Protein AF-A0AAV9S4A0-F1 (afdb_monomer)

Solvent-accessible surface area (backbone atoms only — not comparable to full-atom values): 62906 Å² total; per-residue (Å²): 110,76,72,65,60,62,43,51,60,31,52,75,68,68,42,53,71,63,35,47,52,50,18,64,77,66,77,44,77,52,38,65,54,33,54,51,50,46,74,72,44,74,63,36,65,64,45,43,62,74,20,57,70,68,41,48,51,27,71,60,55,44,47,47,35,67,72,58,71,26,74,41,59,67,28,38,50,50,40,31,49,53,38,46,43,44,44,34,69,70,38,48,50,30,53,75,71,64,70,44,83,63,41,52,36,53,83,81,75,68,92,74,85,88,81,86,87,86,82,96,72,57,78,70,59,50,52,52,52,48,51,50,50,52,49,53,54,50,52,58,54,53,73,73,58,62,57,93,71,62,49,72,69,44,50,51,41,49,52,52,36,53,52,38,51,50,35,48,50,42,47,54,52,47,22,51,62,55,64,30,69,81,38,19,73,78,67,57,50,39,72,56,47,58,48,58,52,75,44,61,63,64,60,52,44,35,50,30,23,54,69,65,37,47,68,51,41,50,53,41,44,24,59,45,27,93,80,34,41,33,39,41,65,51,35,61,65,40,36,50,58,85,54,54,42,78,76,45,45,91,76,52,87,42,43,44,71,43,102,85,70,48,75,38,64,61,77,79,80,68,51,65,96,61,81,86,50,77,71,69,35,65,69,39,38,69,67,71,56,82,75,80,66,80,84,67,55,73,80,28,71,91,45,61,79,48,53,84,47,62,41,72,77,61,54,62,71,58,48,38,50,47,51,51,52,50,27,50,46,20,31,72,76,64,62,38,39,65,36,20,36,45,44,44,49,52,38,48,78,27,65,42,68,92,47,63,68,60,43,54,52,33,51,53,47,39,43,26,57,75,69,50,70,42,63,90,82,71,44,70,71,59,56,72,73,48,52,72,64,55,52,53,47,54,62,52,64,76,58,47,85,94,44,38,66,59,49,35,63,70,49,51,49,56,51,30,54,54,45,30,77,76,37,84,64,38,31,62,51,47,53,39,55,51,40,32,62,44,12,32,76,43,55,68,68,44,35,57,50,39,63,40,28,22,85,86,44,90,73,48,81,46,76,51,69,59,60,46,49,53,42,51,53,49,18,54,49,48,21,65,57,48,84,53,64,69,58,50,53,57,43,57,72,27,52,76,59,94,89,64,75,85,87,52,98,54,45,66,61,50,50,57,50,49,61,50,46,55,40,48,50,56,42,40,51,54,29,42,76,70,73,56,57,51,24,56,39,56,52,68,67,27,32,78,35,54,68,57,44,51,51,48,56,43,50,54,40,46,56,55,43,66,40,83,74,75,71,54,71,70,56,53,53,49,48,53,51,53,52,51,50,38,30,72,64,51,30,66,66,51,57,72,66,55,54,51,46,46,48,36,46,29,26,53,64,36,88,41,71,71,40,35,53,54,28,48,75,43,33,37,40,45,93,70,87,70,86,71,79,91,63,99,79,73,95,65,98,69,89,73,84,54,39,53,42,73,62,35,54,52,45,30,49,52,42,20,48,51,27,37,52,70,23,78,43,86,84,31,71,36,40,58,48,17,50,54,40,50,62,48,39,72,70,56,53,71,77,53,44,54,56,52,28,46,59,52,30,52,59,56,35,45,76,49,70,51,90,67,44,51,42,54,64,73,68,46,84,64,48,57,55,59,55,53,49,37,42,69,70,30,87,65,42,55,77,42,54,71,59,54,52,51,39,39,56,39,60,38,27,66,59,88,39,62,66,60,30,52,43,55,54,37,45,55,28,18,48,49,20,45,76,71,68,36,54,70,63,15,44,54,34,43,48,56,34,57,77,67,64,43,49,86,45,19,60,58,27,35,55,57,32,68,34,80,88,54,82,56,62,68,62,23,49,54,27,35,51,50,14,62,73,46,49,58,80,88,48,44,65,62,48,50,51,53,47,49,52,50,49,49,52,51,47,50,50,52,53,52,63,72,66,55,76,86,78,86,74,88,82,90,80,91,80,87,88,86,83,86,89,76,89,75,99,53,65,80,65,46,54,61,52,52,46,52,58,46,51,62,52,61,77,63,76,59,56,76,72,48,48,59,54,55,61,50,35,59,65,51,48,69,65,40,52,75,72,68,52,84,76,81,80,86,75,89,84,81,82,92,74,92,79,67,70,90,39,61,68,40,86,43,57,15,34,56,68,90,52,49,88,80,45,83,77,53,36,61,52,77,92,68,54,62,84,85,51,89,81,63,81,78,76,75,48,69,68,56,53,50,51,51,53,44,51,52,54,16,55,76,49,74,58,75,52,75,65,55,45,52,71,59,29,43,47,51,18,56,69,26,40,52,37,19,40,64,62,13,47,50,31,52,70,69,34,90,51,79,73,59,48,51,68,38,62,73,72,47,56,96,25,72,58,53,53,50,51,50,52,49,53,52,50,51,51,49,50,65,70,62,57,72,81,80,84,63,100,79,55,72,75,56,52,52,49,52,48,45,56,48,40,61,77,60,45,92,62,83,82,85,86,88,73,96,78,80,67,87,81,116

Nearest PDB structures (foldseek):
  8ye5-assembly1_B  TM=5.955E-01  e=1.473E+00  Dehalobacter sp.
  7sqc-assembly1_R1  TM=1.368E-01  e=8.515E-02  Chlamydomonas reinhardtii
  7sqc-assembly1_R0  TM=1.183E-01  e=5.696E-02  Chlamydomonas reinhardtii
  6xr1-assembly1_A  TM=1.247E-01  e=3.542E-01  synthetic construct
  5wyj-assembly1_AE  TM=1.822E-01  e=8.833E+00  Saccharomyces cerevisiae S288C

Organism: NCBI:txid28760

Mean predicted aligned error: 19.6 Å

InterPro domains:
  IPR013244 Sec39 domain [PF08314] (202-446)
  IPR013244 Sec39 domain [PF08314] (493-842)

Radius of gyration: 76.58 Å; Cα contacts (8 Å, |Δi|>4): 1157; chains: 1; bounding box: 177×83×206 Å

Sequence (1098 aa):
MMRYIASHPKIDNEEYGEALSLAQAYNLDSDLVYQRQWRKSPVSIASIQDYLSKIRKRSWVLHECVERVPENVDAAKELLQYGLKGTDLEALIAIGLNEDGGRFIMPGDVDLDDLPYEDLLSDDEELGMKKEKEKMKRQELLAKVDFCRLTLEQKELCRSRLKLLSYLDRLATYEEILGGPHSAEQKYDADFFKKFRSQNIVLSARNYARESNVQALNILFTYHGEELLQHRLAILYNFPETTSPHEYAVLLPEACMDERGELALIPWDEQRHREMDWCEAEECRAVLDQNLFDVDGFLYEDAPDLQRFRTATPPIELLTDWYRSRAQDIDSCSRQVDCALSLVRLGKEREILGLELLSDDLITMETLVYETSCELSLTLKNLQQLSDIDKLRLLMKNSHPERYVKDAFQWMVPFLHRCEGHSEGAAKSLLAKYLVGLAQQDLTLPLIIFQHSKPVCQQKIIGDPDQLMEVALECIYSCERDDQLSLCYDILECLPQRGYGPETDITASLHDKVDKLEKHLSVVEVLEKHGLQKPISYVKNSQSRKEEAHQLMVKLCRHTGRKNPPVSETVWRGLLQDLLDMQKNVYSCLKSEMCHQVFVESLLCSNCVENVRLAGQLMHCSKVSQDVPVSLSFRGKGYAVKVAYESSVELVLAAAREYFNSSTSLTDPCMRLARACLQLITDCPPAIQEELDLISALSQLEDFSICILPLQVRLRSNRLSLIEECITQCSTAYKQSATLLSLASLLRVSGDNNTGRKGQVLTLLAEQALKCLDFKASYIHCQDLMAAGYSPAWEVCSLLGQSEGYRDLEVRQELLAFALTHCPPDNIHALLAASSDLQTQVLYQAVNYQMEPAKTDTGREVTKADYLKQAGTAGDLLHRTTAKTMEVLTTTGLTTKAVLTAVSDHRWWKESLSYLHPLQGHGVGATDQEGVFENSNLEHQGCSPFYQELIEDPYVDQSQDVYSSYKETPQEIFAEVLLRTGKLAEAKTEGKTLFPATEVLLQLASDAFPRDMMLALSYLLALPQVLDANKCFEKQCHSALSLQLAAYYYSLQIYSRLMPCFKDKSHTLYQRLVDVCFCVLGCVKLSASVSHSLLEEQ

Foldseek 3Di:
DVLVVVLVVCLVVVVLVVSQVSCVVPVHQNLSSLVSVLVPDAQDPVNCVPRLVVHWALVVLLCCLQQPFGAFLVSVLNSLVLSLQQLALVNLLCVVVVNSVRTRDGVPNDDPDDDDDDDDDDPVVVVVVVVVVVVVVSVVSVVSDDLVDGDPVSLVSLVSNVLSVLLNLQSQLVCVLLPHDVSCRVPPDRVVSSDRSPDDLCVVLLVCQLVLVLSSNLSCCQAVVVRPLLCLLLSNLSHPLPDACVSNLVSAWFWDQDPVRDIFTDARNHDHPDDDDPSNDPSNCVSNPPDDDVPNCVSCPVPVVCVVSRGNTDDLVVSLVSLLVSLLVSCVPPVPLVRSLSSLVSCVVRVRPDSLVVNLLSVLSCLLVPPQVQDSPDTSVNSVPDDLLVSLCSQQVNPDLVCLVVSCVVRVLVSLVSLCVVPPCSSLVSVLCNQLVCLQAPLSSVLSLLQQQAPPHPDHSDVDLLSLLVSLLSSQLNHFDQPCLVSNVSSLVSHDDPPPDDDDPCSVVSVVSSLLLVLLSLLQVLCVVQPNGGRSNLLVVCLQPLVSLLVVLLCSLLSLLPDPPRDDPVVLVVSLVSNVSNCVRGNVVDDNLSSLLSSLLSLLQSLDLVSLVVSLVQADQEPDDPPPPPDPPDPDDDPRHHRYHVSLQVSLLVSLVVLLLPDQALPGSSLVSSVSSLVSRPVNPPSSLLSVLLNVLRVLLVVLVDTDRSNVLVPDPQNVVSLVVSCVSDLCCLVVLVSSLSSCVSSCHVPPPSLVSSLSNLLSSLVSCVVVVVLVSNLVSLVVCVVSLPLVSLVSLLVSLLDPSDPPLVSSLVSLVSSCVRPDPVCNVVSVVSNLVSVLVVLLVVLVVVLDDPDDDDDDDDDDDDDDDDDDDPVVVVCVLVVVVSVVVVVVPDDPVVVLVVLQDLVCLVVCVVSPDPDDDPDDDDDDDPDDPPQQLVPAAAADPVCVVVGPPHDADPVRPPPVPVDDDPPCDSVNSSVVSSVSVCVVVVNPRQRNCQVVLLVQLLVCRRHHNVSSLVSQLSHPDNCSNVVNLVPGNPDPSSVLSNVLSVLVVVCVVCVPPPPDPDDVVVVVSVVSNVCSSVPVDDDDDPDPPPPVVD

Structure (mmCIF, N/CA/C/O backbone):
data_AF-A0AAV9S4A0-F1
#
_entry.id   AF-A0AAV9S4A0-F1
#
loop_
_atom_site.group_PDB
_atom_site.id
_atom_site.type_symbol
_atom_site.label_atom_id
_atom_site.label_alt_id
_atom_site.label_comp_id
_atom_site.label_asym_id
_atom_site.label_entity_id
_atom_site.label_seq_id
_atom_site.pdbx_PDB_ins_code
_atom_site.Cartn_x
_atom_site.Cartn_y
_atom_site.Cartn_z
_atom_site.occupancy
_atom_site.B_iso_or_equiv
_atom_site.auth_seq_id
_atom_site.auth_comp_id
_atom_site.auth_asym_id
_atom_site.auth_atom_id
_atom_site.pdbx_PDB_model_num
ATOM 1 N N . MET A 1 1 ? 29.604 -8.167 -100.837 1.00 47.41 1 MET A N 1
ATOM 2 C CA . MET A 1 1 ? 29.021 -9.412 -100.288 1.00 47.41 1 MET A CA 1
ATOM 3 C C . MET A 1 1 ? 30.023 -10.563 -100.220 1.00 47.41 1 MET A C 1
ATOM 5 O O . MET A 1 1 ? 30.444 -10.845 -99.113 1.00 47.41 1 MET A O 1
ATOM 9 N N . MET A 1 2 ? 30.510 -11.159 -101.322 1.00 47.00 2 MET A N 1
ATOM 10 C CA . MET A 1 2 ? 31.458 -12.303 -101.241 1.00 47.00 2 MET A CA 1
ATOM 11 C C . MET A 1 2 ? 32.774 -12.030 -100.480 1.00 47.00 2 MET A C 1
ATOM 13 O O . MET A 1 2 ? 33.345 -12.946 -99.907 1.00 47.00 2 MET A O 1
ATOM 17 N N . ARG A 1 3 ? 33.243 -10.776 -100.420 1.00 51.12 3 ARG A N 1
ATOM 18 C CA . ARG A 1 3 ? 34.486 -10.394 -99.713 1.00 51.12 3 ARG A CA 1
ATOM 19 C C . ARG A 1 3 ? 34.332 -10.289 -98.190 1.00 51.12 3 ARG A C 1
ATOM 21 O O . ARG A 1 3 ? 35.271 -10.577 -97.467 1.00 51.12 3 ARG A O 1
ATOM 28 N N . TYR A 1 4 ? 33.134 -9.945 -97.719 1.00 51.38 4 TYR A N 1
ATOM 29 C CA . TYR A 1 4 ? 32.787 -9.952 -96.291 1.00 51.38 4 TYR A CA 1
ATOM 30 C C . TYR A 1 4 ? 32.637 -11.389 -95.759 1.00 51.38 4 TYR A C 1
ATOM 32 O O . TYR A 1 4 ? 32.903 -11.656 -94.592 1.00 51.38 4 TYR A O 1
ATOM 40 N N . ILE A 1 5 ? 32.258 -12.322 -96.642 1.00 54.19 5 ILE A N 1
ATOM 41 C CA . ILE A 1 5 ? 32.045 -13.744 -96.337 1.00 54.19 5 ILE A CA 1
ATOM 42 C C . ILE A 1 5 ? 33.374 -14.503 -96.171 1.00 54.19 5 ILE A C 1
ATOM 44 O O . ILE A 1 5 ? 33.392 -15.524 -95.500 1.00 54.19 5 ILE A O 1
ATOM 48 N N . ALA A 1 6 ? 34.492 -14.020 -96.728 1.00 58.91 6 ALA A N 1
ATOM 49 C CA . ALA A 1 6 ? 35.794 -14.691 -96.610 1.00 58.91 6 ALA A CA 1
ATOM 50 C C . ALA A 1 6 ? 36.552 -14.356 -95.310 1.00 58.91 6 ALA A C 1
ATOM 52 O O . ALA A 1 6 ? 37.353 -15.167 -94.852 1.00 58.91 6 ALA A O 1
ATOM 53 N N . SER A 1 7 ? 36.312 -13.183 -94.710 1.00 56.62 7 SER A N 1
ATOM 54 C CA . SER A 1 7 ? 36.984 -12.769 -93.469 1.00 56.62 7 SER A CA 1
ATOM 55 C C . SER A 1 7 ? 36.322 -13.332 -92.207 1.00 56.62 7 SER A C 1
ATOM 57 O O . SER A 1 7 ? 37.029 -13.702 -91.277 1.00 56.62 7 SER A O 1
ATOM 59 N N . HIS A 1 8 ? 34.990 -13.460 -92.175 1.00 62.94 8 HIS A N 1
ATOM 60 C CA . HIS A 1 8 ? 34.253 -13.940 -90.993 1.00 62.94 8 HIS A CA 1
ATOM 61 C C . HIS A 1 8 ? 34.622 -15.375 -90.563 1.00 62.94 8 HIS A C 1
ATOM 63 O O . HIS A 1 8 ? 34.931 -15.555 -89.389 1.00 62.94 8 HIS A O 1
ATOM 69 N N . PRO A 1 9 ? 34.720 -16.374 -91.467 1.00 66.06 9 PRO A N 1
ATOM 70 C CA . PRO A 1 9 ? 35.138 -17.728 -91.099 1.00 66.06 9 PRO A CA 1
ATOM 71 C C . PRO A 1 9 ? 36.549 -17.776 -90.503 1.00 66.06 9 PRO A C 1
ATOM 73 O O . PRO A 1 9 ? 36.808 -18.575 -89.615 1.00 66.06 9 PRO A O 1
ATOM 76 N N . LYS A 1 10 ? 37.460 -16.904 -90.960 1.00 69.94 10 LYS A N 1
ATOM 77 C CA . LYS A 1 10 ? 38.830 -16.819 -90.427 1.00 69.94 10 LYS A CA 1
ATOM 78 C C . LYS A 1 10 ? 38.883 -16.179 -89.043 1.00 69.94 10 LYS A C 1
ATOM 80 O O . LYS A 1 10 ? 39.654 -16.613 -88.196 1.00 69.94 10 LYS A O 1
ATOM 85 N N . ILE A 1 11 ? 38.033 -15.179 -88.802 1.00 75.38 11 ILE A N 1
ATOM 86 C CA . ILE A 1 11 ? 37.834 -14.581 -87.475 1.00 75.38 11 ILE A CA 1
ATOM 87 C C . ILE A 1 11 ? 37.211 -15.608 -86.511 1.00 75.38 11 ILE A C 1
ATOM 89 O O . ILE A 1 11 ? 37.592 -15.660 -85.342 1.00 75.38 11 ILE A O 1
ATOM 93 N N . ASP A 1 12 ? 36.287 -16.444 -86.992 1.00 74.06 12 ASP A N 1
ATOM 94 C CA . ASP A 1 12 ? 35.653 -17.506 -86.200 1.00 74.06 12 ASP A CA 1
ATOM 95 C C . ASP A 1 12 ? 36.589 -18.692 -85.917 1.00 74.06 12 ASP A C 1
ATOM 97 O O . ASP A 1 12 ? 36.497 -19.279 -84.839 1.00 74.06 12 ASP A O 1
ATOM 101 N N . ASN A 1 13 ? 37.521 -18.987 -86.830 1.00 79.94 13 ASN A N 1
ATOM 102 C CA . ASN A 1 13 ? 38.559 -20.017 -86.689 1.00 79.94 13 ASN A CA 1
ATOM 103 C C . ASN A 1 13 ? 39.830 -19.530 -85.958 1.00 79.94 13 ASN A C 1
ATOM 105 O O . ASN A 1 13 ? 40.812 -20.263 -85.897 1.00 79.94 13 ASN A O 1
ATOM 109 N N . GLU A 1 14 ? 39.824 -18.310 -85.408 1.00 77.94 14 GLU A N 1
ATOM 110 C CA . GLU A 1 14 ? 40.926 -17.727 -84.619 1.00 77.94 14 GLU A CA 1
ATOM 111 C C . GLU A 1 14 ? 42.237 -17.472 -85.419 1.00 77.94 14 GLU A C 1
ATOM 113 O O . GLU A 1 14 ? 43.309 -17.264 -84.849 1.00 77.94 14 GLU A O 1
ATOM 118 N N . GLU A 1 15 ? 42.158 -17.375 -86.755 1.00 82.75 15 GLU A N 1
ATOM 119 C CA . GLU A 1 15 ? 43.274 -17.056 -87.671 1.00 82.75 15 GLU A CA 1
ATOM 120 C C . GLU A 1 15 ? 43.495 -15.531 -87.812 1.00 82.75 15 GLU A C 1
ATOM 122 O O . GLU A 1 15 ? 43.412 -14.940 -88.896 1.00 82.75 15 GLU A O 1
ATOM 127 N N . TYR A 1 16 ? 43.759 -14.848 -86.697 1.00 82.56 16 TYR A N 1
ATOM 128 C CA . TYR A 1 16 ? 43.714 -13.380 -86.637 1.00 82.56 16 TYR A CA 1
ATOM 129 C C . TYR A 1 16 ? 44.756 -12.657 -87.509 1.00 82.56 16 TYR A C 1
ATOM 131 O O . TYR A 1 16 ? 44.451 -11.611 -88.078 1.00 82.56 16 TYR A O 1
ATOM 139 N N . GLY A 1 17 ? 45.968 -13.201 -87.665 1.00 80.50 17 GLY A N 1
ATOM 140 C CA . GLY A 1 17 ? 47.011 -12.586 -88.504 1.00 80.50 17 GLY A CA 1
ATOM 141 C C . GLY A 1 17 ? 46.656 -12.579 -89.998 1.00 80.50 17 GLY A C 1
ATOM 142 O O . GLY A 1 17 ? 46.881 -11.591 -90.705 1.00 80.50 17 GLY A O 1
ATOM 143 N N . GLU A 1 18 ? 46.020 -13.650 -90.478 1.00 79.12 18 GLU A N 1
ATOM 144 C CA . GLU A 1 18 ? 45.502 -13.715 -91.847 1.00 79.12 18 GLU A CA 1
ATOM 145 C C . GLU A 1 18 ? 44.266 -12.827 -92.022 1.00 79.12 18 GLU A C 1
ATOM 147 O O . GLU A 1 18 ? 44.121 -12.156 -93.043 1.00 79.12 18 GLU A O 1
ATOM 152 N N . ALA A 1 19 ? 43.390 -12.764 -91.016 1.00 81.00 19 ALA A N 1
ATOM 153 C CA . ALA A 1 19 ? 42.238 -11.869 -91.032 1.00 81.00 19 ALA A CA 1
ATOM 154 C C . ALA A 1 19 ? 42.648 -10.380 -91.054 1.00 81.00 19 ALA A C 1
ATOM 156 O O . ALA A 1 19 ? 42.051 -9.605 -91.802 1.00 81.00 19 ALA A O 1
ATOM 157 N N . LEU A 1 20 ? 43.688 -9.981 -90.306 1.00 82.69 20 LEU A N 1
ATOM 158 C CA . LEU A 1 20 ? 44.225 -8.611 -90.300 1.00 82.69 20 LEU A CA 1
ATOM 159 C C . LEU A 1 20 ? 44.900 -8.239 -91.622 1.00 82.69 20 LEU A C 1
ATOM 161 O O . LEU A 1 20 ? 44.636 -7.164 -92.157 1.00 82.69 20 LEU A O 1
ATOM 165 N N . SER A 1 21 ? 45.728 -9.124 -92.184 1.00 81.69 21 SER A N 1
ATOM 166 C CA . SER A 1 21 ? 46.363 -8.880 -93.489 1.00 81.69 21 SER A CA 1
ATOM 167 C C . SER A 1 21 ? 45.331 -8.784 -94.618 1.00 81.69 21 SER A C 1
ATOM 169 O O . SER A 1 21 ? 45.454 -7.923 -95.488 1.00 81.69 21 SER A O 1
ATOM 171 N N . LEU A 1 22 ? 44.259 -9.584 -94.570 1.00 79.25 22 LEU A N 1
ATOM 172 C CA . LEU A 1 22 ? 43.113 -9.447 -95.473 1.00 79.25 22 LEU A CA 1
ATOM 173 C C . LEU A 1 22 ? 42.347 -8.138 -95.244 1.00 79.25 22 LEU A C 1
ATOM 175 O O . LEU A 1 22 ? 41.965 -7.485 -96.215 1.00 79.25 22 LEU A O 1
ATOM 179 N N . ALA A 1 23 ? 42.133 -7.729 -93.992 1.00 80.81 23 ALA A N 1
ATOM 180 C CA . ALA A 1 23 ? 41.470 -6.463 -93.699 1.00 80.81 23 ALA A CA 1
ATOM 181 C C . ALA A 1 23 ? 42.264 -5.269 -94.256 1.00 80.81 23 ALA A C 1
ATOM 183 O O . ALA A 1 23 ? 41.688 -4.411 -94.924 1.00 80.81 23 ALA A O 1
ATOM 184 N N . GLN A 1 24 ? 43.589 -5.275 -94.084 1.00 79.12 24 GLN A N 1
ATOM 185 C CA . GLN A 1 24 ? 44.499 -4.253 -94.609 1.00 79.12 24 GLN A CA 1
ATOM 186 C C . GLN A 1 24 ? 44.579 -4.266 -96.143 1.00 79.12 24 GLN A C 1
ATOM 188 O O . GLN A 1 24 ? 44.464 -3.215 -96.769 1.00 79.12 24 GLN A O 1
ATOM 193 N N . ALA A 1 25 ? 44.711 -5.442 -96.769 1.00 80.25 25 ALA A N 1
ATOM 194 C CA . ALA A 1 25 ? 44.824 -5.567 -98.225 1.00 80.25 25 ALA A CA 1
ATOM 195 C C . ALA A 1 25 ? 43.551 -5.132 -98.976 1.00 80.25 25 ALA A C 1
ATOM 197 O O . ALA A 1 25 ? 43.629 -4.713 -100.131 1.00 80.25 25 ALA A O 1
ATOM 198 N N . TYR A 1 26 ? 42.381 -5.230 -98.334 1.00 78.69 26 TYR A N 1
ATOM 199 C CA . TYR A 1 26 ? 41.082 -4.941 -98.949 1.00 78.69 26 TYR A CA 1
ATOM 200 C C . TYR A 1 26 ? 40.343 -3.738 -98.345 1.00 78.69 26 TYR A C 1
ATOM 202 O O . TYR A 1 26 ? 39.180 -3.524 -98.695 1.00 78.69 26 TYR A O 1
ATOM 210 N N . ASN A 1 27 ? 40.998 -2.951 -97.481 1.00 76.19 27 ASN A N 1
ATOM 211 C CA . ASN A 1 27 ? 40.412 -1.803 -96.777 1.00 76.19 27 ASN A CA 1
ATOM 212 C C . ASN A 1 27 ? 39.079 -2.151 -96.074 1.00 76.19 27 ASN A C 1
ATOM 214 O O . ASN A 1 27 ? 38.089 -1.424 -96.176 1.00 76.19 27 ASN A O 1
ATOM 218 N N . LEU A 1 28 ? 39.034 -3.325 -95.434 1.00 80.44 28 LEU A N 1
ATOM 219 C CA . LEU A 1 28 ? 37.908 -3.773 -94.614 1.00 80.44 28 LEU A CA 1
ATOM 220 C C . LEU A 1 28 ? 38.116 -3.327 -93.163 1.00 80.44 28 LEU A C 1
ATOM 222 O O . LEU A 1 28 ? 39.232 -3.036 -92.742 1.00 80.44 28 LEU A O 1
ATOM 226 N N . ASP A 1 29 ? 37.029 -3.307 -92.397 1.00 80.06 29 ASP A N 1
ATOM 227 C CA . ASP A 1 29 ? 37.040 -2.889 -90.998 1.00 80.06 29 ASP A CA 1
ATOM 228 C C . ASP A 1 29 ? 37.879 -3.843 -90.127 1.00 80.06 29 ASP A C 1
ATOM 230 O O . ASP A 1 29 ? 37.443 -4.949 -89.793 1.00 80.06 29 ASP A O 1
ATOM 234 N N . SER A 1 30 ? 39.094 -3.415 -89.775 1.00 83.31 30 SER A N 1
ATOM 235 C CA . SER A 1 30 ? 40.001 -4.158 -88.897 1.00 83.31 30 SER A CA 1
ATOM 236 C C . SER A 1 30 ? 39.489 -4.246 -87.461 1.00 83.31 30 SER A C 1
ATOM 238 O O . SER A 1 30 ? 39.893 -5.166 -86.747 1.00 83.31 30 SER A O 1
ATOM 240 N N . ASP A 1 31 ? 38.578 -3.353 -87.045 1.00 85.88 31 ASP A N 1
ATOM 241 C CA . ASP A 1 31 ? 38.015 -3.373 -85.695 1.00 85.88 31 ASP A CA 1
ATOM 242 C C . ASP A 1 31 ? 37.340 -4.718 -85.425 1.00 85.88 31 ASP A C 1
ATOM 244 O O . ASP A 1 31 ? 37.488 -5.253 -84.339 1.00 85.88 31 ASP A O 1
ATOM 248 N N . LEU A 1 32 ? 36.667 -5.331 -86.406 1.00 84.19 32 LEU A N 1
ATOM 249 C CA . LEU A 1 32 ? 35.983 -6.619 -86.212 1.00 84.19 32 LEU A CA 1
ATOM 250 C C . LEU A 1 32 ? 36.935 -7.747 -85.776 1.00 84.19 32 LEU A C 1
ATOM 252 O O . LEU A 1 32 ? 36.534 -8.624 -85.007 1.00 84.19 32 LEU A O 1
ATOM 256 N N . VAL A 1 33 ? 38.192 -7.717 -86.236 1.00 85.25 33 VAL A N 1
ATOM 257 C CA . VAL A 1 33 ? 39.211 -8.702 -85.850 1.00 85.25 33 VAL A CA 1
ATOM 258 C C . VAL A 1 33 ? 39.677 -8.438 -84.418 1.00 85.25 33 VAL A C 1
ATOM 260 O O . VAL A 1 33 ? 39.620 -9.340 -83.581 1.00 85.25 33 VAL A O 1
ATOM 263 N N . TYR A 1 34 ? 40.035 -7.190 -84.104 1.00 87.69 34 TYR A N 1
ATOM 264 C CA . TYR A 1 34 ? 40.475 -6.794 -82.763 1.00 87.69 34 TYR A CA 1
ATOM 265 C C . TYR A 1 34 ? 39.362 -6.919 -81.706 1.00 87.69 34 TYR A C 1
ATOM 267 O O . TYR A 1 34 ? 39.623 -7.360 -80.591 1.00 87.69 34 TYR A O 1
ATOM 275 N N . GLN A 1 35 ? 38.101 -6.639 -82.054 1.00 89.75 35 GLN A N 1
ATOM 276 C CA . GLN A 1 35 ? 36.927 -6.842 -81.194 1.00 89.75 35 GLN A CA 1
ATOM 277 C C . GLN A 1 35 ? 36.734 -8.321 -80.837 1.00 89.75 35 GLN A C 1
ATOM 279 O O . GLN A 1 35 ? 36.360 -8.650 -79.707 1.00 89.75 35 GLN A O 1
ATOM 284 N N . ARG A 1 36 ? 36.985 -9.235 -81.788 1.00 86.75 36 ARG A N 1
ATOM 285 C CA . ARG A 1 36 ? 36.933 -10.680 -81.530 1.00 86.75 36 ARG A CA 1
ATOM 286 C C . ARG A 1 36 ? 38.079 -11.125 -80.626 1.00 86.75 36 ARG A C 1
ATOM 288 O O . ARG A 1 36 ? 37.811 -11.853 -79.672 1.00 86.75 36 ARG A O 1
ATOM 295 N N . GLN A 1 37 ? 39.302 -10.657 -80.893 1.00 87.94 37 GLN A N 1
ATOM 296 C CA . GLN A 1 37 ? 40.475 -10.931 -80.055 1.00 87.94 37 GLN A CA 1
ATOM 297 C C . GLN A 1 37 ? 40.246 -10.452 -78.618 1.00 87.94 37 GLN A C 1
ATOM 299 O O . GLN A 1 37 ? 40.375 -11.247 -77.692 1.00 87.94 37 GLN A O 1
ATOM 304 N N . TRP A 1 38 ? 39.761 -9.219 -78.443 1.00 91.94 38 TRP A N 1
ATOM 305 C CA . TRP A 1 38 ? 39.398 -8.654 -77.143 1.00 91.94 38 TRP A CA 1
ATOM 306 C C . TRP A 1 38 ? 38.367 -9.497 -76.385 1.00 91.94 38 TRP A C 1
ATOM 308 O O . TRP A 1 38 ? 38.522 -9.770 -75.197 1.00 91.94 38 TRP A O 1
ATOM 318 N N . ARG A 1 39 ? 37.286 -9.935 -77.044 1.00 89.00 39 ARG A N 1
ATOM 319 C CA . ARG A 1 39 ? 36.229 -10.746 -76.403 1.00 89.00 39 ARG A CA 1
ATOM 320 C C . ARG A 1 39 ? 36.709 -12.126 -75.954 1.00 89.00 39 ARG A C 1
ATOM 322 O O . ARG A 1 39 ? 36.116 -12.694 -75.042 1.00 89.00 39 ARG A O 1
ATOM 329 N N . LYS A 1 40 ? 37.744 -12.663 -76.598 1.00 87.44 40 LYS A N 1
ATOM 330 C CA . LYS A 1 40 ? 38.328 -13.975 -76.293 1.00 87.44 40 LYS A CA 1
ATOM 331 C C . LYS A 1 40 ? 39.494 -13.900 -75.308 1.00 87.44 40 LYS A C 1
ATOM 333 O O . LYS A 1 40 ? 39.756 -14.892 -74.637 1.00 87.44 40 LYS A O 1
ATOM 338 N N . SER A 1 41 ? 40.169 -12.757 -75.201 1.00 87.81 41 SER A N 1
ATOM 339 C CA . SER A 1 41 ? 41.238 -12.541 -74.227 1.00 87.81 41 SER A CA 1
ATOM 340 C C . SER A 1 41 ? 40.687 -12.145 -72.850 1.00 87.81 41 SER A C 1
ATOM 342 O O . SER A 1 41 ? 39.688 -11.417 -72.787 1.00 87.81 41 SER A O 1
ATOM 344 N N . PRO A 1 42 ? 41.333 -12.558 -71.741 1.00 88.69 42 PRO A N 1
ATOM 345 C CA . PRO A 1 42 ? 41.102 -11.927 -70.445 1.00 88.69 42 PRO A CA 1
ATOM 346 C C . PRO A 1 42 ? 41.521 -10.455 -70.519 1.00 88.69 42 PRO A C 1
ATOM 348 O O . PRO A 1 42 ? 42.420 -10.105 -71.287 1.00 88.69 42 PRO A O 1
ATOM 351 N N . VAL A 1 43 ? 40.873 -9.591 -69.738 1.00 91.50 43 VAL A N 1
ATOM 352 C CA . VAL A 1 43 ? 41.250 -8.176 -69.717 1.00 91.50 43 VAL A CA 1
ATOM 353 C C . VAL A 1 43 ? 42.474 -7.992 -68.830 1.00 91.50 43 VAL A C 1
ATOM 355 O O . VAL A 1 43 ? 42.403 -8.131 -67.614 1.00 91.50 43 VAL A O 1
ATOM 358 N N . SER A 1 44 ? 43.592 -7.672 -69.464 1.00 92.94 44 SER A N 1
ATOM 359 C CA . SER A 1 44 ? 44.871 -7.316 -68.852 1.00 92.94 44 SER A CA 1
ATOM 360 C C . SER A 1 44 ? 45.431 -6.038 -69.479 1.00 92.94 44 SER A C 1
ATOM 362 O O . SER A 1 44 ? 45.046 -5.675 -70.595 1.00 92.94 44 SER A O 1
ATOM 364 N N . ILE A 1 45 ? 46.394 -5.402 -68.806 1.00 90.81 45 ILE A N 1
ATOM 365 C CA . ILE A 1 45 ? 47.115 -4.223 -69.320 1.00 90.81 45 ILE A CA 1
ATOM 366 C C . ILE A 1 45 ? 47.663 -4.487 -70.736 1.00 90.81 45 ILE A C 1
ATOM 368 O O . ILE A 1 45 ? 47.488 -3.664 -71.633 1.00 90.81 45 ILE A O 1
ATOM 372 N N . ALA A 1 46 ? 48.231 -5.676 -70.973 1.00 90.44 46 ALA A N 1
ATOM 373 C CA . ALA A 1 46 ? 48.723 -6.080 -72.290 1.00 90.44 46 ALA A CA 1
ATOM 374 C C . ALA A 1 46 ? 47.595 -6.157 -73.333 1.00 90.44 46 ALA A C 1
ATOM 376 O O . ALA A 1 46 ? 47.701 -5.561 -74.396 1.00 90.44 46 ALA A O 1
ATOM 377 N N . SER A 1 47 ? 46.467 -6.805 -73.017 1.00 91.75 47 SER A N 1
ATOM 378 C CA . SER A 1 47 ? 45.340 -6.920 -73.962 1.00 91.75 47 SER A CA 1
ATOM 379 C C . SER A 1 47 ? 44.685 -5.572 -74.307 1.00 91.75 47 SER A C 1
ATOM 381 O O . SER A 1 47 ? 44.173 -5.398 -75.417 1.00 91.75 47 SER A O 1
ATOM 383 N N . ILE A 1 48 ? 44.713 -4.607 -73.375 1.00 91.06 48 ILE A N 1
ATOM 384 C CA . ILE A 1 48 ? 44.233 -3.237 -73.603 1.00 91.06 48 ILE A CA 1
ATOM 385 C C . ILE A 1 48 ? 45.113 -2.573 -74.667 1.00 91.06 48 ILE A C 1
ATOM 387 O O . ILE A 1 48 ? 44.604 -2.003 -75.632 1.00 91.06 48 ILE A O 1
ATOM 391 N N . GLN A 1 49 ? 46.433 -2.706 -74.544 1.00 88.69 49 GLN A N 1
ATOM 392 C CA . GLN A 1 49 ? 47.386 -2.148 -75.502 1.00 88.69 49 GLN A CA 1
ATOM 393 C C . GLN A 1 49 ? 47.383 -2.899 -76.842 1.00 88.69 49 GLN A C 1
ATOM 395 O O . GLN A 1 49 ? 47.391 -2.265 -77.898 1.00 88.69 49 GLN A O 1
ATOM 400 N N . ASP A 1 50 ? 47.314 -4.226 -76.824 1.00 88.25 50 ASP A N 1
ATOM 401 C CA . ASP A 1 50 ? 47.437 -5.057 -78.023 1.00 88.25 50 ASP A CA 1
ATOM 402 C C . ASP A 1 50 ? 46.170 -5.051 -78.888 1.00 88.25 50 ASP A C 1
ATOM 404 O O . ASP A 1 50 ? 46.267 -5.111 -80.118 1.00 88.25 50 ASP A O 1
ATOM 408 N N . TYR A 1 51 ? 44.984 -4.964 -78.268 1.00 91.56 51 TYR A N 1
ATOM 409 C CA . TYR A 1 51 ? 43.701 -5.108 -78.965 1.00 91.56 51 TYR A CA 1
ATOM 410 C C . TYR A 1 51 ? 42.803 -3.882 -78.826 1.00 91.56 51 TYR A C 1
ATOM 412 O O . TYR A 1 51 ? 42.423 -3.305 -79.845 1.00 91.56 51 TYR A O 1
ATOM 420 N N . LEU A 1 52 ? 42.468 -3.463 -77.598 1.00 90.88 52 LEU A N 1
ATOM 421 C CA . LEU A 1 52 ? 41.507 -2.372 -77.381 1.00 90.88 52 LEU A CA 1
ATOM 422 C C . LEU A 1 52 ? 42.001 -1.059 -78.004 1.00 90.88 52 LEU A C 1
ATOM 424 O O . LEU A 1 52 ? 41.230 -0.381 -78.679 1.00 90.88 52 LEU A O 1
ATOM 428 N N . SER A 1 53 ? 43.304 -0.771 -77.888 1.00 89.25 53 SER A N 1
ATOM 429 C CA . SER A 1 53 ? 43.924 0.435 -78.454 1.00 89.25 53 SER A CA 1
ATOM 430 C C . SER A 1 53 ? 43.924 0.516 -79.981 1.00 89.25 53 SER A C 1
ATOM 432 O O . SER A 1 53 ? 44.173 1.578 -80.549 1.00 89.25 53 SER A O 1
ATOM 434 N N . LYS A 1 54 ? 43.669 -0.606 -80.665 1.00 89.06 54 LYS A N 1
ATOM 435 C CA . LYS A 1 54 ? 43.646 -0.689 -82.132 1.00 89.06 54 LYS A CA 1
ATOM 436 C C . LYS A 1 54 ? 42.242 -0.531 -82.713 1.00 89.06 54 LYS A C 1
ATOM 438 O O . LYS A 1 54 ? 42.111 -0.444 -83.933 1.00 89.06 54 LYS A O 1
ATOM 443 N N . ILE A 1 55 ? 41.215 -0.490 -81.861 1.00 90.00 55 ILE A N 1
ATOM 444 C CA . ILE A 1 55 ? 39.810 -0.367 -82.255 1.00 90.00 55 ILE A CA 1
ATOM 445 C C . ILE A 1 55 ? 39.451 1.111 -82.359 1.00 90.00 55 ILE A C 1
ATOM 447 O O . ILE A 1 55 ? 39.623 1.875 -81.414 1.00 90.00 55 ILE A O 1
ATOM 451 N N . ARG A 1 56 ? 38.920 1.521 -83.511 1.00 85.81 56 ARG A N 1
ATOM 452 C CA . ARG A 1 56 ? 38.636 2.932 -83.792 1.00 85.81 56 ARG A CA 1
ATOM 453 C C . ARG A 1 56 ? 37.263 3.375 -83.312 1.00 85.81 56 ARG A C 1
ATOM 455 O O . ARG A 1 56 ? 37.102 4.548 -83.021 1.00 85.81 56 ARG A O 1
ATOM 462 N N . LYS A 1 57 ? 36.255 2.504 -83.250 1.00 89.81 57 LYS A N 1
ATOM 463 C CA . LYS A 1 57 ? 34.873 2.906 -82.905 1.00 89.81 57 LYS A CA 1
ATOM 464 C C . LYS A 1 57 ? 34.717 3.361 -81.446 1.00 89.81 57 LYS A C 1
ATOM 466 O O . LYS A 1 57 ? 34.727 2.527 -80.541 1.00 89.81 57 LYS A O 1
ATOM 471 N N . ARG A 1 58 ? 34.426 4.654 -81.231 1.00 91.06 58 ARG A N 1
ATOM 472 C CA . ARG A 1 58 ? 34.251 5.276 -79.900 1.00 91.06 58 ARG A CA 1
ATOM 473 C C . ARG A 1 58 ? 33.227 4.563 -79.024 1.00 91.06 58 ARG A C 1
ATOM 475 O O . ARG A 1 58 ? 33.543 4.155 -77.913 1.00 91.06 58 ARG A O 1
ATOM 482 N N . SER A 1 59 ? 31.998 4.422 -79.519 1.00 89.88 59 SER A N 1
ATOM 483 C CA . SER A 1 59 ? 30.880 3.863 -78.746 1.00 89.88 59 SER A CA 1
ATOM 484 C C . SER A 1 59 ? 31.144 2.429 -78.290 1.00 89.88 59 SER A C 1
ATOM 486 O O . SER A 1 59 ? 30.756 2.058 -77.187 1.00 89.88 59 SER A O 1
ATOM 488 N N . TRP A 1 60 ? 31.845 1.638 -79.107 1.00 93.25 60 TRP A N 1
ATOM 489 C CA . TRP A 1 60 ? 32.208 0.266 -78.764 1.00 93.25 60 TRP A CA 1
ATOM 490 C C . TRP A 1 60 ? 33.304 0.221 -77.697 1.00 93.25 60 TRP A C 1
ATOM 492 O O . TRP A 1 60 ? 33.151 -0.493 -76.711 1.00 93.25 60 TRP A O 1
ATOM 502 N N . VAL A 1 61 ? 34.375 1.008 -77.860 1.00 93.06 61 VAL A N 1
ATOM 503 C CA . VAL A 1 61 ? 35.476 1.065 -76.882 1.00 93.06 61 VAL A CA 1
ATOM 504 C C . VAL A 1 61 ? 34.960 1.552 -75.527 1.00 93.06 61 VAL A C 1
ATOM 506 O O . VAL A 1 61 ? 35.208 0.903 -74.516 1.00 93.06 61 VAL A O 1
ATOM 509 N N . LEU A 1 62 ? 34.167 2.628 -75.501 1.00 92.94 62 LEU A N 1
ATOM 510 C CA . LEU A 1 62 ? 33.578 3.145 -74.262 1.00 92.94 62 LEU A CA 1
ATOM 511 C C . LEU A 1 62 ? 32.615 2.153 -73.609 1.00 92.94 62 LEU A C 1
ATOM 513 O O . LEU A 1 62 ? 32.651 1.999 -72.391 1.00 92.94 62 LEU A O 1
ATOM 517 N N . HIS A 1 63 ? 31.795 1.448 -74.395 1.00 93.38 63 HIS A N 1
ATOM 518 C CA . HIS A 1 63 ? 30.938 0.390 -73.863 1.00 93.38 63 HIS A CA 1
ATOM 519 C C . HIS A 1 63 ? 31.764 -0.704 -73.174 1.00 93.38 63 HIS A C 1
ATOM 521 O O . HIS A 1 63 ? 31.423 -1.113 -72.070 1.00 93.38 63 HIS A O 1
ATOM 527 N N . GLU A 1 64 ? 32.864 -1.160 -73.778 1.00 94.31 64 GLU A N 1
ATOM 528 C CA . GLU A 1 64 ? 33.727 -2.171 -73.156 1.00 94.31 64 GLU A CA 1
ATOM 529 C C . GLU A 1 64 ? 34.441 -1.648 -71.904 1.00 94.31 64 GLU A C 1
ATOM 531 O O . GLU A 1 64 ? 34.484 -2.371 -70.910 1.00 94.31 64 GLU A O 1
ATOM 536 N N . CYS A 1 65 ? 34.934 -0.403 -71.903 1.00 94.25 65 CYS A N 1
ATOM 537 C CA . CYS A 1 65 ? 35.545 0.202 -70.712 1.00 94.25 65 CYS A CA 1
ATOM 538 C C . CYS A 1 65 ? 34.551 0.349 -69.551 1.00 94.25 65 CYS A C 1
ATOM 540 O O . CYS A 1 65 ? 34.928 0.246 -68.386 1.00 94.25 65 CYS A O 1
ATOM 542 N N . VAL A 1 66 ? 33.276 0.595 -69.858 1.00 92.69 66 VAL A N 1
ATOM 543 C CA . VAL A 1 66 ? 32.221 0.755 -68.856 1.00 92.69 66 VAL A CA 1
ATOM 544 C C . VAL A 1 66 ? 31.681 -0.597 -68.389 1.00 92.69 66 VAL A C 1
ATOM 546 O O . VAL A 1 66 ? 31.499 -0.797 -67.192 1.00 92.69 66 VAL A O 1
ATOM 549 N N . GLU A 1 67 ? 31.401 -1.540 -69.283 1.00 92.50 67 GLU A N 1
ATOM 550 C CA . GLU A 1 67 ? 30.659 -2.762 -68.943 1.00 92.50 67 GLU A CA 1
ATOM 551 C C . GLU A 1 67 ? 31.557 -3.929 -68.523 1.00 92.50 67 GLU A C 1
ATOM 553 O O . GLU A 1 67 ? 31.162 -4.728 -67.666 1.00 92.50 67 GLU A O 1
ATOM 558 N N . ARG A 1 68 ? 32.771 -4.037 -69.071 1.00 92.69 68 ARG A N 1
ATOM 559 C CA . ARG A 1 68 ? 33.658 -5.165 -68.779 1.00 92.69 68 ARG A CA 1
ATOM 560 C C . ARG A 1 68 ? 34.441 -4.931 -67.488 1.00 92.69 68 ARG A C 1
ATOM 562 O O . ARG A 1 68 ? 34.939 -3.839 -67.245 1.00 92.69 68 ARG A O 1
ATOM 569 N N . VAL A 1 69 ? 34.551 -5.972 -66.662 1.00 94.31 69 VAL A N 1
ATOM 570 C CA . VAL A 1 69 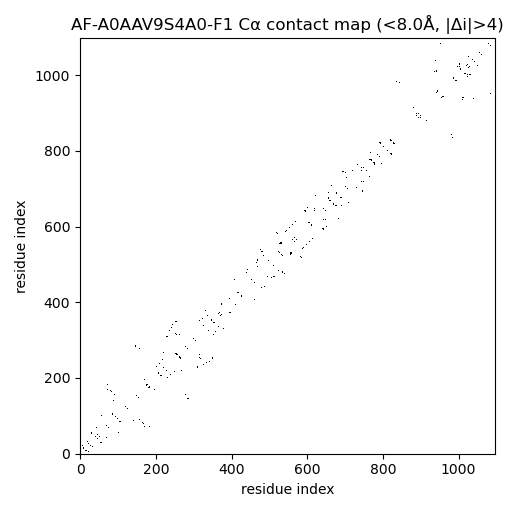? 35.272 -5.930 -65.382 1.00 94.31 69 VAL A CA 1
ATOM 571 C C . VAL A 1 69 ? 36.448 -6.905 -65.439 1.00 94.31 69 VAL A C 1
ATOM 573 O O . VAL A 1 69 ? 36.216 -8.092 -65.679 1.00 94.31 69 VAL A O 1
ATOM 576 N N . PRO A 1 70 ? 37.693 -6.424 -65.298 1.00 94.44 70 PRO A N 1
ATOM 577 C CA . PRO A 1 70 ? 38.881 -7.279 -65.255 1.00 94.44 70 PRO A CA 1
ATOM 578 C C . PRO A 1 70 ? 38.976 -8.113 -63.971 1.00 94.44 70 PRO A C 1
ATOM 580 O O . PRO A 1 70 ? 38.392 -7.754 -62.957 1.00 94.44 70 PRO A O 1
ATOM 583 N N . GLU A 1 71 ? 39.740 -9.209 -64.005 1.00 91.44 71 GLU A N 1
ATOM 584 C CA . GLU A 1 71 ? 39.953 -10.100 -62.844 1.00 91.44 71 GLU A CA 1
ATOM 585 C C . GLU A 1 71 ? 40.982 -9.556 -61.837 1.00 91.44 71 GLU A C 1
ATOM 587 O O . GLU A 1 71 ? 41.125 -10.092 -60.744 1.00 91.44 71 GLU A O 1
ATOM 592 N N . ASN A 1 72 ? 41.703 -8.494 -62.201 1.00 91.38 72 ASN A N 1
ATOM 593 C CA . ASN A 1 72 ? 42.753 -7.879 -61.397 1.00 91.38 72 ASN A CA 1
ATOM 594 C C . ASN A 1 72 ? 42.503 -6.364 -61.272 1.00 91.38 72 ASN A C 1
ATOM 596 O O . ASN A 1 72 ? 42.078 -5.718 -62.236 1.00 91.38 72 ASN A O 1
ATOM 600 N N . VAL A 1 73 ? 42.798 -5.812 -60.092 1.00 93.75 73 VAL A N 1
ATOM 601 C CA . VAL A 1 73 ? 42.604 -4.399 -59.738 1.00 93.75 73 VAL A CA 1
ATOM 602 C C . VAL A 1 73 ? 43.359 -3.426 -60.654 1.00 93.75 73 VAL A C 1
ATOM 604 O O . VAL A 1 73 ? 42.761 -2.462 -61.132 1.00 93.75 73 VAL A O 1
ATOM 607 N N . ASP A 1 74 ? 44.613 -3.709 -61.010 1.00 92.06 74 ASP A N 1
ATOM 608 C CA . ASP A 1 74 ? 45.425 -2.868 -61.898 1.00 92.06 74 ASP A CA 1
ATOM 609 C C . ASP A 1 74 ? 44.874 -2.870 -63.321 1.00 92.06 74 ASP A C 1
ATOM 611 O O . ASP A 1 74 ? 44.816 -1.837 -63.986 1.00 92.06 74 ASP A O 1
ATOM 615 N N . ALA A 1 75 ? 44.413 -4.033 -63.790 1.00 93.44 75 ALA A N 1
ATOM 616 C CA . ALA A 1 75 ? 43.765 -4.138 -65.090 1.00 93.44 75 ALA A CA 1
ATOM 617 C C . ALA A 1 75 ? 42.422 -3.389 -65.109 1.00 93.44 75 ALA A C 1
ATOM 619 O O . ALA A 1 75 ? 42.096 -2.757 -66.114 1.00 93.44 75 ALA A O 1
ATOM 620 N N . ALA A 1 76 ? 41.655 -3.425 -64.010 1.00 94.62 76 ALA A N 1
ATOM 621 C CA . ALA A 1 76 ? 40.428 -2.642 -63.846 1.00 94.62 76 ALA A CA 1
ATOM 622 C C . ALA A 1 76 ? 40.718 -1.137 -63.864 1.00 94.62 76 ALA A C 1
ATOM 624 O O . ALA A 1 76 ? 40.044 -0.391 -64.576 1.00 94.62 76 ALA A O 1
ATOM 625 N N . LYS A 1 77 ? 41.761 -0.707 -63.152 1.00 94.75 77 LYS A N 1
ATOM 626 C CA . LYS A 1 77 ? 42.219 0.682 -63.114 1.00 94.75 77 LYS A CA 1
ATOM 627 C C . LYS A 1 77 ? 42.675 1.164 -64.489 1.00 94.75 77 LYS A C 1
ATOM 629 O O . LYS A 1 77 ? 42.192 2.198 -64.945 1.00 94.75 77 LYS A O 1
ATOM 634 N N . GLU A 1 78 ? 43.519 0.398 -65.183 1.00 94.69 78 GLU A N 1
ATOM 635 C CA . GLU A 1 78 ? 43.989 0.742 -66.531 1.00 94.69 78 GLU A CA 1
ATOM 636 C C . GLU A 1 78 ? 42.832 0.787 -67.536 1.00 94.69 78 GLU A C 1
ATOM 638 O O . GLU A 1 78 ? 42.776 1.700 -68.354 1.00 94.69 78 GLU A O 1
ATOM 643 N N . LEU A 1 79 ? 41.864 -0.136 -67.463 1.00 95.38 79 LEU A N 1
ATOM 644 C CA . LEU A 1 79 ? 40.700 -0.129 -68.357 1.00 95.38 79 LEU A CA 1
ATOM 645 C C . LEU A 1 79 ? 39.841 1.133 -68.174 1.00 95.38 79 LEU A C 1
ATOM 647 O O . LEU A 1 79 ? 39.448 1.769 -69.157 1.00 95.38 79 LEU A O 1
ATOM 651 N N . LEU A 1 80 ? 39.567 1.513 -66.923 1.00 95.75 80 LEU A N 1
ATOM 652 C CA . LEU A 1 80 ? 38.807 2.723 -66.605 1.00 95.75 80 LEU A CA 1
ATOM 653 C C . LEU A 1 80 ? 39.572 3.981 -67.035 1.00 95.75 80 LEU A C 1
ATOM 655 O O . LEU A 1 80 ? 39.002 4.850 -67.697 1.00 95.75 80 LEU A O 1
ATOM 659 N N . GLN A 1 81 ? 40.873 4.055 -66.741 1.00 93.88 81 GLN A N 1
ATOM 660 C CA . GLN A 1 81 ? 41.734 5.163 -67.163 1.00 93.88 81 GLN A CA 1
ATOM 661 C C . GLN A 1 81 ? 41.847 5.266 -68.687 1.00 93.88 81 GLN A C 1
ATOM 663 O O . GLN A 1 81 ? 41.842 6.371 -69.230 1.00 93.88 81 GLN A O 1
ATOM 668 N N . TYR A 1 82 ? 41.897 4.137 -69.395 1.00 93.69 82 TYR A N 1
ATOM 669 C CA . TYR A 1 82 ? 41.888 4.106 -70.853 1.00 93.69 82 TYR A CA 1
ATOM 670 C C . TYR A 1 82 ? 40.592 4.715 -71.413 1.00 93.69 82 TYR A C 1
ATOM 672 O O . TYR A 1 82 ? 40.641 5.574 -72.292 1.00 93.69 82 TYR A O 1
ATOM 680 N N . GLY A 1 83 ? 39.434 4.366 -70.839 1.00 94.00 83 GLY A N 1
ATOM 681 C CA . GLY A 1 83 ? 38.158 5.015 -71.162 1.00 94.00 83 GLY A CA 1
ATOM 682 C C . GLY A 1 83 ? 38.137 6.521 -70.853 1.00 94.00 83 GLY A C 1
ATOM 683 O O . GLY A 1 83 ? 37.607 7.307 -71.639 1.00 94.00 83 GLY A O 1
ATOM 684 N N . LEU A 1 84 ? 38.741 6.951 -69.738 1.00 93.19 84 LEU A N 1
ATOM 685 C CA . LEU A 1 84 ? 38.821 8.368 -69.354 1.00 93.19 84 LEU A CA 1
ATOM 686 C C . LEU A 1 84 ? 39.683 9.201 -70.306 1.00 93.19 84 LEU A C 1
ATOM 688 O O . LEU A 1 84 ? 39.351 10.361 -70.554 1.00 93.19 84 LEU A O 1
ATOM 692 N N . LYS A 1 85 ? 40.744 8.619 -70.876 1.00 90.56 85 LYS A N 1
ATOM 693 C CA . LYS A 1 85 ? 41.546 9.269 -71.926 1.00 90.56 85 LYS A CA 1
ATOM 694 C C . LYS A 1 85 ? 40.679 9.554 -73.157 1.00 90.56 85 LYS A C 1
ATOM 696 O O . LYS A 1 85 ? 40.673 10.675 -73.649 1.00 90.56 85 LYS A O 1
ATOM 701 N N . GLY A 1 86 ? 39.860 8.588 -73.576 1.00 89.12 86 GLY A N 1
ATOM 702 C CA . GLY A 1 86 ? 38.959 8.733 -74.728 1.00 89.12 86 GLY A CA 1
ATOM 703 C C . GLY A 1 86 ? 37.675 9.529 -74.494 1.00 89.12 86 GLY A C 1
ATOM 704 O O . GLY A 1 86 ? 36.822 9.593 -75.380 1.00 89.12 86 GLY A O 1
ATOM 705 N N . THR A 1 87 ? 37.506 10.106 -73.304 1.00 93.06 87 THR A N 1
ATOM 706 C CA . THR A 1 87 ? 36.375 10.984 -72.961 1.00 93.06 87 THR A CA 1
ATOM 707 C C . THR A 1 87 ? 36.827 12.364 -72.484 1.00 93.06 87 THR A C 1
ATOM 709 O O . THR A 1 87 ? 36.025 13.089 -71.905 1.00 93.06 87 THR A O 1
ATOM 712 N N . ASP A 1 88 ? 38.095 12.735 -72.678 1.00 90.62 88 ASP A N 1
ATOM 713 C CA . ASP A 1 88 ? 38.606 14.045 -72.256 1.00 90.62 88 ASP A CA 1
ATOM 714 C C . ASP A 1 88 ? 38.132 15.189 -73.181 1.00 90.62 88 ASP A C 1
ATOM 716 O O . ASP A 1 88 ? 37.450 14.971 -74.187 1.00 90.62 88 ASP A O 1
ATOM 720 N N . LEU A 1 89 ? 38.494 16.430 -72.841 1.00 88.69 89 LEU A N 1
ATOM 721 C CA . LEU A 1 89 ? 38.022 17.645 -73.521 1.00 88.69 89 LEU A CA 1
ATOM 722 C C . LEU A 1 89 ? 38.270 17.658 -75.032 1.00 88.69 89 LEU A C 1
ATOM 724 O O . LEU A 1 89 ? 37.415 18.123 -75.780 1.00 88.69 89 LEU A O 1
ATOM 728 N N . GLU A 1 90 ? 39.406 17.133 -75.493 1.00 88.62 90 GLU A N 1
ATOM 729 C CA . GLU A 1 90 ? 39.729 17.073 -76.925 1.00 88.62 90 GLU A CA 1
ATOM 730 C C . GLU A 1 90 ? 38.703 16.218 -77.692 1.00 88.62 90 GLU A C 1
ATOM 732 O O . GLU A 1 90 ? 38.211 16.636 -78.741 1.00 88.62 90 GLU A O 1
ATOM 737 N N . ALA A 1 91 ? 38.282 15.083 -77.121 1.00 89.00 91 ALA A N 1
ATOM 738 C CA . ALA A 1 91 ? 37.219 14.256 -77.686 1.00 89.00 91 ALA A CA 1
ATOM 739 C C . ALA A 1 91 ? 35.862 14.980 -77.645 1.00 89.00 91 ALA A C 1
ATOM 741 O O . ALA A 1 91 ? 35.116 14.950 -78.622 1.00 89.00 91 ALA A O 1
ATOM 742 N N . LEU A 1 92 ? 35.545 15.676 -76.548 1.00 89.94 92 LEU A N 1
ATOM 743 C CA . LEU A 1 92 ? 34.293 16.430 -76.412 1.00 89.94 92 LEU A CA 1
ATOM 744 C C . LEU A 1 92 ? 34.168 17.563 -77.448 1.00 89.94 92 LEU A C 1
ATOM 746 O O . LEU A 1 92 ? 33.088 17.769 -78.013 1.00 89.94 92 LEU A O 1
ATOM 750 N N . ILE A 1 93 ? 35.263 18.285 -77.701 1.00 89.00 93 ILE A N 1
ATOM 751 C CA . ILE A 1 93 ? 35.334 19.375 -78.683 1.00 89.00 93 ILE A CA 1
ATOM 752 C C . ILE A 1 93 ? 35.231 18.812 -80.101 1.00 89.00 93 ILE A C 1
ATOM 754 O O . ILE A 1 93 ? 34.402 19.287 -80.877 1.00 89.00 93 ILE A O 1
ATOM 758 N N . ALA A 1 94 ? 36.001 17.768 -80.425 1.00 87.62 94 ALA A N 1
ATOM 759 C CA . ALA A 1 94 ? 35.985 17.149 -81.750 1.00 87.62 94 ALA A CA 1
ATOM 760 C C . ALA A 1 94 ? 34.594 16.613 -82.134 1.00 87.62 94 ALA A C 1
ATOM 762 O O . ALA A 1 94 ? 34.180 16.751 -83.284 1.00 87.62 94 ALA A O 1
ATOM 763 N N . ILE A 1 95 ? 33.833 16.073 -81.173 1.00 88.25 95 ILE A N 1
ATOM 764 C CA . ILE A 1 95 ? 32.434 15.656 -81.385 1.00 88.25 95 ILE A CA 1
ATOM 765 C C . ILE A 1 95 ? 31.530 16.865 -81.633 1.00 88.25 95 ILE A C 1
ATOM 767 O O . ILE A 1 95 ? 30.672 16.828 -82.512 1.00 88.25 95 ILE A O 1
ATOM 771 N N . GLY A 1 96 ? 31.722 17.959 -80.890 1.00 86.31 96 GLY A N 1
ATOM 772 C CA . GLY A 1 96 ? 30.969 19.201 -81.093 1.00 86.31 96 GLY A CA 1
ATOM 773 C C . GLY A 1 96 ? 31.192 19.826 -82.472 1.00 86.31 96 GLY A C 1
ATOM 774 O O . GLY A 1 96 ? 30.262 20.393 -83.045 1.00 86.31 96 GLY A O 1
ATOM 775 N N . LEU A 1 97 ? 32.405 19.685 -83.015 1.00 86.75 97 LEU A N 1
ATOM 776 C CA . LEU A 1 97 ? 32.786 20.129 -84.360 1.00 86.75 97 LEU A CA 1
ATOM 777 C C . LEU A 1 97 ? 32.496 19.083 -85.454 1.00 86.75 97 LEU A C 1
ATOM 779 O O . LEU A 1 97 ? 32.613 19.396 -86.639 1.00 86.75 97 LEU A O 1
ATOM 783 N N . ASN A 1 98 ? 32.066 17.872 -85.075 1.00 83.56 98 ASN A N 1
ATOM 784 C CA . ASN A 1 98 ? 31.807 16.735 -85.965 1.00 83.56 98 ASN A CA 1
ATOM 785 C C . ASN A 1 98 ? 33.056 16.277 -86.762 1.00 83.56 98 ASN A C 1
ATOM 787 O O . ASN A 1 98 ? 32.955 15.836 -87.910 1.00 83.56 98 ASN A O 1
ATOM 791 N N . GLU A 1 99 ? 34.239 16.395 -86.151 1.00 84.50 99 GLU A N 1
ATOM 792 C CA . GLU A 1 99 ? 35.559 16.067 -86.722 1.00 84.50 99 GLU A CA 1
ATOM 793 C C . GLU A 1 99 ? 36.042 14.652 -86.345 1.00 84.50 99 GLU A C 1
ATOM 795 O O . GLU A 1 99 ? 36.937 14.079 -86.978 1.00 84.50 99 GLU A O 1
ATOM 800 N N . ASP A 1 100 ? 35.417 14.039 -85.339 1.00 83.88 100 ASP A N 1
ATOM 801 C CA . ASP A 1 100 ? 35.783 12.721 -84.825 1.00 83.88 100 ASP A CA 1
ATOM 802 C C . ASP A 1 100 ? 35.408 11.586 -85.797 1.00 83.88 100 ASP A C 1
ATOM 804 O O . ASP A 1 100 ? 36.142 10.602 -85.936 1.00 83.88 100 ASP A O 1
ATOM 808 N N . GLY A 1 101 ? 34.286 11.717 -86.513 1.00 80.94 101 GLY A N 1
ATOM 809 C CA . GLY A 1 101 ? 33.785 10.695 -87.436 1.00 80.94 101 GLY A CA 1
ATOM 810 C C . GLY A 1 101 ? 33.422 9.372 -86.746 1.00 80.94 101 GLY A C 1
ATOM 811 O O . GLY A 1 101 ? 33.574 8.306 -87.346 1.00 80.94 101 GLY A O 1
ATOM 812 N N . GLY A 1 102 ? 33.005 9.421 -85.476 1.00 83.00 102 GLY A N 1
ATOM 813 C CA . GLY A 1 102 ? 32.709 8.260 -84.634 1.00 83.00 102 GLY A CA 1
ATOM 814 C C . GLY A 1 102 ? 33.948 7.549 -84.074 1.00 83.00 102 GLY A C 1
ATOM 815 O O . GLY A 1 102 ? 33.826 6.436 -83.542 1.00 83.00 102 GLY A O 1
ATOM 816 N N . ARG A 1 103 ? 35.140 8.146 -84.213 1.00 86.69 103 ARG A N 1
ATOM 817 C CA . ARG A 1 103 ? 36.408 7.557 -83.762 1.00 86.69 103 ARG A CA 1
ATOM 818 C C . ARG A 1 103 ? 36.679 7.834 -82.282 1.00 86.69 103 ARG A C 1
ATOM 820 O O . ARG A 1 103 ? 36.288 8.865 -81.747 1.00 86.69 103 ARG A O 1
ATOM 827 N N . PHE A 1 104 ? 37.338 6.890 -81.619 1.00 88.00 104 PHE A N 1
ATOM 828 C CA . PHE A 1 104 ? 37.899 7.047 -80.282 1.00 88.00 104 PHE A CA 1
ATOM 829 C C . PHE A 1 104 ? 39.149 7.925 -80.390 1.00 88.00 104 PHE A C 1
ATOM 831 O O . PHE A 1 104 ? 40.075 7.568 -81.115 1.00 88.00 104 PHE A O 1
ATOM 838 N N . ILE A 1 105 ? 39.135 9.083 -79.732 1.00 84.94 105 ILE A N 1
ATOM 839 C CA . ILE A 1 105 ? 40.194 10.098 -79.815 1.00 84.94 105 ILE A CA 1
ATOM 840 C C . ILE A 1 105 ? 41.028 10.015 -78.544 1.00 84.94 105 ILE A C 1
ATOM 842 O O . ILE A 1 105 ? 40.473 10.150 -77.454 1.00 84.94 105 ILE A O 1
ATOM 846 N N . MET A 1 106 ? 42.336 9.804 -78.673 1.00 83.31 106 MET A N 1
ATOM 847 C CA . MET A 1 106 ? 43.252 9.894 -77.542 1.00 83.31 106 MET A CA 1
ATOM 848 C C . MET A 1 106 ? 43.723 11.340 -77.344 1.00 83.31 106 MET A C 1
ATOM 850 O O . MET A 1 106 ? 43.826 12.093 -78.315 1.00 83.31 106 MET A O 1
ATOM 854 N N . PRO A 1 107 ? 44.055 11.736 -76.102 1.00 76.94 107 PRO A N 1
ATOM 855 C CA . PRO A 1 107 ? 44.680 13.026 -75.850 1.00 76.94 107 PRO A CA 1
ATOM 856 C C . PRO A 1 107 ? 45.981 13.161 -76.656 1.00 76.94 107 PRO A C 1
ATOM 858 O O . PRO A 1 107 ? 46.861 12.305 -76.546 1.00 76.94 107 PRO A O 1
ATOM 861 N N . GLY A 1 108 ? 46.095 14.222 -77.456 1.00 69.69 108 GLY A N 1
ATOM 862 C CA . GLY A 1 108 ? 47.219 14.470 -78.365 1.00 69.69 108 GLY A CA 1
ATOM 863 C C . GLY A 1 108 ? 47.027 13.995 -79.812 1.00 69.69 108 GLY A C 1
ATOM 864 O O . GLY A 1 108 ? 47.899 14.264 -80.629 1.00 69.69 108 GLY A O 1
ATOM 865 N N . ASP A 1 109 ? 45.904 13.350 -80.157 1.00 64.50 109 ASP A N 1
ATOM 866 C CA . ASP A 1 109 ? 45.580 12.971 -81.549 1.00 64.50 109 ASP A CA 1
ATOM 867 C C . ASP A 1 109 ? 45.073 14.158 -82.398 1.00 64.50 109 ASP A C 1
ATOM 869 O O . ASP A 1 109 ? 44.896 14.032 -83.612 1.00 64.50 109 ASP A O 1
ATOM 873 N N . VAL A 1 110 ? 44.794 15.301 -81.763 1.00 58.88 110 VAL A N 1
ATOM 874 C CA . VAL A 1 110 ? 44.331 16.530 -82.416 1.00 58.88 110 VAL A CA 1
ATOM 875 C C . VAL A 1 110 ? 45.510 17.500 -82.529 1.00 58.88 110 VAL A C 1
ATOM 877 O O . VAL A 1 110 ? 45.972 18.027 -81.516 1.00 58.88 110 VAL A O 1
ATOM 880 N N . ASP A 1 111 ? 45.989 17.740 -83.756 1.00 53.91 111 ASP A N 1
ATOM 881 C CA . ASP A 1 111 ? 47.060 18.706 -84.044 1.00 53.91 111 ASP A CA 1
ATOM 882 C C . ASP A 1 111 ? 46.593 20.132 -83.696 1.00 53.91 111 ASP A C 1
ATOM 884 O O . ASP A 1 111 ? 45.803 20.757 -84.407 1.00 53.91 111 ASP A O 1
ATOM 888 N N . LEU A 1 112 ? 47.075 20.641 -82.564 1.00 53.53 112 LEU A N 1
ATOM 889 C CA . LEU A 1 112 ? 46.952 22.033 -82.138 1.00 53.53 112 LEU A CA 1
ATOM 890 C C . LEU A 1 112 ? 48.388 22.566 -81.992 1.00 53.53 112 LEU A C 1
ATOM 892 O O . LEU A 1 112 ? 49.054 22.266 -81.004 1.00 53.53 112 LEU A O 1
ATOM 896 N N . ASP A 1 113 ? 48.856 23.269 -83.027 1.00 48.34 113 ASP A N 1
ATOM 897 C CA . ASP A 1 113 ? 50.263 23.582 -83.340 1.00 48.34 113 ASP A CA 1
ATOM 898 C C . ASP A 1 113 ? 51.160 24.170 -82.221 1.00 48.34 113 ASP A C 1
ATOM 900 O O . ASP A 1 113 ? 50.749 25.004 -81.414 1.00 48.34 113 ASP A O 1
ATOM 904 N N . ASP A 1 114 ? 52.431 23.747 -82.316 1.00 47.34 114 ASP A N 1
ATOM 905 C CA . ASP A 1 114 ? 53.739 24.401 -82.115 1.00 47.34 114 ASP A CA 1
ATOM 906 C C . ASP A 1 114 ? 53.978 25.419 -80.980 1.00 47.34 114 ASP A C 1
ATOM 908 O O . ASP A 1 114 ? 53.632 26.600 -81.056 1.00 47.34 114 ASP A O 1
ATOM 912 N N . LEU A 1 115 ? 54.821 25.010 -80.020 1.00 44.59 115 LEU A N 1
ATOM 913 C CA . LEU A 1 115 ? 55.648 25.921 -79.219 1.00 44.59 115 LEU A CA 1
ATOM 914 C C . LEU A 1 115 ? 57.141 25.546 -79.328 1.00 44.59 115 LEU A C 1
ATOM 916 O O . LEU A 1 115 ? 57.475 24.359 -79.313 1.00 44.59 115 LEU A O 1
ATOM 920 N N . PRO A 1 116 ? 58.054 26.535 -79.421 1.00 44.75 116 PRO A N 1
ATOM 921 C CA . PRO A 1 116 ? 59.474 26.296 -79.670 1.00 44.75 116 PRO A CA 1
ATOM 922 C C . PRO A 1 116 ? 60.253 25.826 -78.423 1.00 44.75 116 PRO A C 1
ATOM 924 O O . PRO A 1 116 ? 60.011 26.274 -77.302 1.00 44.75 116 PRO A O 1
ATOM 927 N N . TYR A 1 117 ? 61.216 24.937 -78.685 1.00 40.84 117 TYR A N 1
ATOM 928 C CA . TYR A 1 117 ? 62.338 24.445 -77.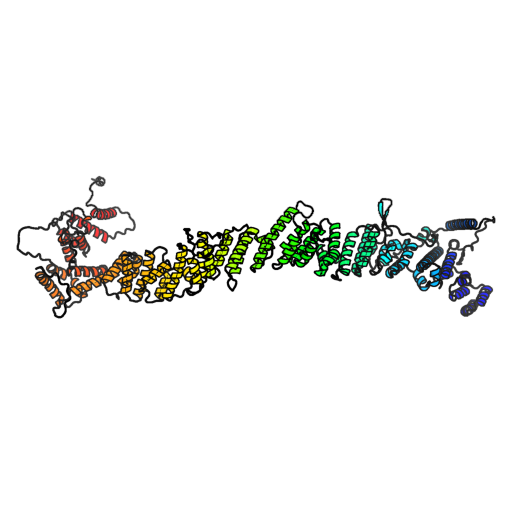856 1.00 40.84 117 TYR A CA 1
ATOM 929 C C . TYR A 1 117 ? 63.273 25.627 -77.472 1.00 40.84 117 TYR A C 1
ATOM 931 O O . TYR A 1 117 ? 63.366 26.567 -78.256 1.00 40.84 117 TYR A O 1
ATOM 939 N N . GLU A 1 118 ? 64.006 25.738 -76.359 1.00 46.88 118 GLU A N 1
ATOM 940 C CA . GLU A 1 118 ? 64.548 24.828 -75.339 1.00 46.88 118 GLU A CA 1
ATOM 941 C C . GLU A 1 118 ? 65.085 25.694 -74.164 1.00 46.88 118 GLU A C 1
ATOM 943 O O . GLU A 1 118 ? 65.433 26.849 -74.403 1.00 46.88 118 GLU A O 1
ATOM 948 N N . ASP A 1 119 ? 65.217 25.153 -72.943 1.00 43.44 119 ASP A N 1
ATOM 949 C CA . ASP A 1 119 ? 66.429 25.330 -72.111 1.00 43.44 119 ASP A CA 1
ATOM 950 C C . ASP A 1 119 ? 66.442 24.326 -70.935 1.00 43.44 119 ASP A C 1
ATOM 952 O O . ASP A 1 119 ? 65.407 24.041 -70.332 1.00 43.44 119 ASP A O 1
ATOM 956 N N . LEU A 1 120 ? 67.627 23.777 -70.636 1.00 55.12 120 LEU A N 1
ATOM 957 C CA . LEU A 1 120 ? 67.882 22.734 -69.630 1.00 55.12 120 LEU A CA 1
ATOM 958 C C . LEU A 1 120 ? 67.677 23.256 -68.193 1.00 55.12 120 LEU A C 1
ATOM 960 O O . LEU A 1 120 ? 68.447 24.096 -67.722 1.00 55.12 120 LEU A O 1
ATOM 964 N N . LEU A 1 121 ? 66.686 22.708 -67.483 1.00 54.81 121 LEU A N 1
ATOM 965 C CA . LEU A 1 121 ? 66.399 22.962 -66.063 1.00 54.81 121 LEU A CA 1
ATOM 966 C C . LEU A 1 121 ? 66.414 21.650 -65.257 1.00 54.81 121 LEU A C 1
ATOM 968 O O . LEU A 1 121 ? 66.566 20.571 -65.819 1.00 54.81 121 LEU A O 1
ATOM 972 N N . SER A 1 122 ? 66.325 21.748 -63.928 1.00 62.06 122 SER A N 1
ATOM 973 C CA . SER A 1 122 ? 66.342 20.586 -63.026 1.00 62.06 122 SER A CA 1
ATOM 974 C C . SER A 1 122 ? 65.011 19.811 -63.020 1.00 62.06 122 SER A C 1
ATOM 976 O O . SER A 1 122 ? 63.948 20.413 -63.183 1.00 62.06 122 SER A O 1
ATOM 978 N N . ASP A 1 123 ? 65.073 18.491 -62.784 1.00 62.72 123 ASP A N 1
ATOM 979 C CA . ASP A 1 123 ? 63.943 17.545 -62.899 1.00 62.72 123 ASP A CA 1
ATOM 980 C C . ASP A 1 123 ? 62.670 17.959 -62.115 1.00 62.72 123 ASP A C 1
ATOM 982 O O . ASP A 1 123 ? 61.552 17.703 -62.570 1.00 62.72 123 ASP A O 1
ATOM 986 N N . ASP A 1 124 ? 62.806 18.640 -60.967 1.00 61.06 124 ASP A N 1
ATOM 987 C CA . ASP A 1 124 ? 61.668 19.067 -60.131 1.00 61.06 124 ASP A CA 1
ATOM 988 C C . ASP A 1 124 ? 60.974 20.345 -60.652 1.00 61.06 124 ASP A C 1
ATOM 990 O O . ASP A 1 124 ? 59.747 20.474 -60.575 1.00 61.06 124 ASP A O 1
ATOM 994 N N . GLU A 1 125 ? 61.729 21.287 -61.226 1.00 61.41 125 GLU A N 1
ATOM 995 C CA . GLU A 1 125 ? 61.185 22.532 -61.794 1.00 61.41 125 GLU A CA 1
ATOM 996 C C . GLU A 1 125 ? 60.541 22.287 -63.168 1.00 61.41 125 GLU A C 1
ATOM 998 O O . GLU A 1 125 ? 59.517 22.894 -63.501 1.00 61.41 125 GLU A O 1
ATOM 1003 N N . GLU A 1 126 ? 61.081 21.342 -63.944 1.00 63.38 126 GLU A N 1
ATOM 1004 C CA . GLU A 1 126 ? 60.525 20.927 -65.234 1.00 63.38 126 GLU A CA 1
ATOM 1005 C C . GLU A 1 126 ? 59.160 20.236 -65.071 1.00 63.38 126 GLU A C 1
ATOM 1007 O O . GLU A 1 126 ? 58.213 20.534 -65.808 1.00 63.38 126 GLU A O 1
ATOM 1012 N N . LEU A 1 127 ? 59.008 19.386 -64.048 1.00 61.97 127 LEU A N 1
ATOM 1013 C CA . LEU A 1 127 ? 57.738 18.730 -63.729 1.00 61.97 127 LEU A CA 1
ATOM 1014 C C . LEU A 1 127 ? 56.663 19.739 -63.283 1.00 61.97 127 LEU A C 1
ATOM 1016 O O . LEU A 1 127 ? 55.503 19.622 -63.686 1.00 61.97 127 LEU A O 1
ATOM 1020 N N . GLY A 1 128 ? 57.040 20.742 -62.481 1.00 69.06 128 GLY A N 1
ATOM 1021 C CA . GLY A 1 128 ? 56.145 21.820 -62.047 1.00 69.06 128 GLY A CA 1
ATOM 1022 C C . GLY A 1 128 ? 55.664 22.693 -63.210 1.00 69.06 128 GLY A C 1
ATOM 1023 O O . GLY A 1 128 ? 54.462 22.909 -63.371 1.00 69.06 128 GLY A O 1
ATOM 1024 N N . MET A 1 129 ? 56.583 23.123 -64.081 1.00 67.00 129 MET A N 1
ATOM 1025 C CA . MET A 1 129 ? 56.257 23.921 -65.270 1.00 67.00 129 MET A CA 1
ATOM 1026 C C . MET A 1 129 ? 55.431 23.135 -66.295 1.00 67.00 129 MET A C 1
ATOM 1028 O O . MET A 1 129 ? 54.553 23.704 -66.942 1.00 67.00 129 MET A O 1
ATOM 1032 N N . LYS A 1 130 ? 55.673 21.827 -66.442 1.00 68.75 130 LYS A N 1
ATOM 1033 C CA . LYS A 1 130 ? 54.877 20.953 -67.313 1.00 68.75 130 LYS A CA 1
ATOM 1034 C C . LYS A 1 130 ? 53.442 20.798 -66.806 1.00 68.75 130 LYS A C 1
ATOM 1036 O O . LYS A 1 130 ? 52.517 20.968 -67.595 1.00 68.75 130 LYS A O 1
ATOM 1041 N N . LYS A 1 131 ? 53.251 20.573 -65.500 1.00 70.56 131 LYS A N 1
ATOM 1042 C CA . LYS A 1 131 ? 51.918 20.530 -64.875 1.00 70.56 131 LYS A CA 1
ATOM 1043 C C . LYS A 1 131 ? 51.163 21.849 -65.040 1.00 70.56 131 LYS A C 1
ATOM 1045 O O . LYS A 1 131 ? 49.981 21.833 -65.371 1.00 70.56 131 LYS A O 1
ATOM 1050 N N . GLU A 1 132 ? 51.838 22.987 -64.869 1.00 74.62 132 GLU A N 1
ATOM 1051 C CA . GLU A 1 132 ? 51.201 24.299 -65.035 1.00 74.62 132 GLU A CA 1
ATOM 1052 C C . GLU A 1 132 ? 50.848 24.582 -66.507 1.00 74.62 132 GLU A C 1
ATOM 1054 O O . GLU A 1 132 ? 49.752 25.059 -66.795 1.00 74.62 132 GLU A O 1
ATOM 1059 N N . LYS A 1 133 ? 51.713 24.204 -67.463 1.00 76.00 133 LYS A N 1
ATOM 1060 C CA . LYS A 1 133 ? 51.411 24.270 -68.907 1.00 76.00 133 LYS A CA 1
ATOM 1061 C C . LYS A 1 133 ? 50.226 23.381 -69.290 1.00 76.00 133 LYS A C 1
ATOM 1063 O O . LYS A 1 133 ? 49.350 23.820 -70.032 1.00 76.00 133 LYS A O 1
ATOM 1068 N N . GLU A 1 134 ? 50.171 22.152 -68.781 1.00 72.50 134 GLU A N 1
ATOM 1069 C CA . GLU A 1 134 ? 49.044 21.235 -68.994 1.00 72.50 134 GLU A CA 1
ATOM 1070 C C . GLU A 1 134 ? 47.746 21.796 -68.394 1.00 72.50 134 GLU A C 1
ATOM 1072 O O . GLU A 1 134 ? 46.695 21.730 -69.033 1.00 72.50 134 GLU A O 1
ATOM 1077 N N . LYS A 1 135 ? 47.815 22.429 -67.217 1.00 78.25 135 LYS A N 1
ATOM 1078 C CA . LYS A 1 135 ? 46.682 23.112 -66.580 1.00 78.25 135 LYS A CA 1
ATOM 1079 C C . LYS A 1 135 ? 46.196 24.319 -67.389 1.00 78.25 135 LYS A C 1
ATOM 1081 O O . LYS A 1 135 ? 44.989 24.445 -67.593 1.00 78.25 135 LYS A O 1
ATOM 1086 N N . MET A 1 136 ? 47.101 25.159 -67.901 1.00 79.44 136 MET A N 1
ATOM 1087 C CA . MET A 1 136 ? 46.757 26.273 -68.800 1.00 79.44 136 MET A CA 1
ATOM 1088 C C . MET A 1 136 ? 46.108 25.764 -70.092 1.00 79.44 136 MET A C 1
ATOM 1090 O O . MET A 1 136 ? 45.020 26.217 -70.448 1.00 79.44 136 MET A O 1
ATOM 1094 N N . LYS A 1 137 ? 46.699 24.747 -70.738 1.00 80.50 137 LYS A N 1
ATOM 1095 C CA . LYS A 1 137 ? 46.116 24.099 -71.924 1.00 80.50 137 LYS A CA 1
ATOM 1096 C C . LYS A 1 137 ? 44.715 23.549 -71.623 1.00 80.50 137 LYS A C 1
ATOM 1098 O O . LYS A 1 137 ? 43.797 23.711 -72.424 1.00 80.50 137 LYS A O 1
ATOM 1103 N N . ARG A 1 138 ? 44.513 22.936 -70.452 1.00 81.75 138 ARG A N 1
ATOM 1104 C CA . ARG A 1 138 ? 43.204 22.420 -70.014 1.00 81.75 138 ARG A CA 1
ATOM 1105 C C . ARG A 1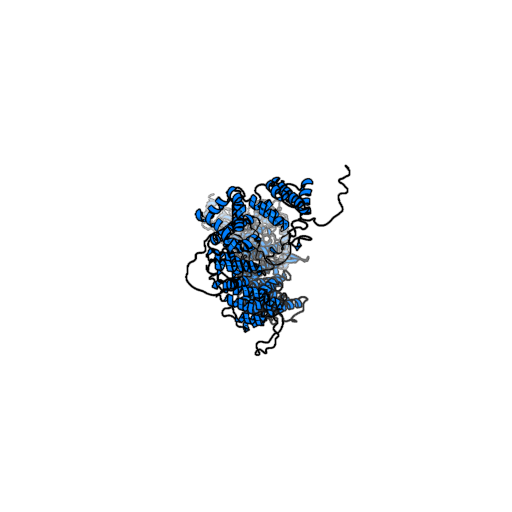 138 ? 42.177 23.543 -69.826 1.00 81.75 138 ARG A C 1
ATOM 1107 O O . ARG A 1 138 ? 41.036 23.373 -70.244 1.00 81.75 138 ARG A O 1
ATOM 1114 N N . GLN A 1 139 ? 42.567 24.693 -69.272 1.00 82.94 139 GLN A N 1
ATOM 1115 C CA . GLN A 1 139 ? 41.693 25.871 -69.151 1.00 82.94 139 GLN A CA 1
ATOM 1116 C C . GLN A 1 139 ? 41.307 26.455 -70.518 1.00 82.94 139 GLN A C 1
ATOM 1118 O O . GLN A 1 139 ? 40.140 26.782 -70.736 1.00 82.94 139 GLN A O 1
ATOM 1123 N N . GLU A 1 140 ? 42.250 26.533 -71.460 1.00 84.69 140 GLU A N 1
ATOM 1124 C CA . GLU A 1 140 ? 41.970 26.972 -72.834 1.00 84.69 140 GLU A CA 1
ATOM 1125 C C . GLU A 1 140 ? 41.001 26.032 -73.558 1.00 84.69 140 GLU A C 1
ATOM 1127 O O . GLU A 1 140 ? 40.106 26.491 -74.270 1.00 84.69 140 GLU A O 1
ATOM 1132 N N . LEU A 1 141 ? 41.153 24.716 -73.374 1.00 85.06 141 LEU A N 1
ATOM 1133 C CA . LEU A 1 141 ? 40.228 23.726 -73.928 1.00 85.06 141 LEU A CA 1
ATOM 1134 C C . LEU A 1 141 ? 38.834 23.846 -73.299 1.00 85.06 141 LEU A C 1
ATOM 1136 O O . LEU A 1 141 ? 37.846 23.823 -74.029 1.00 85.06 141 LEU A O 1
ATOM 1140 N N . LEU A 1 142 ? 38.737 24.042 -71.981 1.00 86.25 142 LEU A N 1
ATOM 1141 C CA . LEU A 1 142 ? 37.454 24.263 -71.302 1.00 86.25 142 LEU A CA 1
ATOM 1142 C C . LEU A 1 142 ? 36.721 25.498 -71.832 1.00 86.25 142 LEU A C 1
ATOM 1144 O O . LEU A 1 142 ? 35.518 25.433 -72.064 1.00 86.25 142 LEU A O 1
ATOM 1148 N N . ALA A 1 143 ? 37.439 26.592 -72.101 1.00 85.00 143 ALA A N 1
ATOM 1149 C CA . ALA A 1 143 ? 36.851 27.817 -72.646 1.00 85.00 143 ALA A CA 1
ATOM 1150 C C . ALA A 1 143 ? 36.229 27.636 -74.047 1.00 85.00 143 ALA A C 1
ATOM 1152 O O . ALA A 1 143 ? 35.403 28.449 -74.462 1.00 85.00 143 ALA A O 1
ATOM 1153 N N . LYS A 1 144 ? 36.604 26.578 -74.781 1.00 85.94 144 LYS A N 1
ATOM 1154 C CA . LYS A 1 144 ? 36.032 26.239 -76.096 1.00 85.94 144 LYS A CA 1
ATOM 1155 C C . LYS A 1 144 ? 34.716 25.454 -76.001 1.00 85.94 144 LYS A C 1
ATOM 1157 O O . LYS A 1 144 ? 34.075 25.244 -77.030 1.00 85.94 144 LYS A O 1
ATOM 1162 N N . VAL A 1 145 ? 34.310 25.008 -74.810 1.00 86.06 145 VAL A N 1
ATOM 1163 C CA . VAL A 1 145 ? 33.112 24.182 -74.603 1.00 86.06 145 VAL A CA 1
ATOM 1164 C C . VAL A 1 145 ? 31.952 25.036 -74.081 1.00 86.06 145 VAL A C 1
ATOM 1166 O O . VAL A 1 145 ? 32.046 25.651 -73.025 1.00 86.06 145 VAL A O 1
ATOM 1169 N N . ASP A 1 146 ? 30.822 25.030 -74.795 1.00 86.44 146 ASP A N 1
ATOM 1170 C CA . ASP A 1 146 ? 29.559 25.625 -74.331 1.00 86.44 146 ASP A CA 1
ATOM 1171 C C . ASP A 1 146 ? 28.646 24.538 -73.736 1.00 86.44 146 ASP A C 1
ATOM 1173 O O . ASP A 1 146 ? 27.910 23.850 -74.453 1.00 86.44 146 ASP A O 1
ATOM 1177 N N . PHE A 1 147 ? 28.692 24.380 -72.409 1.00 86.81 147 PHE A N 1
ATOM 1178 C CA . PHE A 1 147 ? 27.913 23.367 -71.687 1.00 86.81 147 PHE A CA 1
ATOM 1179 C C . PHE A 1 147 ? 26.393 23.547 -71.852 1.00 86.81 147 PHE A C 1
ATOM 1181 O O . PHE A 1 147 ? 25.656 22.561 -71.909 1.00 86.81 147 PHE A O 1
ATOM 1188 N N . CYS A 1 148 ? 25.900 24.773 -72.050 1.00 83.44 148 CYS A N 1
ATOM 1189 C CA . CYS A 1 148 ? 24.470 25.038 -72.231 1.00 83.44 148 CYS A CA 1
ATOM 1190 C C . CYS A 1 148 ? 23.919 24.487 -73.559 1.00 83.44 148 CYS A C 1
ATOM 1192 O O . CYS A 1 148 ? 22.703 24.337 -73.712 1.00 83.44 148 CYS A O 1
ATOM 1194 N N . ARG A 1 149 ? 24.789 24.188 -74.534 1.00 84.81 149 ARG A N 1
ATOM 1195 C CA . ARG A 1 149 ? 24.409 23.796 -75.901 1.00 84.81 149 ARG A CA 1
ATOM 1196 C C . ARG A 1 149 ? 25.050 22.487 -76.370 1.00 84.81 149 ARG A C 1
ATOM 1198 O O . ARG A 1 149 ? 25.248 22.302 -77.569 1.00 84.81 149 ARG A O 1
ATOM 1205 N N . LEU A 1 150 ? 25.314 21.553 -75.455 1.00 89.25 150 LEU A N 1
ATOM 1206 C CA . LEU A 1 150 ? 25.855 20.236 -75.810 1.00 89.25 150 LEU A CA 1
ATOM 1207 C C . LEU A 1 150 ? 24.903 19.424 -76.706 1.00 89.25 150 LEU A C 1
ATOM 1209 O O . LEU A 1 150 ? 23.700 19.315 -76.436 1.00 89.25 150 LEU A O 1
ATOM 1213 N N . THR A 1 151 ? 25.465 18.790 -77.738 1.00 89.94 151 THR A N 1
ATOM 1214 C CA . THR A 1 151 ? 24.771 17.804 -78.585 1.00 89.94 151 THR A CA 1
ATOM 1215 C C . THR A 1 151 ? 24.444 16.519 -77.810 1.00 89.94 151 THR A C 1
ATOM 1217 O O . THR A 1 151 ? 24.987 16.274 -76.732 1.00 89.94 151 THR A O 1
ATOM 1220 N N . LEU A 1 152 ? 23.559 15.664 -78.343 1.00 88.81 152 LEU A N 1
ATOM 1221 C CA . LEU A 1 152 ? 23.221 14.386 -77.697 1.00 88.81 152 LEU A CA 1
ATOM 1222 C C . LEU A 1 152 ? 24.460 13.492 -77.516 1.00 88.81 152 LEU A C 1
ATOM 1224 O O . LEU A 1 152 ? 24.648 12.937 -76.438 1.00 88.81 152 LEU A O 1
ATOM 1228 N N . GLU A 1 153 ? 25.330 13.421 -78.526 1.00 88.69 153 GLU A N 1
ATOM 1229 C CA . GLU A 1 153 ? 26.567 12.635 -78.464 1.00 88.69 153 GLU A CA 1
ATOM 1230 C C . GLU A 1 153 ? 27.567 13.194 -77.445 1.00 88.69 153 GLU A C 1
ATOM 1232 O O . GLU A 1 153 ? 28.190 12.425 -76.716 1.00 88.69 153 GLU A O 1
ATOM 1237 N N . GLN A 1 154 ? 27.681 14.523 -77.332 1.00 91.06 154 GLN A N 1
ATOM 1238 C CA . GLN A 1 154 ? 28.481 15.154 -76.278 1.00 91.06 154 GLN A CA 1
ATOM 1239 C C . GLN A 1 154 ? 27.912 14.850 -74.886 1.00 91.06 154 GLN A C 1
ATOM 1241 O O . GLN A 1 154 ? 28.668 14.518 -73.977 1.00 91.06 154 GLN A O 1
ATOM 1246 N N . LYS A 1 155 ? 26.583 14.880 -74.713 1.00 90.88 155 LYS A N 1
ATOM 1247 C CA . LYS A 1 155 ? 25.939 14.495 -73.445 1.00 90.88 155 LYS A CA 1
ATOM 1248 C C . LYS A 1 155 ? 26.175 13.023 -73.102 1.00 90.88 155 LYS A C 1
ATOM 1250 O O . LYS A 1 155 ? 26.404 12.702 -71.939 1.00 90.88 155 LYS A O 1
ATOM 1255 N N . GLU A 1 156 ? 26.123 12.121 -74.081 1.00 90.19 156 GLU A N 1
ATOM 1256 C CA . GLU A 1 156 ? 26.445 10.700 -73.890 1.00 90.19 156 GLU A CA 1
ATOM 1257 C C . GLU A 1 156 ? 27.922 10.474 -73.534 1.00 90.19 156 GLU A C 1
ATOM 1259 O O . GLU A 1 156 ? 28.216 9.654 -72.658 1.00 90.19 156 GLU A O 1
ATOM 1264 N N . LEU A 1 157 ? 28.844 11.227 -74.148 1.00 91.81 157 LEU A N 1
ATOM 1265 C CA . LEU A 1 157 ? 30.262 11.218 -73.781 1.00 91.81 157 LEU A CA 1
ATOM 1266 C C . LEU A 1 157 ? 30.460 11.661 -72.327 1.00 91.81 157 LEU A C 1
ATOM 1268 O O . LEU A 1 157 ? 31.096 10.939 -71.561 1.00 91.81 157 LEU A O 1
ATOM 1272 N N . CYS A 1 158 ? 29.862 12.789 -71.926 1.00 92.31 158 CYS A N 1
ATOM 1273 C CA . CYS A 1 158 ? 29.930 13.275 -70.549 1.00 92.31 158 CYS A CA 1
ATOM 1274 C C . CYS A 1 158 ? 29.324 12.265 -69.557 1.00 92.31 158 CYS A C 1
ATOM 1276 O O . CYS A 1 158 ? 29.928 11.980 -68.528 1.00 92.31 158 CYS A O 1
ATOM 1278 N N . ARG A 1 159 ? 28.183 11.630 -69.878 1.00 91.38 159 ARG A N 1
ATOM 1279 C CA . ARG A 1 159 ? 27.606 10.550 -69.045 1.00 91.38 159 ARG A CA 1
ATOM 1280 C C . ARG A 1 159 ? 28.535 9.345 -68.915 1.00 91.38 159 ARG A C 1
ATOM 1282 O O . ARG A 1 159 ? 28.648 8.775 -67.833 1.00 91.38 159 ARG A O 1
ATOM 1289 N N . SER A 1 160 ? 29.201 8.961 -70.003 1.00 92.44 160 SER A N 1
ATOM 1290 C CA . SER A 1 160 ? 30.183 7.870 -69.994 1.00 92.44 160 SER A CA 1
ATOM 1291 C C . SER A 1 160 ? 31.386 8.233 -69.127 1.00 92.44 160 SER A C 1
ATOM 1293 O O . SER A 1 160 ? 31.817 7.411 -68.324 1.00 92.44 160 SER A O 1
ATOM 1295 N N . ARG A 1 161 ? 31.874 9.478 -69.223 1.00 94.56 161 ARG A N 1
ATOM 1296 C CA . ARG A 1 161 ? 32.947 10.003 -68.374 1.00 94.56 161 ARG A CA 1
ATOM 1297 C C . ARG A 1 161 ? 32.561 9.990 -66.899 1.00 94.56 161 ARG A C 1
ATOM 1299 O O . ARG A 1 161 ? 33.303 9.425 -66.109 1.00 94.56 161 ARG A O 1
ATOM 1306 N N . LEU A 1 162 ? 31.387 10.510 -66.538 1.00 92.06 162 LEU A N 1
ATOM 1307 C CA . LEU A 1 162 ? 30.876 10.472 -65.162 1.00 92.06 162 LEU A CA 1
ATOM 1308 C C . LEU A 1 162 ? 30.774 9.043 -64.619 1.00 92.06 162 LEU A C 1
ATOM 1310 O O . LEU A 1 162 ? 31.174 8.786 -63.488 1.00 92.06 162 LEU A O 1
ATOM 1314 N N . LYS A 1 163 ? 30.287 8.091 -65.426 1.00 92.75 163 LYS A N 1
ATOM 1315 C CA . LYS A 1 163 ? 30.201 6.680 -65.023 1.00 92.75 163 LYS A CA 1
ATOM 1316 C C . LYS A 1 163 ? 31.590 6.063 -64.814 1.00 92.75 163 LYS A C 1
ATOM 1318 O O . LYS A 1 163 ? 31.785 5.341 -63.843 1.00 92.75 163 LYS A O 1
ATOM 1323 N N . LEU A 1 164 ? 32.556 6.360 -65.687 1.00 94.94 164 LEU A N 1
ATOM 1324 C CA . LEU A 1 164 ? 33.945 5.900 -65.557 1.00 94.94 164 LEU A CA 1
ATOM 1325 C C . LEU A 1 164 ? 34.648 6.510 -64.338 1.00 94.94 164 LEU A C 1
ATOM 1327 O O . LEU A 1 164 ? 35.326 5.786 -63.616 1.00 94.94 164 LEU A O 1
ATOM 1331 N N . LEU A 1 165 ? 34.460 7.809 -64.100 1.00 94.44 165 LEU A N 1
ATOM 1332 C CA . LEU A 1 165 ? 34.967 8.531 -62.933 1.00 94.44 165 LEU A CA 1
ATOM 1333 C C . LEU A 1 165 ? 34.394 7.944 -61.637 1.00 94.44 165 LEU A C 1
ATOM 1335 O O . LEU A 1 165 ? 35.153 7.540 -60.763 1.00 94.44 165 LEU A O 1
ATOM 1339 N N . SER A 1 166 ? 33.071 7.764 -61.574 1.00 92.94 166 SER A N 1
ATOM 1340 C CA . SER A 1 166 ? 32.403 7.110 -60.446 1.00 92.94 166 SER A CA 1
ATOM 1341 C C . SER A 1 166 ? 32.931 5.691 -60.218 1.00 92.94 166 SER A C 1
ATOM 1343 O O . SER A 1 166 ? 33.246 5.318 -59.093 1.00 92.94 166 SER A O 1
ATOM 1345 N N . TYR A 1 167 ? 33.103 4.888 -61.273 1.00 96.06 167 TYR A N 1
ATOM 1346 C CA . TYR A 1 167 ? 33.664 3.539 -61.145 1.00 96.06 167 TYR A CA 1
ATOM 1347 C C . TYR A 1 167 ? 35.121 3.544 -60.691 1.00 96.06 167 TYR A C 1
ATOM 1349 O O . TYR A 1 167 ? 35.512 2.636 -59.960 1.00 96.06 167 TYR A O 1
ATOM 1357 N N . LEU A 1 168 ? 35.909 4.543 -61.089 1.00 95.50 168 LEU A N 1
ATOM 1358 C CA . LEU A 1 168 ? 37.283 4.708 -60.629 1.00 95.50 168 LEU A CA 1
ATOM 1359 C C . LEU A 1 168 ? 37.319 5.051 -59.135 1.00 95.50 168 LEU A C 1
ATOM 1361 O O . LEU A 1 168 ? 38.072 4.422 -58.396 1.00 95.50 168 LEU A O 1
ATOM 1365 N N . ASP A 1 169 ? 36.449 5.951 -58.675 1.00 94.75 169 ASP A N 1
ATOM 1366 C CA . ASP A 1 169 ? 36.336 6.293 -57.253 1.00 94.75 169 ASP A CA 1
ATOM 1367 C C . ASP A 1 169 ? 35.826 5.100 -56.433 1.00 94.75 169 ASP A C 1
ATOM 1369 O O . ASP A 1 169 ? 36.323 4.827 -55.343 1.00 94.75 169 ASP A O 1
ATOM 1373 N N . ARG A 1 170 ? 34.879 4.317 -56.970 1.00 95.69 170 ARG A N 1
ATOM 1374 C CA . ARG A 1 170 ? 34.439 3.057 -56.349 1.00 95.69 170 ARG A CA 1
ATOM 1375 C C . ARG A 1 170 ? 35.542 2.006 -56.325 1.00 95.69 170 ARG A C 1
ATOM 1377 O O . ARG A 1 170 ? 35.582 1.230 -55.375 1.00 95.69 170 ARG A O 1
ATOM 1384 N N . LEU A 1 171 ? 36.414 1.952 -57.332 1.00 95.69 171 LEU A N 1
ATOM 1385 C CA . LEU A 1 171 ? 37.552 1.033 -57.340 1.00 95.69 171 LEU A CA 1
ATOM 1386 C C . LEU A 1 171 ? 38.537 1.416 -56.239 1.00 95.69 171 LEU A C 1
ATOM 1388 O O . LEU A 1 171 ? 38.858 0.564 -55.422 1.00 95.69 171 LEU A O 1
ATOM 1392 N N . ALA A 1 172 ? 38.909 2.695 -56.155 1.00 95.50 172 ALA A N 1
ATOM 1393 C CA . ALA A 1 172 ? 39.787 3.208 -55.106 1.00 95.50 172 ALA A CA 1
ATOM 1394 C C . ALA A 1 172 ? 39.188 2.997 -53.704 1.00 95.50 172 ALA A C 1
ATOM 1396 O O . ALA A 1 172 ? 39.850 2.500 -52.800 1.00 95.50 172 ALA A O 1
ATOM 1397 N N . THR A 1 173 ? 37.890 3.256 -53.523 1.00 95.94 173 THR A N 1
ATOM 1398 C CA . THR A 1 173 ? 37.190 2.933 -52.271 1.00 95.94 173 THR A CA 1
ATOM 1399 C C . THR A 1 173 ? 37.206 1.438 -51.965 1.00 95.94 173 THR A C 1
ATOM 1401 O O . THR A 1 173 ? 37.359 1.061 -50.807 1.00 95.94 173 THR A O 1
ATOM 1404 N N . TYR A 1 174 ? 37.052 0.570 -52.967 1.00 96.06 174 TYR A N 1
ATOM 1405 C CA . TYR A 1 174 ? 37.141 -0.871 -52.750 1.00 96.06 174 TYR A CA 1
ATOM 1406 C C . TYR A 1 174 ? 38.568 -1.299 -52.373 1.00 96.06 174 TYR A C 1
ATOM 1408 O O . TYR A 1 174 ? 38.720 -2.116 -51.469 1.00 96.06 174 TYR A O 1
ATOM 1416 N N . GLU A 1 175 ? 39.603 -0.704 -52.977 1.00 95.06 175 GLU A N 1
ATOM 1417 C CA . GLU A 1 175 ? 41.004 -0.903 -52.575 1.00 95.06 175 GLU A CA 1
ATOM 1418 C C . GLU A 1 175 ? 41.217 -0.545 -51.097 1.00 95.06 175 GLU A C 1
ATOM 1420 O O . GLU A 1 175 ? 41.773 -1.347 -50.344 1.00 95.06 175 GLU A O 1
ATOM 1425 N N . GLU A 1 176 ? 40.705 0.606 -50.653 1.00 95.19 176 GLU A N 1
ATOM 1426 C CA . GLU A 1 176 ? 40.755 1.018 -49.245 1.00 95.19 176 GLU A CA 1
ATOM 1427 C C . GLU A 1 176 ? 40.026 0.022 -48.328 1.00 95.19 176 GLU A C 1
ATOM 1429 O O . GLU A 1 176 ? 40.577 -0.399 -47.308 1.00 95.19 176 GLU A O 1
ATOM 1434 N N . ILE A 1 177 ? 38.825 -0.439 -48.712 1.00 94.75 177 ILE A N 1
ATOM 1435 C CA . ILE A 1 177 ? 38.054 -1.444 -47.949 1.00 94.75 177 ILE A CA 1
ATOM 1436 C C . ILE A 1 177 ? 38.835 -2.758 -47.801 1.00 94.75 177 ILE A C 1
ATOM 1438 O O . ILE A 1 177 ? 38.767 -3.405 -46.755 1.00 94.75 177 ILE A O 1
ATOM 1442 N N . LEU A 1 178 ? 39.606 -3.156 -48.817 1.00 93.88 178 LEU A N 1
ATOM 1443 C CA . LEU A 1 178 ? 40.428 -4.370 -48.779 1.00 93.88 178 LEU A CA 1
ATOM 1444 C C . LEU A 1 178 ? 41.708 -4.227 -47.933 1.00 93.88 178 LEU A C 1
ATOM 1446 O O . LEU A 1 178 ? 42.368 -5.239 -47.658 1.00 93.88 178 LEU A O 1
ATOM 1450 N N . GLY A 1 179 ? 42.035 -3.011 -47.483 1.00 91.62 179 GLY A N 1
ATOM 1451 C CA . GLY A 1 179 ? 43.231 -2.689 -46.702 1.00 91.62 179 GLY A CA 1
ATOM 1452 C C . GLY A 1 179 ? 44.364 -2.075 -47.531 1.00 91.62 179 GLY A C 1
ATOM 1453 O O . GLY A 1 179 ? 45.534 -2.354 -47.255 1.00 91.62 179 GLY A O 1
ATOM 1454 N N . GLY A 1 180 ? 44.021 -1.300 -48.562 1.00 91.12 180 GLY A N 1
ATOM 1455 C CA . GLY A 1 180 ? 44.941 -0.562 -49.429 1.00 91.12 180 GLY A CA 1
ATOM 1456 C C . GLY A 1 180 ? 45.451 -1.356 -50.645 1.00 91.12 180 GLY A C 1
ATOM 1457 O O . GLY A 1 180 ? 45.187 -2.558 -50.760 1.00 91.12 180 GLY A O 1
ATOM 1458 N N . PRO A 1 181 ? 46.239 -0.719 -51.537 1.00 87.38 181 PRO A N 1
ATOM 1459 C CA . PRO A 1 181 ? 46.600 -1.266 -52.855 1.00 87.38 181 PRO A CA 1
ATOM 1460 C C . PRO A 1 181 ? 47.251 -2.658 -52.815 1.00 87.38 181 PRO A C 1
ATOM 1462 O O . PRO A 1 181 ? 46.822 -3.575 -53.509 1.00 87.38 181 PRO A O 1
ATOM 1465 N N . HIS A 1 182 ? 48.220 -2.865 -51.915 1.00 87.50 182 HIS A N 1
ATOM 1466 C CA . HIS A 1 182 ? 48.912 -4.153 -51.770 1.00 87.50 182 HIS A CA 1
ATOM 1467 C C . HIS A 1 182 ? 47.971 -5.292 -51.339 1.00 87.50 182 HIS A C 1
ATOM 1469 O O . HIS A 1 182 ? 48.137 -6.438 -51.752 1.00 87.50 182 HIS A O 1
ATOM 1475 N N . SER A 1 183 ? 46.988 -4.992 -50.483 1.00 89.62 183 SER A N 1
ATOM 1476 C CA . SER A 1 183 ? 45.991 -5.976 -50.048 1.00 89.62 183 SER A CA 1
ATOM 1477 C C . SER A 1 183 ? 44.949 -6.228 -51.137 1.00 89.62 183 SER A C 1
ATOM 1479 O O . SER A 1 183 ? 44.457 -7.352 -51.270 1.00 89.62 183 SER A O 1
ATOM 1481 N N . ALA A 1 184 ? 44.623 -5.194 -51.916 1.00 90.62 184 ALA A N 1
ATOM 1482 C CA . ALA A 1 184 ? 43.663 -5.267 -53.003 1.00 90.62 184 ALA A CA 1
ATOM 1483 C C . ALA A 1 184 ? 44.117 -6.237 -54.100 1.00 90.62 184 ALA A C 1
ATOM 1485 O O . ALA A 1 184 ? 43.318 -7.069 -54.515 1.00 90.62 184 ALA A O 1
ATOM 1486 N N . GLU A 1 185 ? 45.398 -6.241 -54.483 1.00 87.94 185 GLU A N 1
ATOM 1487 C CA . GLU A 1 185 ? 45.942 -7.191 -55.471 1.00 87.94 185 GLU A CA 1
ATOM 1488 C C . GLU A 1 185 ? 45.637 -8.666 -55.145 1.00 87.94 185 GLU A C 1
ATOM 1490 O O . GLU A 1 185 ? 45.440 -9.477 -56.049 1.00 87.94 185 GLU A O 1
ATOM 1495 N N . GLN A 1 186 ? 45.584 -9.024 -53.857 1.00 88.31 186 GLN A N 1
ATOM 1496 C CA . GLN A 1 186 ? 45.366 -10.404 -53.409 1.00 88.31 186 GLN A CA 1
ATOM 1497 C C . GLN A 1 186 ? 43.894 -10.737 -53.145 1.00 88.31 186 GLN A C 1
ATOM 1499 O O . GLN A 1 186 ? 43.500 -11.896 -53.261 1.00 88.31 186 GLN A O 1
ATOM 1504 N N . LYS A 1 187 ? 43.099 -9.747 -52.723 1.00 92.50 187 LYS A N 1
ATOM 1505 C CA . LYS A 1 187 ? 41.728 -9.946 -52.221 1.00 92.50 187 LYS A CA 1
ATOM 1506 C C . LYS A 1 187 ? 40.637 -9.434 -53.162 1.00 92.50 187 LYS A C 1
ATOM 1508 O O . LYS A 1 187 ? 39.461 -9.600 -52.846 1.00 92.50 187 LYS A O 1
ATOM 1513 N N . TYR A 1 188 ? 41.004 -8.781 -54.261 1.00 95.25 188 TYR A N 1
ATOM 1514 C CA . TYR A 1 188 ? 40.057 -8.224 -55.219 1.00 95.25 188 TYR A CA 1
ATOM 1515 C C . TYR A 1 188 ? 39.144 -9.309 -55.802 1.00 95.25 188 TYR A C 1
ATOM 1517 O O . TYR A 1 188 ? 39.611 -10.292 -56.375 1.00 95.25 188 TYR A O 1
ATOM 1525 N N . ASP A 1 189 ? 37.835 -9.096 -55.686 1.00 95.88 189 ASP A N 1
ATOM 1526 C CA . ASP A 1 189 ? 36.807 -9.920 -56.311 1.00 95.88 189 ASP A CA 1
ATOM 1527 C C . ASP A 1 189 ? 36.111 -9.113 -57.419 1.00 95.88 189 ASP A C 1
ATOM 1529 O O . ASP A 1 189 ? 35.413 -8.122 -57.172 1.00 95.88 189 ASP A O 1
ATOM 1533 N N . ALA A 1 190 ? 36.304 -9.553 -58.664 1.00 93.62 190 ALA A N 1
ATOM 1534 C CA . ALA A 1 190 ? 35.731 -8.924 -59.848 1.00 93.62 190 ALA A CA 1
ATOM 1535 C C . ALA A 1 190 ? 34.194 -8.973 -59.865 1.00 93.62 190 ALA A C 1
ATOM 1537 O O . ALA A 1 190 ? 33.556 -8.015 -60.310 1.00 93.62 190 ALA A O 1
ATOM 1538 N N . ASP A 1 191 ? 33.578 -10.048 -59.362 1.00 94.69 191 ASP A N 1
ATOM 1539 C CA . ASP A 1 191 ? 32.119 -10.181 -59.304 1.00 94.69 191 ASP A CA 1
ATOM 1540 C C . ASP A 1 191 ? 31.525 -9.275 -58.223 1.00 94.69 191 ASP A C 1
ATOM 1542 O O . ASP A 1 191 ? 30.463 -8.671 -58.430 1.00 94.69 191 ASP A O 1
ATOM 1546 N N . PHE A 1 192 ? 32.224 -9.131 -57.093 1.00 94.94 192 PHE A N 1
ATOM 1547 C CA . PHE A 1 192 ? 31.875 -8.146 -56.075 1.00 94.94 192 PHE A CA 1
ATOM 1548 C C . PHE A 1 192 ? 31.970 -6.725 -56.637 1.00 94.94 192 PHE A C 1
ATOM 1550 O O . PHE A 1 192 ? 30.983 -5.984 -56.600 1.00 94.94 192 PHE A O 1
ATOM 1557 N N . PHE A 1 193 ? 33.116 -6.350 -57.218 1.00 95.81 193 PHE A N 1
ATOM 1558 C CA . PHE A 1 193 ? 33.323 -5.005 -57.755 1.00 95.81 193 PHE A CA 1
ATOM 1559 C C . PHE A 1 193 ? 32.325 -4.673 -58.867 1.00 95.81 193 PHE A C 1
ATOM 1561 O O . PHE A 1 193 ? 31.782 -3.567 -58.904 1.00 95.81 193 PHE A O 1
ATOM 1568 N N . LYS A 1 194 ? 32.012 -5.642 -59.738 1.00 94.44 194 LYS A N 1
ATOM 1569 C CA . LYS A 1 194 ? 31.000 -5.492 -60.789 1.00 94.44 194 LYS A CA 1
ATOM 1570 C C . LYS A 1 194 ? 29.650 -5.055 -60.230 1.00 94.44 194 LYS A C 1
ATOM 1572 O O . LYS A 1 194 ? 29.013 -4.193 -60.835 1.00 94.44 194 LYS A O 1
ATOM 1577 N N . LYS A 1 195 ? 29.230 -5.623 -59.095 1.00 93.94 195 LYS A N 1
ATOM 1578 C CA . LYS A 1 195 ? 28.009 -5.217 -58.387 1.00 93.94 195 LYS A CA 1
ATOM 1579 C C . LYS A 1 195 ? 28.212 -3.861 -57.712 1.00 93.94 195 LYS A C 1
ATOM 1581 O O . LYS A 1 195 ? 27.493 -2.919 -58.042 1.00 93.94 195 LYS A O 1
ATOM 1586 N N . PHE A 1 196 ? 29.232 -3.742 -56.860 1.00 94.94 196 PHE A N 1
ATOM 1587 C CA . PHE A 1 196 ? 29.500 -2.571 -56.019 1.00 94.94 196 PHE A CA 1
ATOM 1588 C C . PHE A 1 196 ? 29.616 -1.262 -56.807 1.00 94.94 196 PHE A C 1
ATOM 1590 O O . PHE A 1 196 ? 29.002 -0.265 -56.430 1.00 94.94 196 PHE A O 1
ATOM 1597 N N . ARG A 1 197 ? 30.343 -1.263 -57.933 1.00 94.12 197 ARG A N 1
ATOM 1598 C CA . ARG A 1 197 ? 30.551 -0.062 -58.758 1.00 94.12 197 ARG A CA 1
ATOM 1599 C C . ARG A 1 197 ? 29.246 0.496 -59.332 1.00 94.12 197 ARG A C 1
ATOM 1601 O O . ARG A 1 197 ? 29.121 1.698 -59.499 1.00 94.12 197 ARG A O 1
ATOM 1608 N N . SER A 1 198 ? 28.277 -0.374 -59.628 1.00 90.94 198 SER A N 1
ATOM 1609 C CA . SER A 1 198 ? 26.991 -0.018 -60.251 1.00 90.94 198 SER A CA 1
ATOM 1610 C C . SER A 1 198 ? 25.845 0.181 -59.256 1.00 90.94 198 SER A C 1
ATOM 1612 O O . SER A 1 198 ? 24.760 0.609 -59.646 1.00 90.94 198 SER A O 1
ATOM 1614 N N . GLN A 1 199 ? 26.070 -0.148 -57.986 1.00 91.56 199 GLN A N 1
ATOM 1615 C CA . GLN A 1 199 ? 25.065 -0.102 -56.936 1.00 91.56 199 GLN A CA 1
ATOM 1616 C C . GLN A 1 199 ? 24.973 1.303 -56.322 1.00 91.56 199 GLN A C 1
ATOM 1618 O O . GLN A 1 199 ? 25.994 1.968 -56.106 1.00 91.56 199 GLN A O 1
ATOM 1623 N N . ASN A 1 200 ? 23.747 1.732 -55.994 1.00 90.94 200 ASN A N 1
ATOM 1624 C CA . ASN A 1 200 ? 23.505 2.952 -55.217 1.00 90.94 200 ASN A CA 1
ATOM 1625 C C . ASN A 1 200 ? 24.356 2.912 -53.927 1.00 90.94 200 ASN A C 1
ATOM 1627 O O . ASN A 1 200 ? 24.361 1.900 -53.218 1.00 90.94 200 ASN A O 1
ATOM 1631 N N . ILE A 1 201 ? 25.103 3.986 -53.642 1.00 92.88 201 ILE A N 1
ATOM 1632 C CA . ILE A 1 201 ? 26.041 3.991 -52.512 1.00 92.88 201 ILE A CA 1
ATOM 1633 C C . ILE A 1 201 ? 25.336 3.903 -51.164 1.00 92.88 201 ILE A C 1
ATOM 1635 O O . ILE A 1 201 ? 25.813 3.188 -50.285 1.00 92.88 201 ILE A O 1
ATOM 1639 N N . VAL A 1 202 ? 24.179 4.550 -51.020 1.00 93.50 202 VAL A N 1
ATOM 1640 C CA . VAL A 1 202 ? 23.337 4.499 -49.820 1.00 93.50 202 VAL A CA 1
ATOM 1641 C C . VAL A 1 202 ? 22.913 3.056 -49.547 1.00 93.50 202 VAL A C 1
ATOM 1643 O O . VAL A 1 202 ? 22.945 2.601 -48.404 1.00 93.50 202 VAL A O 1
ATOM 1646 N N . LEU A 1 203 ? 22.598 2.285 -50.597 1.00 93.00 203 LEU A N 1
ATOM 1647 C CA . LEU A 1 203 ? 22.262 0.865 -50.463 1.00 93.00 203 LEU A CA 1
ATOM 1648 C C . LEU A 1 203 ? 23.476 0.040 -50.015 1.00 93.00 203 LEU A C 1
ATOM 1650 O O . LEU A 1 203 ? 23.339 -0.834 -49.160 1.00 93.00 203 LEU A O 1
ATOM 1654 N N . SER A 1 204 ? 24.657 0.310 -50.577 1.00 95.06 204 SER A N 1
ATOM 1655 C CA . SER A 1 204 ? 25.904 -0.339 -50.154 1.00 95.06 204 SER A CA 1
ATOM 1656 C C . SER A 1 204 ? 26.232 -0.029 -48.690 1.00 95.06 204 SER A C 1
ATOM 1658 O O . SER A 1 204 ? 26.525 -0.946 -47.929 1.00 95.06 204 SER A O 1
ATOM 1660 N N . ALA A 1 205 ? 26.101 1.232 -48.268 1.00 96.44 205 ALA A N 1
ATOM 1661 C CA . ALA A 1 205 ? 26.301 1.650 -46.884 1.00 96.44 205 ALA A CA 1
ATOM 1662 C C . ALA A 1 205 ? 25.302 0.967 -45.936 1.00 96.44 205 ALA A C 1
ATOM 1664 O O . ALA A 1 205 ? 25.699 0.395 -44.923 1.00 96.44 205 ALA A O 1
ATOM 1665 N N . ARG A 1 206 ? 24.013 0.921 -46.297 1.00 94.69 206 ARG A N 1
ATOM 1666 C CA . ARG A 1 206 ? 22.994 0.192 -45.527 1.00 94.69 206 ARG A CA 1
ATOM 1667 C C . ARG A 1 206 ? 23.347 -1.287 -45.357 1.00 94.69 206 ARG A C 1
ATOM 1669 O O . ARG A 1 206 ? 23.184 -1.827 -44.267 1.00 94.69 206 ARG A O 1
ATOM 1676 N N . ASN A 1 207 ? 23.808 -1.952 -46.417 1.00 95.25 207 ASN A N 1
ATOM 1677 C CA . ASN A 1 207 ? 24.180 -3.365 -46.345 1.00 95.25 207 ASN A CA 1
ATOM 1678 C C . ASN A 1 207 ? 25.393 -3.575 -45.426 1.00 95.25 207 ASN A C 1
ATOM 1680 O O . ASN A 1 207 ? 25.336 -4.445 -44.564 1.00 95.25 207 ASN A O 1
ATOM 1684 N N . TYR A 1 208 ? 26.424 -2.728 -45.521 1.00 96.88 208 TYR A N 1
ATOM 1685 C CA . TYR A 1 208 ? 27.563 -2.790 -44.600 1.00 96.88 208 TYR A CA 1
ATOM 1686 C C . TYR A 1 208 ? 27.171 -2.521 -43.141 1.00 96.88 208 TYR A C 1
ATOM 1688 O O . TYR A 1 208 ? 27.728 -3.158 -42.252 1.00 96.88 208 TYR A O 1
ATOM 1696 N N . ALA A 1 209 ? 26.187 -1.650 -42.882 1.00 96.56 209 ALA A N 1
ATOM 1697 C CA . ALA A 1 209 ? 25.635 -1.462 -41.537 1.00 96.56 209 ALA A CA 1
ATOM 1698 C C . ALA A 1 209 ? 25.000 -2.755 -41.005 1.00 96.56 209 ALA A C 1
ATOM 1700 O O . ALA A 1 209 ? 25.300 -3.174 -39.892 1.00 96.56 209 ALA A O 1
ATOM 1701 N N . ARG A 1 210 ? 24.176 -3.426 -41.823 1.00 95.19 210 ARG A N 1
ATOM 1702 C CA . ARG A 1 210 ? 23.511 -4.696 -41.464 1.00 95.19 210 ARG A CA 1
ATOM 1703 C C . ARG A 1 210 ? 24.491 -5.848 -41.244 1.00 95.19 210 ARG A C 1
ATOM 1705 O O . ARG A 1 210 ? 24.200 -6.755 -40.473 1.00 95.19 210 ARG A O 1
ATOM 1712 N N . GLU A 1 211 ? 25.631 -5.813 -41.924 1.00 96.06 211 GLU A N 1
ATOM 1713 C CA . GLU A 1 211 ? 26.740 -6.760 -41.758 1.00 96.06 211 GLU A CA 1
ATOM 1714 C C . GLU A 1 211 ? 27.691 -6.377 -40.610 1.00 96.06 211 GLU A C 1
ATOM 1716 O O . GLU A 1 211 ? 28.678 -7.071 -40.373 1.00 96.06 211 GLU A O 1
ATOM 1721 N N . SER A 1 212 ? 27.420 -5.268 -39.913 1.00 96.31 212 SER A N 1
ATOM 1722 C CA . SER A 1 212 ? 28.267 -4.701 -38.857 1.00 96.31 212 SER A CA 1
ATOM 1723 C C . SER A 1 212 ? 29.698 -4.379 -39.313 1.00 96.31 212 SER A C 1
ATOM 1725 O O . SER A 1 212 ? 30.635 -4.360 -38.517 1.00 96.31 212 SER A O 1
ATOM 1727 N N . ASN A 1 213 ? 29.891 -4.085 -40.603 1.00 96.19 213 ASN A N 1
ATOM 1728 C CA . ASN A 1 213 ? 31.191 -3.751 -41.177 1.00 96.19 213 ASN A CA 1
ATOM 1729 C C . ASN A 1 213 ? 31.510 -2.258 -40.991 1.00 96.19 213 ASN A C 1
ATOM 1731 O O . ASN A 1 213 ? 31.351 -1.429 -41.892 1.00 96.19 213 ASN A O 1
ATOM 1735 N N . VAL A 1 214 ? 31.971 -1.925 -39.785 1.00 96.44 214 VAL A N 1
ATOM 1736 C CA . VAL A 1 214 ? 32.288 -0.554 -39.356 1.00 96.44 214 VAL A CA 1
ATOM 1737 C C . VAL A 1 214 ? 33.381 0.078 -40.213 1.00 96.44 214 VAL A C 1
ATOM 1739 O O . VAL A 1 214 ? 33.270 1.240 -40.599 1.00 96.44 214 VAL A O 1
ATOM 1742 N N . GLN A 1 215 ? 34.423 -0.688 -40.546 1.00 95.38 215 GLN A N 1
ATOM 1743 C CA . GLN A 1 215 ? 35.555 -0.187 -41.322 1.00 95.38 215 GLN A CA 1
ATOM 1744 C C . GLN A 1 215 ? 35.130 0.214 -42.738 1.00 95.38 215 GLN A C 1
ATOM 1746 O O . GLN A 1 215 ? 35.486 1.301 -43.191 1.00 95.38 215 GLN A O 1
ATOM 1751 N N . ALA A 1 216 ? 34.338 -0.620 -43.420 1.00 95.81 216 ALA A N 1
ATOM 1752 C CA . ALA A 1 216 ? 33.843 -0.284 -44.750 1.00 95.81 216 ALA A CA 1
ATOM 1753 C C . ALA A 1 216 ? 32.954 0.964 -44.716 1.00 95.81 216 ALA A C 1
ATOM 1755 O O . ALA A 1 216 ? 33.120 1.851 -45.548 1.00 95.81 216 ALA A O 1
ATOM 1756 N N . LEU A 1 217 ? 32.065 1.077 -43.725 1.00 96.69 217 LEU A N 1
ATOM 1757 C CA . LEU A 1 217 ? 31.230 2.265 -43.542 1.00 96.69 217 LEU A CA 1
ATOM 1758 C C . LEU A 1 217 ? 32.029 3.539 -43.267 1.00 96.69 217 LEU A C 1
ATOM 1760 O O . LEU A 1 217 ? 31.700 4.578 -43.832 1.00 96.69 217 LEU A O 1
ATOM 1764 N N . ASN A 1 218 ? 33.075 3.458 -42.443 1.00 96.69 218 ASN A N 1
ATOM 1765 C CA . ASN A 1 218 ? 33.970 4.584 -42.180 1.00 96.69 218 ASN A CA 1
ATOM 1766 C C . ASN A 1 218 ? 34.579 5.104 -43.490 1.00 96.69 218 ASN A C 1
ATOM 1768 O O . ASN A 1 218 ? 34.479 6.284 -43.802 1.00 96.69 218 ASN A O 1
ATOM 1772 N N . ILE A 1 219 ? 35.120 4.189 -44.301 1.00 96.50 219 ILE A N 1
ATOM 1773 C CA . ILE A 1 219 ? 35.706 4.498 -45.612 1.00 96.50 219 ILE A CA 1
ATOM 1774 C C . ILE A 1 219 ? 34.647 5.083 -46.557 1.00 96.50 219 ILE A C 1
ATOM 1776 O O . ILE A 1 219 ? 34.927 6.037 -47.281 1.00 96.50 219 ILE A O 1
ATOM 1780 N N . LEU A 1 220 ? 33.421 4.550 -46.548 1.00 96.50 220 LEU A N 1
ATOM 1781 C CA . LEU A 1 220 ? 32.336 5.097 -47.359 1.00 96.50 220 LEU A CA 1
ATOM 1782 C C . LEU A 1 220 ? 31.971 6.528 -46.949 1.00 96.50 220 LEU A C 1
ATOM 1784 O O . LEU A 1 220 ? 31.879 7.376 -47.828 1.00 96.50 220 LEU A O 1
ATOM 1788 N N . PHE A 1 221 ? 31.800 6.818 -45.656 1.00 95.94 221 PHE A N 1
ATOM 1789 C CA . PHE A 1 221 ? 31.509 8.182 -45.199 1.00 95.94 221 PHE A CA 1
ATOM 1790 C C . PHE A 1 221 ? 32.654 9.153 -45.487 1.00 95.94 221 PHE A C 1
ATOM 1792 O O . PHE A 1 221 ? 32.390 10.303 -45.818 1.00 95.94 221 PHE A O 1
ATOM 1799 N N . THR A 1 222 ? 33.907 8.699 -45.408 1.00 95.69 222 THR A N 1
ATOM 1800 C CA . THR A 1 222 ? 35.074 9.526 -45.735 1.00 95.69 222 THR A CA 1
ATOM 1801 C C . THR A 1 222 ? 35.139 9.871 -47.221 1.00 95.69 222 THR A C 1
ATOM 1803 O O . THR A 1 222 ? 35.324 11.037 -47.537 1.00 95.69 222 THR A O 1
ATOM 1806 N N . TYR A 1 223 ? 34.966 8.906 -48.133 1.00 95.00 223 TYR A N 1
ATOM 1807 C CA . TYR A 1 223 ? 35.187 9.140 -49.572 1.00 95.00 223 TYR A CA 1
ATOM 1808 C C . TYR A 1 223 ? 33.926 9.430 -50.399 1.00 95.00 223 TYR A C 1
ATOM 1810 O O . TYR A 1 223 ? 34.037 9.911 -51.524 1.00 95.00 223 TYR A O 1
ATOM 1818 N N . HIS A 1 224 ? 32.736 9.128 -49.873 1.00 93.88 224 HIS A N 1
ATOM 1819 C CA . HIS A 1 224 ? 31.434 9.345 -50.527 1.00 93.88 224 HIS A CA 1
ATOM 1820 C C . HIS A 1 224 ? 30.488 10.156 -49.622 1.00 93.88 224 HIS A C 1
ATOM 1822 O O . HIS A 1 224 ? 29.275 9.932 -49.612 1.00 93.88 224 HIS A O 1
ATOM 1828 N N . GLY A 1 225 ? 31.044 11.069 -48.817 1.00 91.50 225 GLY A N 1
ATOM 1829 C CA . GLY A 1 225 ? 30.304 11.830 -47.807 1.00 91.50 225 GLY A CA 1
ATOM 1830 C C . GLY A 1 225 ? 29.189 12.713 -48.380 1.00 91.50 225 GLY A C 1
ATOM 1831 O O . GLY A 1 225 ? 28.089 12.723 -47.825 1.00 91.50 225 GLY A O 1
ATOM 1832 N N . GLU A 1 226 ? 29.413 13.324 -49.545 1.00 88.00 226 GLU A N 1
ATOM 1833 C CA . GLU A 1 226 ? 28.441 14.162 -50.266 1.00 88.00 226 GLU A CA 1
ATOM 1834 C C . GLU A 1 226 ? 27.085 13.462 -50.493 1.00 88.00 226 GLU A C 1
ATOM 1836 O O . GLU A 1 226 ? 26.030 14.068 -50.308 1.00 88.00 226 GLU A O 1
ATOM 1841 N N . GLU A 1 227 ? 27.095 12.163 -50.816 1.00 88.81 227 GLU A N 1
ATOM 1842 C CA . GLU A 1 227 ? 25.877 11.364 -51.019 1.00 88.81 227 GLU A CA 1
ATOM 1843 C C . GLU A 1 227 ? 25.358 10.724 -49.713 1.00 88.81 227 GLU A C 1
ATOM 1845 O O . GLU A 1 227 ? 24.164 10.455 -49.576 1.00 88.81 227 GLU A O 1
ATOM 1850 N N . LEU A 1 228 ? 26.234 10.455 -48.735 1.00 93.81 228 LEU A N 1
ATOM 1851 C CA . LEU A 1 228 ? 25.922 9.598 -47.582 1.00 93.81 228 LEU A CA 1
ATOM 1852 C C . LEU A 1 228 ? 25.642 10.338 -46.271 1.00 93.81 228 LEU A C 1
ATOM 1854 O O . LEU A 1 228 ? 24.858 9.840 -45.458 1.00 93.81 228 LEU A O 1
ATOM 1858 N N . LEU A 1 229 ? 26.272 11.486 -46.015 1.00 93.38 229 LEU A N 1
ATOM 1859 C CA . LEU A 1 229 ? 26.242 12.119 -44.690 1.00 93.38 229 LEU A CA 1
ATOM 1860 C C . LEU A 1 229 ? 24.846 12.608 -44.303 1.00 93.38 229 LEU A C 1
ATOM 1862 O O . LEU A 1 229 ? 24.465 12.478 -43.140 1.00 93.38 229 LEU A O 1
ATOM 1866 N N . GLN A 1 230 ? 24.030 13.036 -45.274 1.00 92.88 230 GLN A N 1
ATOM 1867 C CA . GLN A 1 230 ? 22.618 13.362 -45.036 1.00 92.88 230 GLN A CA 1
ATOM 1868 C C . GLN A 1 230 ? 21.785 12.160 -44.555 1.00 92.88 230 GLN A C 1
ATOM 1870 O O . GLN A 1 230 ? 20.714 12.334 -43.979 1.00 92.88 230 GLN A O 1
ATOM 1875 N N . HIS A 1 231 ? 22.270 10.939 -44.790 1.00 94.19 231 HIS A N 1
ATOM 1876 C CA . HIS A 1 231 ? 21.637 9.682 -44.406 1.00 94.19 231 HIS A CA 1
ATOM 1877 C C . HIS A 1 231 ? 22.356 8.984 -43.243 1.00 94.19 231 HIS A C 1
ATOM 1879 O O . HIS A 1 231 ? 21.887 7.934 -42.802 1.00 94.19 231 HIS A O 1
ATOM 1885 N N . ARG A 1 232 ? 23.462 9.542 -42.719 1.00 94.75 232 ARG A N 1
ATOM 1886 C CA . ARG A 1 232 ? 24.343 8.900 -41.724 1.00 94.75 232 ARG A CA 1
ATOM 1887 C C . ARG A 1 232 ? 23.555 8.301 -40.565 1.00 94.75 232 ARG A C 1
ATOM 1889 O O . ARG A 1 232 ? 23.640 7.103 -40.323 1.00 94.75 232 ARG A O 1
ATOM 1896 N N . LEU A 1 233 ? 22.725 9.104 -39.905 1.00 94.69 233 LEU A N 1
ATOM 1897 C CA . LEU A 1 233 ? 21.918 8.670 -38.762 1.00 94.69 233 LEU A CA 1
ATOM 1898 C C . LEU A 1 233 ? 20.971 7.504 -39.097 1.00 94.69 233 LEU A C 1
ATOM 1900 O O . LEU A 1 233 ? 20.831 6.584 -38.294 1.00 94.69 233 LEU A O 1
ATOM 1904 N N . ALA A 1 234 ? 20.348 7.510 -40.277 1.00 94.44 234 ALA A N 1
ATOM 1905 C CA . ALA A 1 234 ? 19.451 6.442 -40.726 1.00 94.44 234 ALA A CA 1
ATOM 1906 C C . ALA A 1 234 ? 20.213 5.169 -41.148 1.00 94.44 234 ALA A C 1
ATOM 1908 O O . ALA A 1 234 ? 19.750 4.053 -40.911 1.00 94.44 234 ALA A O 1
ATOM 1909 N N . ILE A 1 235 ? 21.412 5.313 -41.719 1.00 95.75 235 ILE A N 1
ATOM 1910 C CA . ILE A 1 235 ? 22.307 4.184 -42.008 1.00 95.75 235 ILE A CA 1
ATOM 1911 C C . ILE A 1 235 ? 22.748 3.523 -40.697 1.00 95.75 235 ILE A C 1
ATOM 1913 O O . ILE A 1 235 ? 22.686 2.303 -40.585 1.00 95.75 235 ILE A O 1
ATOM 1917 N N . LEU A 1 236 ? 23.102 4.308 -39.673 1.00 95.44 236 LEU A N 1
ATOM 1918 C CA . LEU A 1 236 ? 23.485 3.779 -38.360 1.00 95.44 236 LEU A CA 1
ATOM 1919 C C . LEU A 1 236 ? 22.341 3.028 -37.649 1.00 95.44 236 LEU A C 1
ATOM 1921 O O . LEU A 1 236 ? 22.601 2.101 -36.887 1.00 95.44 236 LEU A O 1
ATOM 1925 N N . TYR A 1 237 ? 21.074 3.355 -37.930 1.00 93.88 237 TYR A N 1
ATOM 1926 C CA . TYR A 1 237 ? 19.923 2.577 -37.440 1.00 93.88 237 TYR A CA 1
ATOM 1927 C C . TYR A 1 237 ? 19.887 1.136 -37.962 1.00 93.88 237 TYR A C 1
ATOM 1929 O O . TYR A 1 237 ? 19.244 0.290 -37.352 1.00 93.88 237 TYR A O 1
ATOM 1937 N N . ASN A 1 238 ? 20.558 0.853 -39.081 1.00 93.81 238 ASN A N 1
ATOM 1938 C CA . ASN A 1 238 ? 20.568 -0.472 -39.695 1.00 93.81 238 ASN A CA 1
ATOM 1939 C C . ASN A 1 238 ? 21.630 -1.415 -39.105 1.00 93.81 238 ASN A C 1
ATOM 1941 O O . ASN A 1 238 ? 21.680 -2.571 -39.526 1.00 93.81 238 ASN A O 1
ATOM 1945 N N . PHE A 1 239 ? 22.459 -0.965 -38.152 1.00 96.06 239 PHE A N 1
ATOM 1946 C CA . PHE A 1 239 ? 23.264 -1.898 -37.361 1.00 96.06 239 PHE A CA 1
ATOM 1947 C C . PHE A 1 239 ? 22.335 -2.876 -36.626 1.00 96.06 239 PHE A C 1
ATOM 1949 O O . PHE A 1 239 ? 21.320 -2.440 -36.079 1.00 96.06 239 PHE A O 1
ATOM 1956 N N . PRO A 1 240 ? 22.644 -4.180 -36.571 1.00 94.88 240 PRO A N 1
ATOM 1957 C CA . PRO A 1 240 ? 21.905 -5.111 -35.727 1.00 94.88 240 PRO A CA 1
ATOM 1958 C C . PRO A 1 240 ? 21.888 -4.633 -34.271 1.00 94.88 240 PRO A C 1
ATOM 1960 O O . PRO A 1 240 ? 22.905 -4.174 -33.753 1.00 94.88 240 PRO A O 1
ATOM 1963 N N . GLU A 1 241 ? 20.761 -4.776 -33.573 1.00 93.44 241 GLU A N 1
ATOM 1964 C CA . GLU A 1 241 ? 20.646 -4.405 -32.152 1.00 93.44 241 GLU A CA 1
ATOM 1965 C C . GLU A 1 241 ? 21.590 -5.214 -31.245 1.00 93.44 241 GLU A C 1
ATOM 1967 O O . GLU A 1 241 ? 21.834 -4.832 -30.106 1.00 93.44 241 GLU A O 1
ATOM 1972 N N . THR A 1 242 ? 22.119 -6.331 -31.755 1.00 91.06 242 THR A N 1
ATOM 1973 C CA . THR A 1 242 ? 23.107 -7.200 -31.101 1.00 91.06 242 THR A CA 1
ATOM 1974 C C . THR A 1 242 ? 24.553 -6.747 -31.277 1.00 91.06 242 THR A C 1
ATOM 1976 O O . THR A 1 242 ? 25.445 -7.358 -30.699 1.00 91.06 242 THR A O 1
ATOM 1979 N N . THR A 1 243 ? 24.823 -5.749 -32.117 1.00 94.19 243 THR A N 1
ATOM 1980 C CA . THR A 1 243 ? 26.179 -5.224 -32.304 1.00 94.19 243 THR A CA 1
ATOM 1981 C C . THR A 1 243 ? 26.501 -4.230 -31.199 1.00 94.19 243 THR A C 1
ATOM 1983 O O . THR A 1 243 ? 25.743 -3.288 -30.968 1.00 94.19 243 THR A O 1
ATOM 1986 N N . SER A 1 244 ? 27.645 -4.410 -30.532 1.00 94.06 244 SER A N 1
ATOM 1987 C CA . SER A 1 244 ? 28.048 -3.510 -29.454 1.00 94.06 244 SER A CA 1
ATOM 1988 C C . SER A 1 244 ? 28.291 -2.094 -29.992 1.00 94.06 244 SER A C 1
ATOM 1990 O O . SER A 1 244 ? 29.076 -1.930 -30.929 1.00 94.06 244 SER A O 1
ATOM 1992 N N . PRO A 1 245 ? 27.719 -1.043 -29.375 1.00 95.81 245 PRO A N 1
ATOM 1993 C CA . PRO A 1 245 ? 27.991 0.346 -29.753 1.00 95.81 245 PRO A CA 1
ATOM 1994 C C . PRO A 1 245 ? 29.460 0.753 -29.713 1.00 95.81 245 PRO A C 1
ATOM 1996 O O . PRO A 1 245 ? 29.860 1.664 -30.432 1.00 95.81 245 PRO A O 1
ATOM 1999 N N . HIS A 1 246 ? 30.278 0.063 -28.916 1.00 94.50 246 HIS A N 1
ATOM 2000 C CA . HIS A 1 246 ? 31.719 0.293 -28.879 1.00 94.50 246 HIS A CA 1
ATOM 2001 C C . HIS A 1 246 ? 32.410 -0.108 -30.188 1.00 94.50 246 HIS A C 1
ATOM 2003 O O . HIS A 1 246 ? 33.405 0.510 -30.555 1.00 94.50 246 HIS A O 1
ATOM 2009 N N . GLU A 1 247 ? 31.884 -1.100 -30.916 1.00 94.69 247 GLU A N 1
ATOM 2010 C CA . GLU A 1 247 ? 32.454 -1.537 -32.197 1.00 94.69 247 GLU A CA 1
ATOM 2011 C C . GLU A 1 247 ? 32.309 -0.455 -33.267 1.00 94.69 247 GLU A C 1
ATOM 2013 O O . GLU A 1 247 ? 33.232 -0.235 -34.047 1.00 94.69 247 GLU A O 1
ATOM 2018 N N . TYR A 1 248 ? 31.178 0.257 -33.277 1.00 95.75 248 TYR A N 1
ATOM 2019 C CA . TYR A 1 248 ? 30.886 1.316 -34.245 1.00 95.75 248 TYR A CA 1
ATOM 2020 C C . TYR A 1 248 ? 30.976 2.731 -33.665 1.00 95.75 248 TYR A C 1
ATOM 2022 O O . TYR A 1 248 ? 30.498 3.680 -34.290 1.00 95.75 248 TYR A O 1
ATOM 2030 N N . ALA A 1 249 ? 31.633 2.901 -32.511 1.00 95.38 249 ALA A N 1
ATOM 2031 C CA . ALA A 1 249 ? 31.749 4.189 -31.831 1.00 95.38 249 ALA A CA 1
ATOM 2032 C C . ALA A 1 249 ? 32.345 5.274 -32.741 1.00 95.38 249 ALA A C 1
ATOM 2034 O O . ALA A 1 249 ? 31.824 6.380 -32.790 1.00 95.38 249 ALA A O 1
ATOM 2035 N N . VAL A 1 250 ? 33.353 4.941 -33.555 1.00 94.25 250 VAL A N 1
ATOM 2036 C CA . VAL A 1 250 ? 33.975 5.876 -34.517 1.00 94.25 250 VAL A CA 1
ATOM 2037 C C . VAL A 1 250 ? 32.978 6.485 -35.514 1.00 94.25 250 VAL A C 1
ATOM 2039 O O . VAL A 1 250 ? 33.179 7.594 -35.996 1.00 94.25 250 VAL A O 1
ATOM 2042 N N . LEU A 1 251 ? 31.876 5.789 -35.808 1.00 95.25 251 LEU A N 1
ATOM 2043 C CA . LEU A 1 251 ? 30.853 6.263 -36.738 1.00 95.25 251 LEU A CA 1
ATOM 2044 C C . LEU A 1 251 ? 29.782 7.120 -36.060 1.00 95.25 251 LEU A C 1
ATOM 2046 O O . LEU A 1 251 ? 28.994 7.767 -36.756 1.00 95.25 251 LEU A O 1
ATOM 2050 N N . LEU A 1 252 ? 29.718 7.125 -34.728 1.00 94.25 252 LEU A N 1
ATOM 2051 C CA . LEU A 1 252 ? 28.699 7.849 -33.981 1.00 94.25 252 LEU A CA 1
ATOM 2052 C C . LEU A 1 252 ? 28.929 9.375 -34.051 1.00 94.25 252 LEU A C 1
ATOM 2054 O O . LEU A 1 252 ? 30.071 9.825 -34.158 1.00 94.25 252 LEU A O 1
ATOM 2058 N N . PRO A 1 253 ? 27.869 10.198 -34.013 1.00 91.19 253 PRO A N 1
ATOM 2059 C CA . PRO A 1 253 ? 28.003 11.653 -33.942 1.00 91.19 253 PRO A CA 1
ATOM 2060 C C . PRO A 1 253 ? 28.654 12.110 -32.630 1.00 91.19 253 PRO A C 1
ATOM 2062 O O . PRO A 1 253 ? 28.400 11.515 -31.579 1.00 91.19 253 PRO A O 1
ATOM 2065 N N . GLU A 1 254 ? 29.448 13.179 -32.697 1.00 89.88 254 GLU A N 1
ATOM 2066 C CA . GLU A 1 254 ? 30.129 13.817 -31.561 1.00 89.88 254 GLU A CA 1
ATOM 2067 C C . GLU A 1 254 ? 29.820 15.312 -31.549 1.00 89.88 254 GLU A C 1
ATOM 2069 O O . GLU A 1 254 ? 29.729 15.920 -32.618 1.00 89.88 254 GLU A O 1
ATOM 2074 N N . ALA A 1 255 ? 29.655 15.905 -30.367 1.00 88.50 255 ALA A N 1
ATOM 2075 C CA . ALA A 1 255 ? 29.439 17.337 -30.223 1.00 88.50 255 ALA A CA 1
ATOM 2076 C C . ALA A 1 255 ? 30.607 18.004 -29.489 1.00 88.50 255 ALA A C 1
ATOM 2078 O O . ALA A 1 255 ? 31.229 17.410 -28.611 1.00 88.50 255 ALA A O 1
ATOM 2079 N N . CYS A 1 256 ? 30.907 19.251 -29.843 1.00 87.81 256 CYS A N 1
ATOM 2080 C CA . CYS A 1 256 ? 31.863 20.087 -29.124 1.00 87.81 256 CYS A CA 1
ATOM 2081 C C . CYS A 1 256 ? 31.385 21.541 -29.070 1.00 87.81 256 CYS A C 1
ATOM 2083 O O . CYS A 1 256 ? 30.473 21.942 -29.795 1.00 87.81 256 CYS A O 1
ATOM 2085 N N . MET A 1 257 ? 31.975 22.331 -28.173 1.00 84.94 257 MET A N 1
ATOM 2086 C CA . MET A 1 257 ? 31.685 23.763 -28.089 1.00 84.94 257 MET A CA 1
ATOM 2087 C C . MET A 1 257 ? 32.287 24.472 -29.305 1.00 84.94 257 MET A C 1
ATOM 2089 O O . MET A 1 257 ? 33.495 24.388 -29.533 1.00 84.94 257 MET A O 1
ATOM 2093 N N . ASP A 1 258 ? 31.448 25.163 -30.074 1.00 81.50 258 ASP A N 1
ATOM 2094 C CA . ASP A 1 258 ? 31.872 25.976 -31.209 1.00 81.50 258 ASP A CA 1
ATOM 2095 C C . ASP A 1 258 ? 32.598 27.258 -30.748 1.00 81.50 258 ASP A C 1
ATOM 2097 O O . ASP A 1 258 ? 32.679 27.578 -29.558 1.00 81.50 258 ASP A O 1
ATOM 2101 N N . GLU A 1 259 ? 33.131 28.035 -31.696 1.00 79.94 259 GLU A N 1
ATOM 2102 C CA . GLU A 1 259 ? 33.842 29.293 -31.404 1.00 79.94 259 GLU A CA 1
ATOM 2103 C C . GLU A 1 259 ? 32.966 30.354 -30.703 1.00 79.94 259 GLU A C 1
ATOM 2105 O O . GLU A 1 259 ? 33.489 31.314 -30.134 1.00 79.94 259 GLU A O 1
ATOM 2110 N N . ARG A 1 260 ? 31.635 30.195 -30.731 1.00 79.00 260 ARG A N 1
ATOM 2111 C CA . ARG A 1 260 ? 30.652 31.065 -30.069 1.00 79.00 260 ARG A CA 1
ATOM 2112 C C . ARG A 1 260 ? 30.239 30.544 -28.689 1.00 79.00 260 ARG A C 1
ATOM 2114 O O . ARG A 1 260 ? 29.489 31.229 -27.994 1.00 79.00 260 ARG A O 1
ATOM 2121 N N . GLY A 1 261 ? 30.756 29.389 -28.268 1.00 77.62 261 GLY A N 1
ATOM 2122 C CA . GLY A 1 261 ? 30.402 28.734 -27.012 1.00 77.62 261 GLY A CA 1
ATOM 2123 C C . GLY A 1 261 ? 29.063 27.992 -27.058 1.00 77.62 261 GLY A C 1
ATOM 2124 O O . GLY A 1 261 ? 28.530 27.669 -25.998 1.00 77.62 261 GLY A O 1
ATOM 2125 N N . GLU A 1 262 ? 28.516 27.734 -28.249 1.00 82.38 262 GLU A N 1
ATOM 2126 C CA . GLU A 1 262 ? 27.329 26.904 -28.451 1.00 82.38 262 GLU A CA 1
ATOM 2127 C C . GLU A 1 262 ? 27.743 25.470 -28.800 1.00 82.38 262 GLU A C 1
ATOM 2129 O O . GLU A 1 262 ? 28.691 25.238 -29.547 1.00 82.38 262 GLU A O 1
ATOM 2134 N N . LEU A 1 263 ? 27.035 24.482 -28.256 1.00 84.94 263 LEU A N 1
ATOM 2135 C CA . LEU A 1 263 ? 27.321 23.078 -28.534 1.00 84.94 263 LEU A CA 1
ATOM 2136 C C . LEU A 1 263 ? 26.868 22.726 -29.963 1.00 84.94 263 LEU A C 1
ATOM 2138 O O . LEU A 1 263 ? 25.687 22.857 -30.290 1.00 84.94 263 LEU A O 1
ATOM 2142 N N . ALA A 1 264 ? 27.791 22.258 -30.803 1.00 84.81 264 ALA A N 1
ATOM 2143 C CA . ALA A 1 264 ? 27.546 21.922 -32.204 1.00 84.81 264 ALA A CA 1
ATOM 2144 C C . ALA A 1 264 ? 28.144 20.556 -32.582 1.00 84.81 264 ALA A C 1
ATOM 2146 O O . ALA A 1 264 ? 29.068 20.062 -31.940 1.00 84.81 264 ALA A O 1
ATOM 2147 N N . LEU A 1 265 ? 27.603 19.935 -33.636 1.00 88.75 265 LEU A N 1
ATOM 2148 C CA . LEU A 1 265 ? 28.118 18.683 -34.198 1.00 88.75 265 LEU A CA 1
ATOM 2149 C C . LEU A 1 265 ? 29.523 18.889 -34.783 1.00 88.75 265 LEU A C 1
ATOM 2151 O O . LEU A 1 265 ? 29.730 19.815 -35.565 1.00 88.75 265 LEU A O 1
ATOM 2155 N N . ILE A 1 266 ? 30.441 17.963 -34.498 1.00 88.94 266 ILE A N 1
ATOM 2156 C CA . ILE A 1 266 ? 31.732 17.863 -35.186 1.00 88.94 266 ILE A CA 1
ATOM 2157 C C . ILE A 1 266 ? 31.492 17.348 -36.620 1.00 88.94 266 ILE A C 1
ATOM 2159 O O . ILE A 1 266 ? 31.000 16.222 -36.782 1.00 88.94 266 ILE A O 1
ATOM 2163 N N . PRO A 1 267 ? 31.814 18.138 -37.666 1.00 88.38 267 PRO A N 1
ATOM 2164 C CA . PRO A 1 267 ? 31.684 17.698 -39.051 1.00 88.38 267 PRO A CA 1
ATOM 2165 C C . PRO A 1 267 ? 32.539 16.460 -39.331 1.00 88.38 267 PRO A C 1
ATOM 2167 O O . PRO A 1 267 ? 33.588 16.263 -38.718 1.00 88.38 267 PRO A O 1
ATOM 2170 N N . TRP A 1 268 ? 32.095 15.624 -40.268 1.00 92.12 268 TRP A N 1
ATOM 2171 C CA . TRP A 1 268 ? 32.891 14.482 -40.706 1.00 92.12 268 TRP A CA 1
ATOM 2172 C C . TRP A 1 268 ? 34.088 14.954 -41.539 1.00 92.12 268 TRP A C 1
ATOM 2174 O O . TRP A 1 268 ? 33.945 15.867 -42.351 1.00 92.12 268 TRP A O 1
ATOM 2184 N N . ASP A 1 269 ? 35.251 14.327 -41.357 1.00 91.12 269 ASP A N 1
ATOM 2185 C CA . ASP A 1 269 ? 36.439 14.609 -42.169 1.00 91.12 269 ASP A CA 1
ATOM 2186 C C . ASP A 1 269 ? 36.322 13.891 -43.524 1.00 91.12 269 ASP A C 1
ATOM 2188 O O . ASP A 1 269 ? 36.655 12.710 -43.671 1.00 91.12 269 ASP A O 1
ATOM 2192 N N . GLU A 1 270 ? 35.742 14.590 -44.500 1.00 91.81 270 GLU A N 1
ATOM 2193 C CA . GLU A 1 270 ? 35.569 14.103 -45.868 1.00 91.81 270 GLU A CA 1
ATOM 2194 C C . GLU A 1 270 ? 36.873 14.205 -46.666 1.00 91.81 270 GLU A C 1
ATOM 2196 O O . GLU A 1 270 ? 37.566 15.223 -46.667 1.00 91.81 270 GLU A O 1
ATOM 2201 N N . GLN A 1 271 ? 37.178 13.154 -47.421 1.00 92.56 271 GLN A N 1
ATOM 2202 C CA . GLN A 1 271 ? 38.319 13.085 -48.324 1.00 92.56 271 GLN A CA 1
ATOM 2203 C C . GLN A 1 271 ? 37.843 12.731 -49.730 1.00 92.56 271 GLN A C 1
ATOM 2205 O O . GLN A 1 271 ? 36.773 12.164 -49.934 1.00 92.56 271 GLN A O 1
ATOM 2210 N N . ARG A 1 272 ? 38.654 13.051 -50.736 1.00 89.38 272 ARG A N 1
ATOM 2211 C CA . ARG A 1 272 ? 38.382 12.687 -52.130 1.00 89.38 272 ARG A CA 1
ATOM 2212 C C . ARG A 1 272 ? 39.560 11.898 -52.678 1.00 89.38 272 ARG A C 1
ATOM 2214 O O . ARG A 1 272 ? 40.708 12.257 -52.434 1.00 89.38 272 ARG A O 1
ATOM 2221 N N . HIS A 1 273 ? 39.275 10.859 -53.463 1.00 90.31 273 HIS A N 1
ATOM 2222 C CA . HIS A 1 273 ? 40.314 10.065 -54.140 1.00 90.31 273 HIS A CA 1
ATOM 2223 C C . HIS A 1 273 ? 41.077 10.859 -55.201 1.00 90.31 273 HIS A C 1
ATOM 2225 O O . HIS A 1 273 ? 42.203 10.518 -55.560 1.00 90.31 273 HIS A O 1
ATOM 2231 N N . ARG A 1 274 ? 40.453 11.913 -55.730 1.00 91.75 274 ARG A N 1
ATOM 2232 C CA . ARG A 1 274 ? 40.983 12.758 -56.798 1.00 91.75 274 ARG A CA 1
ATOM 2233 C C . ARG A 1 274 ? 40.384 14.158 -56.737 1.00 91.75 274 ARG A C 1
ATOM 2235 O O . ARG A 1 274 ? 39.360 14.390 -56.095 1.00 91.75 274 ARG A O 1
ATOM 2242 N N . GLU A 1 275 ? 41.012 15.079 -57.458 1.00 87.31 275 GLU A N 1
ATOM 2243 C CA . GLU A 1 275 ? 40.435 16.394 -57.729 1.00 87.31 275 GLU A CA 1
ATOM 2244 C C . GLU A 1 275 ? 39.152 16.270 -58.570 1.00 87.31 275 GLU A C 1
ATOM 2246 O O . GLU A 1 275 ? 38.972 15.318 -59.340 1.00 87.31 275 GLU A O 1
ATOM 2251 N N . MET A 1 276 ? 38.262 17.252 -58.409 1.00 86.94 276 MET A N 1
ATOM 2252 C CA . MET A 1 276 ? 37.003 17.317 -59.145 1.00 86.94 276 MET A CA 1
ATOM 2253 C C . MET A 1 276 ? 37.279 17.480 -60.640 1.00 86.94 276 MET A C 1
ATOM 2255 O O . MET A 1 276 ? 38.017 18.377 -61.056 1.00 86.94 276 MET A O 1
ATOM 2259 N N . ASP A 1 277 ? 36.690 16.609 -61.453 1.00 91.25 277 ASP A N 1
ATOM 2260 C CA . ASP A 1 277 ? 36.827 16.693 -62.900 1.00 91.25 277 ASP A CA 1
ATOM 2261 C C . ASP A 1 277 ? 35.899 17.779 -63.462 1.00 91.25 277 ASP A C 1
ATOM 2263 O O . ASP A 1 277 ? 34.845 18.079 -62.903 1.00 91.25 277 ASP A O 1
ATOM 2267 N N . TRP A 1 278 ? 36.249 18.351 -64.616 1.00 89.69 278 TRP A N 1
ATOM 2268 C CA . TRP A 1 278 ? 35.408 19.353 -65.281 1.00 89.69 278 TRP A CA 1
ATOM 2269 C C . TRP A 1 278 ? 33.997 18.838 -65.583 1.00 89.69 278 TRP A C 1
ATOM 2271 O O . TRP A 1 278 ? 33.056 19.622 -65.667 1.00 89.69 278 TRP A O 1
ATOM 2281 N N . CYS A 1 279 ? 33.837 17.523 -65.754 1.00 89.69 279 CYS A N 1
ATOM 2282 C CA . CYS A 1 279 ? 32.545 16.919 -66.042 1.00 89.69 279 CYS A CA 1
ATOM 2283 C C . CYS A 1 279 ? 31.631 16.843 -64.806 1.00 89.69 279 CYS A C 1
ATOM 2285 O O . CYS A 1 279 ? 30.432 16.608 -64.954 1.00 89.69 279 CYS A O 1
ATOM 2287 N N . GLU A 1 280 ? 32.188 17.039 -63.609 1.00 89.06 280 GLU A N 1
ATOM 2288 C CA . GLU A 1 280 ? 31.494 17.028 -62.316 1.00 89.06 280 GLU A CA 1
ATOM 2289 C C . GLU A 1 280 ? 31.141 18.431 -61.823 1.00 89.06 280 GLU A C 1
ATOM 2291 O O . GLU A 1 280 ? 30.367 18.568 -60.882 1.00 89.06 280 GLU A O 1
ATOM 2296 N N . ALA A 1 281 ? 31.669 19.467 -62.480 1.00 88.38 281 ALA A N 1
ATOM 2297 C CA . ALA A 1 281 ? 31.312 20.849 -62.204 1.00 88.38 281 ALA A CA 1
ATOM 2298 C C . ALA A 1 281 ? 29.816 21.105 -62.478 1.00 88.38 281 ALA A C 1
ATOM 2300 O O . ALA A 1 281 ? 29.202 20.467 -63.347 1.00 88.38 281 ALA A O 1
ATOM 2301 N N . GLU A 1 282 ? 29.226 22.048 -61.738 1.00 84.56 282 GLU A N 1
ATOM 2302 C CA . GLU A 1 282 ? 27.786 22.336 -61.769 1.00 84.56 282 GLU A CA 1
ATOM 2303 C C . GLU A 1 282 ? 27.278 22.652 -63.183 1.00 84.56 282 GLU A C 1
ATOM 2305 O O . GLU A 1 282 ? 26.183 22.229 -63.561 1.00 84.56 282 GLU A O 1
ATOM 2310 N N . GLU A 1 283 ? 28.090 23.326 -64.002 1.00 84.50 283 GLU A N 1
ATOM 2311 C CA . GLU A 1 283 ? 27.764 23.710 -65.376 1.00 84.50 283 GLU A CA 1
ATOM 2312 C C . GLU A 1 283 ? 27.508 22.493 -66.273 1.00 84.50 283 GLU A C 1
ATOM 2314 O O . GLU A 1 283 ? 26.622 22.519 -67.132 1.00 84.50 283 GLU A O 1
ATOM 2319 N N . CYS A 1 284 ? 28.258 21.407 -66.064 1.00 85.12 284 CYS A N 1
ATOM 2320 C CA . CYS A 1 284 ? 28.070 20.151 -66.780 1.00 85.12 284 CYS A CA 1
ATOM 2321 C C . CYS A 1 284 ? 26.930 19.329 -66.154 1.00 85.12 284 CYS A C 1
ATOM 2323 O O . CYS A 1 284 ? 26.041 18.851 -66.867 1.00 85.12 284 CYS A O 1
ATOM 2325 N N . ARG A 1 285 ? 26.904 19.210 -64.819 1.00 85.19 285 ARG A N 1
ATOM 2326 C CA . ARG A 1 285 ? 25.894 18.432 -64.076 1.00 85.19 285 ARG A CA 1
ATOM 2327 C C . ARG A 1 285 ? 24.468 18.924 -64.325 1.00 85.19 285 ARG A C 1
ATOM 2329 O O . ARG A 1 285 ? 23.601 18.113 -64.654 1.00 85.19 285 ARG A O 1
ATOM 2336 N N . ALA A 1 286 ? 24.233 20.237 -64.303 1.00 83.06 286 ALA A N 1
ATOM 2337 C CA . ALA A 1 286 ? 22.911 20.835 -64.526 1.00 83.06 286 ALA A CA 1
ATOM 2338 C C . ALA A 1 286 ? 22.286 20.458 -65.887 1.00 83.06 286 ALA A C 1
ATOM 2340 O O . ALA A 1 286 ? 21.063 20.393 -66.038 1.00 83.06 286 ALA A O 1
ATOM 2341 N N . VAL A 1 287 ? 23.118 20.183 -66.895 1.00 83.56 287 VAL A N 1
ATOM 2342 C CA . VAL A 1 287 ? 22.682 19.824 -68.254 1.00 83.56 287 VAL A CA 1
ATOM 2343 C C . VAL A 1 287 ? 22.402 18.323 -68.385 1.00 83.56 287 VAL A C 1
ATOM 2345 O O . VAL A 1 287 ? 21.600 17.915 -69.236 1.00 83.56 287 VAL A O 1
ATOM 2348 N N . LEU A 1 288 ? 23.049 17.498 -67.560 1.00 82.44 288 LEU A N 1
ATOM 2349 C CA . LEU A 1 288 ? 22.956 16.038 -67.597 1.00 82.44 288 LEU A CA 1
ATOM 2350 C C . LEU A 1 288 ? 21.858 15.486 -66.675 1.00 82.44 288 LEU A C 1
ATOM 2352 O O . LEU A 1 288 ? 21.191 14.525 -67.072 1.00 82.44 288 LEU A O 1
ATOM 2356 N N . ASP A 1 289 ? 21.620 16.128 -65.528 1.00 72.81 289 ASP A N 1
ATOM 2357 C CA . ASP A 1 289 ? 20.780 15.642 -64.417 1.00 72.81 289 ASP A CA 1
ATOM 2358 C C . ASP A 1 289 ? 19.299 16.071 -64.486 1.00 72.81 289 ASP A C 1
ATOM 2360 O O . ASP A 1 289 ? 18.608 16.150 -63.475 1.00 72.81 289 ASP A O 1
ATOM 2364 N N . GLN A 1 290 ? 18.749 16.322 -65.678 1.00 61.22 290 GLN A N 1
ATOM 2365 C CA . GLN A 1 290 ? 17.395 16.890 -65.858 1.00 61.22 290 GLN A CA 1
ATOM 2366 C C . GLN A 1 290 ? 16.217 16.018 -65.343 1.00 61.22 290 GLN A C 1
ATOM 2368 O O . GLN A 1 290 ? 15.070 16.436 -65.463 1.00 61.22 290 GLN A O 1
ATOM 2373 N N . ASN A 1 291 ? 16.471 14.838 -64.761 1.00 54.84 291 ASN A N 1
ATOM 2374 C CA . ASN A 1 291 ? 15.474 13.950 -64.147 1.00 54.84 291 ASN A CA 1
ATOM 2375 C C . ASN A 1 291 ? 16.023 13.320 -62.850 1.00 54.84 291 ASN A C 1
ATOM 2377 O O . ASN A 1 291 ? 16.393 12.144 -62.833 1.00 54.84 291 ASN A O 1
ATOM 2381 N N . LEU A 1 292 ? 16.075 14.089 -61.763 1.00 55.47 292 LEU A N 1
ATOM 2382 C CA . LEU A 1 292 ? 16.376 13.563 -60.429 1.00 55.47 292 LEU A CA 1
ATOM 2383 C C . LEU A 1 292 ? 15.108 12.918 -59.849 1.00 55.47 292 LEU A C 1
ATOM 2385 O O . LEU A 1 292 ? 14.251 13.592 -59.281 1.00 55.47 292 LEU A O 1
ATOM 2389 N N . PHE A 1 293 ? 14.956 11.607 -60.035 1.00 58.66 293 PHE A N 1
ATOM 2390 C CA . PHE A 1 293 ? 14.073 10.819 -59.170 1.00 58.66 293 PHE A CA 1
ATOM 2391 C C . PHE A 1 293 ? 14.698 10.751 -57.766 1.00 58.66 293 PHE A C 1
ATOM 2393 O O . PHE A 1 293 ? 15.921 10.780 -57.657 1.00 58.66 293 PHE A O 1
ATOM 2400 N N . ASP A 1 294 ? 13.892 10.660 -56.700 1.00 62.75 294 ASP A N 1
ATOM 2401 C CA . ASP A 1 294 ? 14.401 10.439 -55.333 1.00 62.75 294 ASP A CA 1
ATOM 2402 C C . ASP A 1 294 ? 14.970 9.015 -55.246 1.00 62.75 294 ASP A C 1
ATOM 2404 O O . ASP A 1 294 ? 14.262 8.058 -54.935 1.00 62.75 294 ASP A O 1
ATOM 2408 N N . VAL A 1 295 ? 16.242 8.861 -55.625 1.00 67.94 295 VAL A N 1
ATOM 2409 C CA . VAL A 1 295 ? 16.920 7.558 -55.739 1.00 67.94 295 VAL A CA 1
ATOM 2410 C C . VAL A 1 295 ? 17.130 6.915 -54.363 1.00 67.94 295 VAL A C 1
ATOM 2412 O O . VAL A 1 295 ? 17.315 5.703 -54.277 1.00 67.94 295 VAL A O 1
ATOM 2415 N N . ASP A 1 296 ? 17.035 7.703 -53.289 1.00 78.88 296 ASP A N 1
ATOM 2416 C CA . ASP A 1 296 ? 17.422 7.299 -51.934 1.00 78.88 296 ASP A CA 1
ATOM 2417 C C . ASP A 1 296 ? 16.223 7.113 -50.989 1.00 78.88 296 ASP A C 1
ATOM 2419 O O . ASP A 1 296 ? 16.390 6.715 -49.834 1.00 78.88 296 ASP A O 1
ATOM 2423 N N . GLY A 1 297 ? 14.997 7.339 -51.480 1.00 79.69 297 GLY A N 1
ATOM 2424 C CA . GLY A 1 297 ? 13.760 7.179 -50.706 1.00 79.69 297 GLY A CA 1
ATOM 2425 C C . GLY A 1 297 ? 13.581 5.774 -50.114 1.00 79.69 297 GLY A C 1
ATOM 2426 O O . GLY A 1 297 ? 13.040 5.637 -49.015 1.00 79.69 297 GLY A O 1
ATOM 2427 N N . PHE A 1 298 ? 14.136 4.745 -50.771 1.00 88.81 298 PHE A N 1
ATOM 2428 C CA . PHE A 1 298 ? 14.069 3.345 -50.331 1.00 88.81 298 PHE A CA 1
ATOM 2429 C C . PHE A 1 298 ? 14.649 3.110 -48.925 1.00 88.81 298 PHE A C 1
ATOM 2431 O O . PHE A 1 298 ? 14.301 2.126 -48.274 1.00 88.81 298 PHE A O 1
ATOM 2438 N N . LEU A 1 299 ? 15.555 3.975 -48.443 1.00 88.81 299 LEU A N 1
ATOM 2439 C CA . LEU A 1 299 ? 16.133 3.851 -47.100 1.00 88.81 299 LEU A CA 1
ATOM 2440 C C . LEU A 1 299 ? 15.077 4.051 -45.999 1.00 88.81 299 LEU A C 1
ATOM 2442 O O . LEU A 1 299 ? 15.239 3.529 -44.898 1.00 88.81 299 LEU A O 1
ATOM 2446 N N . TYR A 1 300 ? 14.005 4.785 -46.303 1.00 91.25 300 TYR A N 1
ATOM 2447 C CA . TYR A 1 300 ? 12.979 5.211 -45.350 1.00 91.25 300 TYR A CA 1
ATOM 2448 C C . TYR A 1 300 ? 11.648 4.463 -45.505 1.00 91.25 300 TYR A C 1
ATOM 2450 O O . TYR A 1 300 ? 10.759 4.646 -44.681 1.00 91.25 300 TYR A O 1
ATOM 2458 N N . GLU A 1 301 ? 11.495 3.619 -46.530 1.00 87.69 301 GLU A N 1
ATOM 2459 C CA . GLU A 1 301 ? 10.246 2.887 -46.801 1.00 87.69 301 GLU A CA 1
ATOM 2460 C C . GLU A 1 301 ? 9.848 1.957 -45.645 1.00 87.69 301 GLU A C 1
ATOM 2462 O O . GLU A 1 301 ? 8.682 1.929 -45.253 1.00 87.69 301 GLU A O 1
ATOM 2467 N N . ASP A 1 302 ? 10.824 1.245 -45.068 1.00 82.94 302 ASP A N 1
ATOM 2468 C CA . ASP A 1 302 ? 10.603 0.320 -43.947 1.00 82.94 302 ASP A CA 1
ATOM 2469 C C . ASP A 1 302 ? 10.333 1.060 -42.619 1.00 82.94 302 ASP A C 1
ATOM 2471 O O . ASP A 1 302 ? 9.669 0.527 -41.730 1.00 82.94 302 ASP A O 1
ATOM 2475 N N . ALA A 1 303 ? 10.854 2.285 -42.470 1.00 85.81 303 ALA A N 1
ATOM 2476 C CA . ALA A 1 303 ? 10.796 3.077 -41.241 1.00 85.81 303 ALA A CA 1
ATOM 2477 C C . ALA A 1 303 ? 10.664 4.583 -41.563 1.00 85.81 303 ALA A C 1
ATOM 2479 O O . ALA A 1 303 ? 11.661 5.316 -41.533 1.00 85.81 303 ALA A O 1
ATOM 2480 N N . PRO A 1 304 ? 9.440 5.071 -41.854 1.00 89.50 304 PRO A N 1
ATOM 2481 C CA . PRO A 1 304 ? 9.221 6.442 -42.326 1.00 89.50 304 PRO A CA 1
ATOM 2482 C C . PRO A 1 304 ? 9.615 7.500 -41.289 1.00 89.50 304 PRO A C 1
ATOM 2484 O O . PRO A 1 304 ? 10.062 8.587 -41.650 1.00 89.50 304 PRO A O 1
ATOM 2487 N N . ASP A 1 305 ? 9.541 7.169 -39.998 1.00 88.44 305 ASP A N 1
ATOM 2488 C CA . ASP A 1 305 ? 9.933 8.068 -38.908 1.00 88.44 305 ASP A CA 1
ATOM 2489 C C . ASP A 1 305 ? 11.421 8.448 -38.954 1.00 88.44 305 ASP A C 1
ATOM 2491 O O . ASP A 1 305 ? 11.802 9.507 -38.453 1.00 88.44 305 ASP A O 1
ATOM 2495 N N . LEU A 1 306 ? 12.276 7.638 -39.595 1.00 91.25 306 LEU A N 1
ATOM 2496 C CA . LEU A 1 306 ? 13.697 7.953 -39.761 1.00 91.25 306 LEU A CA 1
ATOM 2497 C C . LEU A 1 306 ? 13.940 9.102 -40.745 1.00 91.25 306 LEU A C 1
ATOM 2499 O O . LEU A 1 306 ? 15.028 9.680 -40.743 1.00 91.25 306 LEU A O 1
ATOM 2503 N N . GLN A 1 307 ? 12.944 9.482 -41.552 1.00 91.31 307 GLN A N 1
ATOM 2504 C CA . GLN A 1 307 ? 13.063 10.587 -42.502 1.00 91.31 307 GLN A CA 1
ATOM 2505 C C . GLN A 1 307 ? 13.368 11.920 -41.802 1.00 91.31 307 GLN A C 1
ATOM 2507 O O . GLN A 1 307 ? 14.062 12.762 -42.369 1.00 91.31 307 GLN A O 1
ATOM 2512 N N . ARG A 1 308 ? 12.949 12.089 -40.537 1.00 92.81 308 ARG A N 1
ATOM 2513 C CA . ARG A 1 308 ? 13.291 13.266 -39.713 1.00 92.81 308 ARG A CA 1
ATOM 2514 C C . ARG A 1 308 ? 14.794 13.419 -39.456 1.00 92.81 308 ARG A C 1
ATOM 2516 O O . ARG A 1 308 ? 15.246 14.512 -39.141 1.00 92.81 308 ARG A O 1
ATOM 2523 N N . PHE A 1 309 ? 15.563 12.337 -39.596 1.00 92.62 309 PHE A N 1
ATOM 2524 C CA . PHE A 1 309 ? 17.018 12.331 -39.455 1.00 92.62 309 PHE A CA 1
ATOM 2525 C C . PHE A 1 309 ? 17.756 12.565 -40.787 1.00 92.62 309 PHE A C 1
ATOM 2527 O O . PHE A 1 309 ? 18.980 12.460 -40.816 1.00 92.62 309 PHE A O 1
ATOM 2534 N N . ARG A 1 310 ? 17.047 12.865 -41.891 1.00 92.50 310 ARG A N 1
ATOM 2535 C CA . ARG A 1 310 ? 17.646 13.172 -43.204 1.00 92.50 310 ARG A CA 1
ATOM 2536 C C . ARG A 1 310 ? 18.248 14.583 -43.208 1.00 92.50 310 ARG A C 1
ATOM 2538 O O . ARG A 1 310 ? 17.620 15.530 -43.672 1.00 92.50 310 ARG A O 1
ATOM 2545 N N . THR A 1 311 ? 19.447 14.734 -42.656 1.00 91.00 311 THR A N 1
ATOM 2546 C CA . THR A 1 311 ? 20.188 16.002 -42.618 1.00 91.00 311 THR A CA 1
ATOM 2547 C C . THR A 1 311 ? 21.684 15.749 -42.447 1.00 91.00 311 THR A C 1
ATOM 2549 O O . THR A 1 311 ? 22.083 14.870 -41.686 1.00 91.00 311 THR A O 1
ATOM 2552 N N . ALA A 1 312 ? 22.517 16.520 -43.151 1.00 88.06 312 ALA A N 1
ATOM 2553 C CA . ALA A 1 312 ? 23.973 16.475 -42.991 1.00 88.06 312 ALA A CA 1
ATOM 2554 C C . ALA A 1 312 ? 24.447 17.258 -41.750 1.00 88.06 312 ALA A C 1
ATOM 2556 O O . ALA A 1 312 ? 25.528 17.000 -41.228 1.00 88.06 312 ALA A O 1
ATOM 2557 N N . THR A 1 313 ? 23.624 18.186 -41.250 1.00 88.75 313 THR A N 1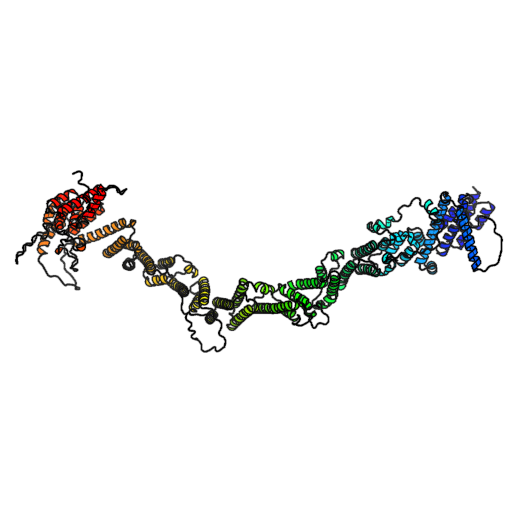
ATOM 2558 C CA . THR A 1 313 ? 23.932 19.064 -40.110 1.00 88.75 313 THR A CA 1
ATOM 2559 C C . THR A 1 313 ? 22.809 19.000 -39.061 1.00 88.75 313 THR A C 1
ATOM 2561 O O . THR A 1 313 ? 22.043 19.959 -38.917 1.00 88.75 313 THR A O 1
ATOM 2564 N N . PRO A 1 314 ? 22.620 17.859 -38.368 1.00 89.75 314 PRO A N 1
ATOM 2565 C CA . PRO A 1 314 ? 21.603 17.725 -37.326 1.00 89.75 314 PRO A CA 1
ATOM 2566 C C . PRO A 1 314 ? 21.882 18.651 -36.125 1.00 89.75 314 PRO A C 1
ATOM 2568 O O . PRO A 1 314 ? 23.022 18.704 -35.658 1.00 89.75 314 PRO A O 1
ATOM 2571 N N . PRO A 1 315 ? 20.863 19.347 -35.581 1.00 90.94 315 PRO A N 1
ATOM 2572 C CA . PRO A 1 315 ? 21.001 20.069 -34.316 1.00 90.94 315 PRO A CA 1
ATOM 2573 C C . PRO A 1 315 ? 21.173 19.091 -33.143 1.00 90.94 315 PRO A C 1
ATOM 2575 O O . PRO A 1 315 ? 20.757 17.933 -33.230 1.00 90.94 315 PRO A O 1
ATOM 2578 N N . ILE A 1 316 ? 21.725 19.565 -32.020 1.00 90.38 316 ILE A N 1
ATOM 2579 C CA . ILE A 1 316 ? 21.977 18.727 -30.833 1.00 90.38 316 ILE A CA 1
ATOM 2580 C C . ILE A 1 316 ? 20.702 18.045 -30.327 1.00 90.38 316 ILE A C 1
ATOM 2582 O O . ILE A 1 316 ? 20.738 16.859 -30.025 1.00 90.38 316 ILE A O 1
ATOM 2586 N N . GLU A 1 317 ? 19.563 18.742 -30.314 1.00 92.12 317 GLU A N 1
ATOM 2587 C CA . GLU A 1 317 ? 18.273 18.159 -29.909 1.00 92.12 317 GLU A CA 1
ATOM 2588 C C . GLU A 1 317 ? 17.919 16.912 -30.735 1.00 92.12 317 GLU A C 1
ATOM 2590 O O . GLU A 1 317 ? 17.504 15.890 -30.190 1.00 92.12 317 GLU A O 1
ATOM 2595 N N . LEU A 1 318 ? 18.167 16.960 -32.049 1.00 93.25 318 LEU A N 1
AT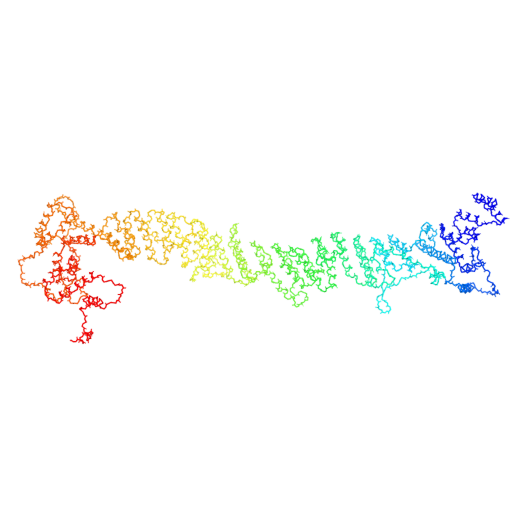OM 2596 C CA . LEU A 1 318 ? 17.910 15.840 -32.951 1.00 93.25 318 LEU A CA 1
ATOM 2597 C C . LEU A 1 318 ? 18.901 14.685 -32.726 1.00 93.25 318 LEU A C 1
ATOM 2599 O O . LEU A 1 318 ? 18.528 13.523 -32.886 1.00 93.25 318 LEU A O 1
ATOM 2603 N N . LEU A 1 319 ? 20.146 14.982 -32.331 1.00 92.50 319 LEU A N 1
ATOM 2604 C CA . LEU A 1 319 ? 21.125 13.965 -31.930 1.00 92.50 319 LEU A CA 1
ATOM 2605 C C . LEU A 1 319 ? 20.719 13.290 -30.616 1.00 92.50 319 LEU A C 1
ATOM 2607 O O . LEU A 1 319 ? 20.734 12.062 -30.541 1.00 92.50 319 LEU A O 1
ATOM 2611 N N . THR A 1 320 ? 20.306 14.060 -29.607 1.00 94.50 320 THR A N 1
ATOM 2612 C CA . THR A 1 320 ? 19.776 13.524 -28.345 1.00 94.50 320 THR A CA 1
ATOM 2613 C C . THR A 1 320 ? 18.577 12.612 -28.610 1.00 94.50 320 THR A C 1
ATOM 2615 O O . THR A 1 320 ? 18.525 11.491 -28.094 1.00 94.50 320 THR A O 1
ATOM 2618 N N . ASP A 1 321 ? 17.651 13.041 -29.471 1.00 94.56 321 ASP A N 1
ATOM 2619 C CA . ASP A 1 321 ? 16.500 12.238 -29.890 1.00 94.56 321 ASP A CA 1
ATOM 2620 C C . ASP A 1 321 ? 16.910 10.965 -30.636 1.00 94.56 321 ASP A C 1
ATOM 2622 O O . ASP A 1 321 ? 16.285 9.917 -30.442 1.00 94.56 321 ASP A O 1
ATOM 2626 N N . TRP A 1 322 ? 17.960 11.023 -31.460 1.00 95.44 322 TRP A N 1
ATOM 2627 C CA . TRP A 1 322 ? 18.506 9.858 -32.156 1.00 95.44 322 TRP A CA 1
ATOM 2628 C C . TRP A 1 322 ? 19.067 8.827 -31.172 1.00 95.44 322 TRP A C 1
ATOM 2630 O O . TRP A 1 322 ? 18.642 7.672 -31.213 1.00 95.44 322 TRP A O 1
ATOM 2640 N N . TYR A 1 323 ? 19.948 9.242 -30.251 1.00 96.06 323 TYR A N 1
ATOM 2641 C CA . TYR A 1 323 ? 20.533 8.365 -29.226 1.00 96.06 323 TYR A CA 1
ATOM 2642 C C . TYR A 1 323 ? 19.448 7.740 -28.343 1.00 96.06 323 TYR A C 1
ATOM 2644 O O . TYR A 1 323 ? 19.469 6.534 -28.091 1.00 96.06 323 TYR A O 1
ATOM 2652 N N . ARG A 1 324 ? 18.462 8.542 -27.917 1.00 95.06 324 ARG A N 1
ATOM 2653 C CA . ARG A 1 324 ? 17.318 8.083 -27.119 1.00 95.06 324 ARG A CA 1
ATOM 2654 C C . ARG A 1 324 ? 16.480 7.050 -27.864 1.00 95.06 324 ARG A C 1
ATOM 2656 O O . ARG A 1 324 ? 16.236 5.972 -27.327 1.00 95.06 324 ARG A O 1
ATOM 2663 N N . SER A 1 325 ? 16.051 7.380 -29.080 1.00 94.44 325 SER A N 1
ATOM 2664 C CA . SER A 1 325 ? 15.188 6.512 -29.888 1.00 94.44 325 SER A CA 1
ATOM 2665 C C . SER A 1 325 ? 15.908 5.200 -30.217 1.00 94.44 325 SER A C 1
ATOM 2667 O O . SER A 1 325 ? 15.347 4.124 -30.036 1.00 94.44 325 SER A O 1
ATOM 2669 N N . ARG A 1 326 ? 17.200 5.259 -30.570 1.00 94.94 326 ARG A N 1
ATOM 2670 C CA . ARG A 1 326 ? 17.970 4.057 -30.894 1.00 94.94 326 ARG A CA 1
ATOM 2671 C C . ARG A 1 326 ? 18.204 3.164 -29.675 1.00 94.94 326 ARG A C 1
ATOM 2673 O O . ARG A 1 326 ? 18.086 1.949 -29.793 1.00 94.94 326 ARG A O 1
ATOM 2680 N N . ALA A 1 327 ? 18.503 3.732 -28.506 1.00 95.56 327 ALA A N 1
ATOM 2681 C CA . ALA A 1 327 ? 18.646 2.951 -27.275 1.00 95.56 327 ALA A CA 1
ATOM 2682 C C . ALA A 1 327 ? 17.327 2.265 -26.869 1.00 95.56 327 ALA A C 1
ATOM 2684 O O . ALA A 1 327 ? 17.335 1.112 -26.438 1.00 95.56 327 ALA A O 1
ATOM 2685 N N . GLN A 1 328 ? 16.191 2.948 -27.054 1.00 93.94 328 GLN A N 1
ATOM 2686 C CA . GLN A 1 328 ? 14.860 2.375 -26.837 1.00 93.94 328 GLN A CA 1
ATOM 2687 C C . GLN A 1 328 ? 14.556 1.235 -27.818 1.00 93.94 328 GLN A C 1
ATOM 2689 O O . GLN A 1 328 ? 14.030 0.204 -27.398 1.00 93.94 328 GLN A O 1
ATOM 2694 N N . ASP A 1 329 ? 14.930 1.380 -29.091 1.00 92.12 329 ASP A N 1
ATOM 2695 C CA . ASP A 1 329 ? 14.756 0.331 -30.097 1.00 92.12 329 ASP A CA 1
ATOM 2696 C C . ASP A 1 329 ? 15.604 -0.905 -29.773 1.00 92.12 329 ASP A C 1
ATOM 2698 O O . ASP A 1 329 ? 15.074 -2.017 -29.792 1.00 92.12 329 ASP A O 1
ATOM 2702 N N . ILE A 1 330 ? 16.871 -0.718 -29.374 1.00 94.25 330 ILE A N 1
ATOM 2703 C CA . ILE A 1 330 ? 17.757 -1.814 -28.944 1.00 94.25 330 ILE A CA 1
ATOM 2704 C C . ILE A 1 330 ? 17.121 -2.616 -27.800 1.00 94.25 330 ILE A C 1
ATOM 2706 O O . ILE A 1 330 ? 17.048 -3.847 -27.893 1.00 94.25 330 ILE A O 1
ATOM 2710 N N . ASP A 1 331 ? 16.606 -1.949 -26.758 1.00 92.44 331 ASP A N 1
ATOM 2711 C CA . ASP A 1 331 ? 15.878 -2.626 -25.674 1.00 92.44 331 ASP A CA 1
ATOM 2712 C C . ASP A 1 331 ? 14.616 -3.327 -26.194 1.00 92.44 331 ASP A C 1
ATOM 2714 O O . ASP A 1 331 ? 14.379 -4.498 -25.892 1.00 92.44 331 ASP A O 1
ATOM 2718 N N . SER A 1 332 ? 13.797 -2.632 -26.985 1.00 91.12 332 SER A N 1
ATOM 2719 C CA . SER A 1 332 ? 12.488 -3.134 -27.405 1.00 91.12 332 SER A CA 1
ATOM 2720 C C . SER A 1 332 ? 12.573 -4.369 -28.308 1.00 91.12 332 SER A C 1
ATOM 2722 O O . SER A 1 332 ? 11.766 -5.291 -28.142 1.00 91.12 332 SER A O 1
ATOM 2724 N N . CYS A 1 333 ? 13.566 -4.407 -29.199 1.00 89.00 333 CYS A N 1
ATOM 2725 C CA . CYS A 1 333 ? 13.762 -5.458 -30.191 1.00 89.00 333 CYS A CA 1
ATOM 2726 C C . CYS A 1 333 ? 14.604 -6.620 -29.655 1.00 89.00 333 CYS A C 1
ATOM 2728 O O . CYS A 1 333 ? 14.275 -7.776 -29.916 1.00 89.00 333 CYS A O 1
ATOM 2730 N N . SER A 1 334 ? 15.680 -6.335 -28.911 1.00 90.25 334 SER A N 1
ATOM 2731 C CA . SER A 1 334 ? 16.681 -7.351 -28.547 1.00 90.25 334 SER A CA 1
ATOM 2732 C C . SER A 1 334 ? 16.806 -7.636 -27.052 1.00 90.25 334 SER A C 1
ATOM 2734 O O . SER A 1 334 ? 17.377 -8.661 -26.689 1.00 90.25 334 SER A O 1
ATOM 2736 N N . ARG A 1 335 ? 16.285 -6.753 -26.186 1.00 87.81 335 ARG A N 1
ATOM 2737 C CA . ARG A 1 335 ? 16.455 -6.810 -24.720 1.00 87.81 335 ARG A CA 1
ATOM 2738 C C . ARG A 1 335 ? 17.911 -6.747 -24.241 1.00 87.81 335 ARG A C 1
ATOM 2740 O O . ARG A 1 335 ? 18.172 -7.021 -23.073 1.00 87.81 335 ARG A O 1
ATOM 2747 N N . GLN A 1 336 ? 18.854 -6.359 -25.100 1.00 89.69 336 GLN A N 1
ATOM 2748 C CA . GLN A 1 336 ? 20.252 -6.142 -24.719 1.00 89.69 336 GLN A CA 1
ATOM 2749 C C . GLN A 1 336 ? 20.426 -4.759 -24.103 1.00 89.69 336 GLN A C 1
ATOM 2751 O O . GLN A 1 336 ? 20.815 -3.783 -24.749 1.00 89.69 336 GLN A O 1
ATOM 2756 N N . VAL A 1 337 ? 20.084 -4.685 -22.821 1.00 92.12 337 VAL A N 1
ATOM 2757 C CA . VAL A 1 337 ? 20.138 -3.460 -22.019 1.00 92.12 337 VAL A CA 1
ATOM 2758 C C . VAL A 1 337 ? 21.561 -2.904 -21.940 1.00 92.12 337 VAL A C 1
ATOM 2760 O O . VAL A 1 337 ? 21.745 -1.693 -21.945 1.00 92.12 337 VAL A O 1
ATOM 2763 N N . ASP A 1 338 ? 22.567 -3.773 -21.929 1.00 92.06 338 ASP A N 1
ATOM 2764 C CA . ASP A 1 338 ? 23.993 -3.442 -21.979 1.00 92.06 338 ASP A CA 1
ATOM 2765 C C . ASP A 1 338 ? 24.367 -2.692 -23.264 1.00 92.06 338 ASP A C 1
ATOM 2767 O O . ASP A 1 338 ? 25.076 -1.684 -23.204 1.00 92.06 338 ASP A O 1
ATOM 2771 N N . CYS A 1 339 ? 23.838 -3.112 -24.418 1.00 94.44 339 CYS A N 1
ATOM 2772 C CA . CYS A 1 339 ? 24.024 -2.398 -25.679 1.00 94.44 339 CYS A CA 1
ATOM 2773 C C . CYS A 1 339 ? 23.298 -1.045 -25.654 1.00 94.44 339 CYS A C 1
ATOM 2775 O O . CYS A 1 339 ? 23.898 -0.023 -25.982 1.00 94.44 339 CYS A O 1
ATOM 2777 N N . ALA A 1 340 ? 22.047 -0.994 -25.187 1.00 95.69 340 ALA A N 1
ATOM 2778 C CA . ALA A 1 340 ? 21.317 0.269 -25.054 1.00 95.69 340 ALA A CA 1
ATOM 2779 C C . ALA A 1 340 ? 22.042 1.259 -24.117 1.00 95.69 340 ALA A C 1
ATOM 2781 O O . ALA A 1 340 ? 22.221 2.428 -24.460 1.00 95.69 340 ALA A O 1
ATOM 2782 N N . LEU A 1 341 ? 22.521 0.788 -22.963 1.00 96.00 341 LEU A N 1
ATOM 2783 C CA . LEU A 1 341 ? 23.251 1.591 -21.983 1.00 96.00 341 LEU A CA 1
ATOM 2784 C C . LEU A 1 341 ? 24.612 2.047 -22.511 1.00 96.00 341 LEU A C 1
ATOM 2786 O O . LEU A 1 341 ? 24.979 3.203 -22.318 1.00 96.00 341 LEU A O 1
ATOM 2790 N N . SER A 1 342 ? 25.339 1.174 -23.211 1.00 96.06 342 SER A N 1
ATOM 2791 C CA . SER A 1 342 ? 26.615 1.515 -23.851 1.00 96.06 342 SER A CA 1
ATOM 2792 C C . SER A 1 342 ? 26.450 2.641 -24.870 1.00 96.06 342 SER A C 1
ATOM 2794 O O . SER A 1 342 ? 27.239 3.581 -24.875 1.00 96.06 342 SER A O 1
ATOM 2796 N N . LEU A 1 343 ? 25.391 2.597 -25.687 1.00 96.69 343 LEU A N 1
ATOM 2797 C CA . LEU A 1 343 ? 25.099 3.647 -26.664 1.00 96.69 343 LEU A CA 1
ATOM 2798 C C . LEU A 1 343 ? 24.839 4.999 -25.984 1.00 96.69 343 LEU A C 1
ATOM 2800 O O . LEU A 1 343 ? 25.358 6.025 -26.419 1.00 96.69 343 LEU A O 1
ATOM 2804 N N . VAL A 1 344 ? 24.057 5.000 -24.901 1.00 96.75 344 VAL A N 1
ATOM 2805 C CA . VAL A 1 344 ? 23.740 6.216 -24.139 1.00 96.75 344 VAL A CA 1
ATOM 2806 C C . VAL A 1 344 ? 24.974 6.759 -23.411 1.00 96.75 344 VAL A C 1
ATOM 2808 O O . VAL A 1 344 ? 25.185 7.970 -23.405 1.00 96.75 344 VAL A O 1
ATOM 2811 N N . ARG A 1 345 ? 25.821 5.889 -22.841 1.00 95.62 345 ARG A N 1
ATOM 2812 C CA . ARG A 1 345 ? 27.099 6.281 -22.219 1.00 95.62 345 ARG A CA 1
ATOM 2813 C C . ARG A 1 345 ? 28.037 6.934 -23.231 1.00 95.62 345 ARG A C 1
ATOM 2815 O O . ARG A 1 345 ? 28.526 8.021 -22.949 1.00 95.62 345 ARG A O 1
ATOM 2822 N N . LEU A 1 346 ? 28.193 6.346 -24.419 1.00 95.50 346 LEU A N 1
ATOM 2823 C CA . LEU A 1 346 ? 28.972 6.945 -25.507 1.00 95.50 346 LEU A CA 1
ATOM 2824 C C . LEU A 1 346 ? 28.416 8.317 -25.907 1.00 95.50 346 LEU A C 1
ATOM 2826 O O . LEU A 1 346 ? 29.188 9.253 -26.077 1.00 95.50 346 LEU A O 1
ATOM 2830 N N . GLY A 1 347 ? 27.091 8.470 -26.003 1.00 93.62 347 GLY A N 1
ATOM 2831 C CA . GLY A 1 347 ? 26.468 9.775 -26.251 1.00 93.62 347 GLY A CA 1
ATOM 2832 C C . GLY A 1 347 ? 26.848 10.817 -25.193 1.00 93.62 347 GLY A C 1
ATOM 2833 O O . GLY A 1 347 ? 27.232 11.931 -25.540 1.00 93.62 347 GLY A O 1
ATOM 2834 N N . LYS A 1 348 ? 26.823 10.442 -23.908 1.00 92.94 348 LYS A N 1
ATOM 2835 C CA . LYS A 1 348 ? 27.231 11.323 -22.800 1.00 92.94 348 LYS A CA 1
ATOM 2836 C C . LYS A 1 348 ? 28.722 11.668 -22.830 1.00 92.94 348 LYS A C 1
ATOM 2838 O O . LYS A 1 348 ? 29.072 12.818 -22.613 1.00 92.94 348 LYS A O 1
ATOM 2843 N N . GLU A 1 349 ? 29.592 10.697 -23.111 1.00 92.69 349 GLU A N 1
ATOM 2844 C CA . GLU A 1 349 ? 31.044 10.910 -23.268 1.00 92.69 349 GLU A CA 1
ATOM 2845 C C . GLU A 1 349 ? 31.376 11.850 -24.437 1.00 92.69 349 GLU A C 1
ATOM 2847 O O . GLU A 1 349 ? 32.431 12.476 -24.452 1.00 92.69 349 GLU A O 1
ATOM 2852 N N . ARG A 1 350 ? 30.457 11.961 -25.401 1.00 90.38 350 ARG A N 1
ATOM 2853 C CA . ARG A 1 350 ? 30.540 12.813 -26.593 1.00 90.38 350 ARG A CA 1
ATOM 2854 C C . ARG A 1 350 ? 29.776 14.131 -26.440 1.00 90.38 350 ARG A C 1
ATOM 2856 O O . ARG A 1 350 ? 29.375 14.725 -27.441 1.00 90.38 350 ARG A O 1
ATOM 2863 N N . GLU A 1 351 ? 29.552 14.547 -25.193 1.00 89.50 351 GLU A N 1
ATOM 2864 C CA . GLU A 1 351 ? 28.916 15.811 -24.801 1.00 89.50 351 GLU A CA 1
ATOM 2865 C C . GLU A 1 351 ? 27.461 15.976 -25.294 1.00 89.50 351 GLU A C 1
ATOM 2867 O O . GLU A 1 351 ? 26.952 17.091 -25.396 1.00 89.50 351 GLU A O 1
ATOM 2872 N N . ILE A 1 352 ? 26.741 14.880 -25.577 1.00 90.44 352 ILE A N 1
ATOM 2873 C CA . ILE A 1 352 ? 25.310 14.936 -25.917 1.00 90.44 352 ILE A CA 1
ATOM 2874 C C . ILE A 1 352 ? 24.471 15.021 -24.634 1.00 90.44 352 ILE A C 1
ATOM 2876 O O . ILE A 1 352 ? 24.361 14.059 -23.870 1.00 90.44 352 ILE A O 1
ATOM 2880 N N . LEU A 1 353 ? 23.848 16.181 -24.419 1.00 88.06 353 LEU A N 1
ATOM 2881 C CA . LEU A 1 353 ? 23.050 16.489 -23.228 1.00 88.06 353 LEU A CA 1
ATOM 2882 C C . LEU A 1 353 ? 21.658 15.824 -23.249 1.00 88.06 353 LEU A C 1
ATOM 2884 O O . LEU A 1 353 ? 21.111 15.515 -24.311 1.00 88.06 353 LEU A O 1
ATOM 2888 N N . GLY A 1 354 ? 21.041 15.660 -22.070 1.00 88.31 354 GLY A N 1
ATOM 2889 C CA . GLY A 1 354 ? 19.648 15.201 -21.930 1.00 88.31 354 GLY A CA 1
ATOM 2890 C C . GLY A 1 354 ? 19.469 13.677 -21.963 1.00 88.31 354 GLY A C 1
ATOM 2891 O O . GLY A 1 354 ? 18.370 13.173 -22.242 1.00 88.31 354 GLY A O 1
ATOM 2892 N N . LEU A 1 355 ? 20.554 12.947 -21.699 1.00 93.94 355 LEU A N 1
ATOM 2893 C CA . LEU A 1 355 ? 20.641 11.485 -21.681 1.00 93.94 355 LEU A CA 1
ATOM 2894 C C . LEU A 1 355 ? 20.755 10.901 -20.259 1.00 93.94 355 LEU A C 1
ATOM 2896 O O . LEU A 1 355 ? 20.778 9.683 -20.092 1.00 93.94 355 LEU A O 1
ATOM 2900 N N . GLU A 1 356 ? 20.808 11.742 -19.226 1.00 91.62 356 GLU A N 1
ATOM 2901 C CA . GLU A 1 356 ? 21.045 11.368 -17.828 1.00 91.62 356 GLU A CA 1
ATOM 2902 C C . GLU A 1 356 ? 19.930 10.478 -17.273 1.00 91.62 356 GLU A C 1
ATOM 2904 O O . GLU A 1 356 ? 20.203 9.369 -16.821 1.00 91.62 356 GLU A O 1
ATOM 2909 N N . LEU A 1 357 ? 18.672 10.909 -17.402 1.00 91.69 357 LEU A N 1
ATOM 2910 C CA . LEU A 1 357 ? 17.505 10.143 -16.945 1.00 91.69 357 LEU A CA 1
ATOM 2911 C C . LEU A 1 357 ? 17.423 8.763 -17.615 1.00 91.69 357 LEU A C 1
ATOM 2913 O O . LEU A 1 357 ? 17.197 7.753 -16.954 1.00 91.69 357 LEU A O 1
ATOM 2917 N N . LEU A 1 358 ? 17.650 8.715 -18.933 1.00 94.81 358 LEU A N 1
ATOM 2918 C CA . LEU A 1 358 ? 17.636 7.467 -19.698 1.00 94.81 358 LEU A CA 1
ATOM 2919 C C . LEU A 1 358 ? 18.784 6.539 -19.280 1.00 94.81 358 LEU A C 1
ATOM 2921 O O . LEU A 1 358 ? 18.580 5.335 -19.148 1.00 94.81 358 LEU A O 1
ATOM 2925 N N . SER A 1 359 ? 19.977 7.096 -19.057 1.00 94.94 359 SER A N 1
ATOM 2926 C CA . SER A 1 359 ? 21.126 6.366 -18.515 1.00 94.94 359 SER A CA 1
ATOM 2927 C C . SER A 1 359 ? 20.783 5.743 -17.161 1.00 94.94 359 SER A C 1
ATOM 2929 O O . SER A 1 359 ? 21.096 4.580 -16.929 1.00 94.94 359 SER A O 1
ATOM 2931 N N . ASP A 1 360 ? 20.112 6.478 -16.278 1.00 94.44 360 ASP A N 1
ATOM 2932 C CA . ASP A 1 360 ? 19.784 6.010 -14.931 1.00 94.44 360 ASP A CA 1
ATOM 2933 C C . ASP A 1 360 ? 18.689 4.933 -14.921 1.00 94.44 360 ASP A C 1
ATOM 2935 O O . ASP A 1 360 ? 18.779 3.962 -14.153 1.00 94.44 360 ASP A O 1
ATOM 2939 N N . ASP A 1 361 ? 17.698 5.043 -15.810 1.00 94.56 361 ASP A N 1
ATOM 2940 C CA . ASP A 1 361 ? 16.726 3.976 -16.063 1.00 94.56 361 ASP A CA 1
ATOM 2941 C C . ASP A 1 361 ? 17.418 2.719 -16.613 1.00 94.56 361 ASP A C 1
ATOM 2943 O O . ASP A 1 361 ? 17.171 1.619 -16.120 1.00 94.56 361 ASP A O 1
ATOM 2947 N N . LEU A 1 362 ? 18.329 2.863 -17.581 1.00 95.06 362 LEU A N 1
ATOM 2948 C CA . LEU A 1 362 ? 19.067 1.743 -18.173 1.00 95.06 362 LEU A CA 1
ATOM 2949 C C . LEU A 1 362 ? 20.039 1.079 -17.186 1.00 95.06 362 LEU A C 1
ATOM 2951 O O . LEU A 1 362 ? 20.147 -0.141 -17.199 1.00 95.06 362 LEU A O 1
ATOM 2955 N N . ILE A 1 363 ? 20.678 1.827 -16.278 1.00 94.94 363 ILE A N 1
ATOM 2956 C CA . ILE A 1 363 ? 21.473 1.256 -15.171 1.00 94.94 363 ILE A CA 1
ATOM 2957 C C . ILE A 1 363 ? 20.575 0.429 -14.242 1.00 94.94 363 ILE A C 1
ATOM 2959 O O . ILE A 1 363 ? 20.932 -0.673 -13.827 1.00 94.94 363 ILE A O 1
ATOM 2963 N N . THR A 1 364 ? 19.387 0.949 -13.916 1.00 94.00 364 THR A N 1
ATOM 2964 C CA . THR A 1 364 ? 18.403 0.220 -13.100 1.00 94.00 364 THR A CA 1
ATOM 2965 C C . THR A 1 364 ? 17.962 -1.063 -13.804 1.00 94.00 364 THR A C 1
ATOM 2967 O O . THR A 1 364 ? 17.894 -2.120 -13.179 1.00 94.00 364 THR A O 1
ATOM 2970 N N . MET A 1 365 ? 17.720 -0.984 -15.111 1.00 92.50 365 MET A N 1
ATOM 2971 C CA . MET A 1 365 ? 17.352 -2.117 -15.950 1.00 92.50 365 MET A CA 1
ATOM 2972 C C . MET A 1 365 ? 18.483 -3.158 -16.045 1.00 92.50 365 MET A C 1
ATOM 2974 O O . MET A 1 365 ? 18.223 -4.348 -15.896 1.00 92.50 365 MET A O 1
ATOM 2978 N N . GLU A 1 366 ? 19.736 -2.724 -16.211 1.00 92.44 366 GLU A N 1
ATOM 2979 C CA . GLU A 1 366 ? 20.935 -3.576 -16.240 1.00 92.44 366 GLU A CA 1
ATOM 2980 C C . GLU A 1 366 ? 21.061 -4.363 -14.928 1.00 92.44 366 GLU A C 1
ATOM 2982 O O . GLU A 1 366 ? 21.213 -5.585 -14.942 1.00 92.44 366 GLU A O 1
ATOM 2987 N N . THR A 1 367 ? 20.888 -3.678 -13.792 1.00 92.25 367 THR A N 1
ATOM 2988 C CA . THR A 1 367 ? 20.895 -4.308 -12.463 1.00 92.25 367 THR A CA 1
ATOM 2989 C C . THR A 1 367 ? 19.762 -5.334 -12.329 1.00 92.25 367 THR A C 1
ATOM 2991 O O . THR A 1 367 ? 19.980 -6.451 -11.852 1.00 92.25 367 THR A O 1
ATOM 2994 N N . LEU A 1 368 ? 18.546 -4.997 -12.778 1.00 91.00 368 LEU A N 1
ATOM 2995 C CA . LEU A 1 368 ? 17.393 -5.898 -12.699 1.00 91.00 368 LEU A CA 1
ATOM 2996 C C . LEU A 1 368 ? 17.606 -7.181 -13.518 1.00 91.00 368 LEU A C 1
ATOM 2998 O O . LEU A 1 368 ? 17.431 -8.281 -12.986 1.00 91.00 368 LEU A O 1
ATOM 3002 N N . VAL A 1 369 ? 18.036 -7.034 -14.773 1.00 88.50 369 VAL A N 1
ATOM 3003 C CA . VAL A 1 369 ? 18.195 -8.140 -15.727 1.00 88.50 369 VAL A CA 1
ATOM 3004 C C . VAL A 1 369 ? 19.388 -9.027 -15.374 1.00 88.50 369 VAL A C 1
ATOM 3006 O O . VAL A 1 369 ? 19.242 -10.250 -15.337 1.00 88.50 369 VAL A O 1
ATOM 3009 N N . TYR A 1 370 ? 20.554 -8.440 -15.094 1.00 88.25 370 TYR A N 1
ATOM 3010 C CA . TYR A 1 370 ? 21.803 -9.198 -14.990 1.00 88.25 370 TYR A CA 1
ATOM 3011 C C . TYR A 1 370 ? 22.221 -9.539 -13.555 1.00 88.25 370 TYR A C 1
ATOM 3013 O O . TYR A 1 370 ? 22.913 -10.538 -13.357 1.00 88.25 370 TYR A O 1
ATOM 3021 N N . GLU A 1 371 ? 21.794 -8.772 -12.546 1.00 88.62 371 GLU A N 1
ATOM 3022 C CA . GLU A 1 371 ? 22.239 -8.987 -11.159 1.00 88.62 371 GLU A CA 1
ATOM 3023 C C . GLU A 1 371 ? 21.150 -9.566 -10.252 1.00 88.62 371 GLU A C 1
ATOM 3025 O O . GLU A 1 371 ? 21.390 -10.546 -9.544 1.00 88.62 371 GLU A O 1
ATOM 3030 N N . THR A 1 372 ? 19.943 -8.992 -10.272 1.00 83.12 372 THR A N 1
ATOM 3031 C CA . THR A 1 372 ? 18.854 -9.411 -9.363 1.00 83.12 372 THR A CA 1
ATOM 3032 C C . THR A 1 372 ? 18.087 -10.645 -9.855 1.00 83.12 372 THR A C 1
ATOM 3034 O O . THR A 1 372 ? 17.305 -11.237 -9.104 1.00 83.12 372 THR A O 1
ATOM 3037 N N . SER A 1 373 ? 18.287 -11.036 -11.124 1.00 70.75 373 SER A N 1
ATOM 3038 C CA . SER A 1 373 ? 17.494 -12.064 -11.822 1.00 70.75 373 SER A CA 1
ATOM 3039 C C . SER A 1 373 ? 15.977 -11.809 -11.735 1.00 70.75 373 SER A C 1
ATOM 3041 O O . SER A 1 373 ? 15.174 -12.746 -11.695 1.00 70.75 373 SER A O 1
ATOM 3043 N N . CYS A 1 374 ? 15.570 -10.541 -11.637 1.00 64.88 374 CYS A N 1
ATOM 3044 C CA . CYS A 1 374 ? 14.179 -10.139 -11.475 1.00 64.88 374 CYS A CA 1
ATOM 3045 C C . CYS A 1 374 ? 13.547 -9.939 -12.860 1.00 64.88 374 CYS A C 1
ATOM 3047 O O . CYS A 1 374 ? 13.946 -9.054 -13.604 1.00 64.88 374 CYS A O 1
ATOM 3049 N N . GLU A 1 375 ? 12.579 -10.798 -13.200 1.00 64.94 375 GLU A N 1
ATOM 3050 C CA . GLU A 1 375 ? 11.677 -10.702 -14.363 1.00 64.94 375 GLU A CA 1
ATOM 3051 C C . GLU A 1 375 ? 12.316 -10.297 -15.712 1.00 64.94 375 GLU A C 1
ATOM 3053 O O . GLU A 1 375 ? 12.239 -9.152 -16.150 1.00 64.94 375 GLU A O 1
ATOM 3058 N N . LEU A 1 376 ? 12.798 -11.298 -16.462 1.00 67.94 376 LEU A N 1
ATOM 3059 C CA . LEU A 1 376 ? 13.336 -11.170 -17.834 1.00 67.94 376 LEU A CA 1
ATOM 3060 C C . LEU A 1 376 ? 12.357 -10.571 -18.873 1.00 67.94 376 LEU A C 1
ATOM 3062 O O . LEU A 1 376 ? 12.750 -10.305 -20.005 1.00 67.94 376 LEU A O 1
ATOM 3066 N N . SER A 1 377 ? 11.077 -10.400 -18.529 1.00 78.44 377 SER A N 1
ATOM 3067 C CA . SER A 1 377 ? 10.043 -9.837 -19.408 1.00 78.44 377 SER A CA 1
ATOM 3068 C C . SER A 1 377 ? 9.835 -8.330 -19.250 1.00 78.44 377 SER A C 1
ATOM 3070 O O . SER A 1 377 ? 9.022 -7.753 -19.978 1.00 78.44 377 SER A O 1
ATOM 3072 N N . LEU A 1 378 ? 10.491 -7.688 -18.278 1.00 87.00 378 LEU A N 1
ATOM 3073 C CA . LEU A 1 378 ? 10.390 -6.243 -18.105 1.00 87.00 378 LEU A CA 1
ATOM 3074 C C . LEU A 1 378 ? 10.993 -5.538 -19.333 1.00 87.00 378 LEU A C 1
ATOM 3076 O O . LEU A 1 378 ? 11.972 -5.995 -19.913 1.00 87.00 378 LEU A O 1
ATOM 3080 N N . THR A 1 379 ? 10.389 -4.429 -19.752 1.00 90.25 379 THR A N 1
ATOM 3081 C CA . THR A 1 379 ? 10.885 -3.590 -20.854 1.00 90.25 379 THR A CA 1
ATOM 3082 C C . THR A 1 379 ? 11.266 -2.227 -20.296 1.00 90.25 379 THR A C 1
ATOM 3084 O O . THR A 1 379 ? 10.690 -1.815 -19.284 1.00 90.25 379 THR A O 1
ATOM 3087 N N . LEU A 1 380 ? 12.157 -1.486 -20.961 1.00 92.50 380 LEU A N 1
ATOM 3088 C CA . LEU A 1 380 ? 12.501 -0.125 -20.540 1.00 92.50 380 LEU A CA 1
ATOM 3089 C C . LEU A 1 380 ? 11.251 0.764 -20.432 1.00 92.50 380 LEU A C 1
ATOM 3091 O O . LEU A 1 380 ? 11.078 1.494 -19.459 1.00 92.50 380 LEU A O 1
ATOM 3095 N N . LYS A 1 381 ? 10.321 0.636 -21.386 1.00 91.56 381 LYS A N 1
ATOM 3096 C CA . LYS A 1 381 ? 9.045 1.366 -21.373 1.00 91.56 381 LYS A CA 1
ATOM 3097 C C . LYS A 1 381 ? 8.195 1.037 -20.143 1.00 91.56 381 LYS A C 1
ATOM 3099 O O . LYS A 1 381 ? 7.587 1.936 -19.571 1.00 91.56 381 LYS A O 1
ATOM 3104 N N . ASN A 1 382 ? 8.150 -0.232 -19.734 1.00 91.81 382 ASN A N 1
ATOM 3105 C CA . ASN A 1 382 ? 7.428 -0.641 -18.528 1.00 91.81 382 ASN A CA 1
ATOM 3106 C C . ASN A 1 382 ? 8.107 -0.072 -17.275 1.00 91.81 382 ASN A C 1
ATOM 3108 O O . ASN A 1 382 ? 7.419 0.453 -16.407 1.00 91.81 382 ASN A O 1
ATOM 3112 N N . LEU A 1 383 ? 9.443 -0.129 -17.201 1.00 92.75 383 LEU A N 1
ATOM 3113 C CA . LEU A 1 383 ? 10.215 0.421 -16.084 1.00 92.75 383 LEU A CA 1
ATOM 3114 C C . LEU A 1 383 ? 9.963 1.928 -15.916 1.00 92.75 383 LEU A C 1
ATOM 3116 O O . LEU A 1 383 ? 9.738 2.388 -14.801 1.00 92.75 383 LEU A O 1
ATOM 3120 N N . GLN A 1 384 ? 9.935 2.685 -17.014 1.00 93.25 384 GLN A N 1
ATOM 3121 C CA . GLN A 1 384 ? 9.692 4.134 -17.007 1.00 93.25 384 GLN A CA 1
ATOM 3122 C C . GLN A 1 384 ? 8.297 4.534 -16.511 1.00 93.25 384 GLN A C 1
ATOM 3124 O O . GLN A 1 384 ? 8.103 5.663 -16.071 1.00 93.25 384 GLN A O 1
ATOM 3129 N N . GLN A 1 385 ? 7.326 3.621 -16.560 1.00 94.31 385 GLN A N 1
ATOM 3130 C CA . GLN A 1 385 ? 5.980 3.846 -16.026 1.00 94.31 385 GLN A CA 1
ATOM 3131 C C . GLN A 1 385 ? 5.872 3.557 -14.523 1.00 94.31 385 GLN A C 1
ATOM 3133 O O . GLN A 1 385 ? 4.872 3.926 -13.904 1.00 94.31 385 GLN A O 1
ATOM 3138 N N . LEU A 1 386 ? 6.867 2.891 -13.931 1.00 94.31 386 LEU A N 1
ATOM 3139 C CA . LEU A 1 386 ? 6.877 2.580 -12.508 1.00 94.31 386 LEU A CA 1
ATOM 3140 C C . LEU A 1 386 ? 7.301 3.788 -11.680 1.00 94.31 386 LEU A C 1
ATOM 3142 O O . LEU A 1 386 ? 8.185 4.556 -12.059 1.00 94.31 386 LEU A O 1
ATOM 3146 N N . SER A 1 387 ? 6.705 3.904 -10.495 1.00 95.50 387 SER A N 1
ATOM 3147 C CA . SER A 1 387 ? 7.175 4.848 -9.490 1.00 95.50 387 SER A CA 1
ATOM 3148 C C . SER A 1 387 ? 8.513 4.388 -8.902 1.00 95.50 387 SER A C 1
ATOM 3150 O O . SER A 1 387 ? 8.792 3.188 -8.844 1.00 95.50 387 SER A O 1
ATOM 3152 N N . ASP A 1 388 ? 9.329 5.317 -8.401 1.00 95.06 388 ASP A N 1
ATOM 3153 C CA . ASP A 1 388 ? 10.648 4.975 -7.846 1.00 95.06 388 ASP A CA 1
ATOM 3154 C C . ASP A 1 388 ? 10.574 3.988 -6.672 1.00 95.06 388 ASP A C 1
ATOM 3156 O O . ASP A 1 388 ? 11.460 3.152 -6.501 1.00 95.06 388 ASP A O 1
ATOM 3160 N N . ILE A 1 389 ? 9.485 4.010 -5.893 1.00 96.38 389 ILE A N 1
ATOM 3161 C CA . ILE A 1 389 ? 9.268 3.024 -4.827 1.00 96.38 389 ILE A CA 1
ATOM 3162 C C . ILE A 1 389 ? 9.018 1.618 -5.391 1.00 96.38 389 ILE A C 1
ATOM 3164 O O . ILE A 1 389 ? 9.466 0.636 -4.803 1.00 96.38 389 ILE A O 1
ATOM 3168 N N . ASP A 1 390 ? 8.340 1.501 -6.532 1.00 94.94 390 ASP A N 1
ATOM 3169 C CA . ASP A 1 390 ? 8.094 0.207 -7.171 1.00 94.94 390 ASP A CA 1
ATOM 3170 C C . ASP A 1 390 ? 9.354 -0.311 -7.875 1.00 94.94 390 ASP A C 1
ATOM 3172 O O . ASP A 1 390 ? 9.649 -1.502 -7.776 1.00 94.94 390 ASP A O 1
ATOM 3176 N N . LYS A 1 391 ? 10.161 0.580 -8.475 1.00 94.81 391 LYS A N 1
ATOM 3177 C CA . LYS A 1 391 ? 11.508 0.246 -8.976 1.00 94.81 391 LYS A CA 1
ATOM 3178 C C . LYS A 1 391 ? 12.396 -0.297 -7.845 1.00 94.81 391 LYS A C 1
ATOM 3180 O O . LYS A 1 391 ? 12.999 -1.358 -7.993 1.00 94.81 391 LYS A O 1
ATOM 3185 N N . LEU A 1 392 ? 12.412 0.367 -6.684 1.00 95.38 392 LEU A N 1
ATOM 3186 C CA . LEU A 1 392 ? 13.169 -0.080 -5.510 1.00 95.38 392 LEU A CA 1
ATOM 3187 C C . LEU A 1 392 ? 12.681 -1.436 -4.972 1.00 95.38 392 LEU A C 1
ATOM 3189 O O . LEU A 1 392 ? 13.489 -2.309 -4.653 1.00 95.38 392 LEU A O 1
ATOM 3193 N N . ARG A 1 393 ? 11.360 -1.647 -4.909 1.00 94.12 393 ARG A N 1
ATOM 3194 C CA . ARG A 1 393 ? 10.780 -2.943 -4.522 1.00 94.12 393 ARG A CA 1
ATOM 3195 C C . ARG A 1 393 ? 11.180 -4.058 -5.482 1.00 94.12 393 ARG A C 1
ATOM 3197 O O . ARG A 1 393 ? 11.472 -5.154 -5.017 1.00 94.12 393 ARG A O 1
ATOM 3204 N N . LEU A 1 394 ? 11.212 -3.794 -6.790 1.00 93.25 394 LEU A N 1
ATOM 3205 C CA . LEU A 1 394 ? 11.659 -4.770 -7.786 1.00 93.25 394 LEU A CA 1
ATOM 3206 C C . LEU A 1 394 ? 13.136 -5.134 -7.615 1.00 93.25 394 LEU A C 1
ATOM 3208 O O . LEU A 1 394 ? 13.453 -6.322 -7.659 1.00 93.25 394 LEU A O 1
ATOM 3212 N N . LEU A 1 395 ? 14.007 -4.149 -7.361 1.00 93.88 395 LEU A N 1
ATOM 3213 C CA . LEU A 1 395 ? 15.437 -4.381 -7.119 1.00 93.88 395 LEU A CA 1
ATOM 3214 C C . LEU A 1 395 ? 15.676 -5.309 -5.922 1.00 93.88 395 LEU A C 1
ATOM 3216 O O . LEU A 1 395 ? 16.536 -6.182 -5.972 1.00 93.88 395 LEU A O 1
ATOM 3220 N N . MET A 1 396 ? 14.891 -5.152 -4.855 1.00 94.00 396 MET A N 1
ATOM 3221 C CA . MET A 1 396 ? 15.066 -5.922 -3.620 1.00 94.00 396 MET A CA 1
ATOM 3222 C C . MET A 1 396 ? 14.193 -7.190 -3.538 1.00 94.00 396 MET A C 1
ATOM 3224 O O . MET A 1 396 ? 14.343 -7.964 -2.593 1.00 94.00 396 MET A O 1
ATOM 3228 N N . LYS A 1 397 ? 13.310 -7.444 -4.519 1.00 90.94 397 LYS A N 1
ATOM 3229 C CA . LYS A 1 397 ? 12.273 -8.502 -4.497 1.00 90.94 397 LYS A CA 1
ATOM 3230 C C . LYS A 1 397 ? 12.816 -9.907 -4.221 1.00 90.94 397 LYS A C 1
ATOM 3232 O O . LYS A 1 397 ? 12.198 -10.663 -3.478 1.00 90.94 397 LYS A O 1
ATOM 3237 N N . ASN A 1 398 ? 13.953 -10.248 -4.825 1.00 88.38 398 ASN A N 1
ATOM 3238 C CA . ASN A 1 398 ? 14.569 -11.576 -4.728 1.00 88.38 398 ASN A CA 1
ATOM 3239 C C . ASN A 1 398 ? 15.702 -11.640 -3.689 1.00 88.38 398 ASN A C 1
ATOM 3241 O O . ASN A 1 398 ? 16.432 -12.629 -3.634 1.00 88.38 398 ASN A O 1
ATOM 3245 N N . SER A 1 399 ? 15.889 -10.591 -2.883 1.00 92.19 399 SER A N 1
ATOM 3246 C CA . SER A 1 399 ? 16.952 -10.567 -1.883 1.00 92.19 399 SER A CA 1
ATOM 3247 C C . SER A 1 399 ? 16.578 -11.407 -0.657 1.00 92.19 399 SER A C 1
ATOM 3249 O O . SER A 1 399 ? 15.492 -11.274 -0.091 1.00 92.19 399 SER A O 1
ATOM 3251 N N . HIS A 1 400 ? 17.490 -12.283 -0.233 1.00 88.25 400 HIS A N 1
ATOM 3252 C CA . HIS A 1 400 ? 17.309 -13.144 0.940 1.00 88.25 400 HIS A CA 1
ATOM 3253 C C . HIS A 1 400 ? 17.919 -12.512 2.203 1.00 88.25 400 HIS A C 1
ATOM 3255 O O . HIS A 1 400 ? 18.920 -11.805 2.085 1.00 88.25 400 HIS A O 1
ATOM 3261 N N . PRO A 1 401 ? 17.418 -12.827 3.418 1.00 90.44 401 PRO A N 1
ATOM 3262 C CA . PRO A 1 401 ? 17.902 -12.232 4.670 1.00 90.44 401 PRO A CA 1
ATOM 3263 C C . PRO A 1 401 ? 19.431 -12.255 4.856 1.00 90.44 401 PRO A C 1
ATOM 3265 O O . PRO A 1 401 ? 20.011 -11.259 5.271 1.00 90.44 401 PRO A O 1
ATOM 3268 N N . GLU A 1 402 ? 20.106 -13.346 4.477 1.00 90.31 402 GLU A N 1
ATOM 3269 C CA . GLU A 1 402 ? 21.570 -13.491 4.605 1.00 90.31 402 GLU A CA 1
ATOM 3270 C C . GLU A 1 402 ? 22.367 -12.544 3.695 1.00 90.31 402 GLU A C 1
ATOM 3272 O O . GLU A 1 402 ? 23.488 -12.150 4.016 1.00 90.31 402 GLU A O 1
ATOM 3277 N N . ARG A 1 403 ? 21.799 -12.185 2.540 1.00 91.69 403 ARG A N 1
ATOM 3278 C CA . ARG A 1 403 ? 22.427 -11.314 1.540 1.00 91.69 403 ARG A CA 1
ATOM 3279 C C . ARG A 1 403 ? 21.863 -9.900 1.531 1.00 91.69 403 ARG A C 1
ATOM 3281 O O . ARG A 1 403 ? 22.434 -9.041 0.865 1.00 91.69 403 ARG A O 1
ATOM 3288 N N . TYR A 1 404 ? 20.815 -9.640 2.306 1.00 94.69 404 TYR A N 1
ATOM 3289 C CA . TYR A 1 404 ? 20.021 -8.418 2.239 1.00 94.69 404 TYR A CA 1
ATOM 3290 C C . TYR A 1 404 ? 20.848 -7.140 2.387 1.00 94.69 404 TYR A C 1
ATOM 3292 O O . TYR A 1 404 ? 20.633 -6.168 1.675 1.00 94.69 404 TYR A O 1
ATOM 3300 N N . VAL A 1 405 ? 21.859 -7.155 3.257 1.00 94.06 405 VAL A N 1
ATOM 3301 C CA . VAL A 1 405 ? 22.777 -6.023 3.467 1.00 94.06 405 VAL A CA 1
ATOM 3302 C C . VAL A 1 405 ? 23.686 -5.804 2.261 1.00 94.06 405 VAL A C 1
ATOM 3304 O O . VAL A 1 405 ? 23.903 -4.671 1.837 1.00 94.06 405 VAL A O 1
ATOM 3307 N N . LYS A 1 406 ? 24.233 -6.891 1.707 1.00 93.44 406 LYS A N 1
ATOM 3308 C CA . LYS A 1 406 ? 25.099 -6.825 0.529 1.00 93.44 406 LYS A CA 1
ATOM 3309 C C . LYS A 1 406 ? 24.309 -6.292 -0.663 1.00 93.44 406 LYS A C 1
ATOM 3311 O O . LYS A 1 406 ? 24.750 -5.350 -1.310 1.00 93.44 406 LYS A O 1
ATOM 3316 N N . ASP A 1 407 ? 23.133 -6.862 -0.891 1.00 94.69 407 ASP A N 1
ATOM 3317 C CA . ASP A 1 407 ? 22.220 -6.479 -1.962 1.00 94.69 407 ASP A CA 1
ATOM 3318 C C . ASP A 1 407 ? 21.710 -5.031 -1.759 1.00 94.69 407 ASP A C 1
ATOM 3320 O O . ASP A 1 407 ? 21.607 -4.265 -2.713 1.00 94.69 407 ASP A O 1
ATOM 3324 N N . ALA A 1 408 ? 21.509 -4.586 -0.511 1.00 95.19 408 ALA A N 1
ATOM 3325 C CA . ALA A 1 408 ? 21.187 -3.194 -0.195 1.00 95.19 408 ALA A CA 1
ATOM 3326 C C . ALA A 1 408 ? 22.290 -2.213 -0.628 1.00 95.19 408 ALA A C 1
ATOM 3328 O O . ALA A 1 408 ? 21.990 -1.195 -1.248 1.00 95.19 408 ALA A O 1
ATOM 3329 N N . PHE A 1 409 ? 23.561 -2.505 -0.336 1.00 94.50 409 PHE A N 1
ATOM 3330 C CA . PHE A 1 409 ? 24.676 -1.664 -0.788 1.00 94.50 409 PHE A CA 1
ATOM 3331 C C . PHE A 1 409 ? 24.936 -1.765 -2.292 1.00 94.50 409 PHE A C 1
ATOM 3333 O O . PHE A 1 409 ? 25.411 -0.799 -2.884 1.00 94.50 409 PHE A O 1
ATOM 3340 N N . GLN A 1 410 ? 24.641 -2.911 -2.904 1.00 94.00 410 GLN A N 1
ATOM 3341 C CA . GLN A 1 410 ? 24.867 -3.142 -4.328 1.00 94.00 410 GLN A CA 1
ATOM 3342 C C . GLN A 1 410 ? 23.774 -2.506 -5.199 1.00 94.00 410 GLN A C 1
ATOM 3344 O O . GLN A 1 410 ? 24.081 -1.974 -6.260 1.00 94.00 410 GLN A O 1
ATOM 3349 N N . TRP A 1 411 ? 22.514 -2.527 -4.753 1.00 95.50 411 TRP A N 1
ATOM 3350 C CA . TRP A 1 411 ? 21.361 -2.155 -5.582 1.00 95.50 411 TRP A CA 1
ATOM 3351 C C . TRP A 1 411 ? 20.574 -0.973 -5.017 1.00 95.50 411 TRP A C 1
ATOM 3353 O O . TRP A 1 411 ? 20.396 0.035 -5.701 1.00 95.50 411 TRP A O 1
ATOM 3363 N N . MET A 1 412 ? 20.128 -1.061 -3.759 1.00 95.88 412 MET A N 1
ATOM 3364 C CA . MET A 1 412 ? 19.271 -0.037 -3.149 1.00 95.88 412 MET A CA 1
ATOM 3365 C C . MET A 1 412 ? 20.002 1.295 -2.954 1.00 95.88 412 MET A C 1
ATOM 3367 O O . MET A 1 412 ? 19.497 2.324 -3.385 1.00 95.88 412 MET A O 1
ATOM 3371 N N . VAL A 1 413 ? 21.179 1.304 -2.322 1.00 95.19 413 VAL A N 1
ATOM 3372 C CA . VAL A 1 413 ? 21.916 2.545 -2.026 1.00 95.19 413 VAL A CA 1
ATOM 3373 C C . VAL A 1 413 ? 22.307 3.293 -3.311 1.00 95.19 413 VAL A C 1
ATOM 3375 O O . VAL A 1 413 ? 22.013 4.487 -3.393 1.00 95.19 413 VAL A O 1
ATOM 3378 N N . PRO A 1 414 ? 22.868 2.642 -4.354 1.00 95.62 414 PRO A N 1
ATOM 3379 C CA . PRO A 1 414 ? 23.142 3.314 -5.623 1.00 95.62 414 PRO A CA 1
ATOM 3380 C C . PRO A 1 414 ? 21.882 3.853 -6.304 1.00 95.62 414 PRO A C 1
ATOM 3382 O O . PRO A 1 414 ? 21.927 4.942 -6.869 1.00 95.62 414 PRO A O 1
ATOM 3385 N N . PHE A 1 415 ? 20.757 3.130 -6.241 1.00 96.31 415 PHE A N 1
ATOM 3386 C CA . PHE A 1 415 ? 19.479 3.618 -6.764 1.00 96.31 415 PHE A CA 1
ATOM 3387 C C . PHE A 1 415 ? 18.992 4.862 -6.006 1.00 96.31 415 PHE A C 1
ATOM 3389 O O . PHE A 1 415 ? 18.670 5.870 -6.629 1.00 96.31 415 PHE A O 1
ATOM 3396 N N . LEU A 1 416 ? 19.023 4.838 -4.670 1.00 95.88 416 LEU A N 1
ATOM 3397 C CA . LEU A 1 416 ? 18.648 5.979 -3.834 1.00 95.88 416 LEU A CA 1
ATOM 3398 C C . LEU A 1 416 ? 19.536 7.202 -4.104 1.00 95.88 416 LEU A C 1
ATOM 3400 O O . LEU A 1 416 ? 19.015 8.306 -4.216 1.00 95.88 416 LEU A O 1
ATOM 3404 N N . HIS A 1 417 ? 20.851 7.017 -4.269 1.00 94.56 417 HIS A N 1
ATOM 3405 C CA . HIS A 1 417 ? 21.769 8.104 -4.630 1.00 94.56 417 HIS A CA 1
ATOM 3406 C C . HIS A 1 417 ? 21.427 8.730 -5.989 1.00 94.56 417 HIS A C 1
ATOM 3408 O O . HIS A 1 417 ? 21.488 9.951 -6.121 1.00 94.56 417 HIS A O 1
ATOM 3414 N N . ARG A 1 418 ? 21.034 7.923 -6.987 1.00 94.75 418 ARG A N 1
ATOM 3415 C CA . ARG A 1 418 ? 20.554 8.456 -8.272 1.00 94.75 418 ARG A CA 1
ATOM 3416 C C . ARG A 1 418 ? 19.264 9.252 -8.091 1.00 94.75 418 ARG A C 1
ATOM 3418 O O . ARG A 1 418 ? 19.165 10.356 -8.610 1.00 94.75 418 ARG A O 1
ATOM 3425 N N . CYS A 1 419 ? 18.299 8.758 -7.316 1.00 94.25 419 CYS A N 1
ATOM 3426 C CA . CYS A 1 419 ? 17.068 9.506 -7.024 1.00 94.25 419 CYS A CA 1
ATOM 3427 C C . CYS A 1 419 ? 17.344 10.841 -6.306 1.00 94.25 419 CYS A C 1
ATOM 3429 O O . CYS A 1 419 ? 16.748 11.853 -6.668 1.00 94.25 419 CYS A O 1
ATOM 3431 N N . GLU A 1 420 ? 18.273 10.863 -5.344 1.00 93.75 420 GLU A N 1
ATOM 3432 C CA . GLU A 1 420 ? 18.696 12.086 -4.643 1.00 93.75 420 GLU A CA 1
ATOM 3433 C C . GLU A 1 420 ? 19.281 13.131 -5.601 1.00 93.75 420 GLU A C 1
ATOM 3435 O O . GLU A 1 420 ? 19.000 14.318 -5.469 1.00 93.75 420 GLU A O 1
ATOM 3440 N N . GLY A 1 421 ? 20.047 12.688 -6.605 1.00 90.12 421 GLY A N 1
ATOM 3441 C CA . GLY A 1 421 ? 20.602 13.568 -7.636 1.00 90.12 421 GLY A CA 1
ATOM 3442 C C . GLY A 1 421 ? 19.544 14.274 -8.494 1.00 90.12 421 GLY A C 1
ATOM 3443 O O . GLY A 1 421 ? 19.812 15.356 -9.010 1.00 90.12 421 GLY A O 1
ATOM 3444 N N . HIS A 1 422 ? 18.343 13.701 -8.626 1.00 88.19 422 HIS A N 1
ATOM 3445 C CA . HIS A 1 422 ? 17.231 14.310 -9.367 1.00 88.19 422 HIS A CA 1
ATOM 3446 C C . HIS A 1 422 ? 16.346 15.200 -8.496 1.00 88.19 422 HIS A C 1
ATOM 3448 O O . HIS A 1 422 ? 15.806 16.197 -8.972 1.00 88.19 422 HIS A O 1
ATOM 3454 N N . SER A 1 423 ? 16.152 14.815 -7.235 1.00 90.69 423 SER A N 1
ATOM 3455 C CA . SER A 1 423 ? 15.312 15.530 -6.282 1.00 90.69 423 SER A CA 1
ATOM 3456 C C . SER A 1 423 ? 15.908 15.411 -4.887 1.00 90.69 423 SER A C 1
ATOM 3458 O O . SER A 1 423 ? 15.930 14.326 -4.306 1.00 90.69 423 SER A O 1
ATOM 3460 N N . GLU A 1 424 ? 16.305 16.546 -4.319 1.00 92.44 424 GLU A N 1
ATOM 3461 C CA . GLU A 1 424 ? 16.813 16.626 -2.949 1.00 92.44 424 GLU A CA 1
ATOM 3462 C C . GLU A 1 424 ? 15.790 16.043 -1.952 1.00 92.44 424 GLU A C 1
ATOM 3464 O O . GLU A 1 424 ? 14.588 16.319 -2.024 1.00 92.44 424 GLU A O 1
ATOM 3469 N N . GLY A 1 425 ? 16.255 15.185 -1.043 1.00 91.81 425 GLY A N 1
ATOM 3470 C CA . GLY A 1 425 ? 15.448 14.467 -0.055 1.00 91.81 425 GLY A CA 1
ATOM 3471 C C . GLY A 1 425 ? 14.743 13.200 -0.563 1.00 91.81 425 GLY A C 1
ATOM 3472 O O . GLY A 1 425 ? 14.105 12.500 0.240 1.00 91.81 425 GLY A O 1
ATOM 3473 N N . ALA A 1 426 ? 14.843 12.860 -1.853 1.00 93.75 426 ALA A N 1
ATOM 3474 C CA . ALA A 1 426 ? 14.193 11.677 -2.415 1.00 93.75 426 ALA A CA 1
ATOM 3475 C C . ALA A 1 426 ? 14.736 10.372 -1.821 1.00 93.75 426 ALA A C 1
ATOM 3477 O O . ALA A 1 426 ? 13.942 9.482 -1.507 1.00 93.75 426 ALA A O 1
ATOM 3478 N N . ALA A 1 427 ? 16.050 10.256 -1.589 1.00 93.94 427 ALA A N 1
ATOM 3479 C CA . ALA A 1 427 ? 16.638 9.059 -0.988 1.00 93.94 427 ALA A CA 1
ATOM 3480 C C . ALA A 1 427 ? 16.079 8.807 0.415 1.00 93.94 427 ALA A C 1
ATOM 3482 O O . ALA A 1 427 ? 15.668 7.686 0.736 1.00 93.94 427 ALA A O 1
ATOM 3483 N N . LYS A 1 428 ? 16.009 9.864 1.239 1.00 93.19 428 LYS A N 1
ATOM 3484 C CA . LYS A 1 428 ? 15.470 9.778 2.602 1.00 93.19 428 LYS A CA 1
ATOM 3485 C C . LYS A 1 428 ? 14.009 9.334 2.592 1.00 93.19 428 LYS A C 1
ATOM 3487 O O . LYS A 1 428 ? 13.648 8.410 3.325 1.00 93.19 428 LYS A O 1
ATOM 3492 N N . SER A 1 429 ? 13.188 9.950 1.741 1.00 94.94 429 SER A N 1
ATOM 3493 C CA . SER A 1 429 ? 11.760 9.638 1.626 1.00 94.94 429 SER A CA 1
ATOM 3494 C C . SER A 1 429 ? 11.500 8.222 1.096 1.00 94.94 429 SER A C 1
ATOM 3496 O O . SER A 1 429 ? 10.693 7.485 1.668 1.00 94.94 429 SER A O 1
ATOM 3498 N N . LEU A 1 430 ? 12.202 7.807 0.036 1.00 96.44 430 LEU A N 1
ATOM 3499 C CA . LEU A 1 430 ? 12.029 6.491 -0.585 1.00 96.44 430 LEU A CA 1
ATOM 3500 C C . LEU A 1 430 ? 12.465 5.359 0.343 1.00 96.44 430 LEU A C 1
ATOM 3502 O O . LEU A 1 430 ? 11.732 4.378 0.473 1.00 96.44 430 LEU A O 1
ATOM 3506 N N . LEU A 1 431 ? 13.606 5.506 1.025 1.00 96.38 431 LEU A N 1
ATOM 3507 C CA . LEU A 1 431 ? 14.078 4.512 1.987 1.00 96.38 431 LEU A CA 1
ATOM 3508 C C . LEU A 1 431 ? 13.101 4.364 3.158 1.00 96.38 431 LEU A C 1
ATOM 3510 O O . LEU A 1 431 ? 12.752 3.241 3.517 1.00 96.38 431 LEU A O 1
ATOM 3514 N N . ALA A 1 432 ? 12.610 5.480 3.709 1.00 95.88 432 ALA A N 1
ATOM 3515 C CA . ALA A 1 432 ? 11.599 5.463 4.764 1.00 95.88 432 ALA A CA 1
ATOM 3516 C C . ALA A 1 432 ? 10.330 4.728 4.306 1.00 95.88 432 ALA A C 1
ATOM 3518 O O . ALA A 1 432 ? 9.904 3.760 4.934 1.00 95.88 432 ALA A O 1
ATOM 3519 N N . LYS A 1 433 ? 9.777 5.117 3.150 1.00 96.69 433 LYS A N 1
ATOM 3520 C CA . LYS A 1 433 ? 8.571 4.507 2.575 1.00 96.69 433 LYS A CA 1
ATOM 3521 C C . LYS A 1 433 ? 8.747 3.014 2.290 1.00 96.69 433 LYS A C 1
ATOM 3523 O O . LYS A 1 433 ? 7.810 2.239 2.481 1.00 96.69 433 LYS A O 1
ATOM 3528 N N . TYR A 1 434 ? 9.929 2.610 1.832 1.00 97.25 434 TYR A N 1
ATOM 3529 C CA . TYR A 1 434 ? 10.260 1.213 1.582 1.00 97.25 434 TYR A CA 1
ATOM 3530 C C . TYR A 1 434 ? 10.298 0.399 2.878 1.00 97.25 434 TYR A C 1
ATOM 3532 O O . TYR A 1 434 ? 9.582 -0.596 2.984 1.00 97.25 434 TYR A O 1
ATOM 3540 N N . LEU A 1 435 ? 11.056 0.847 3.884 1.00 97.19 435 LEU A N 1
ATOM 3541 C CA . LEU A 1 435 ? 11.187 0.140 5.161 1.00 97.19 435 LEU A CA 1
ATOM 3542 C C . LEU A 1 435 ? 9.865 0.076 5.927 1.00 97.19 435 LEU A C 1
ATOM 3544 O O . LEU A 1 435 ? 9.509 -0.989 6.422 1.00 97.19 435 LEU A O 1
ATOM 3548 N N . VAL A 1 436 ? 9.101 1.170 5.961 1.00 96.31 436 VAL A N 1
ATOM 3549 C CA . VAL A 1 436 ? 7.775 1.206 6.597 1.00 96.31 436 VAL A CA 1
ATOM 3550 C C . VAL A 1 436 ? 6.798 0.281 5.872 1.00 96.31 436 VAL A C 1
ATOM 3552 O O . VAL A 1 436 ? 6.041 -0.439 6.518 1.00 96.31 436 VAL A O 1
ATOM 3555 N N . GLY A 1 437 ? 6.843 0.240 4.536 1.00 95.62 437 GLY A N 1
ATOM 3556 C CA . GLY A 1 437 ? 6.023 -0.676 3.742 1.00 95.62 437 GLY A CA 1
ATOM 3557 C C . GLY A 1 437 ? 6.328 -2.153 4.011 1.00 95.62 437 GLY A C 1
ATOM 3558 O O . GLY A 1 437 ? 5.405 -2.961 4.034 1.00 95.62 437 GLY A O 1
ATOM 3559 N N . LEU A 1 438 ? 7.595 -2.506 4.255 1.00 95.25 438 LEU A N 1
ATOM 3560 C CA . LEU A 1 438 ? 7.966 -3.852 4.708 1.00 95.25 438 LEU A CA 1
ATOM 3561 C C . LEU A 1 438 ? 7.486 -4.106 6.144 1.00 95.25 438 LEU A C 1
ATOM 3563 O O . LEU A 1 438 ? 6.848 -5.122 6.410 1.00 95.25 438 LEU A O 1
ATOM 3567 N N . ALA A 1 439 ? 7.739 -3.150 7.042 1.00 96.06 439 ALA A N 1
ATOM 3568 C CA . ALA A 1 439 ? 7.437 -3.239 8.468 1.00 96.06 439 ALA A CA 1
ATOM 3569 C C . ALA A 1 439 ? 5.948 -3.427 8.782 1.00 96.06 439 ALA A C 1
ATOM 3571 O O . ALA A 1 439 ? 5.627 -4.015 9.809 1.00 96.06 439 ALA A O 1
ATOM 3572 N N . GLN A 1 440 ? 5.043 -2.959 7.913 1.00 94.50 440 GLN A N 1
ATOM 3573 C CA . GLN A 1 440 ? 3.602 -3.211 8.045 1.00 94.50 440 GLN A CA 1
ATOM 3574 C C . GLN A 1 440 ? 3.285 -4.706 8.146 1.00 94.50 440 GLN A C 1
ATOM 3576 O O . GLN A 1 440 ? 2.442 -5.101 8.951 1.00 94.50 440 GLN A O 1
ATOM 3581 N N . GLN A 1 441 ? 3.977 -5.525 7.348 1.00 92.69 441 GLN A N 1
ATOM 3582 C CA . GLN A 1 441 ? 3.774 -6.969 7.305 1.00 92.69 441 GLN A CA 1
ATOM 3583 C C . GLN A 1 441 ? 4.775 -7.727 8.172 1.00 92.69 441 GLN A C 1
ATOM 3585 O O . GLN A 1 441 ? 4.384 -8.707 8.797 1.00 92.69 441 GLN A O 1
ATOM 3590 N N . ASP A 1 442 ? 6.050 -7.326 8.182 1.00 94.38 442 ASP A N 1
ATOM 3591 C CA . ASP A 1 442 ? 7.103 -8.047 8.896 1.00 94.38 442 ASP A CA 1
ATOM 3592 C C . ASP A 1 442 ? 8.332 -7.165 9.199 1.00 94.38 442 ASP A C 1
ATOM 3594 O O . ASP A 1 442 ? 8.888 -6.505 8.317 1.00 94.38 442 ASP A O 1
ATOM 3598 N N . LEU A 1 443 ? 8.791 -7.175 10.455 1.00 96.12 443 LEU A N 1
ATOM 3599 C CA . LEU A 1 443 ? 9.931 -6.369 10.913 1.00 96.12 443 LEU A CA 1
ATOM 3600 C C . LEU A 1 443 ? 11.312 -6.999 10.662 1.00 96.12 443 LEU A C 1
ATOM 3602 O O . LEU A 1 443 ? 12.320 -6.327 10.881 1.00 96.12 443 LEU A O 1
ATOM 3606 N N . THR A 1 444 ? 11.402 -8.238 10.174 1.00 95.50 444 THR A N 1
ATOM 3607 C CA . THR A 1 444 ? 12.676 -8.967 10.018 1.00 95.50 444 THR A CA 1
ATOM 3608 C C . THR A 1 444 ? 13.627 -8.272 9.043 1.00 95.50 444 THR A C 1
ATOM 3610 O O . THR A 1 444 ? 14.794 -8.053 9.365 1.00 95.50 444 THR A O 1
ATOM 3613 N N . LEU A 1 445 ? 13.148 -7.889 7.853 1.00 95.31 445 LEU A N 1
ATOM 3614 C CA . LEU A 1 445 ? 13.985 -7.207 6.855 1.00 95.31 445 LEU A CA 1
ATOM 3615 C C . LEU A 1 445 ? 14.341 -5.765 7.266 1.00 95.31 445 LEU A C 1
ATOM 3617 O O . LEU A 1 445 ? 15.516 -5.404 7.152 1.00 95.31 445 LEU A O 1
ATOM 3621 N N . PRO A 1 446 ? 13.404 -4.941 7.787 1.00 96.56 446 PRO A N 1
ATOM 3622 C CA . PRO A 1 446 ? 13.752 -3.655 8.391 1.00 96.56 446 PRO A CA 1
ATOM 3623 C C . PRO A 1 446 ? 14.807 -3.765 9.499 1.00 96.56 446 PRO A C 1
ATOM 3625 O O . PRO A 1 446 ? 15.760 -2.986 9.504 1.00 96.56 446 PRO A O 1
ATOM 3628 N N . LEU A 1 447 ? 14.695 -4.755 10.394 1.00 96.75 447 LEU A N 1
ATOM 3629 C CA . LEU A 1 447 ? 15.656 -4.971 11.479 1.00 96.75 447 LEU A CA 1
ATOM 3630 C C . LEU A 1 447 ? 17.083 -5.166 10.955 1.00 96.75 447 LEU A C 1
ATOM 3632 O O . LEU A 1 447 ? 18.004 -4.561 11.498 1.00 96.75 447 LEU A O 1
ATOM 3636 N N . ILE A 1 448 ? 17.279 -5.937 9.882 1.00 96.00 448 ILE A N 1
ATOM 3637 C CA . ILE A 1 448 ? 18.609 -6.147 9.282 1.00 96.00 448 ILE A CA 1
ATOM 3638 C C . ILE A 1 448 ? 19.239 -4.810 8.850 1.00 96.00 448 ILE A C 1
ATOM 3640 O O . ILE A 1 448 ? 20.428 -4.570 9.076 1.00 96.00 448 ILE A O 1
ATOM 3644 N N . ILE A 1 449 ? 18.441 -3.904 8.275 1.00 96.19 449 ILE A N 1
ATOM 3645 C CA . ILE A 1 449 ? 18.900 -2.569 7.864 1.00 96.19 449 ILE A CA 1
ATOM 3646 C C . ILE A 1 449 ? 19.250 -1.707 9.081 1.00 96.19 449 ILE A C 1
ATOM 3648 O O . ILE A 1 449 ? 20.285 -1.034 9.078 1.00 96.19 449 ILE A O 1
ATOM 3652 N N . PHE A 1 450 ? 18.438 -1.752 10.140 1.00 96.25 450 PHE A N 1
ATOM 3653 C CA . PHE A 1 450 ? 18.708 -1.027 11.384 1.00 96.25 450 PHE A CA 1
ATOM 3654 C C . PHE A 1 450 ? 19.956 -1.552 12.106 1.00 96.25 450 PHE A C 1
ATOM 3656 O O . PHE A 1 450 ? 20.788 -0.756 12.545 1.00 96.25 450 PHE A O 1
ATOM 3663 N N . GLN A 1 451 ? 20.165 -2.871 12.142 1.00 94.94 451 GLN A N 1
ATOM 3664 C CA . GLN A 1 451 ? 21.370 -3.493 12.700 1.00 94.94 451 GLN A CA 1
ATOM 3665 C C . GLN A 1 451 ? 22.643 -3.042 11.971 1.00 94.94 451 GLN A C 1
ATOM 3667 O O . GLN A 1 451 ? 23.665 -2.808 12.617 1.00 94.94 451 GLN A O 1
ATOM 3672 N N . HIS A 1 452 ? 22.565 -2.847 10.652 1.00 94.12 452 HIS A N 1
ATOM 3673 C CA . HIS A 1 452 ? 23.648 -2.304 9.823 1.00 94.12 452 HIS A CA 1
ATOM 3674 C C . HIS A 1 452 ? 23.684 -0.772 9.736 1.00 94.12 452 HIS A C 1
ATOM 3676 O O . HIS A 1 452 ? 24.508 -0.210 9.016 1.00 94.12 452 HIS A O 1
ATOM 3682 N N . SER A 1 453 ? 22.831 -0.084 10.492 1.00 94.56 453 SER A N 1
ATOM 3683 C CA . SER A 1 453 ? 22.832 1.377 10.623 1.00 94.56 453 SER A CA 1
ATOM 3684 C C . SER A 1 453 ? 23.191 1.832 12.042 1.00 94.56 453 SER A C 1
ATOM 3686 O O . SER A 1 453 ? 23.144 3.023 12.343 1.00 94.56 453 SER A O 1
ATOM 3688 N N . LYS A 1 454 ? 23.606 0.901 12.918 1.00 91.94 454 LYS A N 1
ATOM 3689 C CA . LYS A 1 454 ? 24.033 1.214 14.286 1.00 91.94 454 LYS A CA 1
ATOM 3690 C C . LYS A 1 454 ? 25.180 2.235 14.295 1.00 91.94 454 LYS A C 1
ATOM 3692 O O . LYS A 1 454 ? 26.061 2.190 13.431 1.00 91.94 454 LYS A O 1
ATOM 3697 N N . PRO A 1 455 ? 25.272 3.080 15.338 1.00 85.50 455 PRO A N 1
ATOM 3698 C CA . PRO A 1 455 ? 26.389 3.997 15.573 1.00 85.50 455 PRO A CA 1
ATOM 3699 C C . PRO A 1 455 ? 27.797 3.426 15.344 1.00 85.50 455 PRO A C 1
ATOM 3701 O O . PRO A 1 455 ? 28.661 4.132 14.826 1.00 85.50 455 PRO A O 1
ATOM 3704 N N . VAL A 1 456 ? 28.005 2.160 15.722 1.00 87.00 456 VAL A N 1
ATOM 3705 C CA . VAL A 1 456 ? 29.297 1.448 15.717 1.00 87.00 456 VAL A CA 1
ATOM 3706 C C . VAL A 1 456 ? 29.681 0.915 14.326 1.00 87.00 456 VAL A C 1
ATOM 3708 O O . VAL A 1 456 ? 30.844 0.592 14.087 1.00 87.00 456 VAL A O 1
ATOM 3711 N N . CYS A 1 457 ? 28.732 0.823 13.392 1.00 87.75 457 CYS A N 1
ATOM 3712 C CA . CYS A 1 457 ? 28.988 0.312 12.047 1.00 87.75 457 CYS A CA 1
ATOM 3713 C C . CYS A 1 457 ? 29.863 1.285 11.240 1.00 87.75 457 CYS A C 1
ATOM 3715 O O . CYS A 1 457 ? 29.600 2.487 11.209 1.00 87.75 457 CYS A O 1
ATOM 3717 N N . GLN A 1 458 ? 30.888 0.754 10.559 1.00 82.38 458 GLN A N 1
ATOM 3718 C CA . GLN A 1 458 ? 31.785 1.545 9.703 1.00 82.38 458 GLN A CA 1
ATOM 3719 C C . GLN A 1 458 ? 31.089 2.027 8.425 1.00 82.38 458 GLN A C 1
ATOM 3721 O O . GLN A 1 458 ? 31.222 3.189 8.055 1.00 82.38 458 GLN A O 1
ATOM 3726 N N . GLN A 1 459 ? 30.331 1.143 7.772 1.00 87.75 459 GLN A N 1
ATOM 3727 C CA . GLN A 1 459 ? 29.526 1.462 6.597 1.00 87.75 459 GLN A CA 1
ATOM 3728 C C . GLN A 1 459 ? 28.051 1.339 6.978 1.00 87.75 459 GLN A C 1
ATOM 3730 O O . GLN A 1 459 ? 27.604 0.260 7.367 1.00 87.75 459 GLN A O 1
ATOM 3735 N N . LYS A 1 460 ? 27.322 2.455 6.911 1.00 91.06 460 LYS A N 1
ATOM 3736 C CA . LYS A 1 460 ? 25.920 2.557 7.332 1.00 91.06 460 LYS A CA 1
ATOM 3737 C C . LYS A 1 460 ? 25.018 2.711 6.115 1.00 91.06 460 LYS A C 1
ATOM 3739 O O . LYS A 1 460 ? 25.388 3.407 5.173 1.00 91.06 460 LYS A O 1
ATOM 3744 N N . ILE A 1 461 ? 23.843 2.087 6.158 1.00 93.06 461 ILE A N 1
ATOM 3745 C CA . ILE A 1 461 ? 22.795 2.296 5.145 1.00 93.06 461 ILE A CA 1
ATOM 3746 C C . ILE A 1 461 ? 22.039 3.588 5.465 1.00 93.06 461 ILE A C 1
ATOM 3748 O O . ILE A 1 461 ? 21.878 4.439 4.597 1.00 93.06 461 ILE A O 1
ATOM 3752 N N . ILE A 1 462 ? 21.644 3.768 6.729 1.00 93.44 462 ILE A N 1
ATOM 3753 C CA . ILE A 1 462 ? 21.126 5.037 7.247 1.00 93.44 462 ILE A CA 1
ATOM 3754 C C . ILE A 1 462 ? 22.238 5.698 8.063 1.00 93.44 462 ILE A C 1
ATOM 3756 O O . ILE A 1 462 ? 22.582 5.240 9.153 1.00 93.44 462 ILE A O 1
ATOM 3760 N N . GLY A 1 463 ? 22.845 6.744 7.503 1.00 89.44 463 GLY A N 1
ATOM 3761 C CA . GLY A 1 463 ? 23.930 7.483 8.156 1.00 89.44 463 GLY A CA 1
ATOM 3762 C C . GLY A 1 463 ? 23.451 8.554 9.139 1.00 89.44 463 GLY A C 1
ATOM 3763 O O . GLY A 1 463 ? 24.119 8.787 10.147 1.00 89.44 463 GLY A O 1
ATOM 3764 N N . ASP A 1 464 ? 22.308 9.183 8.851 1.00 90.56 464 ASP A N 1
ATOM 3765 C CA . ASP A 1 464 ? 21.721 10.251 9.663 1.00 90.56 464 ASP A CA 1
ATOM 3766 C C . ASP A 1 464 ? 21.021 9.677 10.916 1.00 90.56 464 ASP A C 1
ATOM 3768 O O . ASP A 1 464 ? 20.071 8.895 10.774 1.00 90.56 464 ASP A O 1
ATOM 3772 N N . PRO A 1 465 ? 21.463 10.028 12.143 1.00 91.69 465 PRO A N 1
ATOM 3773 C CA . PRO A 1 465 ? 20.853 9.530 13.374 1.00 91.69 465 PRO A CA 1
ATOM 3774 C C . PRO A 1 465 ? 19.388 9.954 13.538 1.00 91.69 465 PRO A C 1
ATOM 3776 O O . PRO A 1 465 ? 18.602 9.179 14.090 1.00 91.69 465 PRO A O 1
ATOM 3779 N N . ASP A 1 466 ? 18.997 11.132 13.042 1.00 92.94 466 ASP A N 1
ATOM 3780 C CA . ASP A 1 466 ? 17.617 11.608 13.159 1.00 92.94 466 ASP A CA 1
ATOM 3781 C C . ASP A 1 466 ? 16.687 10.808 12.239 1.00 92.94 466 ASP A C 1
ATOM 3783 O O . ASP A 1 466 ? 15.665 10.288 12.694 1.00 92.94 466 ASP A O 1
ATOM 3787 N N . GLN A 1 467 ? 17.073 10.615 10.971 1.00 93.12 467 GLN A N 1
ATOM 3788 C CA . GLN A 1 467 ? 16.369 9.716 10.052 1.00 93.12 467 GLN A CA 1
ATOM 3789 C C . GLN A 1 467 ? 16.280 8.285 10.604 1.00 93.12 467 GLN A C 1
ATOM 3791 O O . GLN A 1 467 ? 15.231 7.653 10.483 1.00 93.12 467 GLN A O 1
ATOM 3796 N N . LEU A 1 468 ? 17.350 7.765 11.214 1.00 94.69 468 LEU A N 1
ATOM 3797 C CA . LEU A 1 468 ? 17.360 6.418 11.789 1.00 94.69 468 LEU A CA 1
ATOM 3798 C C . LEU A 1 468 ? 16.276 6.255 12.865 1.00 94.69 468 LEU A C 1
ATOM 3800 O O . LEU A 1 468 ? 15.510 5.292 12.818 1.00 94.69 468 LEU A O 1
ATOM 3804 N N . MET A 1 469 ? 16.176 7.208 13.799 1.00 95.38 469 MET A N 1
ATOM 3805 C CA . MET A 1 469 ? 15.132 7.206 14.830 1.00 95.38 469 MET A CA 1
ATOM 3806 C C . MET A 1 469 ? 13.735 7.387 14.233 1.00 95.38 469 MET A C 1
ATOM 3808 O O . MET A 1 469 ? 12.808 6.677 14.618 1.00 95.38 469 MET A O 1
ATOM 3812 N N . GLU A 1 470 ? 13.575 8.319 13.293 1.00 95.19 470 GLU A N 1
ATOM 3813 C CA . GLU A 1 470 ? 12.298 8.623 12.643 1.00 95.19 470 GLU A CA 1
ATOM 3814 C C . GLU A 1 470 ? 11.714 7.392 11.934 1.00 95.19 470 GLU A C 1
ATOM 3816 O O . GLU A 1 470 ? 10.586 6.986 12.224 1.00 95.19 470 GLU A O 1
ATOM 3821 N N . VAL A 1 471 ? 12.510 6.744 11.079 1.00 96.38 471 VAL A N 1
ATOM 3822 C CA . VAL A 1 471 ? 12.072 5.581 10.298 1.00 96.38 471 VAL A CA 1
ATOM 3823 C C . VAL A 1 471 ? 11.865 4.356 11.187 1.00 96.38 471 VAL A C 1
ATOM 3825 O O . VAL A 1 471 ? 10.908 3.613 10.977 1.00 96.38 471 VAL A O 1
ATOM 3828 N N . ALA A 1 472 ? 12.700 4.143 12.210 1.00 96.81 472 ALA A N 1
ATOM 3829 C CA . ALA A 1 472 ? 12.511 3.044 13.158 1.00 96.81 472 ALA A CA 1
ATOM 3830 C C . ALA A 1 472 ? 11.216 3.189 13.967 1.00 96.81 472 ALA A C 1
ATOM 3832 O O . ALA A 1 472 ? 10.449 2.230 14.077 1.00 96.81 472 ALA A O 1
ATOM 3833 N N . LEU A 1 473 ? 10.935 4.393 14.481 1.00 96.62 473 LEU A N 1
ATOM 3834 C CA . LEU A 1 473 ? 9.674 4.694 15.158 1.00 96.62 473 LEU A CA 1
ATOM 3835 C C . LEU A 1 473 ? 8.486 4.427 14.228 1.00 96.62 473 LEU A C 1
ATOM 3837 O O . LEU A 1 473 ? 7.515 3.790 14.638 1.00 96.62 473 LEU A O 1
ATOM 3841 N N . GLU A 1 474 ? 8.552 4.896 12.981 1.00 96.50 474 GLU A N 1
ATOM 3842 C CA . GLU A 1 474 ? 7.476 4.702 12.010 1.00 96.50 474 GLU A CA 1
ATOM 3843 C C . GLU A 1 474 ? 7.277 3.223 11.649 1.00 96.50 474 GLU A C 1
ATOM 3845 O O . GLU A 1 474 ? 6.134 2.766 11.624 1.00 96.50 474 GLU A O 1
ATOM 3850 N N . CYS A 1 475 ? 8.354 2.452 11.469 1.00 97.12 475 CYS A N 1
ATOM 3851 C CA . CYS A 1 475 ? 8.293 1.009 11.221 1.00 97.12 475 CYS A CA 1
ATOM 3852 C C . CYS A 1 475 ? 7.602 0.270 12.375 1.00 97.12 475 CYS A C 1
ATOM 3854 O O . CYS A 1 475 ? 6.646 -0.471 12.152 1.00 97.12 475 CYS A O 1
ATOM 3856 N N . ILE A 1 476 ? 8.037 0.514 13.616 1.00 96.69 476 ILE A N 1
ATOM 3857 C CA . ILE A 1 476 ? 7.493 -0.167 14.799 1.00 96.69 476 ILE A CA 1
ATOM 3858 C C . ILE A 1 476 ? 6.012 0.181 15.009 1.00 96.69 476 ILE A C 1
ATOM 3860 O O . ILE A 1 476 ? 5.203 -0.697 15.304 1.00 96.69 476 ILE A O 1
ATOM 3864 N N . TYR A 1 477 ? 5.621 1.447 14.827 1.00 96.00 477 TYR A N 1
ATOM 3865 C CA . TYR A 1 477 ? 4.216 1.847 14.967 1.00 96.00 477 TYR A CA 1
ATOM 3866 C C . TYR A 1 477 ? 3.325 1.449 13.786 1.00 96.00 477 TYR A C 1
ATOM 3868 O O . TYR A 1 477 ? 2.106 1.448 13.957 1.00 96.00 477 TYR A O 1
ATOM 3876 N N . SER A 1 478 ? 3.894 1.153 12.617 1.00 95.75 478 SER A N 1
ATOM 3877 C CA . SER A 1 478 ? 3.138 0.717 11.435 1.00 95.75 478 SER A CA 1
ATOM 3878 C C . SER A 1 478 ? 2.961 -0.798 11.363 1.00 95.75 478 SER A C 1
ATOM 3880 O O . SER A 1 478 ? 2.125 -1.255 10.592 1.00 95.75 478 SER A O 1
ATOM 3882 N N . CYS A 1 479 ? 3.715 -1.566 12.154 1.00 94.94 479 CYS A N 1
ATOM 3883 C CA . CYS A 1 479 ? 3.593 -3.018 12.209 1.00 94.94 479 CYS A CA 1
ATOM 3884 C C . CYS A 1 479 ? 2.195 -3.441 12.688 1.00 94.94 479 CYS A C 1
ATOM 3886 O O . CYS A 1 479 ? 1.734 -3.044 13.765 1.00 94.94 479 CYS A O 1
ATOM 3888 N N . GLU A 1 480 ? 1.512 -4.242 11.867 1.00 93.00 480 GLU A N 1
ATOM 3889 C CA . GLU A 1 480 ? 0.167 -4.748 12.159 1.00 93.00 480 GLU A CA 1
ATOM 3890 C C . GLU A 1 480 ? 0.191 -6.050 12.972 1.00 93.00 480 GLU A C 1
ATOM 3892 O O . GLU A 1 480 ? -0.812 -6.407 13.596 1.00 93.00 480 GLU A O 1
ATOM 3897 N N . ARG A 1 481 ? 1.336 -6.745 12.996 1.00 92.56 481 ARG A N 1
ATOM 3898 C CA . ARG A 1 481 ? 1.528 -7.992 13.743 1.00 92.56 481 ARG A CA 1
ATOM 3899 C C . ARG A 1 481 ? 1.631 -7.751 15.245 1.00 92.56 481 ARG A C 1
ATOM 3901 O O . ARG A 1 481 ? 2.145 -6.732 15.702 1.00 92.56 481 ARG A O 1
ATOM 3908 N N . ASP A 1 482 ? 1.173 -8.728 16.019 1.00 91.69 482 ASP A N 1
ATOM 3909 C CA . ASP A 1 482 ? 1.176 -8.710 17.483 1.00 91.69 482 ASP A CA 1
ATOM 3910 C C . ASP A 1 482 ? 2.131 -9.735 18.121 1.00 91.69 482 ASP A C 1
ATOM 3912 O O . ASP A 1 482 ? 2.184 -9.831 19.345 1.00 91.69 482 ASP A O 1
ATOM 3916 N N . ASP A 1 483 ? 2.931 -10.436 17.310 1.00 92.56 483 ASP A N 1
ATOM 3917 C CA . ASP A 1 483 ? 3.842 -11.515 17.717 1.00 92.56 483 ASP A CA 1
ATOM 3918 C C . ASP A 1 483 ? 5.336 -11.222 17.452 1.00 92.56 483 ASP A C 1
ATOM 3920 O O . ASP A 1 483 ? 6.173 -12.120 17.516 1.00 92.56 483 ASP A O 1
ATOM 3924 N N . GLN A 1 484 ? 5.695 -9.964 17.160 1.00 93.56 484 GLN A N 1
ATOM 3925 C CA . GLN A 1 484 ? 7.070 -9.534 16.840 1.00 93.56 484 GLN A CA 1
ATOM 3926 C C . GLN A 1 484 ? 7.685 -8.601 17.899 1.00 93.56 484 GLN A C 1
ATOM 3928 O O . GLN A 1 484 ? 8.511 -7.742 17.579 1.00 93.56 484 GLN A O 1
ATOM 3933 N N . LEU A 1 485 ? 7.297 -8.753 19.172 1.00 94.25 485 LEU A N 1
ATOM 3934 C CA . LEU A 1 485 ? 7.780 -7.892 20.258 1.00 94.25 485 LEU A CA 1
ATOM 3935 C C . LEU A 1 485 ? 9.311 -7.926 20.400 1.00 94.25 485 LEU A C 1
ATOM 3937 O O . LEU A 1 485 ? 9.927 -6.873 20.563 1.00 94.25 485 LEU A O 1
ATOM 3941 N N . SER A 1 486 ? 9.932 -9.104 20.275 1.00 94.88 486 SER A N 1
ATOM 3942 C CA . SER A 1 486 ? 11.393 -9.246 20.350 1.00 94.88 486 SER A CA 1
ATOM 3943 C C . SER A 1 486 ? 12.106 -8.415 19.282 1.00 94.88 486 SER A C 1
ATOM 3945 O O . SER A 1 486 ? 13.035 -7.682 19.601 1.00 94.88 486 SER A O 1
ATOM 3947 N N . LEU A 1 487 ? 11.604 -8.435 18.041 1.00 96.50 487 LEU A N 1
ATOM 3948 C CA . LEU A 1 487 ? 12.172 -7.649 16.944 1.00 96.50 487 LEU A CA 1
ATOM 3949 C C . LEU A 1 487 ? 12.036 -6.144 17.201 1.00 96.50 487 LEU A C 1
ATOM 3951 O O . LEU A 1 487 ? 12.914 -5.376 16.824 1.00 96.50 487 LEU A O 1
ATOM 3955 N N . CYS A 1 488 ? 10.964 -5.702 17.865 1.00 96.25 488 CYS A N 1
ATOM 3956 C CA . CYS A 1 488 ? 10.796 -4.292 18.218 1.00 96.25 488 CYS A CA 1
ATOM 3957 C C . CYS A 1 488 ? 11.852 -3.823 19.229 1.00 96.25 488 CYS A C 1
ATOM 3959 O O . CYS A 1 488 ? 12.384 -2.722 19.075 1.00 96.25 488 CYS A O 1
ATOM 3961 N N . TYR A 1 489 ? 12.180 -4.653 20.227 1.00 96.88 489 TYR A N 1
ATOM 3962 C CA . TYR A 1 489 ? 13.289 -4.385 21.146 1.00 96.88 489 TYR A CA 1
ATOM 3963 C C . TYR A 1 489 ? 14.641 -4.425 20.427 1.00 96.88 489 TYR A C 1
ATOM 3965 O O . TYR A 1 489 ? 15.437 -3.508 20.608 1.00 96.88 489 TYR A O 1
ATOM 3973 N N . ASP A 1 490 ? 14.868 -5.395 19.537 1.00 96.75 490 ASP A N 1
ATOM 3974 C CA . ASP A 1 490 ? 16.103 -5.463 18.747 1.00 96.75 490 ASP A CA 1
ATOM 3975 C C . ASP A 1 490 ? 16.298 -4.201 17.880 1.00 96.75 490 ASP A C 1
ATOM 3977 O O . ASP A 1 490 ? 17.416 -3.695 17.760 1.00 96.75 490 ASP A O 1
ATOM 3981 N N . ILE A 1 491 ? 15.220 -3.650 17.296 1.00 96.81 491 ILE A N 1
ATOM 3982 C CA . ILE A 1 491 ? 15.259 -2.372 16.561 1.00 96.81 491 ILE A CA 1
ATOM 3983 C C . ILE A 1 491 ? 15.545 -1.208 17.518 1.00 96.81 491 ILE A C 1
ATOM 3985 O O . ILE A 1 491 ? 16.375 -0.358 17.196 1.00 96.81 491 ILE A O 1
ATOM 3989 N N . LEU A 1 492 ? 14.898 -1.164 18.688 1.00 95.62 492 LEU A N 1
ATOM 3990 C CA . LEU A 1 492 ? 15.130 -0.130 19.703 1.00 95.62 492 LEU A CA 1
ATOM 3991 C C . LEU A 1 492 ? 16.605 -0.092 20.140 1.00 95.62 492 LEU A C 1
ATOM 3993 O O . LEU A 1 492 ? 17.193 0.984 20.228 1.00 95.62 492 LEU A O 1
ATOM 3997 N N . GLU A 1 493 ? 17.233 -1.255 20.325 1.00 94.88 493 GLU A N 1
ATOM 3998 C CA . GLU A 1 493 ? 18.659 -1.386 20.654 1.00 94.88 493 GLU A CA 1
ATOM 3999 C C . GLU A 1 493 ? 19.603 -0.914 19.535 1.00 94.88 493 GLU A C 1
ATOM 4001 O O . GLU A 1 493 ? 20.799 -0.707 19.767 1.00 94.88 493 GLU A O 1
ATOM 4006 N N . CYS A 1 494 ? 19.107 -0.757 18.304 1.00 95.06 494 CYS A N 1
ATOM 4007 C CA . CYS A 1 494 ? 19.895 -0.211 17.200 1.00 95.06 494 CYS A CA 1
ATOM 4008 C C . CYS A 1 494 ? 19.987 1.321 17.222 1.00 95.06 494 CYS A C 1
ATOM 4010 O O . CYS A 1 494 ? 20.844 1.880 16.530 1.00 95.06 494 CYS A O 1
ATOM 4012 N N . LEU A 1 495 ? 19.121 1.995 17.983 1.00 94.06 495 LEU A N 1
ATOM 4013 C CA . LEU A 1 495 ? 19.009 3.450 17.975 1.00 94.06 495 LEU A CA 1
ATOM 4014 C C . LEU A 1 495 ? 20.155 4.131 18.740 1.00 94.06 495 LEU A C 1
ATOM 4016 O O . LEU A 1 495 ? 20.705 3.569 19.692 1.00 94.06 495 LEU A O 1
ATOM 4020 N N . PRO A 1 496 ? 20.546 5.352 18.333 1.00 92.25 496 PRO A N 1
ATOM 4021 C CA . PRO A 1 496 ? 21.586 6.106 19.017 1.00 92.25 496 PRO A CA 1
ATOM 4022 C C . PRO A 1 496 ? 21.160 6.477 20.443 1.00 92.25 496 PRO A C 1
ATOM 4024 O O . PRO A 1 496 ? 20.005 6.813 20.702 1.00 92.25 496 PRO A O 1
ATOM 4027 N N . GLN A 1 497 ? 22.114 6.458 21.376 1.00 89.81 497 GLN A N 1
ATOM 4028 C CA . GLN A 1 497 ? 21.896 6.974 22.729 1.00 89.81 497 GLN A CA 1
ATOM 4029 C C . GLN A 1 497 ? 21.843 8.506 22.718 1.00 89.81 497 GLN A C 1
ATOM 4031 O O . GLN A 1 497 ? 22.467 9.152 21.874 1.00 89.81 497 GLN A O 1
ATOM 4036 N N . ARG A 1 498 ? 21.128 9.095 23.685 1.00 90.56 498 ARG A N 1
ATOM 4037 C CA . ARG A 1 498 ? 21.025 10.555 23.820 1.00 90.56 498 ARG A CA 1
ATOM 4038 C C . ARG A 1 498 ? 22.423 11.180 23.949 1.00 90.56 498 ARG A C 1
ATOM 4040 O O . ARG A 1 498 ? 23.205 10.774 24.805 1.00 90.56 498 ARG A O 1
ATOM 4047 N N . GLY A 1 499 ? 22.714 12.168 23.100 1.00 83.00 499 GLY A N 1
ATOM 4048 C CA . GLY A 1 499 ? 24.026 12.827 23.007 1.00 83.00 499 GLY A CA 1
ATOM 4049 C C . GLY A 1 499 ? 24.976 12.241 21.952 1.00 83.00 499 GLY A C 1
ATOM 4050 O O . GLY A 1 499 ? 26.136 12.645 21.891 1.00 83.00 499 GLY A O 1
ATOM 4051 N N . TYR A 1 500 ? 24.521 11.292 21.127 1.00 84.00 500 TYR A N 1
ATOM 4052 C CA . TYR A 1 500 ? 25.274 10.786 19.977 1.00 84.00 500 TYR A CA 1
ATOM 4053 C C . TYR A 1 500 ? 24.930 11.551 18.688 1.00 84.00 500 TYR A C 1
ATOM 4055 O O . TYR A 1 500 ? 23.766 11.627 18.309 1.00 84.00 500 TYR A O 1
ATOM 4063 N N . GLY A 1 501 ? 25.954 12.012 17.961 1.00 80.75 501 GLY A N 1
ATOM 4064 C CA . GLY A 1 501 ? 25.796 12.720 16.684 1.00 80.75 501 GLY A CA 1
ATOM 4065 C C . GLY A 1 501 ? 25.620 14.240 16.833 1.00 80.75 501 GLY A C 1
ATOM 4066 O O . GLY A 1 501 ? 25.677 14.758 17.948 1.00 80.75 501 GLY A O 1
ATOM 4067 N N . PRO A 1 502 ? 25.487 14.976 15.715 1.00 78.50 502 PRO A N 1
ATOM 4068 C CA . PRO A 1 502 ? 25.197 16.407 15.743 1.00 78.50 502 PRO A CA 1
ATOM 4069 C C . PRO A 1 502 ? 23.779 16.653 16.280 1.00 78.50 502 PRO A C 1
ATOM 4071 O O . PRO A 1 502 ? 22.830 16.036 15.808 1.00 78.50 502 PRO A O 1
ATOM 4074 N N . GLU A 1 503 ? 23.632 17.552 17.256 1.00 81.12 503 GLU A N 1
ATOM 4075 C CA . GLU A 1 503 ? 22.312 17.939 17.768 1.00 81.12 503 GLU A CA 1
ATOM 4076 C C . GLU A 1 503 ? 21.601 18.845 16.756 1.00 81.12 503 GLU A C 1
ATOM 4078 O O . GLU A 1 503 ? 22.088 19.932 16.437 1.00 81.12 503 GLU A O 1
ATOM 4083 N N . THR A 1 504 ? 20.446 18.398 16.261 1.00 87.06 504 THR A N 1
ATOM 4084 C CA . THR A 1 504 ? 19.538 19.207 15.441 1.00 87.06 504 THR A CA 1
ATOM 4085 C C . THR A 1 504 ? 18.344 19.684 16.272 1.00 87.06 504 THR A C 1
ATOM 4087 O O . THR A 1 504 ? 18.098 19.206 17.385 1.00 87.06 504 THR A O 1
ATOM 4090 N N . ASP A 1 505 ? 17.542 20.593 15.710 1.00 87.50 505 ASP A N 1
ATOM 4091 C CA . ASP A 1 505 ? 16.333 21.116 16.362 1.00 87.50 505 ASP A CA 1
ATOM 4092 C C . ASP A 1 505 ? 15.295 20.020 16.694 1.00 87.50 505 ASP A C 1
ATOM 4094 O O . ASP A 1 505 ? 14.439 20.216 17.561 1.00 87.50 505 ASP A O 1
ATOM 4098 N N . ILE A 1 506 ? 15.352 18.858 16.025 1.00 91.00 506 ILE A N 1
ATOM 4099 C CA . ILE A 1 506 ? 14.386 17.760 16.194 1.00 91.00 506 ILE A CA 1
ATOM 4100 C C . ILE A 1 506 ? 14.916 16.579 17.020 1.00 91.00 506 ILE A C 1
ATOM 4102 O O . ILE A 1 506 ? 14.099 15.815 17.547 1.00 91.00 506 ILE A O 1
ATOM 4106 N N . THR A 1 507 ? 16.237 16.438 17.197 1.00 91.25 507 THR A N 1
ATOM 4107 C CA . THR A 1 507 ? 16.874 15.285 17.869 1.00 91.25 507 THR A CA 1
ATOM 4108 C C . THR A 1 507 ? 16.319 15.048 19.278 1.00 91.25 507 THR A C 1
ATOM 4110 O O . THR A 1 507 ? 15.968 13.923 19.640 1.00 91.25 507 THR A O 1
ATOM 4113 N N . ALA A 1 508 ? 16.154 16.110 20.077 1.00 90.62 508 ALA A N 1
ATOM 4114 C CA . ALA A 1 508 ? 15.600 16.000 21.431 1.00 90.62 508 ALA A CA 1
ATOM 4115 C C . ALA A 1 508 ? 14.157 15.461 21.429 1.00 90.62 508 ALA A C 1
ATOM 4117 O O . ALA A 1 508 ? 13.821 14.583 22.224 1.00 90.62 508 ALA A O 1
ATOM 4118 N N . SER A 1 509 ? 13.324 15.934 20.495 1.00 94.06 509 SER A N 1
ATOM 4119 C CA . SER A 1 509 ? 11.942 15.465 20.345 1.00 94.06 509 SER A CA 1
ATOM 4120 C C . SER A 1 509 ? 11.874 14.007 19.882 1.00 94.06 509 SER A C 1
ATOM 4122 O O . SER A 1 509 ? 10.974 13.275 20.299 1.00 94.06 509 SER A O 1
ATOM 4124 N N . LEU A 1 510 ? 12.808 13.566 19.032 1.00 94.12 510 LEU A N 1
ATOM 4125 C CA . LEU A 1 510 ? 12.902 12.168 18.608 1.00 94.12 510 LEU A CA 1
ATOM 4126 C C . LEU A 1 510 ? 13.264 11.254 19.779 1.00 94.12 510 LEU A C 1
ATOM 4128 O O . LEU A 1 510 ? 12.577 10.254 19.978 1.00 94.12 510 LEU A O 1
ATOM 4132 N N . HIS A 1 511 ? 14.234 11.627 20.616 1.00 94.38 511 HIS A N 1
ATOM 4133 C CA . HIS A 1 511 ? 14.533 10.867 21.832 1.00 94.38 511 HIS A CA 1
ATOM 4134 C C . HIS A 1 511 ? 13.335 10.793 22.785 1.00 94.38 511 HIS A C 1
ATOM 4136 O O . HIS A 1 511 ? 13.018 9.707 23.257 1.00 94.38 511 HIS A O 1
ATOM 4142 N N . ASP A 1 512 ? 12.594 11.886 22.993 1.00 93.88 512 ASP A N 1
ATOM 4143 C CA . ASP A 1 512 ? 11.376 11.850 23.818 1.00 93.88 512 ASP A CA 1
ATOM 4144 C C . ASP A 1 512 ? 10.315 10.883 23.244 1.00 93.88 512 ASP A C 1
ATOM 4146 O O . ASP A 1 512 ? 9.564 10.237 23.985 1.00 93.88 512 ASP A O 1
ATOM 4150 N N . LYS A 1 513 ? 10.237 10.752 21.909 1.00 94.69 513 LYS A N 1
ATOM 4151 C CA . LYS A 1 513 ? 9.371 9.766 21.238 1.00 94.69 513 LYS A CA 1
ATOM 4152 C C . LYS A 1 513 ? 9.888 8.333 21.396 1.00 94.69 513 LYS A C 1
ATOM 4154 O O . LYS A 1 513 ? 9.059 7.432 21.526 1.00 94.69 513 LYS A O 1
ATOM 4159 N N . VAL A 1 514 ? 11.204 8.121 21.401 1.00 94.56 514 VAL A N 1
ATOM 4160 C CA . VAL A 1 514 ? 11.839 6.818 21.671 1.00 94.56 514 VAL A CA 1
ATOM 4161 C C . VAL A 1 514 ? 11.598 6.393 23.124 1.00 94.56 514 VAL A C 1
ATOM 4163 O O . VAL A 1 514 ? 11.101 5.293 23.349 1.00 94.56 514 VAL A O 1
ATOM 4166 N N . ASP A 1 515 ? 11.788 7.290 24.094 1.00 93.75 515 ASP A N 1
ATOM 4167 C CA . ASP A 1 515 ? 11.481 7.047 25.514 1.00 93.75 515 ASP A CA 1
ATOM 4168 C C . ASP A 1 515 ? 9.992 6.698 25.711 1.00 93.75 515 ASP A C 1
ATOM 4170 O O . ASP A 1 515 ? 9.598 5.896 26.565 1.00 93.75 515 ASP A O 1
ATOM 4174 N N . LYS A 1 516 ? 9.115 7.311 24.905 1.00 94.06 516 LYS A N 1
ATOM 4175 C CA . LYS A 1 516 ? 7.686 6.985 24.884 1.00 94.06 516 LYS A CA 1
ATOM 4176 C C . LYS A 1 516 ? 7.409 5.616 24.256 1.00 94.06 516 LYS A C 1
ATOM 4178 O O . LYS A 1 516 ? 6.537 4.907 24.757 1.00 94.06 516 LYS A O 1
ATOM 4183 N N . LEU A 1 517 ? 8.122 5.248 23.191 1.00 95.62 517 LEU A N 1
ATOM 4184 C CA . LEU A 1 517 ? 8.020 3.925 22.577 1.00 95.62 517 LEU A CA 1
ATOM 4185 C C . LEU A 1 517 ? 8.438 2.829 23.565 1.00 95.62 517 LEU A C 1
ATOM 4187 O O . LEU A 1 517 ? 7.722 1.843 23.682 1.00 95.62 517 LEU A O 1
ATOM 4191 N N . GLU A 1 518 ? 9.523 3.013 24.318 1.00 94.62 518 GLU A N 1
ATOM 4192 C CA . GLU A 1 518 ? 9.965 2.048 25.337 1.00 94.62 518 GLU A CA 1
ATOM 4193 C C . GLU A 1 518 ? 8.853 1.766 26.366 1.00 94.62 518 GLU A C 1
ATOM 4195 O O . GLU A 1 518 ? 8.543 0.615 26.683 1.00 94.62 518 GLU A O 1
ATOM 4200 N N . LYS A 1 519 ? 8.143 2.814 26.808 1.00 94.44 519 LYS A N 1
ATOM 4201 C CA . LYS A 1 519 ? 6.963 2.665 27.677 1.00 94.44 519 LYS A CA 1
ATOM 4202 C C . LYS A 1 519 ? 5.829 1.907 26.988 1.00 94.44 519 LYS A C 1
ATOM 4204 O O . LYS A 1 519 ? 5.168 1.096 27.632 1.00 94.44 519 LYS A O 1
ATOM 4209 N N . HIS A 1 520 ? 5.575 2.153 25.703 1.00 95.56 520 HIS A N 1
ATOM 4210 C CA . HIS A 1 520 ? 4.564 1.406 24.942 1.00 95.56 520 HIS A CA 1
ATOM 4211 C C . HIS A 1 520 ? 4.933 -0.073 24.794 1.00 95.56 520 HIS A C 1
ATOM 4213 O O . HIS A 1 520 ? 4.067 -0.919 25.009 1.00 95.56 520 HIS A O 1
ATOM 4219 N N . LEU A 1 521 ? 6.199 -0.388 24.511 1.00 95.00 521 LEU A N 1
ATOM 4220 C CA . LEU A 1 521 ? 6.706 -1.761 24.442 1.00 95.00 521 LEU A CA 1
ATOM 4221 C C . LEU A 1 521 ? 6.534 -2.490 25.776 1.00 95.00 521 LEU A C 1
ATOM 4223 O O . LEU A 1 521 ? 6.019 -3.602 25.780 1.00 95.00 521 LEU A O 1
ATOM 4227 N N . SER A 1 522 ? 6.808 -1.822 26.905 1.00 94.19 522 SER A N 1
ATOM 4228 C CA . SER A 1 522 ? 6.599 -2.408 28.240 1.00 94.19 522 SER A CA 1
ATOM 4229 C C . SER A 1 522 ? 5.140 -2.822 28.495 1.00 94.19 522 SER A C 1
ATOM 4231 O O . SER A 1 522 ? 4.863 -3.819 29.157 1.00 94.19 522 SER A O 1
ATOM 4233 N N . VAL A 1 523 ? 4.173 -2.086 27.934 1.00 94.12 523 VAL A N 1
ATOM 4234 C CA . VAL A 1 523 ? 2.749 -2.436 28.022 1.00 94.12 523 VAL A CA 1
ATOM 4235 C C . VAL A 1 523 ? 2.423 -3.632 27.135 1.00 94.12 523 VAL A C 1
ATOM 4237 O O . VAL A 1 523 ? 1.669 -4.505 27.559 1.00 94.12 523 VAL A O 1
ATOM 4240 N N . VAL A 1 524 ? 2.977 -3.694 25.922 1.00 94.00 524 VAL A N 1
ATOM 4241 C CA . VAL A 1 524 ? 2.795 -4.851 25.030 1.00 94.00 524 VAL A CA 1
ATOM 4242 C C . VAL A 1 524 ? 3.420 -6.111 25.633 1.00 94.00 524 VAL A C 1
ATOM 4244 O O . VAL A 1 524 ? 2.786 -7.160 25.594 1.00 94.00 524 VAL A O 1
ATOM 4247 N N . GLU A 1 525 ? 4.580 -6.000 26.281 1.00 94.25 525 GLU A N 1
ATOM 4248 C CA . GLU A 1 525 ? 5.220 -7.092 27.026 1.00 94.25 525 GLU A CA 1
ATOM 4249 C C . GLU A 1 525 ? 4.305 -7.639 28.131 1.00 94.25 525 GLU A C 1
ATOM 4251 O O . GLU A 1 525 ? 4.091 -8.849 28.239 1.00 94.25 525 GLU A O 1
ATOM 4256 N N . VAL A 1 526 ? 3.682 -6.753 28.917 1.00 92.44 526 VAL A N 1
ATOM 4257 C CA . VAL A 1 526 ? 2.686 -7.146 29.926 1.00 92.44 526 VAL A CA 1
ATOM 4258 C C . VAL A 1 526 ? 1.489 -7.854 29.284 1.00 92.44 526 VAL A C 1
ATOM 4260 O O . VAL A 1 526 ? 1.016 -8.872 29.797 1.00 92.44 526 VAL A O 1
ATOM 4263 N N . LEU A 1 527 ? 0.981 -7.336 28.167 1.00 92.31 527 LEU A N 1
ATOM 4264 C CA . LEU A 1 527 ? -0.141 -7.943 27.453 1.00 92.31 527 LEU A CA 1
ATOM 4265 C C . LEU A 1 527 ? 0.211 -9.340 26.914 1.00 92.31 527 LEU A C 1
ATOM 4267 O O . LEU A 1 527 ? -0.590 -10.267 27.066 1.00 92.31 527 LEU A O 1
ATOM 4271 N N . GLU A 1 528 ? 1.407 -9.519 26.354 1.00 92.12 528 GLU A N 1
ATOM 4272 C CA . GLU A 1 528 ? 1.918 -10.804 25.871 1.00 92.12 528 GLU A CA 1
ATOM 4273 C C . GLU A 1 528 ? 2.100 -11.813 27.013 1.00 92.12 528 GLU A C 1
ATOM 4275 O O . GLU A 1 528 ? 1.573 -12.926 26.934 1.00 92.12 528 GLU A O 1
ATOM 4280 N N . LYS A 1 529 ? 2.720 -11.400 28.127 1.00 90.06 529 LYS A N 1
ATOM 4281 C CA . LYS A 1 529 ? 2.885 -12.205 29.352 1.00 90.06 529 LYS A CA 1
ATOM 4282 C C . LYS A 1 529 ? 1.566 -12.812 29.843 1.00 90.06 529 LYS A C 1
ATOM 4284 O O . LYS A 1 529 ? 1.544 -13.927 30.371 1.00 90.06 529 LYS A O 1
ATOM 4289 N N . HIS A 1 530 ? 0.452 -12.096 29.680 1.00 88.44 530 HIS A N 1
ATOM 4290 C CA . HIS A 1 530 ? -0.871 -12.560 30.105 1.00 88.44 530 HIS A CA 1
ATOM 4291 C C . HIS A 1 530 ? -1.686 -13.264 29.014 1.00 88.44 530 HIS A C 1
ATOM 4293 O O . HIS A 1 530 ? -2.727 -13.832 29.352 1.00 88.44 530 HIS A O 1
ATOM 4299 N N . GLY A 1 531 ? -1.203 -13.321 27.768 1.00 86.00 531 GLY A N 1
ATOM 4300 C CA . GLY A 1 531 ? -1.866 -13.989 26.639 1.00 86.00 531 GLY A CA 1
ATOM 4301 C C . GLY A 1 531 ? -2.851 -13.108 25.859 1.00 86.00 531 GLY A C 1
ATOM 4302 O O . GLY A 1 531 ? -3.762 -13.624 25.215 1.00 86.00 531 GLY A O 1
ATOM 4303 N N . LEU A 1 532 ? -2.704 -11.782 25.928 1.00 89.88 532 LEU A N 1
ATOM 4304 C CA . LEU A 1 532 ? -3.529 -10.799 25.216 1.00 89.88 532 LEU A CA 1
ATOM 4305 C C . LEU A 1 532 ? -2.693 -9.928 24.275 1.00 89.88 532 LEU A C 1
ATOM 4307 O O . LEU A 1 532 ? -2.788 -8.703 24.319 1.00 89.88 532 LEU A O 1
ATOM 4311 N N . GLN A 1 533 ? -1.910 -10.565 23.407 1.00 90.69 533 GLN A N 1
ATOM 4312 C CA . GLN A 1 533 ? -1.092 -9.889 22.400 1.00 90.69 533 GLN A CA 1
ATOM 4313 C C . GLN A 1 533 ? -1.902 -8.845 21.601 1.00 90.69 533 GLN A C 1
ATOM 4315 O O . GLN A 1 533 ? -3.083 -9.027 21.258 1.00 90.69 533 GLN A O 1
ATOM 4320 N N . LYS A 1 534 ? -1.267 -7.688 21.393 1.00 92.06 534 LYS A N 1
ATOM 4321 C CA . LYS A 1 534 ? -1.783 -6.556 20.621 1.00 92.06 534 LYS A CA 1
ATOM 4322 C C . LYS A 1 534 ? -0.628 -5.864 19.903 1.00 92.06 534 LYS A C 1
ATOM 4324 O O . LYS A 1 534 ? 0.446 -5.754 20.492 1.00 92.06 534 LYS A O 1
ATOM 4329 N N . PRO A 1 535 ? -0.859 -5.321 18.696 1.00 92.88 535 PRO A N 1
ATOM 4330 C CA . PRO A 1 535 ? 0.156 -4.533 18.015 1.00 92.88 535 PRO A CA 1
ATOM 4331 C C . PRO A 1 535 ? 0.426 -3.236 18.788 1.00 92.88 535 PRO A C 1
ATOM 4333 O O . PRO A 1 535 ? -0.459 -2.682 19.448 1.00 92.88 535 PRO A O 1
ATOM 4336 N N . ILE A 1 536 ? 1.640 -2.701 18.676 1.00 93.69 536 ILE A N 1
ATOM 4337 C CA . ILE A 1 536 ? 2.071 -1.491 19.405 1.00 93.69 536 ILE A CA 1
ATOM 4338 C C . ILE A 1 536 ? 1.219 -0.272 19.017 1.00 93.69 536 ILE A C 1
ATOM 4340 O O . ILE A 1 536 ? 0.912 0.590 19.849 1.00 93.69 536 ILE A O 1
ATOM 4344 N N . SER A 1 537 ? 0.754 -0.235 17.767 1.00 93.06 537 SER A N 1
ATOM 4345 C CA . SER A 1 537 ? -0.190 0.762 17.260 1.00 93.06 537 SER A CA 1
ATOM 4346 C C . SER A 1 537 ? -1.472 0.850 18.104 1.00 93.06 537 SER A C 1
ATOM 4348 O O . SER A 1 537 ? -1.965 1.951 18.365 1.00 93.06 537 SER A O 1
ATOM 4350 N N . TYR A 1 538 ? -1.977 -0.275 18.625 1.00 93.50 538 TYR A N 1
ATOM 4351 C CA . TYR A 1 538 ? -3.145 -0.308 19.508 1.00 93.50 538 TYR A CA 1
ATOM 4352 C C . TYR A 1 538 ? -2.881 0.429 20.829 1.00 93.50 538 TYR A C 1
ATOM 4354 O O . TYR A 1 538 ? -3.721 1.212 21.282 1.00 93.50 538 TYR A O 1
ATOM 4362 N N . VAL A 1 539 ? -1.707 0.235 21.438 1.00 93.75 539 VAL A N 1
ATOM 4363 C CA . VAL A 1 539 ? -1.321 0.921 22.685 1.00 93.75 539 VAL A CA 1
ATOM 4364 C C . VAL A 1 539 ? -1.193 2.429 22.448 1.00 93.75 539 VAL A C 1
ATOM 4366 O O . VAL A 1 539 ? -1.767 3.224 23.195 1.00 93.75 539 VAL A O 1
ATOM 4369 N N . LYS A 1 540 ? -0.548 2.839 21.347 1.00 93.06 540 LYS A N 1
ATOM 4370 C CA . LYS A 1 540 ? -0.442 4.254 20.950 1.00 93.06 540 LYS A CA 1
ATOM 4371 C C . LYS A 1 540 ? -1.808 4.918 20.756 1.00 93.06 540 LYS A C 1
ATOM 4373 O O . LYS A 1 540 ? -1.978 6.069 21.163 1.00 93.06 540 LYS A O 1
ATOM 4378 N N . ASN A 1 541 ? -2.766 4.214 20.156 1.00 92.06 541 ASN A N 1
ATOM 4379 C CA . ASN A 1 541 ? -4.099 4.748 19.866 1.00 92.06 541 ASN A CA 1
ATOM 4380 C C . ASN A 1 541 ? -5.014 4.777 21.102 1.00 92.06 541 ASN A C 1
ATOM 4382 O O . ASN A 1 541 ? -5.803 5.709 21.259 1.00 92.06 541 ASN A O 1
ATOM 4386 N N . SER A 1 542 ? -4.878 3.798 22.001 1.00 92.56 542 SER A N 1
ATOM 4387 C CA . SER A 1 542 ? -5.711 3.678 23.206 1.00 92.56 542 SER A CA 1
ATOM 4388 C C . SER A 1 542 ? -5.217 4.517 24.394 1.00 92.56 542 SER A C 1
ATOM 4390 O O . SER A 1 542 ? -6.002 4.787 25.299 1.00 92.56 542 SER A O 1
ATOM 4392 N N . GLN A 1 543 ? -3.957 4.982 24.407 1.00 92.00 543 GLN A N 1
ATOM 4393 C CA . GLN A 1 543 ? -3.354 5.688 25.559 1.00 92.00 543 GLN A CA 1
ATOM 4394 C C . GLN A 1 543 ? -4.157 6.907 26.061 1.00 92.00 543 GLN A C 1
ATOM 4396 O O . GLN A 1 543 ? -4.149 7.210 27.253 1.00 92.00 543 GLN A O 1
ATOM 4401 N N . SER A 1 544 ? -4.857 7.614 25.166 1.00 89.38 544 SER A N 1
ATOM 4402 C CA . SER A 1 544 ? -5.653 8.810 25.484 1.00 89.38 544 SER A CA 1
ATOM 4403 C C . SER A 1 544 ? -7.160 8.548 25.563 1.00 89.38 544 SER A C 1
ATOM 4405 O O . SER A 1 544 ? -7.914 9.447 25.936 1.00 89.38 544 SER A O 1
ATOM 4407 N N . ARG A 1 545 ? -7.616 7.335 25.230 1.00 91.94 545 ARG A N 1
ATOM 4408 C CA . ARG A 1 545 ? -9.034 6.960 25.194 1.00 91.94 545 ARG A CA 1
ATOM 4409 C C . ARG A 1 545 ? -9.400 6.228 26.476 1.00 91.94 545 ARG A C 1
ATOM 4411 O O . ARG A 1 545 ? -9.092 5.049 26.641 1.00 91.94 545 ARG A O 1
ATOM 4418 N N . LYS A 1 546 ? -10.078 6.931 27.382 1.00 90.31 546 LYS A N 1
ATOM 4419 C CA . LYS A 1 546 ? -10.414 6.422 28.716 1.00 90.31 546 LYS A CA 1
ATOM 4420 C C . LYS A 1 546 ? -11.224 5.123 28.656 1.00 90.31 546 LYS A C 1
ATOM 4422 O O . LYS A 1 546 ? -10.945 4.194 29.409 1.00 90.31 546 LYS A O 1
ATOM 4427 N N . GLU A 1 547 ? -12.198 5.040 27.755 1.00 90.44 547 GLU A N 1
ATOM 4428 C CA . GLU A 1 547 ? -13.079 3.881 27.599 1.00 90.44 547 GLU A CA 1
ATOM 4429 C C . GLU A 1 547 ? -12.317 2.654 27.082 1.00 90.44 547 GLU A C 1
ATOM 4431 O O . GLU A 1 547 ? -12.450 1.570 27.648 1.00 90.44 547 GLU A O 1
ATOM 4436 N N . GLU A 1 548 ? -11.485 2.815 26.047 1.00 91.12 548 GLU A N 1
ATOM 4437 C CA . GLU A 1 548 ? -10.682 1.718 25.485 1.00 91.12 548 GLU A CA 1
ATOM 4438 C C . GLU A 1 548 ? -9.624 1.225 26.474 1.00 91.12 548 GLU A C 1
ATOM 4440 O O . GLU A 1 548 ? -9.465 0.016 26.652 1.00 91.12 548 GLU A O 1
ATOM 4445 N N . ALA A 1 549 ? -8.948 2.149 27.164 1.00 92.00 549 ALA A N 1
ATOM 4446 C CA . ALA A 1 549 ? -7.995 1.826 28.217 1.00 92.00 549 ALA A CA 1
ATOM 4447 C C . ALA A 1 549 ? -8.674 1.041 29.351 1.00 92.00 549 ALA A C 1
ATOM 4449 O O . ALA A 1 549 ? -8.187 -0.012 29.758 1.00 92.00 549 ALA A O 1
ATOM 4450 N N . HIS A 1 550 ? -9.838 1.500 29.824 1.00 91.31 550 HIS A N 1
ATOM 4451 C CA . HIS A 1 550 ? -10.605 0.802 30.856 1.00 91.31 550 HIS A CA 1
ATOM 4452 C C . HIS A 1 550 ? -11.028 -0.602 30.399 1.00 91.31 550 HIS A C 1
ATOM 4454 O O . HIS A 1 550 ? -10.838 -1.581 31.120 1.00 91.31 550 HIS A O 1
ATOM 4460 N N . GLN A 1 551 ? -11.552 -0.731 29.177 1.00 91.50 551 GLN A N 1
ATOM 4461 C CA . GLN A 1 551 ? -11.936 -2.027 28.617 1.00 91.50 551 GLN A CA 1
ATOM 4462 C C . GLN A 1 551 ? -10.746 -2.977 28.450 1.00 91.50 551 GLN A C 1
ATOM 4464 O O . GLN A 1 551 ? -10.921 -4.183 28.628 1.00 91.50 551 GLN A O 1
ATOM 4469 N N . LEU A 1 552 ? -9.552 -2.473 28.123 1.00 93.12 552 LEU A N 1
ATOM 4470 C CA . LEU A 1 552 ? -8.334 -3.281 28.063 1.00 93.12 552 LEU A CA 1
ATOM 4471 C C . LEU A 1 552 ? -7.988 -3.856 29.442 1.00 93.12 552 LEU A C 1
ATOM 4473 O O . LEU A 1 552 ? -7.785 -5.064 29.548 1.00 93.12 552 LEU A O 1
ATOM 4477 N N . MET A 1 553 ? -8.002 -3.025 30.491 1.00 92.69 553 MET A N 1
ATOM 4478 C CA . MET A 1 553 ? -7.750 -3.464 31.872 1.00 92.69 553 MET A CA 1
ATOM 4479 C C . MET A 1 553 ? -8.761 -4.537 32.310 1.00 92.69 553 MET A C 1
ATOM 4481 O O . MET A 1 553 ? -8.375 -5.574 32.851 1.00 92.69 553 MET A O 1
ATOM 4485 N N . VAL A 1 554 ? -10.052 -4.336 32.007 1.00 91.31 554 VAL A N 1
ATOM 4486 C CA . VAL A 1 554 ? -11.121 -5.312 32.291 1.00 91.31 554 VAL A CA 1
ATOM 4487 C C . VAL A 1 554 ? -10.897 -6.616 31.526 1.00 91.31 554 VAL A C 1
ATOM 4489 O O . VAL A 1 554 ? -11.000 -7.699 32.103 1.00 91.31 554 VAL A O 1
ATOM 4492 N N . LYS A 1 555 ? -10.575 -6.545 30.227 1.00 90.81 555 LYS A N 1
ATOM 4493 C CA . LYS A 1 555 ? -10.294 -7.731 29.403 1.00 90.81 555 LYS A CA 1
ATOM 4494 C C . LYS A 1 555 ? -9.097 -8.511 29.940 1.00 90.81 555 LYS A C 1
ATOM 4496 O O . LYS A 1 555 ? -9.194 -9.732 30.020 1.00 90.81 555 LYS A O 1
ATOM 4501 N N . LEU A 1 556 ? -8.026 -7.827 30.347 1.00 91.50 556 LEU A N 1
ATOM 4502 C CA . LEU A 1 556 ? -6.836 -8.436 30.943 1.00 91.50 556 LEU A CA 1
ATOM 4503 C C . LEU A 1 556 ? -7.174 -9.193 32.229 1.00 91.50 556 LEU A C 1
ATOM 4505 O O . LEU A 1 556 ? -6.873 -10.381 32.344 1.00 91.50 556 LEU A O 1
ATOM 4509 N N . CYS A 1 557 ? -7.900 -8.553 33.146 1.00 89.88 557 CYS A N 1
ATOM 4510 C CA . CYS A 1 557 ? -8.309 -9.188 34.396 1.00 89.88 557 CYS A CA 1
ATOM 4511 C C . CYS A 1 557 ? -9.253 -10.376 34.176 1.00 89.88 557 CYS A C 1
ATOM 4513 O O . CYS A 1 557 ? -9.058 -11.440 34.765 1.00 89.88 557 CYS A O 1
ATOM 4515 N N . ARG A 1 558 ? -10.244 -10.237 33.287 1.00 87.25 558 ARG A N 1
ATOM 4516 C CA . ARG A 1 558 ? -11.181 -11.322 32.958 1.00 87.25 558 ARG A CA 1
ATOM 4517 C C . ARG A 1 558 ? -10.496 -12.484 32.245 1.00 87.25 558 ARG A C 1
ATOM 4519 O O . ARG A 1 558 ? -10.853 -13.631 32.499 1.00 87.25 558 ARG A O 1
ATOM 4526 N N . HIS A 1 559 ? -9.528 -12.217 31.368 1.00 86.75 559 HIS A N 1
ATOM 4527 C CA . HIS A 1 559 ? -8.761 -13.265 30.695 1.00 86.75 559 HIS A CA 1
ATOM 4528 C C . HIS A 1 559 ? -7.959 -14.088 31.710 1.00 86.75 559 HIS A C 1
ATOM 4530 O O . HIS A 1 559 ? -8.034 -15.315 31.695 1.00 86.75 559 HIS A O 1
ATOM 4536 N N . THR A 1 560 ? -7.291 -13.428 32.659 1.00 85.56 560 THR A N 1
ATOM 4537 C CA . THR A 1 560 ? -6.598 -14.102 33.766 1.00 85.56 560 THR A CA 1
ATOM 4538 C C . THR A 1 560 ? -7.561 -14.881 34.664 1.00 85.56 560 THR A C 1
ATOM 4540 O O . THR A 1 560 ? -7.280 -16.028 35.006 1.00 85.56 560 THR A O 1
ATOM 4543 N N . GLY A 1 561 ? -8.732 -14.317 34.978 1.00 81.31 561 GLY A N 1
ATOM 4544 C CA . GLY A 1 561 ? -9.750 -14.977 35.802 1.00 81.31 561 GLY A CA 1
ATOM 4545 C C . GLY A 1 561 ? -10.407 -16.204 35.165 1.00 81.31 561 GLY A C 1
ATOM 4546 O O . GLY A 1 561 ? -10.925 -17.050 35.885 1.00 81.31 561 GLY A O 1
ATOM 4547 N N . ARG A 1 562 ? -10.362 -16.335 33.833 1.00 82.50 562 ARG A N 1
ATOM 4548 C CA . ARG A 1 562 ? -10.904 -17.485 33.087 1.00 82.50 562 ARG A CA 1
ATOM 4549 C C . ARG A 1 562 ? -9.902 -18.624 32.883 1.00 82.50 562 ARG A C 1
ATOM 4551 O O . ARG A 1 562 ? -10.278 -19.646 32.310 1.00 82.50 562 ARG A O 1
ATOM 4558 N N . LYS A 1 563 ? -8.642 -18.472 33.307 1.00 80.31 563 LYS A N 1
ATOM 4559 C CA . LYS A 1 563 ? -7.640 -19.543 33.188 1.00 80.31 563 LYS A CA 1
ATOM 4560 C C . LYS A 1 563 ? -8.068 -20.756 34.024 1.00 80.31 563 LYS A C 1
ATOM 4562 O O . LYS A 1 563 ? -8.530 -20.612 35.154 1.00 80.31 563 LYS A O 1
ATOM 4567 N N . ASN A 1 564 ? -7.925 -21.946 33.443 1.00 72.38 564 ASN A N 1
ATOM 4568 C CA . ASN A 1 564 ? -8.230 -23.221 34.085 1.00 72.38 564 ASN A CA 1
ATOM 4569 C C . ASN A 1 564 ? -6.973 -24.111 34.027 1.00 72.38 564 ASN A C 1
ATOM 4571 O O . ASN A 1 564 ? -6.540 -24.428 32.917 1.00 72.38 564 ASN A O 1
ATOM 4575 N N . PRO A 1 565 ? -6.360 -24.502 35.163 1.00 77.56 565 PRO A N 1
ATOM 4576 C CA . PRO A 1 565 ? -6.798 -24.291 36.549 1.00 77.56 565 PRO A CA 1
ATOM 4577 C C . PRO A 1 565 ? -6.757 -22.817 37.006 1.00 77.56 565 PRO A C 1
ATOM 4579 O O . PRO A 1 565 ? -6.053 -22.013 36.389 1.00 77.56 565 PRO A O 1
ATOM 4582 N N . PRO A 1 566 ? -7.489 -22.455 38.083 1.00 78.12 566 PRO A N 1
ATOM 4583 C CA . PRO A 1 566 ? -7.493 -21.100 38.629 1.00 78.12 566 PRO A CA 1
ATOM 4584 C C . PRO A 1 566 ? -6.081 -20.658 39.018 1.00 78.12 566 PRO A C 1
ATOM 4586 O O . PRO A 1 566 ? -5.323 -21.427 39.613 1.00 78.12 566 PRO A O 1
ATOM 4589 N N . VAL A 1 567 ? -5.736 -19.409 38.709 1.00 82.50 567 VAL A N 1
ATOM 4590 C CA . VAL A 1 567 ? -4.417 -18.858 39.046 1.00 82.50 567 VAL A CA 1
ATOM 4591 C C . VAL A 1 567 ? -4.264 -18.636 40.555 1.00 82.50 567 VAL A C 1
ATOM 4593 O O . VAL A 1 567 ? -5.237 -18.383 41.267 1.00 82.50 567 VAL A O 1
ATOM 4596 N N . SER A 1 568 ? -3.028 -18.722 41.049 1.00 84.56 568 SER A N 1
ATOM 4597 C CA . SER A 1 568 ? -2.708 -18.492 42.459 1.00 84.56 568 SER A CA 1
ATOM 4598 C C . SER A 1 568 ? -2.821 -17.015 42.849 1.00 84.56 568 SER A C 1
ATOM 4600 O O . SER A 1 568 ? -2.720 -16.112 42.017 1.00 84.56 568 SER A O 1
ATOM 4602 N N . GLU A 1 569 ? -2.929 -16.753 44.154 1.00 82.06 569 GLU A N 1
ATOM 4603 C CA . GLU A 1 569 ? -2.912 -15.394 44.711 1.00 82.06 569 GLU A CA 1
ATOM 4604 C C . GLU A 1 569 ? -1.665 -14.594 44.286 1.00 82.06 569 GLU A C 1
ATOM 4606 O O . GLU A 1 569 ? -1.756 -13.401 44.007 1.00 82.06 569 GLU A O 1
ATOM 4611 N N . THR A 1 570 ? -0.499 -15.240 44.185 1.00 85.06 570 THR A N 1
ATOM 4612 C CA . THR A 1 570 ? 0.749 -14.590 43.750 1.00 85.06 570 THR A CA 1
ATOM 4613 C C . THR A 1 570 ? 0.665 -14.054 42.322 1.00 85.06 570 THR A C 1
ATOM 4615 O O . THR A 1 570 ? 1.131 -12.947 42.060 1.00 85.06 570 THR A O 1
ATOM 4618 N N . VAL A 1 571 ? 0.030 -14.800 41.413 1.00 85.12 571 VAL A N 1
ATOM 4619 C CA . VAL A 1 571 ? -0.181 -14.382 40.020 1.00 85.12 571 VAL A CA 1
ATOM 4620 C C . VAL A 1 571 ? -1.183 -13.231 39.954 1.00 85.12 571 VAL A C 1
ATOM 4622 O O . VAL A 1 571 ? -0.945 -12.265 39.235 1.00 85.12 571 VAL A O 1
ATOM 4625 N N . TRP A 1 572 ? -2.253 -13.276 40.754 1.00 87.75 572 TRP A N 1
ATOM 4626 C CA . TRP A 1 572 ? -3.199 -12.163 40.881 1.00 87.75 572 TRP A CA 1
ATOM 4627 C C . TRP A 1 572 ? -2.531 -10.885 41.397 1.00 87.75 572 TRP A C 1
ATOM 4629 O O . TRP A 1 572 ? -2.719 -9.818 40.820 1.00 87.75 572 TRP A O 1
ATOM 4639 N N . ARG A 1 573 ? -1.710 -10.971 42.450 1.00 85.50 573 ARG A N 1
ATOM 4640 C CA . ARG A 1 573 ? -0.962 -9.811 42.965 1.00 85.50 573 ARG A CA 1
ATOM 4641 C C . ARG A 1 573 ? 0.035 -9.269 41.939 1.00 85.50 573 ARG A C 1
ATOM 4643 O O . ARG A 1 573 ? 0.159 -8.056 41.814 1.00 85.50 573 ARG A O 1
ATOM 4650 N N . GLY A 1 574 ? 0.693 -10.152 41.183 1.00 88.44 574 GLY A N 1
ATOM 4651 C CA . GLY A 1 574 ? 1.538 -9.767 40.051 1.00 88.44 574 GLY A CA 1
ATOM 4652 C C . GLY A 1 574 ? 0.756 -9.017 38.971 1.00 88.44 574 GLY A C 1
ATOM 4653 O O . GLY A 1 574 ? 1.200 -7.965 38.529 1.00 88.44 574 GLY A O 1
ATOM 4654 N N . LEU A 1 575 ? -0.445 -9.492 38.621 1.00 90.31 575 LEU A N 1
ATOM 4655 C CA . LEU A 1 575 ? -1.322 -8.810 37.669 1.00 90.31 575 LEU A CA 1
ATOM 4656 C C . LEU A 1 575 ? -1.738 -7.417 38.160 1.00 90.31 575 LEU A C 1
ATOM 4658 O O . LEU A 1 575 ? -1.744 -6.484 37.368 1.00 90.31 575 LEU A O 1
ATOM 4662 N N . LEU A 1 576 ? -2.078 -7.249 39.444 1.00 89.94 576 LEU A N 1
ATOM 4663 C CA . LEU A 1 576 ? -2.400 -5.921 39.979 1.00 89.94 576 LEU A CA 1
ATOM 4664 C C . LEU A 1 576 ? -1.228 -4.952 39.797 1.00 89.94 576 LEU A C 1
ATOM 4666 O O . LEU A 1 576 ? -1.443 -3.804 39.415 1.00 89.94 576 LEU A O 1
ATOM 4670 N N . GLN A 1 577 ? -0.002 -5.421 40.029 1.00 90.44 577 GLN A N 1
ATOM 4671 C CA . GLN A 1 577 ? 1.177 -4.593 39.821 1.00 90.44 577 GLN A CA 1
ATOM 4672 C C . GLN A 1 577 ? 1.386 -4.262 38.340 1.00 90.44 577 GLN A C 1
ATOM 4674 O O . GLN A 1 577 ? 1.570 -3.094 38.013 1.00 90.44 577 GLN A O 1
ATOM 4679 N N . ASP A 1 578 ? 1.230 -5.246 37.452 1.00 92.25 578 ASP A N 1
ATOM 4680 C CA . ASP A 1 578 ? 1.291 -5.045 36.003 1.00 92.25 578 ASP A CA 1
ATOM 4681 C C . ASP A 1 578 ? 0.253 -3.989 35.531 1.00 92.25 578 ASP A C 1
ATOM 4683 O O . ASP A 1 578 ? 0.584 -3.097 34.752 1.00 92.25 578 ASP A O 1
ATOM 4687 N N . LEU A 1 579 ? -0.986 -4.013 36.051 1.00 91.94 579 LEU A N 1
ATOM 4688 C CA . LEU A 1 579 ? -2.027 -3.009 35.750 1.00 91.94 579 LEU A CA 1
ATOM 4689 C C . LEU A 1 579 ? -1.632 -1.597 36.207 1.00 91.94 579 LEU A C 1
ATOM 4691 O O . LEU A 1 579 ? -1.901 -0.617 35.508 1.00 91.94 579 LEU A O 1
ATOM 4695 N N . LEU A 1 580 ? -1.030 -1.483 37.394 1.00 91.19 580 LEU A N 1
ATOM 4696 C CA . LEU A 1 580 ? -0.573 -0.207 37.945 1.00 91.19 580 LEU A CA 1
ATOM 4697 C C . LEU A 1 580 ? 0.627 0.338 37.170 1.00 91.19 580 LEU A C 1
ATOM 4699 O O . LEU A 1 580 ? 0.689 1.540 36.917 1.00 91.19 580 LEU A O 1
ATOM 4703 N N . ASP A 1 581 ? 1.532 -0.534 36.736 1.00 90.94 581 ASP A N 1
ATOM 4704 C CA . ASP A 1 581 ? 2.675 -0.160 35.910 1.00 90.94 581 ASP A CA 1
ATOM 4705 C C . ASP A 1 581 ? 2.210 0.298 34.516 1.00 90.94 581 ASP A C 1
ATOM 4707 O O . ASP A 1 581 ? 2.614 1.370 34.057 1.00 90.94 581 ASP A O 1
ATOM 4711 N N . MET A 1 582 ? 1.257 -0.407 33.889 1.00 92.75 582 MET A N 1
ATOM 4712 C CA . MET A 1 582 ? 0.611 0.039 32.644 1.00 92.75 582 MET A CA 1
ATOM 4713 C C . MET A 1 582 ? -0.084 1.406 32.803 1.00 92.75 582 MET A C 1
ATOM 4715 O O . MET A 1 582 ? 0.018 2.266 31.920 1.00 92.75 582 MET A O 1
ATOM 4719 N N . GLN A 1 583 ? -0.790 1.630 33.920 1.00 93.19 583 GLN A N 1
ATOM 4720 C CA . GLN A 1 583 ? -1.466 2.898 34.227 1.00 93.19 583 GLN A CA 1
ATOM 4721 C C . GLN A 1 583 ? -0.471 4.046 34.423 1.00 93.19 583 GLN A C 1
ATOM 4723 O O . GLN A 1 583 ? -0.675 5.134 33.882 1.00 93.19 583 GLN A O 1
ATOM 4728 N N . LYS A 1 584 ? 0.616 3.801 35.157 1.00 90.44 584 LYS A N 1
ATOM 4729 C CA . LYS A 1 584 ? 1.656 4.792 35.437 1.00 90.44 584 LYS A CA 1
ATOM 4730 C C . LYS A 1 584 ? 2.458 5.160 34.188 1.00 90.44 584 LYS A C 1
ATOM 4732 O O . LYS A 1 584 ? 2.775 6.334 34.001 1.00 90.44 584 LYS A O 1
ATOM 4737 N N . ASN A 1 585 ? 2.793 4.176 33.353 1.00 89.12 585 ASN A N 1
ATOM 4738 C CA . ASN A 1 585 ? 3.688 4.373 32.213 1.00 89.12 585 ASN A CA 1
ATOM 4739 C C . ASN A 1 585 ? 2.970 4.927 30.974 1.00 89.12 585 ASN A C 1
ATOM 4741 O O . ASN A 1 585 ? 3.535 5.782 30.291 1.00 89.12 585 ASN A O 1
ATOM 4745 N N . VAL A 1 586 ? 1.748 4.461 30.678 1.00 93.12 586 VAL A N 1
ATOM 4746 C CA . VAL A 1 586 ? 1.047 4.785 29.418 1.00 93.12 586 VAL A CA 1
ATOM 4747 C C . VAL A 1 586 ? -0.380 5.285 29.639 1.00 93.12 586 VAL A C 1
ATOM 4749 O O . VAL A 1 586 ? -0.745 6.329 29.100 1.00 93.12 586 VAL A O 1
ATOM 4752 N N . TYR A 1 587 ? -1.193 4.589 30.437 1.00 93.94 587 TYR A N 1
ATOM 4753 C CA . TYR A 1 587 ? -2.625 4.888 30.588 1.00 93.94 587 TYR A CA 1
ATOM 4754 C C . TYR A 1 587 ? -2.921 5.892 31.709 1.00 93.94 587 TYR A C 1
ATOM 4756 O O . TYR A 1 587 ? -3.794 5.673 32.552 1.00 93.94 587 TYR A O 1
ATOM 4764 N N . SER A 1 588 ? -2.239 7.040 31.690 1.00 89.94 588 SER A N 1
ATOM 4765 C CA . SER A 1 588 ? -2.425 8.117 32.677 1.00 89.94 588 SER A CA 1
ATOM 4766 C C . SER A 1 588 ? -3.818 8.768 32.632 1.00 89.94 588 SER A C 1
ATOM 4768 O O . SER A 1 588 ? -4.201 9.476 33.562 1.00 89.94 588 SER A O 1
ATOM 4770 N N . CYS A 1 589 ? -4.610 8.494 31.585 1.00 89.56 589 CYS A N 1
ATOM 4771 C CA . CYS A 1 589 ? -6.026 8.858 31.496 1.00 89.56 589 CYS A CA 1
ATOM 4772 C C . CYS A 1 589 ? -6.922 8.101 32.501 1.00 89.56 589 CYS A C 1
ATOM 4774 O O . CYS A 1 589 ? -8.053 8.524 32.765 1.00 89.56 589 CYS A O 1
ATOM 4776 N N . LEU A 1 590 ? -6.428 7.001 33.083 1.00 90.94 590 LEU A N 1
ATOM 4777 C CA . LEU A 1 590 ? -7.082 6.255 34.155 1.00 90.94 590 LEU A CA 1
ATOM 4778 C C . LEU A 1 590 ? -6.504 6.655 35.516 1.00 90.94 590 LEU A C 1
ATOM 4780 O O . LEU A 1 590 ? -5.299 6.845 35.668 1.00 90.94 590 LEU A O 1
ATOM 4784 N N . LYS A 1 591 ? -7.363 6.737 36.535 1.00 89.12 591 LYS A N 1
ATOM 4785 C CA . LYS A 1 591 ? -6.927 6.878 37.932 1.00 89.12 591 LYS A CA 1
ATOM 4786 C C . LYS A 1 591 ? -6.478 5.518 38.469 1.00 89.12 591 LYS A C 1
ATOM 4788 O O . LYS A 1 591 ? -7.112 4.514 38.158 1.00 89.12 591 LYS A O 1
ATOM 4793 N N . SER A 1 592 ? -5.478 5.492 39.350 1.00 86.56 592 SER A N 1
ATOM 4794 C CA . SER A 1 592 ? -5.030 4.256 40.022 1.00 86.56 592 SER A CA 1
ATOM 4795 C C . SER A 1 592 ? -6.170 3.533 40.763 1.00 86.56 592 SER A C 1
ATOM 4797 O O . SER A 1 592 ? -6.229 2.304 40.769 1.00 86.56 592 SER A O 1
ATOM 4799 N N . GLU A 1 593 ? -7.134 4.277 41.316 1.00 86.75 593 GLU A N 1
ATOM 4800 C CA . GLU A 1 593 ? -8.347 3.733 41.952 1.00 86.75 593 GLU A CA 1
ATOM 4801 C C . GLU A 1 593 ? -9.166 2.840 41.004 1.00 86.75 593 GLU A C 1
ATOM 4803 O O . GLU A 1 593 ? -9.659 1.795 41.423 1.00 86.75 593 GLU A O 1
ATOM 4808 N N . MET A 1 594 ? -9.252 3.194 39.715 1.00 87.88 594 MET A N 1
ATOM 4809 C CA . MET A 1 594 ? -9.986 2.409 38.714 1.00 87.88 594 MET A CA 1
ATOM 4810 C C . MET A 1 594 ? -9.331 1.045 38.481 1.00 87.88 594 MET A C 1
ATOM 4812 O O . MET A 1 594 ? -10.032 0.051 38.334 1.00 87.88 594 MET A O 1
ATOM 4816 N N . CYS A 1 595 ? -7.994 0.974 38.478 1.00 89.75 595 CYS A N 1
ATOM 4817 C CA . CYS A 1 595 ? -7.275 -0.296 38.341 1.00 89.75 595 CYS A CA 1
ATOM 4818 C C . CYS A 1 595 ? -7.597 -1.239 39.508 1.00 89.75 595 CYS A C 1
ATOM 4820 O O . CYS A 1 595 ? -7.847 -2.420 39.283 1.00 89.75 595 CYS A O 1
ATOM 4822 N N . HIS A 1 596 ? -7.663 -0.710 40.735 1.00 89.19 596 HIS A N 1
ATOM 4823 C CA . HIS A 1 596 ? -8.052 -1.487 41.914 1.00 89.19 596 HIS A CA 1
ATOM 4824 C C . HIS A 1 596 ? -9.516 -1.943 41.835 1.00 89.19 596 HIS A C 1
ATOM 4826 O O . HIS A 1 596 ? -9.799 -3.101 42.128 1.00 89.19 596 HIS A O 1
ATOM 4832 N N . GLN A 1 597 ? -10.435 -1.077 41.393 1.00 90.56 597 GLN A N 1
ATOM 4833 C CA . GLN A 1 597 ? -11.847 -1.432 41.204 1.00 90.56 597 GLN A CA 1
ATOM 4834 C C . GLN A 1 597 ? -12.030 -2.545 40.165 1.00 90.56 597 GLN A C 1
ATOM 4836 O O . GLN A 1 597 ? -12.654 -3.554 40.473 1.00 90.56 597 GLN A O 1
ATOM 4841 N N . VAL A 1 598 ? -11.432 -2.411 38.974 1.00 90.56 598 VAL A N 1
ATOM 4842 C CA . VAL A 1 598 ? -11.494 -3.423 37.901 1.00 90.56 598 VAL A CA 1
ATOM 4843 C C . VAL A 1 598 ? -10.898 -4.758 38.352 1.00 90.56 598 VAL A C 1
ATOM 4845 O O . VAL A 1 598 ? -11.432 -5.830 38.048 1.00 90.56 598 VAL A O 1
ATOM 4848 N N . PHE A 1 599 ? -9.791 -4.700 39.092 1.00 91.44 599 PHE A N 1
ATOM 4849 C CA . PHE A 1 599 ? -9.144 -5.878 39.651 1.00 91.44 599 PHE A CA 1
ATOM 4850 C C . PHE A 1 599 ? -10.044 -6.591 40.669 1.00 91.44 599 PHE A C 1
ATOM 4852 O O . PHE A 1 599 ? -10.259 -7.798 40.565 1.00 91.44 599 PHE A O 1
ATOM 4859 N N . VAL A 1 600 ? -10.622 -5.844 41.615 1.00 91.06 600 VAL A N 1
ATOM 4860 C CA . VAL A 1 600 ? -11.556 -6.361 42.626 1.00 91.06 600 VAL A CA 1
ATOM 4861 C C . VAL A 1 600 ? -12.827 -6.919 41.984 1.00 91.06 600 VAL A C 1
ATOM 4863 O O . VAL A 1 600 ? -13.220 -8.033 42.321 1.00 91.06 600 VAL A O 1
ATOM 4866 N N . GLU A 1 601 ? -13.434 -6.209 41.028 1.00 90.88 601 GLU A N 1
ATOM 4867 C CA . GLU A 1 601 ? -14.588 -6.686 40.250 1.00 90.88 601 GLU A CA 1
ATOM 4868 C C . GLU A 1 601 ? -14.286 -8.051 39.618 1.00 90.88 601 GLU A C 1
ATOM 4870 O O . GLU A 1 601 ? -15.051 -9.005 39.746 1.00 90.88 601 GLU A O 1
ATOM 4875 N N . SER A 1 602 ? -13.115 -8.177 38.994 1.00 89.31 602 SER A N 1
ATOM 4876 C CA . SER A 1 602 ? -12.710 -9.409 38.316 1.00 89.31 602 SER A CA 1
ATOM 4877 C C . SER A 1 602 ? -12.444 -10.562 39.284 1.00 89.31 602 SER A C 1
ATOM 4879 O O . SER A 1 602 ? -12.761 -11.707 38.963 1.00 89.31 602 SER A O 1
ATOM 4881 N N . LEU A 1 603 ? -11.900 -10.283 40.475 1.00 89.56 603 LEU A N 1
ATOM 4882 C CA . LEU A 1 603 ? -11.761 -11.282 41.536 1.00 89.56 603 LEU A CA 1
ATOM 4883 C C . LEU A 1 603 ? -13.128 -11.761 42.034 1.00 89.56 603 LEU A C 1
ATOM 4885 O O . LEU A 1 603 ? -13.328 -12.971 42.177 1.00 89.56 603 LEU A O 1
ATOM 4889 N N . LEU A 1 604 ? -14.073 -10.838 42.249 1.00 90.62 604 LEU A N 1
ATOM 4890 C CA . LEU A 1 604 ? -15.437 -11.159 42.671 1.00 90.62 604 LEU A CA 1
ATOM 4891 C C . LEU A 1 604 ? -16.145 -12.042 41.634 1.00 90.62 604 LEU A C 1
ATOM 4893 O O . LEU A 1 604 ? -16.750 -13.041 42.014 1.00 90.62 604 LEU A O 1
ATOM 4897 N N . CYS A 1 605 ? -15.989 -11.758 40.338 1.00 87.69 605 CYS A N 1
ATOM 4898 C CA . CYS A 1 605 ? -16.612 -12.510 39.238 1.00 87.69 605 CYS A CA 1
ATOM 4899 C C . CYS A 1 605 ? -15.790 -13.724 38.736 1.00 87.69 605 CYS A C 1
ATOM 4901 O O . CYS A 1 605 ? -16.098 -14.296 37.692 1.00 87.69 605 CYS A O 1
ATOM 4903 N N . SER A 1 606 ? -14.740 -14.149 39.450 1.00 86.50 606 SER A N 1
ATOM 4904 C CA . SER A 1 606 ? -13.828 -15.227 39.005 1.00 86.50 606 SER A CA 1
ATOM 4905 C C . SER A 1 606 ? -14.336 -16.664 39.222 1.00 86.50 606 SER A C 1
ATOM 4907 O O . SER A 1 606 ? -13.594 -17.622 39.008 1.00 86.50 606 SER A O 1
ATOM 4909 N N . ASN A 1 607 ? -15.578 -16.839 39.684 1.00 84.56 607 ASN A N 1
ATOM 4910 C CA . ASN A 1 607 ? -16.194 -18.130 40.014 1.00 84.56 607 ASN A CA 1
ATOM 4911 C C . ASN A 1 607 ? -15.421 -18.971 41.063 1.00 84.56 607 ASN A C 1
ATOM 4913 O O . ASN A 1 607 ? -15.561 -20.192 41.128 1.00 84.56 607 ASN A O 1
ATOM 4917 N N . CYS A 1 608 ? -14.592 -18.330 41.898 1.00 84.69 608 CYS A N 1
ATOM 4918 C CA . CYS A 1 608 ? -13.761 -18.982 42.912 1.00 84.69 608 CYS A CA 1
ATOM 4919 C C . CYS A 1 608 ? -13.881 -18.284 44.273 1.00 84.69 608 CYS A C 1
ATOM 4921 O O . CYS A 1 608 ? -13.632 -17.088 44.400 1.00 84.69 608 CYS A O 1
ATOM 4923 N N . VAL A 1 609 ? -14.198 -19.049 45.323 1.00 85.69 609 VAL A N 1
ATOM 4924 C CA . VAL A 1 609 ? -14.406 -18.503 46.677 1.00 85.69 609 VAL A CA 1
ATOM 4925 C C . VAL A 1 609 ? -13.130 -17.912 47.277 1.00 85.69 609 VAL A C 1
ATOM 4927 O O . VAL A 1 609 ? -13.203 -16.901 47.971 1.00 85.69 609 VAL A O 1
ATOM 4930 N N . GLU A 1 610 ? -11.959 -18.491 47.004 1.00 85.25 610 GLU A N 1
ATOM 4931 C CA . GLU A 1 610 ? -10.691 -17.950 47.519 1.00 85.25 610 GLU A CA 1
ATOM 4932 C C . GLU A 1 610 ? -10.373 -16.575 46.912 1.00 85.25 610 GLU A C 1
ATOM 4934 O O . GLU A 1 610 ? -9.936 -15.670 47.619 1.00 85.25 610 GLU A O 1
ATOM 4939 N N . ASN A 1 611 ? -10.694 -16.369 45.631 1.00 87.62 611 ASN A N 1
ATOM 4940 C CA . ASN A 1 611 ? -10.548 -15.067 44.977 1.00 87.62 611 ASN A CA 1
ATOM 4941 C C . ASN A 1 611 ? -11.554 -14.040 45.524 1.00 87.62 611 ASN A C 1
ATOM 4943 O O . ASN A 1 611 ? -11.193 -12.882 45.718 1.00 87.62 611 ASN A O 1
ATOM 4947 N N . VAL A 1 612 ? -12.787 -14.459 45.844 1.00 88.25 612 VAL A N 1
ATOM 4948 C CA . VAL A 1 612 ? -13.778 -13.604 46.528 1.00 88.25 612 VAL A CA 1
ATOM 4949 C C . VAL A 1 612 ? -13.259 -13.166 47.905 1.00 88.25 612 VAL A C 1
ATOM 4951 O O . VAL A 1 612 ? -13.384 -11.998 48.269 1.00 88.25 612 VAL A O 1
ATOM 4954 N N . ARG A 1 613 ? -12.599 -14.058 48.660 1.00 86.50 613 ARG A N 1
ATOM 4955 C CA . ARG A 1 613 ? -11.948 -13.688 49.931 1.00 86.50 613 ARG A CA 1
ATOM 4956 C C . ARG A 1 613 ? -10.794 -12.709 49.730 1.00 86.50 613 ARG A C 1
ATOM 4958 O O . ARG A 1 613 ? -10.677 -11.759 50.502 1.00 86.50 613 ARG A O 1
ATOM 4965 N N . LEU A 1 614 ? -9.966 -12.914 48.704 1.00 85.56 614 LEU A N 1
ATOM 4966 C CA . LEU A 1 614 ? -8.888 -11.987 48.349 1.00 85.56 614 LEU A CA 1
ATOM 4967 C C . LEU A 1 614 ? -9.438 -10.597 47.994 1.00 85.56 614 LEU A C 1
ATOM 4969 O O . LEU A 1 614 ? -8.886 -9.599 48.451 1.00 85.56 614 LEU A O 1
ATOM 4973 N N . ALA A 1 615 ? -10.550 -10.523 47.255 1.00 89.19 615 ALA A N 1
ATOM 4974 C CA . ALA A 1 615 ? -11.234 -9.264 46.964 1.00 89.19 615 ALA A CA 1
ATOM 4975 C C . ALA A 1 615 ? -11.635 -8.534 48.257 1.00 89.19 615 ALA A C 1
ATOM 4977 O O . ALA A 1 615 ? -11.386 -7.339 48.388 1.00 89.19 615 ALA A O 1
ATOM 4978 N N . GLY A 1 616 ? -12.165 -9.260 49.249 1.00 85.88 616 GLY A N 1
ATOM 4979 C CA . GLY A 1 616 ? -12.493 -8.708 50.569 1.00 85.88 616 GLY A CA 1
ATOM 4980 C C . GLY A 1 616 ? -11.304 -8.079 51.304 1.00 85.88 616 GLY A C 1
ATOM 4981 O O . GLY A 1 616 ? -11.469 -7.077 51.990 1.00 85.88 616 GLY A O 1
ATOM 4982 N N . GLN A 1 617 ? -10.084 -8.598 51.127 1.00 85.50 617 GLN A N 1
ATOM 4983 C CA . GLN A 1 617 ? -8.875 -8.013 51.732 1.00 85.50 617 GLN A CA 1
ATOM 4984 C C . GLN A 1 617 ? -8.464 -6.676 51.088 1.00 85.50 617 GLN A C 1
ATOM 4986 O O . GLN A 1 617 ? -7.743 -5.889 51.705 1.00 85.50 617 GLN A O 1
ATOM 4991 N N . LEU A 1 618 ? -8.908 -6.428 49.853 1.00 86.69 618 LEU A N 1
ATOM 4992 C CA . LEU A 1 618 ? -8.587 -5.250 49.042 1.00 86.69 618 LEU A CA 1
ATOM 4993 C C . LEU A 1 618 ? -9.716 -4.203 49.038 1.00 86.69 618 LEU A C 1
ATOM 4995 O O . LEU A 1 618 ? -9.610 -3.187 48.353 1.00 86.69 618 LEU A O 1
ATOM 4999 N N . MET A 1 619 ? -10.784 -4.427 49.806 1.00 89.50 619 MET A N 1
ATOM 5000 C CA . MET A 1 619 ? -11.953 -3.553 49.914 1.00 89.50 619 MET A CA 1
ATOM 5001 C C . MET A 1 619 ? -12.149 -3.056 51.349 1.00 89.50 619 MET A C 1
ATOM 5003 O O . MET A 1 619 ? -11.723 -3.690 52.316 1.00 89.50 619 MET A O 1
ATOM 5007 N N . HIS A 1 620 ? -12.828 -1.920 51.504 1.00 86.94 620 HIS A N 1
ATOM 5008 C CA . HIS A 1 620 ? -13.395 -1.531 52.792 1.00 86.94 620 HIS A CA 1
ATOM 5009 C C . HIS A 1 620 ? -14.757 -2.210 52.985 1.00 86.94 620 HIS A C 1
ATOM 5011 O O . HIS A 1 620 ? -15.712 -1.906 52.279 1.00 86.94 620 HIS A O 1
ATOM 5017 N N . CYS A 1 621 ? -14.840 -3.112 53.964 1.00 86.06 621 CYS A N 1
ATOM 5018 C CA . CYS A 1 621 ? -16.022 -3.945 54.221 1.00 86.06 621 CYS A CA 1
ATOM 5019 C C . CYS A 1 621 ? -17.008 -3.390 55.267 1.00 86.06 621 CYS A C 1
ATOM 5021 O O . CYS A 1 621 ? -18.030 -4.021 55.517 1.00 86.06 621 CYS A O 1
ATOM 5023 N N . SER A 1 622 ? -16.701 -2.257 55.908 1.00 83.69 622 SER A N 1
ATOM 5024 C CA . SER A 1 622 ? -17.553 -1.601 56.913 1.00 83.69 622 SER A CA 1
ATOM 5025 C C . SER A 1 622 ? -17.386 -0.083 56.849 1.00 83.69 622 SER A C 1
ATOM 5027 O O . SER A 1 622 ? -16.274 0.409 56.624 1.00 83.69 622 SER A O 1
ATOM 5029 N N . LYS A 1 623 ? -18.476 0.659 57.077 1.00 77.69 623 LYS A N 1
ATOM 5030 C CA . LYS A 1 623 ? -18.509 2.129 57.080 1.00 77.69 623 LYS A CA 1
ATOM 5031 C C . LYS A 1 623 ? -17.769 2.745 58.267 1.00 77.69 623 LYS A C 1
ATOM 5033 O O . LYS A 1 623 ? -17.259 3.861 58.174 1.00 77.69 623 LYS A O 1
ATOM 5038 N N . VAL A 1 624 ? -17.700 2.023 59.385 1.00 69.88 624 VAL A N 1
ATOM 5039 C CA . VAL A 1 624 ? -16.960 2.430 60.583 1.00 69.88 624 VAL A CA 1
ATOM 5040 C C . VAL A 1 624 ? -15.632 1.687 60.566 1.00 69.88 624 VAL A C 1
ATOM 5042 O O . VAL A 1 624 ? -15.573 0.488 60.826 1.00 69.88 624 VAL A O 1
ATOM 5045 N N . SER A 1 625 ? -14.552 2.386 60.231 1.00 53.88 625 SER A N 1
ATOM 5046 C CA . SER A 1 625 ? -13.208 1.814 60.182 1.00 53.88 625 SER A CA 1
ATOM 5047 C C . SER A 1 625 ? -12.720 1.399 61.579 1.00 53.88 625 SER A C 1
ATOM 5049 O O . SER A 1 625 ? -12.038 2.155 62.266 1.00 53.88 625 SER A O 1
ATOM 5051 N N . GLN A 1 626 ? -13.046 0.173 61.985 1.00 45.72 626 GLN A N 1
ATOM 5052 C CA . GLN A 1 626 ? -12.225 -0.647 62.871 1.00 45.72 626 GLN A CA 1
ATOM 5053 C C . GLN A 1 626 ? -11.698 -1.815 62.039 1.00 45.72 626 GLN A C 1
ATOM 5055 O O . GLN A 1 626 ? -12.297 -2.887 61.992 1.00 45.72 626 GLN A O 1
ATOM 5060 N N . ASP A 1 627 ? -10.566 -1.604 61.366 1.00 40.94 627 ASP A N 1
ATOM 5061 C CA . ASP A 1 627 ? -9.742 -2.714 60.888 1.00 40.94 627 ASP A CA 1
ATOM 5062 C C . ASP A 1 627 ? -9.213 -3.443 62.139 1.00 40.94 627 ASP A C 1
ATOM 5064 O O . ASP A 1 627 ? -8.138 -3.133 62.653 1.00 40.94 627 ASP A O 1
ATOM 5068 N N . VAL A 1 628 ? -9.983 -4.388 62.688 1.00 38.69 628 VAL A N 1
ATOM 5069 C CA . VAL A 1 628 ? -9.411 -5.400 63.579 1.00 38.69 628 VAL A CA 1
ATOM 5070 C C . VAL A 1 628 ? -8.591 -6.320 62.676 1.00 38.69 628 VAL A C 1
ATOM 5072 O O . VAL A 1 628 ? -9.157 -6.931 61.767 1.00 38.69 628 VAL A O 1
ATOM 5075 N N . PRO A 1 629 ? -7.266 -6.430 62.872 1.00 39.62 629 PRO A N 1
ATOM 5076 C CA . PRO A 1 629 ? -6.438 -7.293 62.053 1.00 39.62 629 PRO A CA 1
ATOM 5077 C C . PRO A 1 629 ? -6.767 -8.746 62.397 1.00 39.62 629 PRO A C 1
ATOM 5079 O O . PRO A 1 629 ? -6.204 -9.326 63.325 1.00 39.62 629 PRO A O 1
ATOM 5082 N N . VAL A 1 630 ? -7.675 -9.364 61.645 1.00 37.28 630 VAL A N 1
ATOM 5083 C CA . VAL A 1 630 ? -7.847 -10.818 61.665 1.00 37.28 630 VAL A CA 1
ATOM 5084 C C . VAL A 1 630 ? -6.716 -11.431 60.838 1.00 37.28 630 VAL A C 1
ATOM 5086 O O . VAL A 1 630 ? -6.889 -11.783 59.678 1.00 37.28 630 VAL A O 1
ATOM 5089 N N . SER A 1 631 ? -5.521 -11.451 61.432 1.00 33.84 631 SER A N 1
ATOM 5090 C CA . SER A 1 631 ? -4.504 -12.512 61.370 1.00 33.84 631 SER A CA 1
ATOM 5091 C C . SER A 1 631 ? -3.114 -11.930 61.653 1.00 33.84 631 SER A C 1
ATOM 5093 O O . SER A 1 631 ? -2.590 -11.094 60.919 1.00 33.84 631 SER A O 1
ATOM 5095 N N . LEU A 1 632 ? -2.483 -12.417 62.720 1.00 35.31 632 LEU A N 1
ATOM 5096 C CA . LEU A 1 632 ? -1.148 -12.044 63.204 1.00 35.31 632 LEU A CA 1
ATOM 5097 C C . LEU A 1 632 ? 0.018 -12.605 62.355 1.00 35.31 632 LEU A C 1
ATOM 5099 O O . LEU A 1 632 ? 1.139 -12.692 62.850 1.00 35.31 632 LEU A O 1
ATOM 5103 N N . SER A 1 633 ? -0.195 -12.984 61.089 1.00 37.53 633 SER A N 1
ATOM 5104 C CA . SER A 1 633 ? 0.811 -13.721 60.302 1.00 37.53 633 SER A CA 1
ATOM 5105 C C . SER A 1 633 ? 1.421 -13.001 59.094 1.00 37.53 633 SER A C 1
ATOM 5107 O O . SER A 1 633 ? 2.303 -13.574 58.464 1.00 37.53 633 SER A O 1
ATOM 5109 N N . PHE A 1 634 ? 1.067 -11.750 58.782 1.00 33.81 634 PHE A N 1
ATOM 5110 C CA . PHE A 1 634 ? 1.650 -11.046 57.625 1.00 33.81 634 PHE A CA 1
ATOM 5111 C C . PHE A 1 634 ? 2.282 -9.699 57.999 1.00 33.81 634 PHE A C 1
ATOM 5113 O O . PHE A 1 634 ? 1.732 -8.624 57.776 1.00 33.81 634 PHE A O 1
ATOM 5120 N N . ARG A 1 635 ? 3.504 -9.745 58.549 1.00 35.09 635 ARG A N 1
ATOM 5121 C CA . ARG A 1 635 ? 4.428 -8.601 58.486 1.00 35.09 635 ARG A CA 1
ATOM 5122 C C . ARG A 1 635 ? 5.114 -8.595 57.119 1.00 35.09 635 ARG A C 1
ATOM 5124 O O . ARG A 1 635 ? 6.205 -9.130 56.966 1.00 35.09 635 ARG A O 1
ATOM 5131 N N . GLY A 1 636 ? 4.485 -7.941 56.151 1.00 32.62 636 GLY A N 1
ATOM 5132 C CA . GLY A 1 636 ? 5.120 -7.471 54.921 1.00 32.62 636 GLY A CA 1
ATOM 5133 C C . GLY A 1 636 ? 4.701 -6.023 54.695 1.00 32.62 636 GLY A C 1
ATOM 5134 O O . GLY A 1 636 ? 3.515 -5.739 54.598 1.00 32.62 636 GLY A O 1
ATOM 5135 N N . LYS A 1 637 ? 5.661 -5.094 54.710 1.00 38.22 637 LYS A N 1
ATOM 5136 C CA . LYS A 1 637 ? 5.442 -3.648 54.562 1.00 38.22 637 LYS A CA 1
ATOM 5137 C C . LYS A 1 637 ? 4.674 -3.326 53.270 1.00 38.22 637 LYS A C 1
ATOM 5139 O O . LYS A 1 637 ? 5.165 -3.628 52.190 1.00 38.22 637 LYS A O 1
ATOM 5144 N N . GLY A 1 638 ? 3.548 -2.630 53.401 1.00 36.44 638 GLY A N 1
ATOM 5145 C CA . GLY A 1 638 ? 2.835 -1.979 52.302 1.00 36.44 638 GLY A CA 1
ATOM 5146 C C . GLY A 1 638 ? 1.355 -1.836 52.631 1.00 36.44 638 GLY A C 1
ATOM 5147 O O . GLY A 1 638 ? 0.622 -2.816 52.584 1.00 36.44 638 GLY A O 1
ATOM 5148 N N . TYR A 1 639 ? 0.915 -0.629 52.989 1.00 44.06 639 TYR A N 1
ATOM 5149 C CA . TYR A 1 639 ? -0.508 -0.294 53.038 1.00 44.06 639 TYR A CA 1
ATOM 5150 C C . TYR A 1 639 ? -1.063 -0.435 51.614 1.00 44.06 639 TYR A C 1
ATOM 5152 O O . TYR A 1 639 ? -0.890 0.466 50.797 1.00 44.06 639 TYR A O 1
ATOM 5160 N N . ALA A 1 640 ? -1.647 -1.587 51.284 1.00 57.53 640 ALA A N 1
ATOM 5161 C CA . ALA A 1 640 ? -2.320 -1.771 50.006 1.00 57.53 640 ALA A CA 1
ATOM 5162 C C . ALA A 1 640 ? -3.504 -0.797 49.945 1.00 57.53 640 ALA A C 1
ATOM 5164 O O . ALA A 1 640 ? -4.306 -0.739 50.881 1.00 57.53 640 ALA A O 1
ATOM 5165 N N . VAL A 1 641 ? -3.583 -0.006 48.874 1.00 69.44 641 VAL A N 1
ATOM 5166 C CA . VAL A 1 641 ? -4.706 0.905 48.632 1.00 69.44 641 VAL A CA 1
ATOM 5167 C C . VAL A 1 641 ? -5.973 0.056 48.528 1.00 69.44 641 VAL A C 1
ATOM 5169 O O . VAL A 1 641 ? -6.093 -0.779 47.633 1.00 69.44 641 VAL A O 1
ATOM 5172 N N . LYS A 1 642 ? -6.894 0.229 49.481 1.00 82.94 642 LYS A N 1
ATOM 5173 C CA . LYS A 1 642 ? -8.189 -0.457 49.493 1.00 82.94 642 LYS A CA 1
ATOM 5174 C C . LYS A 1 642 ? -9.205 0.333 48.669 1.00 82.94 642 LYS A C 1
ATOM 5176 O O . LYS A 1 642 ? -9.188 1.563 48.667 1.00 82.94 642 LYS A O 1
ATOM 5181 N N . VAL A 1 643 ? -10.116 -0.369 48.002 1.00 86.31 643 VAL A N 1
ATOM 5182 C CA . VAL A 1 643 ? -11.265 0.251 47.328 1.00 86.31 643 VAL A CA 1
ATOM 5183 C C . VAL A 1 643 ? -12.179 0.893 48.379 1.00 86.31 643 VAL A C 1
ATOM 5185 O O . VAL A 1 643 ? -12.447 0.300 49.425 1.00 86.31 643 VAL A O 1
ATOM 5188 N N . ALA A 1 644 ? -12.644 2.118 48.111 1.00 87.69 644 ALA A N 1
ATOM 5189 C CA . ALA A 1 644 ? -13.521 2.871 49.009 1.00 87.69 644 ALA A CA 1
ATOM 5190 C C . ALA A 1 644 ? -14.806 2.093 49.352 1.00 87.69 644 ALA A C 1
ATOM 5192 O O . ALA A 1 644 ? -15.287 1.300 48.542 1.00 87.69 644 ALA A O 1
ATOM 5193 N N . TYR A 1 645 ? -15.376 2.335 50.538 1.00 88.12 645 TYR A N 1
ATOM 5194 C CA . TYR A 1 645 ? -16.537 1.586 51.042 1.00 88.12 645 TYR A CA 1
ATOM 5195 C C . TYR A 1 645 ? -17.742 1.642 50.089 1.00 88.12 645 TYR A C 1
ATOM 5197 O O . TYR A 1 645 ? -18.254 0.597 49.703 1.00 88.12 645 TYR A O 1
ATOM 5205 N N . GLU A 1 646 ? -18.134 2.836 49.630 1.00 87.75 646 GLU A N 1
ATOM 5206 C CA . GLU A 1 646 ? -19.288 3.001 48.729 1.00 87.75 646 GLU A CA 1
ATOM 5207 C C . GLU A 1 646 ? -19.103 2.208 47.417 1.00 87.75 646 GLU A C 1
ATOM 5209 O O . GLU A 1 646 ? -19.971 1.429 47.031 1.00 87.75 646 GLU A O 1
ATOM 5214 N N . SER A 1 647 ? -17.921 2.286 46.789 1.00 88.50 647 SER A N 1
ATOM 5215 C CA . SER A 1 647 ? -17.600 1.482 45.598 1.00 88.50 647 SER A CA 1
ATOM 5216 C C . SER A 1 647 ? -17.517 -0.020 45.894 1.00 88.50 647 SER A C 1
ATOM 5218 O O . SER A 1 647 ? -17.851 -0.833 45.039 1.00 88.50 647 SER A O 1
ATOM 5220 N N . SER A 1 648 ? -17.082 -0.411 47.095 1.00 90.81 648 SER A N 1
ATOM 5221 C CA . SER A 1 648 ? -17.029 -1.821 47.507 1.00 90.81 648 SER A CA 1
ATOM 5222 C C . SER A 1 648 ? -18.436 -2.418 47.604 1.00 90.81 648 SER A C 1
ATOM 5224 O O . SER A 1 648 ? -18.664 -3.525 47.118 1.00 90.81 648 SER A O 1
ATOM 5226 N N . VAL A 1 649 ? -19.398 -1.669 48.162 1.00 91.81 649 VAL A N 1
ATOM 5227 C CA . VAL A 1 649 ? -20.815 -2.066 48.220 1.00 91.81 649 VAL A CA 1
ATOM 5228 C C . VAL A 1 649 ? -21.395 -2.218 46.810 1.00 91.81 649 VAL A C 1
ATOM 5230 O O . VAL A 1 649 ? -22.043 -3.226 46.526 1.00 91.81 649 VAL A O 1
ATOM 5233 N N . GLU A 1 650 ? -21.128 -1.271 45.907 1.00 92.62 650 GLU A N 1
ATOM 5234 C CA . GLU A 1 650 ? -21.584 -1.338 44.510 1.00 92.62 650 GLU A CA 1
ATOM 5235 C C . GLU A 1 650 ? -21.027 -2.561 43.764 1.00 92.62 650 GLU A C 1
ATOM 5237 O O . GLU A 1 650 ? -21.794 -3.294 43.133 1.00 92.62 650 GLU A O 1
ATOM 5242 N N . LEU A 1 651 ? -19.717 -2.818 43.869 1.00 92.94 651 LEU A N 1
ATOM 5243 C CA . LEU A 1 651 ? -19.057 -3.961 43.227 1.00 92.94 651 LEU A CA 1
ATOM 5244 C C . LEU A 1 651 ? -19.584 -5.300 43.757 1.00 92.94 651 LEU A C 1
ATOM 5246 O O . LEU A 1 651 ? -19.871 -6.209 42.975 1.00 92.94 651 LEU A O 1
ATOM 5250 N N . VAL A 1 652 ? -19.756 -5.418 45.078 1.00 94.19 652 VAL A N 1
ATOM 5251 C CA . VAL A 1 652 ? -20.315 -6.618 45.715 1.00 94.19 652 VAL A CA 1
ATOM 5252 C C . VAL A 1 652 ? -21.751 -6.867 45.260 1.00 94.19 652 VAL A C 1
ATOM 5254 O O . VAL A 1 652 ? -22.085 -8.001 44.909 1.00 94.19 652 VAL A O 1
ATOM 5257 N N . LEU A 1 653 ? -22.594 -5.830 45.225 1.00 93.44 653 LEU A N 1
ATOM 5258 C CA . LEU A 1 653 ? -23.968 -5.944 44.734 1.00 93.44 653 LEU A CA 1
ATOM 5259 C C . LEU A 1 653 ? -23.999 -6.367 43.266 1.00 93.44 653 LEU A C 1
ATOM 5261 O O . LEU A 1 653 ? -24.764 -7.261 42.913 1.00 93.44 653 LEU A O 1
ATOM 5265 N N . ALA A 1 654 ? -23.174 -5.759 42.411 1.00 93.00 654 ALA A N 1
ATOM 5266 C CA . ALA A 1 654 ? -23.108 -6.106 40.995 1.00 93.00 654 ALA A CA 1
ATOM 5267 C C . ALA A 1 654 ? -22.725 -7.582 40.788 1.00 93.00 654 ALA A C 1
ATOM 5269 O O . ALA A 1 654 ? -23.461 -8.309 40.118 1.00 93.00 654 ALA A O 1
ATOM 5270 N N . ALA A 1 655 ? -21.651 -8.046 41.435 1.00 92.62 655 ALA A N 1
ATOM 5271 C CA . ALA A 1 655 ? -21.201 -9.435 41.343 1.00 92.62 655 ALA A CA 1
ATOM 5272 C C . ALA A 1 655 ? -22.237 -10.422 41.910 1.00 92.62 655 ALA A C 1
ATOM 5274 O O . ALA A 1 655 ? -22.547 -11.439 41.289 1.00 92.62 655 ALA A O 1
ATOM 5275 N N . ALA A 1 656 ? -22.832 -10.118 43.069 1.00 92.88 656 ALA A N 1
ATOM 5276 C CA . ALA A 1 656 ? -23.852 -10.970 43.676 1.00 92.88 656 ALA A CA 1
ATOM 5277 C C . ALA A 1 656 ? -25.104 -11.094 42.799 1.00 92.88 656 ALA A C 1
ATOM 5279 O O . ALA A 1 656 ? -25.647 -12.190 42.650 1.00 92.88 656 ALA A O 1
ATOM 5280 N N . ARG A 1 657 ? -25.539 -9.991 42.178 1.00 93.38 657 ARG A N 1
ATOM 5281 C CA . ARG A 1 657 ? -26.651 -9.976 41.221 1.00 93.38 657 ARG A CA 1
ATOM 5282 C C . ARG A 1 657 ? -26.331 -10.792 39.977 1.00 93.38 657 ARG A C 1
ATOM 5284 O O . ARG A 1 657 ? -27.199 -11.525 39.515 1.00 93.38 657 ARG A O 1
ATOM 5291 N N . GLU A 1 658 ? -25.110 -10.699 39.453 1.00 91.38 658 GLU A N 1
ATOM 5292 C CA . GLU A 1 658 ? -24.667 -11.488 38.299 1.00 91.38 658 GLU A CA 1
ATOM 5293 C C . GLU A 1 658 ? -24.719 -12.993 38.599 1.00 91.38 658 GLU A C 1
ATOM 5295 O O . GLU A 1 658 ? -25.343 -13.746 37.847 1.00 91.38 658 GLU A O 1
ATOM 5300 N N . TYR A 1 659 ? -24.169 -13.427 39.738 1.00 91.94 659 TYR A N 1
ATOM 5301 C CA . TYR A 1 659 ? -24.242 -14.826 40.169 1.00 91.94 659 TYR A CA 1
ATOM 5302 C C . TYR A 1 659 ? -25.675 -15.294 40.432 1.00 91.94 659 TYR A C 1
ATOM 5304 O O . TYR A 1 659 ? -26.050 -16.391 40.023 1.00 91.94 659 TYR A O 1
ATOM 5312 N N . PHE A 1 660 ? -26.493 -14.468 41.088 1.00 91.50 660 PHE A N 1
ATOM 5313 C CA . PHE A 1 660 ? -27.893 -14.786 41.355 1.00 91.50 660 PHE A CA 1
ATOM 5314 C C . PHE A 1 660 ? -28.690 -14.942 40.054 1.00 91.50 660 PHE A C 1
ATOM 5316 O O . PHE A 1 660 ? -29.434 -15.903 39.893 1.00 91.50 660 PHE A O 1
ATOM 5323 N N . ASN A 1 661 ? -28.519 -14.019 39.106 1.00 91.06 661 ASN A N 1
ATOM 5324 C CA . ASN A 1 661 ? -29.240 -14.025 37.833 1.00 91.06 661 ASN A CA 1
ATOM 5325 C C . ASN A 1 661 ? -28.792 -15.163 36.904 1.00 91.06 661 ASN A C 1
ATOM 5327 O O . ASN A 1 661 ? -29.592 -15.620 36.091 1.00 91.06 661 ASN A O 1
ATOM 5331 N N . SER A 1 662 ? -27.536 -15.605 37.023 1.00 87.81 662 SER A N 1
ATOM 5332 C CA . SER A 1 662 ? -26.968 -16.710 36.236 1.00 87.81 662 SER A CA 1
ATOM 5333 C C . SER A 1 662 ? -27.287 -18.092 36.814 1.00 87.81 662 SER A C 1
ATOM 5335 O O . SER A 1 662 ? -27.061 -19.101 36.150 1.00 87.81 662 SER A O 1
ATOM 5337 N N . SER A 1 663 ? -27.797 -18.146 38.045 1.00 89.62 663 SER A N 1
ATOM 5338 C CA . SER A 1 663 ? -28.115 -19.394 38.726 1.00 89.62 663 SER A CA 1
ATOM 5339 C C . SER A 1 663 ? -29.359 -20.071 38.146 1.00 89.62 663 SER A C 1
ATOM 5341 O O . SER A 1 663 ? -30.389 -19.437 37.901 1.00 89.62 663 SER A O 1
ATOM 5343 N N . THR A 1 664 ? -29.278 -21.392 37.984 1.00 86.44 664 THR A N 1
ATOM 5344 C CA . THR A 1 664 ? -30.382 -22.228 37.485 1.00 86.44 664 THR A CA 1
ATOM 5345 C C . THR A 1 664 ? -31.263 -22.814 38.593 1.00 86.44 664 THR A C 1
ATOM 5347 O O . THR A 1 664 ? -32.393 -23.217 38.325 1.00 86.44 664 THR A O 1
ATOM 5350 N N . SER A 1 665 ? -30.770 -22.867 39.835 1.00 84.25 665 SER A N 1
ATOM 5351 C CA . SER A 1 665 ? -31.464 -23.449 40.995 1.00 84.25 665 SER A CA 1
ATOM 5352 C C . SER A 1 665 ? -30.857 -22.957 42.314 1.00 84.25 665 SER A C 1
ATOM 5354 O O . SER A 1 665 ? -29.772 -22.379 42.331 1.00 84.25 665 SER A O 1
ATOM 5356 N N . LEU A 1 666 ? -31.500 -23.225 43.455 1.00 80.81 666 LEU A N 1
ATOM 5357 C CA . LEU A 1 666 ? -30.923 -22.888 44.764 1.00 80.81 666 LEU A CA 1
ATOM 5358 C C . LEU A 1 666 ? -29.597 -23.629 45.039 1.00 80.81 666 LEU A C 1
ATOM 5360 O O . LEU A 1 666 ? -28.713 -23.095 45.709 1.00 80.81 666 LEU A O 1
ATOM 5364 N N . THR A 1 667 ? -29.444 -24.840 44.498 1.00 81.69 667 THR A N 1
ATOM 5365 C CA . THR A 1 667 ? -28.262 -25.700 44.685 1.00 81.69 667 THR A CA 1
ATOM 5366 C C . THR A 1 667 ? -27.076 -25.355 43.780 1.00 81.69 667 THR A C 1
ATOM 5368 O O . THR A 1 667 ? -26.005 -25.948 43.917 1.00 81.69 667 THR A O 1
ATOM 5371 N N . ASP A 1 668 ? -27.244 -24.407 42.856 1.00 85.31 668 ASP A N 1
ATOM 5372 C CA . ASP A 1 668 ? -26.198 -23.972 41.932 1.00 85.31 668 ASP A CA 1
ATOM 5373 C C . ASP A 1 668 ? -24.995 -23.372 42.700 1.00 85.31 668 ASP A C 1
ATOM 5375 O O . ASP A 1 668 ? -25.188 -22.539 43.597 1.00 85.31 668 ASP A O 1
ATOM 5379 N N . PRO A 1 669 ? -23.738 -23.732 42.367 1.00 86.38 669 PRO A N 1
ATOM 5380 C CA . PRO A 1 669 ? -22.550 -23.131 42.974 1.00 86.38 669 PRO A CA 1
ATOM 5381 C C . PRO A 1 669 ? -22.539 -21.594 42.952 1.00 86.38 669 PRO A C 1
ATOM 5383 O O . PRO A 1 669 ? -22.001 -20.983 43.883 1.00 86.38 669 PRO A O 1
ATOM 5386 N N . CYS A 1 670 ? -23.165 -20.971 41.946 1.00 88.56 670 CYS A N 1
ATOM 5387 C CA . CYS A 1 670 ? -23.297 -19.519 41.833 1.00 88.56 670 CYS A CA 1
ATOM 5388 C C . CYS A 1 670 ? -24.072 -18.913 43.012 1.00 88.56 670 CYS A C 1
ATOM 5390 O O . CYS A 1 670 ? -23.708 -17.842 43.488 1.00 88.56 670 CYS A O 1
ATOM 5392 N N . MET A 1 671 ? -25.071 -19.606 43.573 1.00 89.12 671 MET A N 1
ATOM 5393 C CA . MET A 1 671 ? -25.821 -19.109 44.739 1.00 89.12 671 MET A CA 1
ATOM 5394 C C . MET A 1 671 ? -24.935 -18.981 45.978 1.00 89.12 671 MET A C 1
ATOM 5396 O O . MET A 1 671 ? -25.047 -18.024 46.750 1.00 89.12 671 MET A O 1
ATOM 5400 N N . ARG A 1 672 ? -24.004 -19.926 46.154 1.00 89.06 672 ARG A N 1
ATOM 5401 C CA . ARG A 1 672 ? -23.015 -19.876 47.235 1.00 89.06 672 ARG A CA 1
ATOM 5402 C C . ARG A 1 672 ? -22.025 -18.729 47.035 1.00 89.06 672 ARG A C 1
ATOM 5404 O O . ARG A 1 672 ? -21.637 -18.105 48.018 1.00 89.06 672 ARG A O 1
ATOM 5411 N N . LEU A 1 673 ? -21.642 -18.435 45.792 1.00 90.81 673 LEU A N 1
ATOM 5412 C CA . LEU A 1 673 ? -20.777 -17.300 45.455 1.00 90.81 673 LEU A CA 1
ATOM 5413 C C . LEU A 1 673 ? -21.491 -15.959 45.643 1.00 90.81 673 LEU A C 1
ATOM 5415 O O . LEU A 1 673 ? -20.925 -15.081 46.283 1.00 90.81 673 LEU A O 1
ATOM 5419 N N . ALA A 1 674 ? -22.749 -15.831 45.207 1.00 91.88 674 ALA A N 1
ATOM 5420 C CA . ALA A 1 674 ? -23.575 -14.648 45.453 1.00 91.88 674 ALA A CA 1
ATOM 5421 C C . ALA A 1 674 ? -23.655 -14.335 46.954 1.00 91.88 674 ALA A C 1
ATOM 5423 O O . ALA A 1 674 ? -23.398 -13.208 47.376 1.00 91.88 674 ALA A O 1
ATOM 5424 N N . ARG A 1 675 ? -23.922 -15.360 47.777 1.00 90.81 675 ARG A N 1
ATOM 5425 C CA . ARG A 1 675 ? -23.929 -15.227 49.239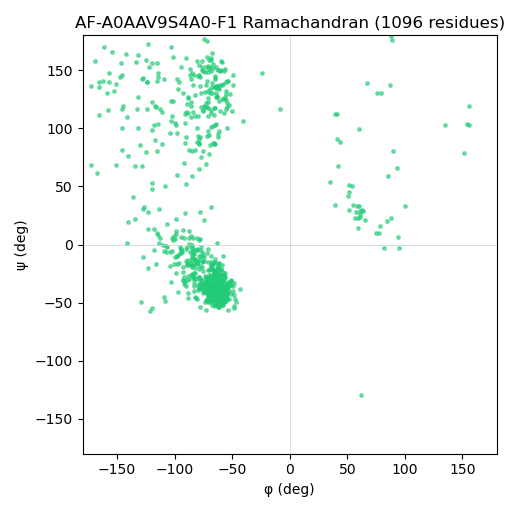 1.00 90.81 675 ARG A CA 1
ATOM 5426 C C . ARG A 1 675 ? -22.550 -14.851 49.789 1.00 90.81 675 ARG A C 1
ATOM 5428 O O . ARG A 1 675 ? -22.473 -13.970 50.638 1.00 90.81 675 ARG A O 1
ATOM 5435 N N . ALA A 1 676 ? -21.479 -15.482 49.304 1.00 90.75 676 ALA A N 1
ATOM 5436 C CA . ALA A 1 676 ? -20.115 -15.174 49.731 1.00 90.75 676 ALA A CA 1
ATOM 5437 C C . ALA A 1 676 ? -19.717 -13.724 49.408 1.00 90.75 676 ALA A C 1
ATOM 5439 O O . ALA A 1 676 ? -19.097 -13.087 50.251 1.00 90.75 676 ALA A O 1
ATOM 5440 N N . CYS A 1 677 ? -20.108 -13.193 48.242 1.00 92.31 677 CYS A N 1
ATOM 5441 C CA . CYS A 1 677 ? -19.911 -11.789 47.883 1.00 92.31 677 CYS A CA 1
ATOM 5442 C C . CYS A 1 677 ? -20.656 -10.863 48.852 1.00 92.31 677 CYS A C 1
ATOM 5444 O O . CYS A 1 677 ? -20.029 -9.993 49.447 1.00 92.31 677 CYS A O 1
ATOM 5446 N N . LEU A 1 678 ? -21.965 -11.068 49.056 1.00 92.50 678 LEU A N 1
ATOM 5447 C CA . LEU A 1 678 ? -22.792 -10.221 49.934 1.00 92.50 678 LEU A CA 1
ATOM 5448 C C . LEU A 1 678 ? -22.280 -10.208 51.382 1.00 92.50 678 LEU A C 1
ATOM 5450 O O . LEU A 1 678 ? -22.270 -9.161 52.022 1.00 92.50 678 LEU A O 1
ATOM 5454 N N . GLN A 1 679 ? -21.797 -11.351 51.876 1.00 91.19 679 GLN A N 1
ATOM 5455 C CA . GLN A 1 679 ? -21.243 -11.497 53.226 1.00 91.19 679 GLN A CA 1
ATOM 5456 C C . GLN A 1 679 ? -19.869 -10.833 53.421 1.00 91.19 679 GLN A C 1
ATOM 5458 O O . GLN A 1 679 ? -19.392 -10.781 54.555 1.00 91.19 679 GLN A O 1
ATOM 5463 N N . LEU A 1 680 ? -19.226 -10.321 52.361 1.00 89.94 680 LEU A N 1
ATOM 5464 C CA . LEU A 1 680 ? -18.003 -9.526 52.511 1.00 89.94 680 LEU A CA 1
ATOM 5465 C C . LEU A 1 680 ? -18.273 -8.196 53.220 1.00 89.94 680 LEU A C 1
ATOM 5467 O O . LEU A 1 680 ? -17.398 -7.737 53.947 1.00 89.94 680 LEU A O 1
ATOM 5471 N N . ILE A 1 681 ? -19.447 -7.585 53.020 1.00 91.19 681 ILE A N 1
ATOM 5472 C CA . ILE A 1 681 ? -19.839 -6.329 53.671 1.00 91.19 681 ILE A CA 1
ATOM 5473 C C . ILE A 1 681 ? -20.460 -6.655 55.031 1.00 91.19 681 ILE A C 1
ATOM 5475 O O . ILE A 1 681 ? -21.550 -7.219 55.112 1.00 91.19 681 ILE A O 1
ATOM 5479 N N . THR A 1 682 ? -19.755 -6.330 56.112 1.00 86.50 682 THR A N 1
ATOM 5480 C CA . THR A 1 682 ? -20.091 -6.831 57.454 1.00 86.50 682 THR A CA 1
ATOM 5481 C C . THR A 1 682 ? -21.180 -6.028 58.153 1.00 86.50 682 THR A C 1
ATOM 5483 O O . THR A 1 682 ? -21.869 -6.567 59.015 1.00 86.50 682 THR A O 1
ATOM 5486 N N . ASP A 1 683 ? -21.364 -4.761 57.783 1.00 86.06 683 ASP A N 1
ATOM 5487 C CA . ASP A 1 683 ? -22.385 -3.871 58.342 1.00 86.06 683 ASP A CA 1
ATOM 5488 C C . ASP A 1 683 ? -23.746 -3.952 57.626 1.00 86.06 683 ASP A C 1
ATOM 5490 O O . ASP A 1 683 ? -24.686 -3.285 58.048 1.00 86.06 683 ASP A O 1
ATOM 5494 N N . CYS A 1 684 ? -23.861 -4.807 56.599 1.00 86.50 684 CYS A N 1
ATOM 5495 C CA . CYS A 1 684 ? -25.096 -5.182 55.896 1.00 86.50 684 CYS A CA 1
ATOM 5496 C C . CYS A 1 684 ? -26.052 -3.997 55.616 1.00 86.50 684 CYS A C 1
ATOM 5498 O O . CYS A 1 684 ? -27.144 -3.920 56.190 1.00 86.50 684 CYS A O 1
ATOM 5500 N N . PRO A 1 685 ? -25.672 -3.050 54.735 1.00 91.88 685 PRO A N 1
ATOM 5501 C CA . PRO A 1 685 ? -26.548 -1.942 54.368 1.00 91.88 685 PRO A CA 1
ATOM 5502 C C . PRO A 1 685 ? -27.857 -2.455 53.738 1.00 91.88 685 PRO A C 1
ATOM 5504 O O . PRO A 1 685 ? -27.868 -3.554 53.173 1.00 91.88 685 PRO A O 1
ATOM 5507 N N . PRO A 1 686 ? -28.948 -1.659 53.747 1.00 89.25 686 PRO A N 1
ATOM 5508 C CA . PRO A 1 686 ? -30.268 -2.104 53.296 1.00 89.25 686 PRO A CA 1
ATOM 5509 C C . PRO A 1 686 ? -30.254 -2.806 51.934 1.00 89.25 686 PRO A C 1
ATOM 5511 O O . PRO A 1 686 ? -30.826 -3.881 51.817 1.00 89.25 686 PRO A O 1
ATOM 5514 N N . ALA A 1 687 ? -29.517 -2.268 50.954 1.00 89.75 687 ALA A N 1
ATOM 5515 C CA . ALA A 1 687 ? -29.373 -2.841 49.614 1.00 89.75 687 ALA A CA 1
ATOM 5516 C C . ALA A 1 687 ? -28.762 -4.262 49.596 1.00 89.75 687 ALA A C 1
ATOM 5518 O O . ALA A 1 687 ? -29.172 -5.094 48.792 1.00 89.75 687 ALA A O 1
ATOM 5519 N N . ILE A 1 688 ? -27.790 -4.549 50.474 1.00 92.31 688 ILE A N 1
ATOM 5520 C CA . ILE A 1 688 ? -27.187 -5.888 50.627 1.00 92.31 688 ILE A CA 1
ATOM 5521 C C . ILE A 1 688 ? -28.189 -6.831 51.297 1.00 92.31 688 ILE A C 1
ATOM 5523 O O . ILE A 1 688 ? -28.338 -7.977 50.866 1.00 92.31 688 ILE A O 1
ATOM 5527 N N . GLN A 1 689 ? -28.913 -6.338 52.307 1.00 91.56 689 GLN A N 1
ATOM 5528 C CA . GLN A 1 689 ? -29.937 -7.117 52.995 1.00 91.56 689 GLN A CA 1
ATOM 5529 C C . GLN A 1 689 ? -31.064 -7.542 52.042 1.00 91.56 689 GLN A C 1
ATOM 5531 O O . GLN A 1 689 ? -31.478 -8.691 52.112 1.00 91.56 689 GLN A O 1
ATOM 5536 N N . GLU A 1 690 ? -31.513 -6.699 51.100 1.00 90.31 690 GLU A N 1
ATOM 5537 C CA . GLU A 1 690 ? -32.577 -7.099 50.149 1.00 90.31 690 GLU A CA 1
ATOM 5538 C C . GLU A 1 690 ? -32.150 -8.268 49.251 1.00 90.31 690 GLU A C 1
ATOM 5540 O O . GLU A 1 690 ? -32.952 -9.150 48.947 1.00 90.31 690 GLU A O 1
ATOM 5545 N N . GLU A 1 691 ? -30.883 -8.300 48.834 1.00 91.81 691 GLU A N 1
ATOM 5546 C CA . GLU A 1 691 ? -30.346 -9.399 48.027 1.00 91.81 691 GLU A CA 1
ATOM 5547 C C . GLU A 1 691 ? -30.220 -10.693 48.854 1.00 91.81 691 GLU A C 1
ATOM 5549 O O . GLU A 1 691 ? -30.529 -11.781 48.361 1.00 91.81 691 GLU A O 1
ATOM 5554 N N . LEU A 1 692 ? -29.832 -10.592 50.132 1.00 90.56 692 LEU A N 1
ATOM 5555 C CA . LEU A 1 692 ? -29.827 -11.724 51.070 1.00 90.56 692 LEU A CA 1
ATOM 5556 C C . LEU A 1 692 ? -31.245 -12.224 51.388 1.00 90.56 692 LEU A C 1
ATOM 5558 O O . LEU A 1 692 ? -31.459 -13.440 51.461 1.00 90.56 692 LEU A O 1
ATOM 5562 N N . ASP A 1 693 ? -32.210 -11.314 51.540 1.00 90.81 693 ASP A N 1
ATOM 5563 C CA . ASP A 1 693 ? -33.626 -11.626 51.742 1.00 90.81 693 ASP A CA 1
ATOM 5564 C C . ASP A 1 693 ? -34.162 -12.408 50.537 1.00 90.81 693 ASP A C 1
ATOM 5566 O O . ASP A 1 693 ? -34.814 -13.436 50.708 1.00 90.81 693 ASP A O 1
ATOM 5570 N N . LEU A 1 694 ? -33.815 -11.988 49.315 1.00 90.75 694 LEU A N 1
ATOM 5571 C CA . LEU A 1 694 ? -34.223 -12.651 48.078 1.00 90.75 694 LEU A CA 1
ATOM 5572 C C . LEU A 1 694 ? -33.626 -14.062 47.940 1.00 90.75 694 LEU A C 1
ATOM 5574 O O . LEU A 1 694 ? -34.330 -14.991 47.544 1.00 90.75 694 LEU A O 1
ATOM 5578 N N . ILE A 1 695 ? -32.351 -14.251 48.309 1.00 90.00 695 ILE A N 1
ATOM 5579 C CA . ILE A 1 695 ? -31.730 -15.586 48.387 1.00 90.00 695 ILE A CA 1
ATOM 5580 C C . ILE A 1 695 ? -32.453 -16.460 49.424 1.00 90.00 695 ILE A C 1
ATOM 5582 O O . ILE A 1 695 ? -32.653 -17.650 49.189 1.00 90.00 695 ILE A O 1
ATOM 5586 N N . SER A 1 696 ? -32.852 -15.887 50.560 1.00 90.12 696 SER A N 1
ATOM 5587 C CA . SER A 1 696 ? -33.561 -16.605 51.630 1.00 90.12 696 SER A CA 1
ATOM 5588 C C . SER A 1 696 ? -35.016 -16.924 51.257 1.00 90.12 696 SER A C 1
ATOM 5590 O O . SER A 1 696 ? -35.544 -17.972 51.632 1.00 90.12 696 SER A O 1
ATOM 5592 N N . ALA A 1 697 ? -35.663 -16.066 50.464 1.00 91.06 697 ALA A N 1
ATOM 5593 C CA . ALA A 1 697 ? -37.002 -16.305 49.938 1.00 91.06 697 ALA A CA 1
ATOM 5594 C C . ALA A 1 697 ? -37.036 -17.540 49.026 1.00 91.06 697 ALA A C 1
ATOM 5596 O O . ALA A 1 697 ? -37.986 -18.311 49.093 1.00 91.06 697 ALA A O 1
ATOM 5597 N N . LEU A 1 698 ? -35.987 -17.772 48.224 1.00 89.19 698 LEU A N 1
ATOM 5598 C CA . LEU A 1 698 ? -35.890 -18.964 47.371 1.00 89.19 698 LEU A CA 1
ATOM 5599 C C . LEU A 1 698 ? -35.896 -20.266 48.178 1.00 89.19 698 LEU A C 1
ATOM 5601 O O . LEU A 1 698 ? -36.600 -21.193 47.794 1.00 89.19 698 LEU A O 1
ATOM 5605 N N . SER A 1 699 ? -35.179 -20.325 49.309 1.00 86.12 699 SER A N 1
ATOM 5606 C CA . SER A 1 699 ? -35.241 -21.506 50.185 1.00 86.12 699 SER A CA 1
ATOM 5607 C C . SER A 1 699 ? -36.647 -21.753 50.729 1.00 86.12 699 SER A C 1
ATOM 5609 O O . SER A 1 699 ? -37.098 -22.889 50.744 1.00 86.12 699 SER A O 1
ATOM 5611 N N . GLN A 1 700 ? -37.371 -20.694 51.103 1.00 88.69 700 GLN A N 1
ATOM 5612 C CA . GLN A 1 700 ? -38.742 -20.834 51.598 1.00 88.69 700 GLN A CA 1
ATOM 5613 C C . GLN A 1 700 ? -39.746 -21.180 50.484 1.00 88.69 700 GLN A C 1
ATOM 5615 O O . GLN A 1 700 ? -40.742 -21.837 50.755 1.00 88.69 700 GLN A O 1
ATOM 5620 N N . LEU A 1 701 ? -39.508 -20.770 49.233 1.00 89.56 701 LEU A N 1
ATOM 5621 C CA . LEU A 1 701 ? -40.325 -21.180 48.081 1.00 89.56 701 LEU A CA 1
ATOM 5622 C C . LEU A 1 701 ? -40.155 -22.674 47.763 1.00 89.56 701 LEU A C 1
ATOM 5624 O O . LEU A 1 701 ? -41.132 -23.349 47.431 1.00 89.56 701 LEU A O 1
ATOM 5628 N N . GLU A 1 702 ? -38.937 -23.203 47.905 1.00 85.75 702 GLU A N 1
ATOM 5629 C CA . GLU A 1 702 ? -38.651 -24.629 47.714 1.00 85.75 702 GLU A CA 1
ATOM 5630 C C . GLU A 1 702 ? -39.362 -25.505 48.762 1.00 85.75 702 GLU A C 1
ATOM 5632 O O . GLU A 1 702 ? -39.875 -26.567 48.409 1.00 85.75 702 GLU A O 1
ATOM 5637 N N . ASP A 1 703 ? -39.521 -25.021 50.004 1.00 86.06 703 ASP A N 1
ATOM 5638 C CA . ASP A 1 703 ? -40.310 -25.700 51.049 1.00 86.06 703 ASP A CA 1
ATOM 5639 C C . ASP A 1 703 ? -41.788 -25.909 50.640 1.00 86.06 703 ASP A C 1
ATOM 5641 O O . ASP A 1 703 ? -42.419 -26.887 51.047 1.00 86.06 703 ASP A O 1
ATOM 5645 N N . PHE A 1 704 ? -42.343 -25.034 49.786 1.00 87.75 704 PHE A N 1
ATOM 5646 C CA . PHE A 1 704 ? -43.684 -25.169 49.188 1.00 87.75 704 PHE A CA 1
ATOM 5647 C C . PHE A 1 704 ? -43.677 -25.866 47.816 1.00 87.75 704 PHE A C 1
ATOM 5649 O O . PHE A 1 704 ? -44.692 -25.878 47.120 1.00 87.75 704 PHE A O 1
ATOM 5656 N N . SER A 1 705 ? -42.555 -26.485 47.432 1.00 84.81 705 SER A N 1
ATOM 5657 C CA . SER A 1 705 ? -42.360 -27.166 46.144 1.00 84.81 705 SER A CA 1
ATOM 5658 C C . SER A 1 705 ? -42.500 -26.254 44.915 1.00 84.81 705 SER A C 1
ATOM 5660 O O . SER A 1 705 ? -42.861 -26.724 43.835 1.00 84.81 705 SER A O 1
ATOM 5662 N N . ILE A 1 706 ? -42.197 -24.957 45.050 1.00 86.56 706 ILE A N 1
ATOM 5663 C CA . ILE A 1 706 ? -42.134 -24.031 43.912 1.00 86.56 706 ILE A CA 1
ATOM 5664 C C . ILE A 1 706 ? -40.713 -24.006 43.358 1.00 86.56 706 ILE A C 1
ATOM 5666 O O . ILE A 1 706 ? -39.811 -23.374 43.908 1.00 86.56 706 ILE A O 1
ATOM 5670 N N . CYS A 1 707 ? -40.522 -24.658 42.214 1.00 82.38 707 CYS A N 1
ATOM 5671 C CA . CYS A 1 707 ? -39.263 -24.638 41.477 1.00 82.38 707 CYS A CA 1
ATOM 5672 C C . CYS A 1 707 ? -39.262 -23.492 40.454 1.00 82.38 707 CYS A C 1
ATOM 5674 O O . CYS A 1 707 ? -39.626 -23.681 39.294 1.00 82.38 707 CYS A O 1
ATOM 5676 N N . ILE A 1 708 ? -38.848 -22.299 40.884 1.00 86.62 708 ILE A N 1
ATOM 5677 C CA . ILE A 1 708 ? -38.767 -21.094 40.046 1.00 86.62 708 ILE A CA 1
ATOM 5678 C C . ILE A 1 708 ? -37.312 -20.641 39.872 1.00 86.62 708 ILE A C 1
ATOM 5680 O O . ILE A 1 708 ? -36.509 -20.737 40.802 1.00 86.62 708 ILE A O 1
ATOM 5684 N N . LEU A 1 709 ? -36.952 -20.122 38.690 1.00 89.00 709 LEU A N 1
ATOM 5685 C CA . LEU A 1 709 ? -35.600 -19.598 38.489 1.00 89.00 709 LEU A CA 1
ATOM 5686 C C . LEU A 1 709 ? -35.377 -18.338 39.346 1.00 89.00 709 LEU A C 1
ATOM 5688 O O . LEU A 1 709 ? -36.240 -17.452 39.350 1.00 89.00 709 LEU A O 1
ATOM 5692 N N . PRO A 1 710 ? -34.200 -18.174 39.979 1.00 89.50 710 PRO A N 1
ATOM 5693 C CA . PRO A 1 710 ? -33.852 -16.970 40.735 1.00 89.50 710 PRO A CA 1
ATOM 5694 C C . PRO A 1 710 ? -34.147 -15.665 39.976 1.00 89.50 710 PRO A C 1
ATOM 5696 O O . PRO A 1 710 ? -34.821 -14.770 40.494 1.00 89.50 710 PRO A O 1
ATOM 5699 N N . LEU A 1 711 ? -33.739 -15.584 38.702 1.00 89.38 711 LEU A N 1
ATOM 5700 C CA . LEU A 1 711 ? -33.999 -14.424 37.843 1.00 89.38 711 LEU A CA 1
ATOM 5701 C C . LEU A 1 711 ? -35.501 -14.132 37.677 1.00 89.38 711 LEU A C 1
ATOM 5703 O O . LEU A 1 711 ? -35.904 -12.969 37.686 1.00 89.38 711 LEU A O 1
ATOM 5707 N N . GLN A 1 712 ? -36.342 -15.164 37.568 1.00 89.38 712 GLN A N 1
ATOM 5708 C CA . GLN A 1 712 ? -37.789 -14.983 37.447 1.00 89.38 712 GLN A CA 1
ATOM 5709 C C . GLN A 1 712 ? -38.373 -14.372 38.721 1.00 89.38 712 GLN A C 1
ATOM 5711 O O . GLN A 1 712 ? -39.167 -13.442 38.614 1.00 89.38 712 GLN A O 1
ATOM 5716 N N . VAL A 1 713 ? -37.931 -14.806 39.909 1.00 89.88 713 VAL A N 1
ATOM 5717 C CA . VAL A 1 713 ? -38.361 -14.204 41.185 1.00 89.88 713 VAL A CA 1
ATOM 5718 C C . VAL A 1 713 ? -38.012 -12.719 41.222 1.00 89.88 713 VAL A C 1
ATOM 5720 O O . VAL A 1 713 ? -38.870 -11.905 41.556 1.00 89.88 713 VAL A O 1
ATOM 5723 N N . ARG A 1 714 ? -36.792 -12.338 40.812 1.00 90.56 714 ARG A N 1
ATOM 5724 C CA . ARG A 1 714 ? -36.363 -10.928 40.759 1.00 90.56 714 ARG A CA 1
ATOM 5725 C C . ARG A 1 714 ? -37.238 -10.080 39.828 1.00 90.56 714 ARG A C 1
ATOM 5727 O O . ARG A 1 714 ? -37.554 -8.940 40.163 1.00 90.56 714 ARG A O 1
ATOM 5734 N N . LEU A 1 715 ? -37.625 -10.624 38.677 1.00 90.12 715 LEU A N 1
ATOM 5735 C CA . LEU A 1 715 ? -38.380 -9.901 37.649 1.00 90.12 715 LEU A CA 1
ATOM 5736 C C . LEU A 1 715 ? -39.903 -9.874 37.889 1.00 90.12 715 LEU A C 1
ATOM 5738 O O . LEU A 1 715 ? -40.613 -9.183 37.159 1.00 90.12 715 LEU A O 1
ATOM 5742 N N . ARG A 1 716 ? -40.435 -10.582 38.900 1.00 88.44 716 ARG A N 1
ATOM 5743 C CA . ARG A 1 716 ? -41.873 -10.543 39.229 1.00 88.44 716 ARG A CA 1
ATOM 5744 C C . ARG A 1 716 ? -42.290 -9.152 39.723 1.00 88.44 716 ARG A C 1
ATOM 5746 O O . ARG A 1 716 ? -41.854 -8.709 40.785 1.00 88.44 716 ARG A O 1
ATOM 5753 N N . SER A 1 717 ? -43.190 -8.506 38.977 1.00 85.69 717 SER A N 1
ATOM 5754 C CA . SER A 1 717 ? -43.810 -7.222 39.336 1.00 85.69 717 SER A CA 1
ATOM 5755 C C . SER A 1 717 ? -44.803 -7.370 40.492 1.00 85.69 717 SER A C 1
ATOM 5757 O O . SER A 1 717 ? -44.708 -6.654 41.484 1.00 85.69 717 SER A O 1
ATOM 5759 N N . ASN A 1 718 ? -45.715 -8.343 40.407 1.00 88.31 718 ASN A N 1
ATOM 5760 C CA . ASN A 1 718 ? -46.605 -8.699 41.508 1.00 88.31 718 ASN A CA 1
ATOM 5761 C C . ASN A 1 718 ? -45.968 -9.790 42.384 1.00 88.31 718 ASN A C 1
ATOM 5763 O O . ASN A 1 718 ? -46.130 -10.981 42.119 1.00 88.31 718 ASN A O 1
ATOM 5767 N N . ARG A 1 719 ? -45.256 -9.395 43.445 1.00 89.31 719 ARG A N 1
ATOM 5768 C CA . ARG A 1 719 ? -44.627 -10.338 44.389 1.00 89.31 719 ARG A CA 1
ATOM 5769 C C . ARG A 1 719 ? -45.634 -11.163 45.197 1.00 89.31 719 ARG A C 1
ATOM 5771 O O . ARG A 1 719 ? -45.278 -12.253 45.633 1.00 89.31 719 ARG A O 1
ATOM 5778 N N . LEU A 1 720 ? -46.878 -10.694 45.349 1.00 91.69 720 LEU A N 1
ATOM 5779 C CA . LEU A 1 720 ? -47.947 -11.441 46.024 1.00 91.69 720 LEU A CA 1
ATOM 5780 C C . LEU A 1 720 ? -48.332 -12.710 45.245 1.00 91.69 720 LEU A C 1
ATOM 5782 O O . LEU A 1 720 ? -48.636 -13.723 45.861 1.00 91.69 720 LEU A O 1
ATOM 5786 N N . SER A 1 721 ? -48.213 -12.700 43.911 1.00 91.69 721 SER A N 1
ATOM 5787 C CA . SER A 1 721 ? -48.535 -13.870 43.074 1.00 91.69 721 SER A CA 1
ATOM 5788 C C . SER A 1 721 ? -47.706 -15.120 43.401 1.00 91.69 721 SER A C 1
ATOM 5790 O O . SER A 1 721 ? -48.183 -16.232 43.221 1.00 91.69 721 SER A O 1
ATOM 5792 N N . LEU A 1 722 ? -46.491 -14.962 43.945 1.00 91.44 722 LEU A N 1
ATOM 5793 C CA . LEU A 1 722 ? -45.677 -16.094 44.408 1.00 91.44 722 LEU A CA 1
ATOM 5794 C C . LEU A 1 722 ? -46.271 -16.744 45.665 1.00 91.44 722 LEU A C 1
ATOM 5796 O O . LEU A 1 722 ? -46.170 -17.952 45.844 1.00 91.44 722 LEU A O 1
ATOM 5800 N N . ILE A 1 723 ? -46.925 -15.953 46.521 1.00 91.56 723 ILE A N 1
ATOM 5801 C CA . ILE A 1 723 ? -47.667 -16.463 47.678 1.00 91.56 723 ILE A CA 1
ATOM 5802 C C . ILE A 1 723 ? -48.933 -17.190 47.208 1.00 91.56 723 ILE A C 1
ATOM 5804 O O . ILE A 1 723 ? -49.235 -18.267 47.712 1.00 91.56 723 ILE A O 1
ATOM 5808 N N . GLU A 1 724 ? -49.645 -16.653 46.213 1.00 90.81 724 GLU A N 1
ATOM 5809 C CA . GLU A 1 724 ? -50.793 -17.329 45.583 1.00 90.81 724 GLU A CA 1
ATOM 5810 C C . GLU A 1 724 ? -50.387 -18.680 44.963 1.00 90.81 724 GLU A C 1
ATOM 5812 O O . GLU A 1 724 ? -51.091 -19.680 45.116 1.00 90.81 724 GLU A O 1
ATOM 5817 N N . GLU A 1 725 ? -49.216 -18.744 44.325 1.00 90.19 725 GLU A N 1
ATOM 5818 C CA . GLU A 1 725 ? -48.646 -19.981 43.781 1.00 90.19 725 GLU A CA 1
ATOM 5819 C C . GLU A 1 725 ? -48.340 -21.003 44.895 1.00 90.19 725 GLU A C 1
ATOM 5821 O O . GLU A 1 725 ? -48.703 -22.172 44.766 1.00 90.19 725 GLU A O 1
ATOM 5826 N N . CYS A 1 726 ? -47.809 -20.572 46.053 1.00 90.81 726 CYS A N 1
ATOM 5827 C CA . CYS A 1 726 ? -47.617 -21.462 47.215 1.00 90.81 726 CYS A CA 1
ATOM 5828 C C . CYS A 1 726 ? -48.942 -22.059 47.690 1.00 90.81 726 CYS A C 1
ATOM 5830 O O . CYS A 1 726 ? -49.027 -23.244 48.021 1.00 90.81 726 CYS A O 1
ATOM 5832 N N . ILE A 1 727 ? -49.979 -21.222 47.740 1.00 90.56 727 ILE A N 1
ATOM 5833 C CA . ILE A 1 727 ? -51.305 -21.591 48.234 1.00 90.56 727 ILE A CA 1
ATOM 5834 C C . ILE A 1 727 ? -52.007 -22.562 47.275 1.00 90.56 727 ILE A C 1
ATOM 5836 O O . ILE A 1 727 ? -52.694 -23.482 47.718 1.00 90.56 727 ILE A O 1
ATOM 5840 N N . THR A 1 728 ? -51.836 -22.377 45.967 1.00 87.81 728 THR A N 1
ATOM 5841 C CA . THR A 1 728 ? -52.433 -23.255 44.949 1.00 87.81 728 THR A CA 1
ATOM 5842 C C . THR A 1 728 ? -51.717 -24.599 44.847 1.00 87.81 728 THR A C 1
ATOM 5844 O O . THR A 1 728 ? -52.383 -25.628 44.736 1.00 87.81 728 THR A O 1
ATOM 5847 N N . GLN A 1 729 ? -50.385 -24.611 44.942 1.00 86.88 729 GLN A N 1
ATOM 5848 C CA . GLN A 1 729 ? -49.583 -25.834 44.865 1.00 86.88 729 GLN A CA 1
ATOM 5849 C C . GLN A 1 729 ? -49.722 -26.707 46.125 1.00 86.88 729 GLN A C 1
ATOM 5851 O O . GLN A 1 729 ? -49.699 -27.936 46.036 1.00 86.88 729 GLN A O 1
ATOM 5856 N N . CYS A 1 730 ? -49.900 -26.091 47.299 1.00 85.38 730 CYS A N 1
ATOM 5857 C CA . CYS A 1 730 ? -50.064 -26.786 48.573 1.00 85.38 730 CYS A CA 1
ATOM 5858 C C . CYS A 1 730 ? -51.439 -26.492 49.188 1.00 85.38 730 CYS A C 1
ATOM 5860 O O . CYS A 1 730 ? -51.661 -25.462 49.825 1.00 85.38 730 CYS A O 1
ATOM 5862 N N . SER A 1 731 ? -52.364 -27.452 49.076 1.00 80.44 731 SER A N 1
ATOM 5863 C CA . SER A 1 731 ? -53.754 -27.289 49.530 1.00 80.44 731 SER A CA 1
ATOM 5864 C C . SER A 1 731 ? -53.902 -26.986 51.026 1.00 80.44 731 SER A C 1
ATOM 5866 O O . SER A 1 731 ? -54.919 -26.428 51.424 1.00 80.44 731 SER A O 1
ATOM 5868 N N . THR A 1 732 ? -52.908 -27.320 51.858 1.00 86.19 732 THR A N 1
ATOM 5869 C CA . THR A 1 732 ? -52.884 -27.046 53.306 1.00 86.19 732 THR A CA 1
ATOM 5870 C C . THR A 1 732 ? -52.053 -25.820 53.696 1.00 86.19 732 THR A C 1
ATOM 5872 O O . THR A 1 732 ? -51.907 -25.547 54.889 1.00 86.19 732 THR A O 1
ATOM 5875 N N . ALA A 1 733 ? -51.510 -25.068 52.732 1.00 87.50 733 ALA A N 1
ATOM 5876 C CA . ALA A 1 733 ? -50.654 -23.904 52.980 1.00 87.50 733 ALA A CA 1
ATOM 5877 C C . ALA A 1 733 ? -51.336 -22.830 53.846 1.00 87.50 733 ALA A C 1
ATOM 5879 O O . ALA A 1 733 ? -50.680 -22.182 54.658 1.00 87.50 733 ALA A O 1
ATOM 5880 N N . TYR A 1 734 ? -52.667 -22.715 53.767 1.00 88.81 734 TYR A N 1
ATOM 5881 C CA . TYR A 1 734 ? -53.469 -21.807 54.597 1.00 88.81 734 TYR A CA 1
ATOM 5882 C C . TYR A 1 734 ? -53.341 -22.051 56.115 1.00 88.81 734 TYR A C 1
ATOM 5884 O O . TYR A 1 734 ? -53.667 -21.166 56.905 1.00 88.81 734 TYR A O 1
ATOM 5892 N N . LYS A 1 735 ? -52.844 -23.222 56.542 1.00 88.12 735 LYS A N 1
ATOM 5893 C CA . LYS A 1 735 ? -52.550 -23.540 57.954 1.00 88.12 735 LYS A CA 1
ATOM 5894 C C . LYS A 1 735 ? -51.168 -23.062 58.410 1.00 88.12 735 LYS A C 1
ATOM 5896 O O . LYS A 1 735 ? -50.889 -23.075 59.603 1.00 88.12 735 LYS A O 1
ATOM 5901 N N . GLN A 1 736 ? -50.306 -22.646 57.484 1.00 89.44 736 GLN A N 1
ATOM 5902 C CA . GLN A 1 736 ? -48.931 -22.220 57.744 1.00 89.44 736 GLN A CA 1
ATOM 5903 C C . GLN A 1 736 ? -48.778 -20.696 57.586 1.00 89.44 736 GLN A C 1
ATOM 5905 O O . GLN A 1 736 ? -47.892 -20.198 56.895 1.00 89.44 736 GLN A O 1
ATOM 5910 N N . SER A 1 737 ? -49.655 -19.919 58.228 1.00 89.56 737 SER A N 1
ATOM 5911 C CA . SER A 1 737 ? -49.673 -18.455 58.080 1.00 89.56 737 SER A CA 1
ATOM 5912 C C . SER A 1 737 ? -48.355 -17.786 58.481 1.00 89.56 737 SER A C 1
ATOM 5914 O O . SER A 1 737 ? -47.920 -16.849 57.818 1.00 89.56 737 SER A O 1
ATOM 5916 N N . ALA A 1 738 ? -47.674 -18.286 59.516 1.00 89.44 738 ALA A N 1
ATOM 5917 C CA . ALA A 1 738 ? -46.400 -17.734 59.974 1.00 89.44 738 ALA A CA 1
ATOM 5918 C C . ALA A 1 738 ? -45.280 -17.841 58.920 1.00 89.44 738 ALA A C 1
ATOM 5920 O O . ALA A 1 738 ? -44.534 -16.880 58.724 1.00 89.44 738 ALA A O 1
ATOM 5921 N N . THR A 1 739 ? -45.172 -18.973 58.213 1.00 89.62 739 THR A N 1
ATOM 5922 C CA . THR A 1 739 ? -44.141 -19.169 57.179 1.00 89.62 739 THR A CA 1
ATOM 5923 C C . THR A 1 739 ? -44.458 -18.360 55.926 1.00 89.62 739 THR A C 1
ATOM 5925 O O . THR A 1 739 ? -43.570 -17.698 55.401 1.00 89.62 739 THR A O 1
ATOM 5928 N N . LEU A 1 740 ? -45.722 -18.301 55.492 1.00 91.06 740 LEU A N 1
ATOM 5929 C CA . LEU A 1 740 ? -46.120 -17.484 54.338 1.00 91.06 740 LEU A CA 1
ATOM 5930 C C . LEU A 1 740 ? -46.000 -15.977 54.601 1.00 91.06 740 LEU A C 1
ATOM 5932 O O . LEU A 1 740 ? -45.623 -15.228 53.702 1.00 91.06 740 LEU A O 1
ATOM 5936 N N . LEU A 1 741 ? -46.247 -15.518 55.832 1.00 90.50 741 LEU A N 1
ATOM 5937 C CA . LEU A 1 741 ? -45.993 -14.130 56.230 1.00 90.50 741 LEU A CA 1
ATOM 5938 C C . LEU A 1 741 ? -44.491 -13.814 56.272 1.00 90.50 741 LEU A C 1
ATOM 5940 O O . LEU A 1 741 ? -44.084 -12.740 55.823 1.00 90.50 741 LEU A O 1
ATOM 5944 N N . SER A 1 742 ? -43.663 -14.750 56.752 1.00 91.94 742 SER A N 1
ATOM 5945 C CA . SER A 1 742 ? -42.201 -14.641 56.666 1.00 91.94 742 SER A CA 1
ATOM 5946 C C . SER A 1 742 ? -41.732 -14.564 55.211 1.00 91.94 742 SER A C 1
ATOM 5948 O O . SER A 1 742 ? -40.920 -13.702 54.881 1.00 91.94 742 SER A O 1
ATOM 5950 N N . LEU A 1 743 ? -42.257 -15.416 54.330 1.00 92.44 743 LEU A N 1
ATOM 5951 C CA . LEU A 1 743 ? -41.916 -15.418 52.910 1.00 92.44 743 LEU A CA 1
ATOM 5952 C C . LEU A 1 743 ? -42.342 -14.109 52.236 1.00 92.44 743 LEU A C 1
ATOM 5954 O O . LEU A 1 743 ? -41.555 -13.497 51.519 1.00 92.44 743 LEU A O 1
ATOM 5958 N N . ALA A 1 744 ? -43.554 -13.623 52.512 1.00 91.25 744 ALA A N 1
ATOM 5959 C CA . ALA A 1 744 ? -44.037 -12.344 51.998 1.00 91.25 744 ALA A CA 1
ATOM 5960 C C . ALA A 1 744 ? -43.186 -11.159 52.486 1.00 91.25 744 ALA A C 1
ATOM 5962 O O . ALA A 1 744 ? -43.008 -10.188 51.748 1.00 91.25 744 ALA A O 1
ATOM 5963 N N . SER A 1 745 ? -42.655 -11.235 53.713 1.00 90.94 745 SER A N 1
ATOM 5964 C CA . SER A 1 745 ? -41.690 -10.272 54.256 1.00 90.94 745 SER A CA 1
ATOM 5965 C C . SER A 1 745 ? -40.384 -10.291 53.463 1.00 90.94 745 SER A C 1
ATOM 5967 O O . SER A 1 745 ? -39.951 -9.243 52.992 1.00 90.94 745 SER A O 1
ATOM 5969 N N . LEU A 1 746 ? -39.793 -11.473 53.254 1.00 91.31 746 LEU A N 1
ATOM 5970 C CA . LEU A 1 746 ? -38.555 -11.636 52.482 1.00 91.31 746 LEU A CA 1
ATOM 5971 C C . LEU A 1 746 ? -38.719 -11.193 51.017 1.00 91.31 746 LEU A C 1
ATOM 5973 O O . LEU A 1 746 ? -37.836 -10.558 50.449 1.00 91.31 746 LEU A O 1
ATOM 5977 N N . LEU A 1 747 ? -39.877 -11.472 50.413 1.00 90.62 747 LEU A N 1
ATOM 5978 C CA . LEU A 1 747 ? -40.245 -11.019 49.066 1.00 90.62 747 LEU A CA 1
ATOM 5979 C C . LEU A 1 747 ? -40.658 -9.540 49.002 1.00 90.62 747 LEU A C 1
ATOM 5981 O O . LEU A 1 747 ? -40.898 -9.030 47.905 1.00 90.62 747 LEU A O 1
ATOM 5985 N N . ARG A 1 748 ? -40.774 -8.870 50.157 1.00 88.88 748 ARG A N 1
ATOM 5986 C CA . ARG A 1 748 ? -41.209 -7.473 50.313 1.00 88.88 748 ARG A CA 1
ATOM 5987 C C . ARG A 1 748 ? -42.517 -7.167 49.596 1.00 88.88 748 ARG A C 1
ATOM 5989 O O . ARG A 1 748 ? -42.679 -6.140 48.935 1.00 88.88 748 ARG A O 1
ATOM 5996 N N . VAL A 1 749 ? -43.481 -8.068 49.750 1.00 87.06 749 VAL A N 1
ATOM 5997 C CA . VAL A 1 749 ? -44.855 -7.848 49.295 1.00 87.06 749 VAL A CA 1
ATOM 5998 C C . VAL A 1 749 ? -45.372 -6.553 49.930 1.00 87.06 749 VAL A C 1
ATOM 6000 O O . VAL A 1 749 ? -45.236 -6.358 51.139 1.00 87.06 749 VAL A O 1
ATOM 6003 N N . SER A 1 750 ? -45.926 -5.658 49.109 1.00 82.88 750 SER A N 1
ATOM 6004 C CA . SER A 1 750 ? -46.356 -4.308 49.511 1.00 82.88 750 SER A CA 1
ATOM 6005 C C . SER A 1 750 ? -45.248 -3.382 50.054 1.00 82.88 750 SER A C 1
ATOM 6007 O O . SER A 1 750 ? -45.532 -2.453 50.810 1.00 82.88 750 SER A O 1
ATOM 6009 N N . GLY A 1 751 ? -43.987 -3.589 49.650 1.00 83.38 751 GLY A N 1
ATOM 6010 C CA . GLY A 1 751 ? -42.870 -2.713 50.027 1.00 83.38 751 GLY A CA 1
ATOM 6011 C C . GLY A 1 751 ? -42.666 -2.695 51.540 1.00 83.38 751 GLY A C 1
ATOM 6012 O O . GLY A 1 751 ? -42.643 -3.758 52.151 1.00 83.38 751 GLY A O 1
ATOM 6013 N N . ASP A 1 752 ? -42.584 -1.510 52.150 1.00 79.12 752 ASP A N 1
ATOM 6014 C CA . ASP A 1 752 ? -42.413 -1.338 53.605 1.00 79.12 752 ASP A CA 1
ATOM 6015 C C . ASP A 1 752 ? -43.734 -1.381 54.399 1.00 79.12 752 ASP A C 1
ATOM 6017 O O . ASP A 1 752 ? -43.736 -1.329 55.631 1.00 79.12 752 ASP A O 1
ATOM 6021 N N . ASN A 1 753 ? -44.880 -1.503 53.720 1.00 85.50 753 ASN A N 1
ATOM 6022 C CA . ASN A 1 753 ? -46.186 -1.503 54.370 1.00 85.50 753 ASN A CA 1
ATOM 6023 C C . ASN A 1 753 ? -46.497 -2.866 55.014 1.00 85.50 753 ASN A C 1
ATOM 6025 O O . ASN A 1 753 ? -47.154 -3.727 54.423 1.00 85.50 753 ASN A O 1
ATOM 6029 N N . ASN A 1 754 ? -46.040 -3.054 56.253 1.00 85.25 754 ASN A N 1
ATOM 6030 C CA . ASN A 1 754 ? -46.225 -4.306 56.986 1.00 85.25 754 ASN A CA 1
ATOM 6031 C C . ASN A 1 754 ? -47.705 -4.645 57.243 1.00 85.25 754 ASN A C 1
ATOM 6033 O O . ASN A 1 754 ? -48.090 -5.813 57.174 1.00 85.25 754 ASN A O 1
ATOM 6037 N N . THR A 1 755 ? -48.548 -3.642 57.507 1.00 84.38 755 THR A N 1
ATOM 6038 C CA . THR A 1 755 ? -49.985 -3.857 57.743 1.00 84.38 755 THR A CA 1
ATOM 6039 C C . THR A 1 755 ? -50.694 -4.257 56.452 1.00 84.38 755 THR A C 1
ATOM 6041 O O . THR A 1 755 ? -51.438 -5.236 56.446 1.00 84.38 755 THR A O 1
ATOM 6044 N N . GLY A 1 756 ? -50.386 -3.584 55.339 1.00 85.75 756 GLY A N 1
ATOM 6045 C CA . GLY A 1 756 ? -50.879 -3.947 54.009 1.00 85.75 756 GLY A CA 1
ATOM 6046 C C . GLY A 1 756 ? -50.453 -5.353 53.584 1.00 85.75 756 GLY A C 1
ATOM 6047 O O . GLY A 1 756 ? -51.282 -6.128 53.113 1.00 85.75 756 GLY A O 1
ATOM 6048 N N . ARG A 1 757 ? -49.188 -5.717 53.827 1.00 91.38 757 ARG A N 1
ATOM 6049 C CA . ARG A 1 757 ? -48.651 -7.058 53.557 1.00 91.38 757 ARG A CA 1
ATOM 6050 C C . ARG A 1 757 ? -49.382 -8.140 54.342 1.00 91.38 757 ARG A C 1
ATOM 6052 O O . ARG A 1 757 ? -49.830 -9.124 53.757 1.00 91.38 757 ARG A O 1
ATOM 6059 N N . LYS A 1 758 ? -49.497 -7.963 55.663 1.00 90.25 758 LYS A N 1
ATOM 6060 C CA . LYS A 1 758 ? -50.181 -8.921 56.539 1.00 90.25 758 LYS A CA 1
ATOM 6061 C C . LYS A 1 758 ? -51.645 -9.077 56.124 1.00 90.25 758 LYS A C 1
ATOM 6063 O O . LYS A 1 758 ? -52.115 -10.204 56.025 1.00 90.25 758 LYS A O 1
ATOM 6068 N N . GLY A 1 759 ? -52.322 -7.968 55.818 1.00 90.94 759 GLY A N 1
ATOM 6069 C CA . GLY A 1 759 ? -53.706 -7.964 55.347 1.00 90.94 759 GLY A CA 1
ATOM 6070 C C . GLY A 1 759 ? -53.908 -8.753 54.051 1.00 90.94 759 GLY A C 1
ATOM 6071 O O . GLY A 1 759 ? -54.751 -9.645 54.003 1.00 90.94 759 GLY A O 1
ATOM 6072 N N . GLN A 1 760 ? -53.090 -8.498 53.025 1.00 91.56 760 GLN A N 1
ATOM 6073 C CA . GLN A 1 760 ? -53.168 -9.207 51.739 1.00 91.56 760 GLN A CA 1
ATOM 6074 C C . GLN A 1 760 ? -52.941 -10.714 51.885 1.00 91.56 760 GLN A C 1
ATOM 6076 O O . GLN A 1 760 ? -53.724 -11.508 51.369 1.00 91.56 760 GLN A O 1
ATOM 6081 N N . VAL A 1 761 ? -51.894 -11.117 52.616 1.00 93.00 761 VAL A N 1
ATOM 6082 C CA . VAL A 1 761 ? -51.579 -12.539 52.810 1.00 93.00 761 VAL A CA 1
ATOM 6083 C C . VAL A 1 761 ? -52.697 -13.231 53.585 1.00 93.00 761 VAL A C 1
ATOM 6085 O O . VAL A 1 761 ? -53.204 -14.244 53.122 1.00 93.00 761 VAL A O 1
ATOM 6088 N N . LEU A 1 762 ? -53.129 -12.685 54.727 1.00 92.94 762 LEU A N 1
ATOM 6089 C CA . LEU A 1 762 ? -54.193 -13.300 55.528 1.00 92.94 762 LEU A CA 1
ATOM 6090 C C . LEU A 1 762 ? -55.527 -13.381 54.775 1.00 92.94 762 LEU A C 1
ATOM 6092 O O . LEU A 1 762 ? -56.239 -14.366 54.945 1.00 92.94 762 LEU A O 1
ATOM 6096 N N . THR A 1 763 ? -55.840 -12.407 53.913 1.00 93.31 763 THR A N 1
ATOM 6097 C CA . THR A 1 763 ? -57.046 -12.449 53.064 1.00 93.31 763 THR A CA 1
ATOM 6098 C C . THR A 1 763 ? -56.998 -13.651 52.116 1.00 93.31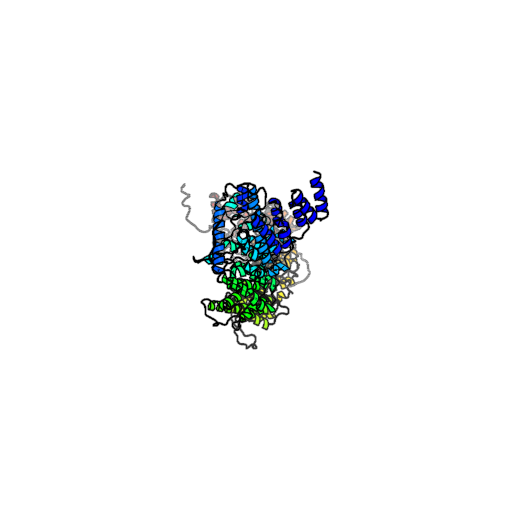 763 THR A C 1
ATOM 6100 O O . THR A 1 763 ? -57.929 -14.453 52.104 1.00 93.31 763 THR A O 1
ATOM 6103 N N . LEU A 1 764 ? -55.874 -13.866 51.419 1.00 92.81 764 LEU A N 1
ATOM 6104 C CA . LEU A 1 764 ? -55.686 -15.038 50.550 1.00 92.81 764 LEU A CA 1
ATOM 6105 C C . LEU A 1 764 ? -55.783 -16.365 51.320 1.00 92.81 764 LEU A C 1
ATOM 6107 O O . LEU A 1 764 ? -56.361 -17.335 50.825 1.00 92.81 764 LEU A O 1
ATOM 6111 N N . LEU A 1 765 ? -55.232 -16.428 52.539 1.00 93.38 765 LEU A N 1
ATOM 6112 C CA . LEU A 1 765 ? -55.319 -17.631 53.375 1.00 93.38 765 LEU A CA 1
ATOM 6113 C C . LEU A 1 765 ? -56.748 -17.884 53.863 1.00 93.38 765 LEU A C 1
ATOM 6115 O O . LEU A 1 765 ? -57.174 -19.039 53.885 1.00 93.38 765 LEU A O 1
ATOM 6119 N N . ALA A 1 766 ? -57.488 -16.834 54.228 1.00 92.38 766 ALA A N 1
ATOM 6120 C CA . ALA A 1 766 ? -58.893 -16.926 54.612 1.00 92.38 766 ALA A CA 1
ATOM 6121 C C . ALA A 1 766 ? -59.746 -17.449 53.447 1.00 92.38 766 ALA A C 1
ATOM 6123 O O . ALA A 1 766 ? -60.495 -18.411 53.613 1.00 92.38 766 ALA A O 1
ATOM 6124 N N . GLU A 1 767 ? -59.567 -16.896 52.246 1.00 92.31 767 GLU A N 1
ATOM 6125 C CA . GLU A 1 767 ? -60.265 -17.345 51.039 1.00 92.31 767 GLU A CA 1
ATOM 6126 C C . GLU A 1 767 ? -59.944 -18.798 50.683 1.00 92.31 767 GLU A C 1
ATOM 6128 O O . GLU A 1 767 ? -60.842 -19.569 50.337 1.00 92.31 767 GLU A O 1
ATOM 6133 N N . GLN A 1 768 ? -58.673 -19.206 50.775 1.00 92.12 768 GLN A N 1
ATOM 6134 C CA . GLN A 1 768 ? -58.300 -20.591 50.501 1.00 92.12 768 GLN A CA 1
ATOM 6135 C C . GLN A 1 768 ? -58.866 -21.550 51.551 1.00 92.12 768 GLN A C 1
ATOM 6137 O O . GLN A 1 768 ? -59.369 -22.617 51.195 1.00 92.12 768 GLN A O 1
ATOM 6142 N N . ALA A 1 769 ? -58.820 -21.183 52.834 1.00 91.19 769 ALA A N 1
ATOM 6143 C CA . ALA A 1 769 ? -59.420 -21.978 53.899 1.00 91.19 769 ALA A CA 1
ATOM 6144 C C . ALA A 1 769 ? -60.928 -22.166 53.662 1.00 91.19 769 ALA A C 1
ATOM 6146 O O . ALA A 1 769 ? -61.437 -23.281 53.799 1.00 91.19 769 ALA A O 1
ATOM 6147 N N . LEU A 1 770 ? -61.617 -21.108 53.221 1.00 90.06 770 LEU A N 1
ATOM 6148 C CA . LEU A 1 770 ? -63.031 -21.150 52.859 1.00 90.06 770 LEU A CA 1
ATOM 6149 C C . LEU A 1 770 ? -63.300 -22.077 51.661 1.00 90.06 770 LEU A C 1
ATOM 6151 O O . LEU A 1 770 ? -64.201 -22.911 51.731 1.00 90.06 770 LEU A O 1
ATOM 6155 N N . LYS A 1 771 ? -62.491 -22.002 50.593 1.00 89.25 771 LYS A N 1
ATOM 6156 C CA . LYS A 1 771 ? -62.574 -22.918 49.434 1.00 89.25 771 LYS A CA 1
ATOM 6157 C C . LYS A 1 771 ? -62.374 -24.384 49.833 1.00 89.25 771 LYS A C 1
ATOM 6159 O O . LYS A 1 771 ? -63.038 -25.263 49.291 1.00 89.25 771 LYS A O 1
ATOM 6164 N N . CYS A 1 772 ? -61.495 -24.645 50.799 1.00 88.44 772 CYS A N 1
ATOM 6165 C CA . CYS A 1 772 ? -61.257 -25.972 51.371 1.00 88.44 772 CYS A CA 1
ATOM 6166 C C . CYS A 1 772 ? -62.326 -26.409 52.395 1.00 88.44 772 CYS A C 1
ATOM 6168 O O . CYS A 1 772 ? -62.183 -27.479 52.988 1.00 88.44 772 CYS A O 1
ATOM 6170 N N . LEU A 1 773 ? -63.384 -25.611 52.607 1.00 89.31 773 LEU A N 1
ATOM 6171 C CA . LEU A 1 773 ? -64.451 -25.831 53.596 1.00 89.31 773 LEU A CA 1
ATOM 6172 C C . LEU A 1 773 ? -63.944 -25.916 55.052 1.00 89.31 773 LEU A C 1
ATOM 6174 O O . LEU A 1 773 ? -64.613 -26.468 55.927 1.00 89.31 773 LEU A O 1
ATOM 6178 N N . ASP A 1 774 ? -62.771 -25.343 55.335 1.00 90.81 774 ASP A N 1
ATOM 6179 C CA . ASP A 1 774 ? -62.191 -25.236 56.675 1.00 90.81 774 ASP A CA 1
ATOM 6180 C C . ASP A 1 774 ? -62.614 -23.906 57.315 1.00 90.81 774 ASP A C 1
ATOM 6182 O O . ASP A 1 774 ? -61.833 -22.962 57.469 1.00 90.81 774 ASP A O 1
ATOM 6186 N N . PHE A 1 775 ? -63.901 -23.819 57.660 1.00 91.06 775 PHE A N 1
ATOM 6187 C CA . PHE A 1 775 ? -64.521 -22.586 58.156 1.00 91.06 775 PHE A CA 1
ATOM 6188 C C . PHE A 1 775 ? -63.861 -22.049 59.433 1.00 91.06 775 PHE A C 1
ATOM 6190 O O . PHE A 1 775 ? -63.775 -20.839 59.615 1.00 91.06 775 PHE A O 1
ATOM 6197 N N . LYS A 1 776 ? -63.347 -22.933 60.300 1.00 89.56 776 LYS A N 1
ATOM 6198 C CA . LYS A 1 776 ? -62.641 -22.527 61.525 1.00 89.56 776 LYS A CA 1
ATOM 6199 C C . LYS A 1 776 ? -61.318 -21.836 61.204 1.00 89.56 776 LYS A C 1
ATOM 6201 O O . LYS A 1 776 ? -61.041 -20.785 61.769 1.00 89.56 776 LYS A O 1
ATOM 6206 N N . ALA A 1 777 ? -60.518 -22.395 60.294 1.00 89.25 777 ALA A N 1
ATOM 6207 C CA . ALA A 1 777 ? -59.276 -21.756 59.865 1.00 89.25 777 ALA A CA 1
ATOM 6208 C C . ALA A 1 777 ? -59.539 -20.441 59.112 1.00 89.25 777 ALA A C 1
ATOM 6210 O O . ALA A 1 777 ? -58.829 -19.464 59.329 1.00 89.25 777 ALA A O 1
ATOM 6211 N N . SER A 1 778 ? -60.588 -20.396 58.281 1.00 92.50 778 SER A N 1
ATOM 6212 C CA . SER A 1 778 ? -61.021 -19.164 57.612 1.00 92.50 778 SER A CA 1
ATOM 6213 C C . SER A 1 778 ? -61.421 -18.085 58.618 1.00 92.50 778 SER A C 1
ATOM 6215 O O . SER A 1 778 ? -61.002 -16.942 58.460 1.00 92.50 778 SER A O 1
ATOM 6217 N N . TYR A 1 779 ? -62.174 -18.442 59.665 1.00 93.00 779 TYR A N 1
ATOM 6218 C CA . TYR A 1 779 ? -62.571 -17.498 60.707 1.00 93.00 779 TYR A CA 1
ATOM 6219 C C . TYR A 1 779 ? -61.375 -16.957 61.485 1.00 93.00 779 TYR A C 1
ATOM 6221 O O . TYR A 1 779 ? -61.319 -15.757 61.695 1.00 93.00 779 TYR A O 1
ATOM 6229 N N . ILE A 1 780 ? -60.401 -17.795 61.859 1.00 93.19 780 ILE A N 1
ATOM 6230 C CA . ILE A 1 780 ? -59.196 -17.338 62.578 1.00 93.19 780 ILE A CA 1
ATOM 6231 C C . ILE A 1 780 ? -58.478 -16.231 61.790 1.00 93.19 780 ILE A C 1
ATOM 6233 O O . ILE A 1 780 ? -58.140 -15.189 62.348 1.00 93.19 780 ILE A O 1
ATOM 6237 N N . HIS A 1 781 ? -58.303 -16.416 60.478 1.00 94.00 781 HIS A N 1
ATOM 6238 C CA . HIS A 1 781 ? -57.685 -15.395 59.626 1.00 94.00 781 HIS A CA 1
ATOM 6239 C C . HIS A 1 781 ? -58.563 -14.142 59.496 1.00 94.00 781 HIS A C 1
ATOM 6241 O O . HIS A 1 781 ? -58.048 -13.029 59.586 1.00 94.00 781 HIS A O 1
ATOM 6247 N N . CYS A 1 782 ? -59.883 -14.297 59.339 1.00 92.56 782 CYS A N 1
ATOM 6248 C CA . CYS A 1 782 ? -60.823 -13.170 59.331 1.00 92.56 782 CYS A CA 1
ATOM 6249 C C . CYS A 1 782 ? -60.821 -12.405 60.662 1.00 92.56 782 CYS A C 1
ATOM 6251 O O . CYS A 1 782 ? -60.846 -11.181 60.655 1.00 92.56 782 CYS A O 1
ATOM 6253 N N . GLN A 1 783 ? -60.729 -13.094 61.796 1.00 93.00 783 GLN A N 1
ATOM 6254 C CA . GLN A 1 783 ? -60.670 -12.496 63.126 1.00 93.00 783 GLN A CA 1
ATOM 6255 C C . GLN A 1 783 ? -59.408 -11.642 63.285 1.00 93.00 783 GLN A C 1
ATOM 6257 O O . GLN A 1 783 ? -59.497 -10.504 63.742 1.00 93.00 783 GLN A O 1
ATOM 6262 N N . ASP A 1 784 ? -58.253 -12.141 62.836 1.00 90.56 784 ASP A N 1
ATOM 6263 C CA . ASP A 1 784 ? -57.002 -11.377 62.823 1.00 90.56 784 ASP A CA 1
ATOM 6264 C C . ASP A 1 784 ? -57.092 -10.129 61.926 1.00 90.56 784 ASP A C 1
ATOM 6266 O O . ASP A 1 784 ? -56.563 -9.068 62.272 1.00 90.56 784 ASP A O 1
ATOM 6270 N N . LEU A 1 785 ? -57.772 -10.235 60.779 1.00 92.06 785 LEU A N 1
ATOM 6271 C CA . LEU A 1 785 ? -58.018 -9.117 59.861 1.00 92.06 785 LEU A CA 1
ATOM 6272 C C . LEU A 1 785 ? -58.967 -8.073 60.468 1.00 92.06 785 LEU A C 1
ATOM 6274 O O . LEU A 1 785 ? -58.702 -6.872 60.373 1.00 92.06 785 LEU A O 1
ATOM 6278 N N . MET A 1 786 ? -60.036 -8.529 61.122 1.00 90.38 786 MET A N 1
ATOM 6279 C CA . MET A 1 786 ? -61.026 -7.692 61.800 1.00 90.38 786 MET A CA 1
ATOM 6280 C C . MET A 1 786 ? -60.417 -6.958 62.994 1.00 90.38 786 MET A C 1
ATOM 6282 O O . MET A 1 786 ? -60.579 -5.746 63.113 1.00 90.38 786 MET A O 1
ATOM 6286 N N . ALA A 1 787 ? -59.652 -7.660 63.833 1.00 89.00 787 ALA A N 1
ATOM 6287 C CA . ALA A 1 787 ? -58.946 -7.071 64.969 1.00 89.00 787 ALA A CA 1
ATOM 6288 C C . ALA A 1 787 ? -57.910 -6.023 64.528 1.00 89.00 787 ALA A C 1
ATOM 6290 O O . ALA A 1 787 ? -57.677 -5.042 65.233 1.00 89.00 787 ALA A O 1
ATOM 6291 N N . ALA A 1 788 ? -57.307 -6.204 63.348 1.00 85.56 788 ALA A N 1
ATOM 6292 C CA . ALA A 1 788 ? -56.406 -5.230 62.739 1.00 85.56 788 ALA A CA 1
ATOM 6293 C C . ALA A 1 788 ? -57.128 -4.079 62.006 1.00 85.56 788 ALA A C 1
ATOM 6295 O O . ALA A 1 788 ? -56.455 -3.173 61.512 1.00 85.56 788 ALA A O 1
ATOM 6296 N N . GLY A 1 789 ? -58.462 -4.108 61.899 1.00 85.62 789 GLY A N 1
ATOM 6297 C CA . GLY A 1 789 ? -59.249 -3.110 61.169 1.00 85.62 789 GLY A CA 1
ATOM 6298 C C . GLY A 1 789 ? -58.967 -3.076 59.661 1.00 85.62 789 GLY A C 1
ATOM 6299 O O . GLY A 1 789 ? -59.055 -2.014 59.043 1.00 85.62 789 GLY A O 1
ATOM 6300 N N . TYR A 1 790 ? -58.576 -4.202 59.052 1.00 90.75 790 TYR A N 1
ATOM 6301 C CA . TYR A 1 790 ? -58.206 -4.255 57.634 1.00 90.75 790 TYR A CA 1
ATOM 6302 C C . TYR A 1 790 ? -59.450 -4.264 56.732 1.00 90.75 790 TYR A C 1
ATOM 6304 O O . TYR A 1 790 ? -59.996 -5.319 56.412 1.00 90.75 790 TYR A O 1
ATOM 6312 N N . SER A 1 791 ? -59.892 -3.079 56.300 1.00 88.56 791 SER A N 1
ATOM 6313 C CA . SER A 1 791 ? -61.144 -2.908 55.547 1.00 88.56 791 SER A CA 1
ATOM 6314 C C . SER A 1 791 ? -61.281 -3.743 54.261 1.00 88.56 791 SER A C 1
ATOM 6316 O O . SER A 1 791 ? -62.394 -4.211 54.016 1.00 88.56 791 SER A O 1
ATOM 6318 N N . PRO A 1 792 ? -60.229 -4.029 53.457 1.00 90.31 792 PRO A N 1
ATOM 6319 C CA . PRO A 1 792 ? -60.385 -4.856 52.256 1.00 90.31 792 PRO A CA 1
ATOM 6320 C C . PRO A 1 792 ? -60.823 -6.302 52.536 1.00 90.31 792 PRO A C 1
ATOM 6322 O O . PRO A 1 792 ? -61.308 -6.965 51.628 1.00 90.31 792 PRO A O 1
ATOM 6325 N N . ALA A 1 793 ? -60.715 -6.784 53.782 1.00 91.56 793 ALA A N 1
ATOM 6326 C CA . ALA A 1 793 ? -61.198 -8.110 54.170 1.00 91.56 793 ALA A CA 1
ATOM 6327 C C . ALA A 1 793 ? -62.735 -8.231 54.211 1.00 91.56 793 ALA A C 1
ATOM 6329 O O . ALA A 1 793 ? -63.246 -9.322 54.464 1.00 91.56 793 ALA A O 1
ATOM 6330 N N . TRP A 1 794 ? -63.489 -7.147 53.976 1.00 92.62 794 TRP A N 1
ATOM 6331 C CA . TRP A 1 794 ? -64.957 -7.167 54.010 1.00 92.62 794 TRP A CA 1
ATOM 6332 C C . TRP A 1 794 ? -65.551 -8.268 53.118 1.00 92.62 794 TRP A C 1
ATOM 6334 O O . TRP A 1 794 ? -66.546 -8.882 53.498 1.00 92.62 794 TRP A O 1
ATOM 6344 N N . GLU A 1 795 ? -64.934 -8.547 51.965 1.00 92.00 795 GLU A N 1
ATOM 6345 C CA . GLU A 1 795 ? -65.437 -9.513 50.987 1.00 92.00 795 GLU A CA 1
ATOM 6346 C C . GLU A 1 795 ? -65.327 -10.951 51.510 1.00 92.00 795 GLU A C 1
ATOM 6348 O O . GLU A 1 795 ? -66.325 -11.674 51.542 1.00 92.00 795 GLU A O 1
ATOM 6353 N N . VAL A 1 796 ? -64.156 -11.350 52.021 1.00 92.88 796 VAL A N 1
ATOM 6354 C CA . VAL A 1 796 ? -63.965 -12.689 52.602 1.00 92.88 796 VAL A CA 1
ATOM 6355 C C . VAL A 1 796 ? -64.769 -12.872 53.895 1.00 92.88 796 VAL A C 1
ATOM 6357 O O . VAL A 1 796 ? -65.357 -13.936 54.103 1.00 92.88 796 VAL A O 1
ATOM 6360 N N . CYS A 1 797 ? -64.889 -11.827 54.726 1.00 92.62 797 CYS A N 1
ATOM 6361 C CA . CYS A 1 797 ? -65.762 -11.840 55.903 1.00 92.62 797 CYS A CA 1
ATOM 6362 C C . CYS A 1 797 ? -67.235 -12.009 55.504 1.00 92.62 797 CYS A C 1
ATOM 6364 O O . CYS A 1 797 ? -67.943 -12.819 56.098 1.00 92.62 797 CYS A O 1
ATOM 6366 N N . SER A 1 798 ? -67.683 -11.311 54.457 1.00 91.81 798 SER A N 1
ATOM 6367 C CA . SER A 1 798 ? -69.021 -11.462 53.881 1.00 91.81 798 SER A CA 1
ATOM 6368 C C . SER A 1 798 ? -69.273 -12.894 53.399 1.00 91.81 798 SER A C 1
ATOM 6370 O O . SER A 1 798 ? -70.290 -13.490 53.753 1.00 91.81 798 SER A O 1
ATOM 6372 N N . LEU A 1 799 ? -68.345 -13.473 52.630 1.00 91.94 799 LEU A N 1
ATOM 6373 C CA . LEU A 1 799 ? -68.481 -14.832 52.100 1.00 91.94 799 LEU A CA 1
ATOM 6374 C C . LEU A 1 799 ? -68.580 -15.875 53.224 1.00 91.94 799 LEU A C 1
ATOM 6376 O O . LEU A 1 799 ? -69.452 -16.747 53.188 1.00 91.94 799 LEU A O 1
ATOM 6380 N N . LEU A 1 800 ? -67.738 -15.765 54.256 1.00 91.69 800 LEU A N 1
ATOM 6381 C CA . LEU A 1 800 ? -67.795 -16.652 55.419 1.00 91.69 800 LEU A CA 1
ATOM 6382 C C . LEU A 1 800 ? -69.076 -16.431 56.248 1.00 91.69 800 LEU A C 1
ATOM 6384 O O . LEU A 1 800 ? -69.710 -17.400 56.661 1.00 91.69 800 LEU A O 1
ATOM 6388 N N . GLY A 1 801 ? -69.508 -15.180 56.436 1.00 88.25 801 GLY A N 1
ATOM 6389 C CA . GLY A 1 801 ? -70.739 -14.826 57.155 1.00 88.25 801 GLY A CA 1
ATOM 6390 C C . GLY A 1 801 ? -72.020 -15.335 56.480 1.00 88.25 801 GLY A C 1
ATOM 6391 O O . GLY A 1 801 ? -72.975 -15.733 57.150 1.00 88.25 801 GLY A O 1
ATOM 6392 N N . GLN A 1 802 ? -72.033 -15.407 55.149 1.00 89.25 802 GLN A N 1
ATOM 6393 C CA . GLN A 1 802 ? -73.149 -15.949 54.360 1.00 89.25 802 GLN A CA 1
ATOM 6394 C C . GLN A 1 802 ? -73.105 -17.476 54.203 1.00 89.25 802 GLN A C 1
ATOM 6396 O O . GLN A 1 802 ? -74.071 -18.078 53.737 1.00 89.25 802 GLN A O 1
ATOM 6401 N N . SER A 1 803 ? -72.012 -18.128 54.602 1.00 87.25 803 SER A N 1
ATOM 6402 C CA . SER A 1 803 ? -71.829 -19.564 54.395 1.00 87.25 803 SER A CA 1
ATOM 6403 C C . SER A 1 803 ? -72.748 -20.397 55.293 1.00 87.25 803 SER A C 1
ATOM 6405 O O . SER A 1 803 ? -72.520 -20.518 56.495 1.00 87.25 803 SER A O 1
ATOM 6407 N N . GLU A 1 804 ? -73.742 -21.066 54.701 1.00 81.88 804 GLU A N 1
ATOM 6408 C CA . GLU A 1 804 ? -74.650 -21.973 55.428 1.00 81.88 804 GLU A CA 1
ATOM 6409 C C . GLU A 1 804 ? -73.927 -23.164 56.083 1.00 81.88 804 GLU A C 1
ATOM 6411 O O . GLU A 1 804 ? -74.394 -23.709 57.084 1.00 81.88 804 GLU A O 1
ATOM 6416 N N . GLY A 1 805 ? -72.769 -23.560 55.542 1.00 79.44 805 GLY A N 1
ATOM 6417 C CA . GLY A 1 805 ? -71.932 -24.628 56.095 1.00 79.44 805 GLY A CA 1
ATOM 6418 C C . GLY A 1 805 ? -71.312 -24.289 57.455 1.00 79.44 805 GLY A C 1
ATOM 6419 O O . GLY A 1 805 ? -70.979 -25.202 58.218 1.00 79.44 805 GLY A O 1
ATOM 6420 N N . TYR A 1 806 ? -71.199 -23.000 57.791 1.00 88.00 806 TYR A N 1
ATOM 6421 C CA . TYR A 1 806 ? -70.709 -22.554 59.086 1.00 88.00 806 TYR A CA 1
ATOM 6422 C C . TYR A 1 806 ? -71.884 -22.391 60.060 1.00 88.00 806 TYR A C 1
ATOM 6424 O O . TYR A 1 806 ? -72.780 -21.567 59.879 1.00 88.00 806 TYR A O 1
ATOM 6432 N N . ARG A 1 807 ? -71.923 -23.251 61.082 1.00 82.56 807 ARG A N 1
ATOM 6433 C CA . ARG A 1 807 ? -73.083 -23.381 61.985 1.00 82.56 807 ARG A CA 1
ATOM 6434 C C . ARG A 1 807 ? -73.125 -22.344 63.104 1.00 82.56 807 ARG A C 1
ATOM 6436 O O . ARG A 1 807 ? -74.144 -22.245 63.777 1.00 82.56 807 ARG A O 1
ATOM 6443 N N . ASP A 1 808 ? -72.029 -21.629 63.316 1.00 84.62 808 ASP A N 1
ATOM 6444 C CA . ASP A 1 808 ? -71.912 -20.637 64.377 1.00 84.62 808 ASP A CA 1
ATOM 6445 C C . ASP A 1 808 ? -72.571 -19.325 63.936 1.00 84.62 808 ASP A C 1
ATOM 6447 O O . ASP A 1 808 ? -72.029 -18.580 63.117 1.00 84.62 808 ASP A O 1
ATOM 6451 N N . LEU A 1 809 ? -73.797 -19.095 64.407 1.00 82.62 809 LEU A N 1
ATOM 6452 C CA . LEU A 1 809 ? -74.599 -17.948 63.990 1.00 82.62 809 LEU A CA 1
ATOM 6453 C C . LEU A 1 809 ? -74.098 -16.638 64.603 1.00 82.62 809 LEU A C 1
ATOM 6455 O O . LEU A 1 809 ? -74.183 -15.613 63.932 1.00 82.62 809 LEU A O 1
ATOM 6459 N N . GLU A 1 810 ? -73.551 -16.673 65.820 1.00 83.06 810 GLU A N 1
ATOM 6460 C CA . GLU A 1 810 ? -72.986 -15.494 66.491 1.00 83.06 810 GLU A CA 1
ATOM 6461 C C . GLU A 1 810 ? -71.775 -14.990 65.707 1.00 83.06 810 GLU A C 1
ATOM 6463 O O . GLU A 1 810 ? -71.720 -13.831 65.298 1.00 83.06 810 GLU A O 1
ATOM 6468 N N . VAL A 1 811 ? -70.866 -15.899 65.352 1.00 86.12 811 VAL A N 1
ATOM 6469 C CA . VAL A 1 811 ? -69.695 -15.537 64.552 1.00 86.12 811 VAL A CA 1
ATOM 6470 C C . VAL A 1 811 ? -70.089 -15.049 63.151 1.00 86.12 811 VAL A C 1
ATOM 6472 O O . VAL A 1 811 ? -69.489 -14.117 62.614 1.00 86.12 811 VAL A O 1
ATOM 6475 N N . ARG A 1 812 ? -71.119 -15.639 62.532 1.00 88.31 812 ARG A N 1
ATOM 6476 C CA . ARG A 1 812 ? -71.633 -15.156 61.238 1.00 88.31 812 ARG A CA 1
ATOM 6477 C C . ARG A 1 812 ? -72.215 -13.749 61.335 1.00 88.31 812 ARG A C 1
ATOM 6479 O O . ARG A 1 812 ? -72.043 -12.975 60.395 1.00 88.31 812 ARG A O 1
ATOM 6486 N N . GLN A 1 813 ? -72.859 -13.406 62.451 1.00 84.44 813 GLN A N 1
ATOM 6487 C CA . GLN A 1 813 ? -73.339 -12.048 62.700 1.00 84.44 813 GLN A CA 1
ATOM 6488 C C . GLN A 1 813 ? -72.175 -11.065 62.828 1.00 84.44 813 GLN A C 1
ATOM 6490 O O . GLN A 1 813 ? -72.207 -10.022 62.181 1.00 84.44 813 GLN A O 1
ATOM 6495 N N . GLU A 1 814 ? -71.126 -11.411 63.579 1.00 88.25 814 GLU A N 1
ATOM 6496 C CA . GLU A 1 814 ? -69.920 -10.577 63.705 1.00 88.25 814 GLU A CA 1
ATOM 6497 C C . GLU A 1 814 ? -69.249 -10.319 62.348 1.00 88.25 814 GLU A C 1
ATOM 6499 O O . GLU A 1 814 ? -68.910 -9.182 62.012 1.00 88.25 814 GLU A O 1
ATOM 6504 N N . LEU A 1 815 ? -69.099 -11.367 61.532 1.00 89.44 815 LEU A N 1
ATOM 6505 C CA . LEU A 1 815 ? -68.500 -11.283 60.199 1.00 89.44 815 LEU A CA 1
ATOM 6506 C C . LEU A 1 815 ? -69.321 -10.402 59.246 1.00 89.44 815 LEU A C 1
ATOM 6508 O O . LEU A 1 815 ? -68.752 -9.584 58.519 1.00 89.44 815 LEU A O 1
ATOM 6512 N N . LEU A 1 816 ? -70.654 -10.540 59.257 1.00 87.94 816 LEU A N 1
ATOM 6513 C CA . LEU A 1 816 ? -71.550 -9.700 58.458 1.00 87.94 816 LEU A CA 1
ATOM 6514 C C . LEU A 1 816 ? -71.592 -8.256 58.963 1.00 87.94 816 LEU A C 1
ATOM 6516 O O . LEU A 1 816 ? -71.667 -7.343 58.145 1.00 87.94 816 LEU A O 1
ATOM 6520 N N . ALA A 1 817 ? -71.501 -8.029 60.274 1.00 86.25 817 ALA A N 1
ATOM 6521 C CA . ALA A 1 817 ? -71.426 -6.690 60.850 1.00 86.25 817 ALA A CA 1
ATOM 6522 C C . ALA A 1 817 ? -70.141 -5.969 60.415 1.00 86.25 817 ALA A C 1
ATOM 6524 O O . ALA A 1 817 ? -70.189 -4.813 59.982 1.00 86.25 817 ALA A O 1
ATOM 6525 N N . PHE A 1 818 ? -69.001 -6.666 60.440 1.00 88.88 818 PHE A N 1
ATOM 6526 C CA . PHE A 1 818 ? -67.748 -6.131 59.910 1.00 88.88 818 PHE A CA 1
ATOM 6527 C C . PHE A 1 818 ? -67.842 -5.848 58.408 1.00 88.88 818 PHE A C 1
ATOM 6529 O O . PHE A 1 818 ? -67.462 -4.767 57.957 1.00 88.88 818 PHE A O 1
ATOM 6536 N N . ALA A 1 819 ? -68.402 -6.783 57.633 1.00 89.50 819 ALA A N 1
ATOM 6537 C CA . ALA A 1 819 ? -68.600 -6.590 56.202 1.00 89.50 819 ALA A CA 1
ATOM 6538 C C . ALA A 1 819 ? -69.494 -5.374 55.911 1.00 89.50 819 ALA A C 1
ATOM 6540 O O . ALA A 1 819 ? -69.121 -4.540 55.098 1.00 89.50 819 ALA A O 1
ATOM 6541 N N . LEU A 1 820 ? -70.618 -5.208 56.615 1.00 85.94 820 LEU A N 1
ATOM 6542 C CA . LEU A 1 820 ? -71.522 -4.060 56.468 1.00 85.94 820 LEU A CA 1
ATOM 6543 C C . LEU A 1 820 ? -70.853 -2.723 56.795 1.00 85.94 820 LEU A C 1
ATOM 6545 O O . LEU A 1 820 ? -71.145 -1.719 56.151 1.00 85.94 820 LEU A O 1
ATOM 6549 N N . THR A 1 821 ? -69.934 -2.720 57.759 1.00 88.00 821 THR A N 1
ATOM 6550 C CA . THR A 1 821 ? -69.203 -1.513 58.168 1.00 88.00 821 THR A CA 1
ATOM 6551 C C . THR A 1 821 ? -68.174 -1.074 57.121 1.00 88.00 821 THR A C 1
ATOM 6553 O O . THR A 1 821 ? -67.896 0.117 56.992 1.00 88.00 821 THR A O 1
ATOM 6556 N N . HIS A 1 822 ? -67.602 -2.020 56.367 1.00 86.75 822 HIS A N 1
ATOM 6557 C CA . HIS A 1 822 ? -66.465 -1.769 55.471 1.00 86.75 822 HIS A CA 1
ATOM 6558 C C . HIS A 1 822 ? -66.740 -2.017 53.980 1.00 86.75 822 HIS A C 1
ATOM 6560 O O . HIS A 1 822 ? -65.871 -1.737 53.153 1.00 86.75 822 HIS A O 1
ATOM 6566 N N . CYS A 1 823 ? -67.920 -2.526 53.621 1.00 88.56 823 CYS A N 1
ATOM 6567 C CA . CYS A 1 823 ? -68.298 -2.779 52.235 1.00 88.56 823 CYS A CA 1
ATOM 6568 C C . CYS A 1 823 ? -68.498 -1.479 51.434 1.00 88.56 823 CYS A C 1
ATOM 6570 O O . CYS A 1 823 ? -68.861 -0.438 51.992 1.00 88.56 823 CYS A O 1
ATOM 6572 N N . PRO A 1 824 ? -68.294 -1.520 50.107 1.00 85.94 824 PRO A N 1
ATOM 6573 C CA . PRO A 1 824 ? -68.659 -0.414 49.233 1.00 85.94 824 PRO A CA 1
ATOM 6574 C C . PRO A 1 824 ? -70.193 -0.221 49.179 1.00 85.94 824 PRO A C 1
ATOM 6576 O O . PRO A 1 824 ? -70.937 -1.187 49.379 1.00 85.94 824 PRO A O 1
ATOM 6579 N N . PRO A 1 825 ? -70.690 0.997 48.860 1.00 81.56 825 PRO A N 1
ATOM 6580 C CA . PRO A 1 825 ? -72.121 1.329 48.890 1.00 81.56 825 PRO A CA 1
ATOM 6581 C C . PRO A 1 825 ? -73.024 0.378 48.094 1.00 81.56 825 PRO A C 1
ATOM 6583 O O . PRO A 1 825 ? -74.142 0.085 48.518 1.00 81.56 825 PRO A O 1
ATOM 6586 N N . ASP A 1 826 ? -72.517 -0.148 46.979 1.00 84.12 826 ASP A N 1
ATOM 6587 C CA . ASP A 1 826 ? -73.248 -1.042 46.075 1.00 84.12 826 ASP A CA 1
ATOM 6588 C C . ASP A 1 826 ? -73.599 -2.395 46.725 1.00 84.12 826 ASP A C 1
ATOM 6590 O O . ASP A 1 826 ? -74.572 -3.045 46.342 1.00 84.12 826 ASP A O 1
ATOM 6594 N N . ASN A 1 827 ? -72.840 -2.812 47.743 1.00 85.94 827 ASN A N 1
ATOM 6595 C CA . ASN A 1 827 ? -72.994 -4.103 48.412 1.00 85.94 827 ASN A CA 1
ATOM 6596 C C . ASN A 1 827 ? -73.811 -4.019 49.711 1.00 85.94 827 ASN A C 1
ATOM 6598 O O . ASN A 1 827 ? -74.213 -5.061 50.232 1.00 85.94 827 ASN A O 1
ATOM 6602 N N . ILE A 1 828 ? -74.116 -2.810 50.204 1.00 83.50 828 ILE A N 1
ATOM 6603 C CA . ILE A 1 828 ? -74.861 -2.600 51.456 1.00 83.50 828 ILE A CA 1
ATOM 6604 C C . ILE A 1 828 ? -76.227 -3.283 51.392 1.00 83.50 828 ILE A C 1
ATOM 6606 O O . ILE A 1 828 ? -76.599 -4.000 52.314 1.00 83.50 828 ILE A O 1
ATOM 6610 N N . HIS A 1 829 ? -76.972 -3.110 50.296 1.00 81.00 829 HIS A N 1
ATOM 6611 C CA . HIS A 1 829 ? -78.314 -3.683 50.177 1.00 81.00 829 HIS A CA 1
ATOM 6612 C C . HIS A 1 829 ? -78.298 -5.219 50.245 1.00 81.00 829 HIS A C 1
ATOM 6614 O O . HIS A 1 829 ? -79.075 -5.815 50.991 1.00 81.00 829 HIS A O 1
ATOM 6620 N N . ALA A 1 830 ? -77.375 -5.859 49.519 1.00 83.25 830 ALA A N 1
ATOM 6621 C CA . ALA A 1 830 ? -77.237 -7.314 49.509 1.00 83.25 830 ALA A CA 1
ATOM 6622 C C . ALA A 1 830 ? -76.793 -7.861 50.877 1.00 83.25 830 ALA A C 1
ATOM 6624 O O . ALA A 1 830 ? -77.336 -8.858 51.353 1.00 83.25 830 ALA A O 1
ATOM 6625 N N . LEU A 1 831 ? -75.850 -7.187 51.540 1.00 85.25 831 LEU A N 1
ATOM 6626 C CA . LEU A 1 831 ? -75.376 -7.583 52.866 1.00 85.25 831 LEU A CA 1
ATOM 6627 C C . LEU A 1 831 ? -76.413 -7.331 53.964 1.00 85.25 831 LEU A C 1
ATOM 6629 O O . LEU A 1 831 ? -76.512 -8.132 54.890 1.00 85.25 831 LEU A O 1
ATOM 6633 N N . LEU A 1 832 ? -77.220 -6.271 53.859 1.00 82.19 832 LEU A N 1
ATOM 6634 C CA . LEU A 1 832 ? -78.335 -6.017 54.774 1.00 82.19 832 LEU A CA 1
ATOM 6635 C C . LEU A 1 832 ? -79.422 -7.078 54.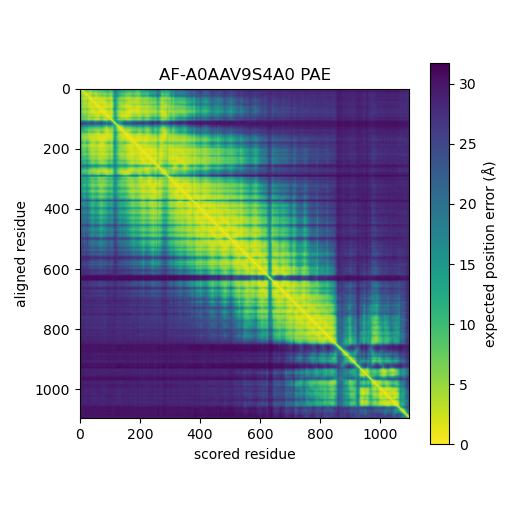617 1.00 82.19 832 LEU A C 1
ATOM 6637 O O . LEU A 1 832 ? -79.966 -7.532 55.620 1.00 82.19 832 LEU A O 1
ATOM 6641 N N . ALA A 1 833 ? -79.706 -7.514 53.387 1.00 81.50 833 ALA A N 1
ATOM 6642 C CA . ALA A 1 833 ? -80.612 -8.631 53.145 1.00 81.50 833 ALA A CA 1
ATOM 6643 C C . ALA A 1 833 ? -80.077 -9.928 53.778 1.00 81.50 833 ALA A C 1
ATOM 6645 O O . ALA A 1 833 ? -80.807 -10.588 54.514 1.00 81.50 833 ALA A O 1
ATOM 6646 N N . ALA A 1 834 ? -78.791 -10.242 53.585 1.00 82.19 834 ALA A N 1
ATOM 6647 C CA . ALA A 1 834 ? -78.153 -11.411 54.195 1.00 82.19 834 ALA A CA 1
ATOM 6648 C C . ALA A 1 834 ? -78.117 -11.344 55.736 1.00 82.19 834 ALA A C 1
ATOM 6650 O O . ALA A 1 834 ? -78.372 -12.344 56.407 1.00 82.19 834 ALA A O 1
ATOM 6651 N N . SER A 1 835 ? -77.844 -10.165 56.303 1.00 83.75 835 SER A N 1
ATOM 6652 C CA . SER A 1 835 ? -77.878 -9.920 57.750 1.00 83.75 835 SER A CA 1
ATOM 6653 C C . SER A 1 835 ? -79.297 -10.049 58.309 1.00 83.75 835 SER A C 1
ATOM 6655 O O . SER A 1 835 ? -79.497 -10.701 59.330 1.00 83.75 835 SER A O 1
ATOM 6657 N N . SER A 1 836 ? -80.302 -9.529 57.597 1.00 78.31 836 SER A N 1
ATOM 6658 C CA . SER A 1 836 ? -81.721 -9.673 57.943 1.00 78.31 836 SER A CA 1
ATOM 6659 C C . SER A 1 836 ? -82.176 -11.133 57.900 1.00 78.31 836 SER A C 1
ATOM 6661 O O . SER A 1 836 ? -82.855 -11.599 58.815 1.00 78.31 836 SER A O 1
ATOM 6663 N N . ASP A 1 837 ? -81.756 -11.900 56.892 1.00 79.44 837 ASP A N 1
ATOM 6664 C CA . ASP A 1 837 ? -82.041 -13.334 56.805 1.00 79.44 837 ASP A CA 1
ATOM 6665 C C . ASP A 1 837 ? -81.393 -14.114 57.957 1.00 79.44 837 ASP A C 1
ATOM 6667 O O . ASP A 1 837 ? -82.057 -14.944 58.587 1.00 79.44 837 ASP A O 1
ATOM 6671 N N . LEU A 1 838 ? -80.137 -13.803 58.298 1.00 81.25 838 LEU A N 1
ATOM 6672 C CA . LEU A 1 838 ? -79.447 -14.390 59.449 1.00 81.25 838 LEU A CA 1
ATOM 6673 C C . LEU A 1 838 ? -80.119 -14.001 60.773 1.00 81.25 838 LEU A C 1
ATOM 6675 O O . LEU A 1 838 ? -80.321 -14.850 61.639 1.00 81.25 838 LEU A O 1
ATOM 6679 N N . GLN A 1 839 ? -80.521 -12.740 60.931 1.00 77.75 839 GLN A N 1
ATOM 6680 C CA . GLN A 1 839 ? -81.237 -12.261 62.112 1.00 77.75 839 GLN A CA 1
ATOM 6681 C C . GLN A 1 839 ? -82.608 -12.925 62.235 1.00 77.75 839 GLN A C 1
ATOM 6683 O O . GLN A 1 839 ? -83.006 -13.323 63.325 1.00 77.75 839 GLN A O 1
ATOM 6688 N N . THR A 1 840 ? -83.297 -13.138 61.116 1.00 71.38 840 THR A N 1
ATOM 6689 C CA . THR A 1 840 ? -84.540 -13.909 61.069 1.00 71.38 840 THR A CA 1
ATOM 6690 C C . THR A 1 840 ? -84.290 -15.357 61.508 1.00 71.38 840 THR A C 1
ATOM 6692 O O . THR A 1 840 ? -85.074 -15.907 62.276 1.00 71.38 840 THR A O 1
ATOM 6695 N N . GLN A 1 841 ? -83.188 -15.981 61.076 1.00 73.94 841 GLN A N 1
ATOM 6696 C CA . GLN A 1 841 ? -82.807 -17.328 61.509 1.00 73.94 841 GLN A CA 1
ATOM 6697 C C . GLN A 1 841 ? -82.539 -17.395 63.022 1.00 73.94 841 GLN A C 1
ATOM 6699 O O . GLN A 1 841 ? -83.024 -18.318 63.679 1.00 73.94 841 GLN A O 1
ATOM 6704 N N . VAL A 1 842 ? -81.827 -16.410 63.578 1.00 75.88 842 VAL A N 1
ATOM 6705 C CA . VAL A 1 842 ? -81.561 -16.305 65.023 1.00 75.88 842 VAL A CA 1
ATOM 6706 C C . VAL A 1 842 ? -82.852 -16.077 65.812 1.00 75.88 842 VAL A C 1
ATOM 6708 O O . VAL A 1 842 ? -83.104 -16.781 66.787 1.00 75.88 842 VAL A O 1
ATOM 6711 N N . LEU A 1 843 ? -83.726 -15.176 65.356 1.00 69.38 843 LEU A N 1
ATOM 6712 C CA . LEU A 1 843 ? -85.020 -14.924 65.994 1.00 69.38 843 LEU A CA 1
ATOM 6713 C C . LEU A 1 843 ? -85.955 -16.133 65.902 1.00 69.38 843 LEU A C 1
ATOM 6715 O O . LEU A 1 843 ? -86.605 -16.468 66.886 1.00 69.38 843 LEU A O 1
ATOM 6719 N N . TYR A 1 844 ? -85.990 -16.854 64.777 1.00 67.69 844 TYR A N 1
ATOM 6720 C CA . TYR A 1 844 ? -86.743 -18.107 64.684 1.00 67.69 844 TYR A CA 1
ATOM 6721 C C . TYR A 1 844 ? -86.224 -19.165 65.661 1.00 67.69 844 TYR A C 1
ATOM 6723 O O . TYR A 1 844 ? -87.033 -19.880 66.252 1.00 67.69 844 TYR A O 1
ATOM 6731 N N . GLN A 1 845 ? -84.904 -19.272 65.855 1.00 67.25 845 GLN A N 1
ATOM 6732 C CA . GLN A 1 845 ? -84.340 -20.153 66.880 1.00 67.25 845 GLN A CA 1
ATOM 6733 C C . GLN A 1 845 ? -84.738 -19.706 68.289 1.00 67.25 845 GLN A C 1
ATOM 6735 O O . GLN A 1 845 ? -85.147 -20.553 69.079 1.00 67.25 845 GLN A O 1
ATOM 6740 N N . ALA A 1 846 ? -84.703 -18.404 68.583 1.00 65.44 846 ALA A N 1
ATOM 6741 C CA . ALA A 1 846 ? -85.126 -17.859 69.871 1.00 65.44 846 ALA A CA 1
ATOM 6742 C C . ALA A 1 846 ? -86.622 -18.105 70.148 1.00 65.44 846 ALA A C 1
ATOM 6744 O O . ALA A 1 846 ? -86.975 -18.570 71.229 1.00 65.44 846 ALA A O 1
ATOM 6745 N N . VAL A 1 847 ? -87.500 -17.882 69.161 1.00 61.50 847 VAL A N 1
ATOM 6746 C CA . VAL A 1 847 ? -88.943 -18.171 69.259 1.00 61.50 847 VAL A CA 1
ATOM 6747 C C . VAL A 1 847 ? -89.184 -19.663 69.477 1.00 61.50 847 VAL A C 1
ATOM 6749 O O . VAL A 1 847 ? -89.949 -20.031 70.364 1.00 61.50 847 VAL A O 1
ATOM 6752 N N . ASN A 1 848 ? -88.516 -20.532 68.713 1.00 60.03 848 ASN A N 1
ATOM 6753 C CA . ASN A 1 848 ? -88.649 -21.980 68.879 1.00 60.03 848 ASN A CA 1
ATOM 6754 C C . ASN A 1 848 ? -88.152 -22.444 70.256 1.00 60.03 848 ASN A C 1
ATOM 6756 O O . ASN A 1 848 ? -88.818 -23.256 70.888 1.00 60.03 848 ASN A O 1
ATOM 6760 N N . TYR A 1 849 ? -87.034 -21.897 70.742 1.00 60.34 849 TYR A N 1
ATOM 6761 C CA . TYR A 1 849 ? -86.497 -22.192 72.072 1.00 60.34 849 TYR A CA 1
ATOM 6762 C C . TYR A 1 849 ? -87.452 -21.752 73.194 1.00 60.34 849 TYR A C 1
ATOM 6764 O O . TYR A 1 849 ? -87.635 -22.481 74.164 1.00 60.34 849 TYR A O 1
ATOM 6772 N N . GLN A 1 850 ? -88.113 -20.595 73.053 1.00 58.16 850 GLN A N 1
ATOM 6773 C CA . GLN A 1 850 ? -89.096 -20.092 74.025 1.00 58.16 850 GLN A CA 1
ATOM 6774 C C . GLN A 1 850 ? -90.483 -20.773 73.925 1.00 58.16 850 GLN A C 1
ATOM 6776 O O . GLN A 1 850 ? -91.260 -20.706 74.877 1.00 58.16 850 GLN A O 1
ATOM 6781 N N . MET A 1 851 ? -90.808 -21.429 72.800 1.00 49.81 851 MET A N 1
ATOM 6782 C CA . MET A 1 851 ? -92.059 -22.181 72.587 1.00 49.81 851 MET A CA 1
ATOM 6783 C C . MET A 1 851 ? -92.008 -23.640 73.073 1.00 49.81 851 MET A C 1
ATOM 6785 O O . MET A 1 851 ? -93.063 -24.265 73.207 1.00 49.81 851 MET A O 1
ATOM 6789 N N . GLU A 1 852 ? -90.829 -24.216 73.329 1.00 45.94 852 GLU A N 1
ATOM 6790 C CA . GLU A 1 852 ? -90.748 -25.585 73.847 1.00 45.94 852 GLU A CA 1
ATOM 6791 C C . GLU A 1 852 ? -91.232 -25.653 75.312 1.00 45.94 852 GLU A C 1
ATOM 6793 O O . GLU A 1 852 ? -90.717 -24.933 76.171 1.00 45.94 852 GLU A O 1
ATOM 6798 N N . PRO A 1 853 ? -92.206 -26.525 75.657 1.00 42.72 853 PRO A N 1
ATOM 6799 C CA . PRO A 1 853 ? -92.576 -26.737 77.049 1.00 42.72 853 PRO A CA 1
ATOM 6800 C C . PRO A 1 853 ? -91.381 -27.330 77.797 1.00 42.72 853 PRO A C 1
ATOM 6802 O O . PRO A 1 853 ? -90.755 -28.275 77.312 1.00 42.72 853 PRO A O 1
ATOM 6805 N N . ALA A 1 854 ? -91.087 -26.804 78.991 1.00 40.28 854 ALA A N 1
ATOM 6806 C CA . ALA A 1 854 ? -90.065 -27.353 79.873 1.00 40.28 854 ALA A CA 1
ATOM 6807 C C . ALA A 1 854 ? -90.353 -28.843 80.117 1.00 40.28 854 ALA A C 1
ATOM 6809 O O . ALA A 1 854 ? -91.226 -29.204 80.906 1.00 40.28 854 ALA A O 1
ATOM 6810 N N . LYS A 1 855 ? -89.635 -29.720 79.410 1.00 34.34 855 LYS A N 1
ATOM 6811 C CA . LYS A 1 855 ? -89.682 -31.158 79.649 1.00 34.34 855 LYS A CA 1
ATOM 6812 C C . LYS A 1 855 ? -89.087 -31.415 81.027 1.00 34.34 855 LYS A C 1
ATOM 6814 O O . LYS A 1 855 ? -87.872 -31.427 81.207 1.00 34.34 855 LYS A O 1
ATOM 6819 N N . THR A 1 856 ? -89.954 -31.641 82.003 1.00 38.69 856 THR A N 1
ATOM 6820 C CA . THR A 1 856 ? -89.617 -32.437 83.176 1.00 38.69 856 THR A CA 1
ATOM 6821 C C . THR A 1 856 ? -89.448 -33.879 82.713 1.00 38.69 856 THR A C 1
ATOM 6823 O O . THR A 1 856 ? -90.444 -34.547 82.464 1.00 38.69 856 THR A O 1
ATOM 6826 N N . ASP A 1 857 ? -88.210 -34.339 82.551 1.00 28.69 857 ASP A N 1
ATOM 6827 C CA . ASP A 1 857 ? -87.838 -35.682 83.003 1.00 28.69 857 ASP A CA 1
ATOM 6828 C C . ASP A 1 857 ? -86.315 -35.876 83.049 1.00 28.69 857 ASP A C 1
ATOM 6830 O O . ASP A 1 857 ? -85.610 -35.899 82.045 1.00 28.69 857 ASP A O 1
ATOM 6834 N N . THR A 1 858 ? -85.846 -35.986 84.292 1.00 33.53 858 THR A N 1
ATOM 6835 C CA . THR A 1 858 ? -84.943 -37.019 84.815 1.00 33.53 858 THR A CA 1
ATOM 6836 C C . THR A 1 858 ? -83.764 -37.503 83.958 1.00 33.53 858 THR A C 1
ATOM 6838 O O . THR A 1 858 ? -83.923 -38.332 83.066 1.00 33.53 858 THR A O 1
ATOM 6841 N N . GLY A 1 859 ? -82.549 -37.184 84.427 1.00 29.19 859 GLY A N 1
ATOM 6842 C CA . GLY A 1 859 ? -81.435 -38.142 84.426 1.00 29.19 859 GLY A CA 1
ATOM 6843 C C . GLY A 1 859 ? -80.077 -37.631 83.935 1.00 29.19 859 GLY A C 1
ATOM 6844 O O . GLY A 1 859 ? -79.827 -37.664 82.740 1.00 29.19 859 GLY A O 1
ATOM 6845 N N . ARG A 1 860 ? -79.175 -37.361 84.903 1.00 28.30 860 ARG A N 1
ATOM 6846 C CA . ARG A 1 860 ? -77.690 -37.261 84.812 1.00 28.30 860 ARG A CA 1
ATOM 6847 C C . ARG A 1 860 ? -77.118 -36.082 84.002 1.00 28.30 860 ARG A C 1
ATOM 6849 O O . ARG A 1 860 ? -77.588 -35.785 82.923 1.00 28.30 860 ARG A O 1
ATOM 6856 N N . GLU A 1 861 ? -76.055 -35.389 84.403 1.00 28.03 861 GLU A N 1
ATOM 6857 C CA . GLU A 1 861 ? -75.185 -35.408 85.583 1.00 28.03 861 GLU A CA 1
ATOM 6858 C C . GLU A 1 861 ? -74.537 -34.013 85.687 1.00 28.03 861 GLU A C 1
ATOM 6860 O O . GLU A 1 861 ? -74.319 -33.333 84.687 1.00 28.03 861 GLU A O 1
ATOM 6865 N N . VAL A 1 862 ? -74.276 -33.574 86.913 1.00 26.97 862 VAL A N 1
ATOM 6866 C CA . VAL A 1 862 ? -73.798 -32.234 87.272 1.00 26.97 862 VAL A CA 1
ATOM 6867 C C . VAL A 1 862 ? -72.323 -32.040 86.903 1.00 26.97 862 VAL A C 1
ATOM 6869 O O . VAL A 1 862 ? -71.480 -32.781 87.400 1.00 26.97 862 VAL A O 1
ATOM 6872 N N . THR A 1 863 ? -71.987 -30.936 86.227 1.00 27.06 863 THR A N 1
ATOM 6873 C CA . THR A 1 863 ? -70.745 -30.191 86.515 1.00 27.06 863 THR A CA 1
ATOM 6874 C C . THR A 1 863 ? -71.033 -28.695 86.656 1.00 27.06 863 THR A C 1
ATOM 6876 O O . THR A 1 863 ? -71.210 -27.975 85.681 1.00 27.06 863 THR A O 1
ATOM 6879 N N . LYS A 1 864 ? -71.101 -28.293 87.931 1.00 25.92 864 LYS A N 1
ATOM 6880 C CA . LYS A 1 864 ? -71.087 -26.958 88.552 1.00 25.92 864 LYS A CA 1
ATOM 6881 C C . LYS A 1 864 ? -70.772 -25.743 87.661 1.00 25.92 864 LYS A C 1
ATOM 6883 O O . LYS A 1 864 ? -69.612 -25.500 87.342 1.00 25.92 864 LYS A O 1
ATOM 6888 N N . ALA A 1 865 ? -71.770 -24.869 87.547 1.00 23.98 865 ALA A N 1
ATOM 6889 C CA . ALA A 1 865 ? -71.654 -23.458 87.928 1.00 23.98 865 ALA A CA 1
ATOM 6890 C C . ALA A 1 865 ? -73.040 -22.936 88.373 1.00 23.98 865 ALA A C 1
ATOM 6892 O O . ALA A 1 865 ? -73.671 -22.141 87.691 1.00 23.98 865 ALA A O 1
ATOM 6893 N N . ASP A 1 866 ? -73.523 -23.436 89.517 1.00 25.33 866 ASP A N 1
ATOM 6894 C CA . ASP A 1 866 ? -74.676 -22.897 90.251 1.00 25.33 866 ASP A CA 1
ATOM 6895 C C . ASP A 1 866 ? -74.192 -21.819 91.229 1.00 25.33 866 ASP A C 1
ATOM 6897 O O . ASP A 1 866 ? -73.530 -22.161 92.206 1.00 25.33 866 ASP A O 1
ATOM 6901 N N . TYR A 1 867 ? -74.559 -20.556 91.015 1.00 26.94 867 TYR A N 1
ATOM 6902 C CA . TYR A 1 867 ? -74.788 -19.566 92.075 1.00 26.94 867 TYR A CA 1
ATOM 6903 C C . TYR A 1 867 ? -75.799 -18.534 91.552 1.00 26.94 867 TYR A C 1
ATOM 6905 O O . TYR A 1 867 ? -75.608 -18.012 90.462 1.00 26.94 867 TYR A O 1
ATOM 6913 N N . LEU A 1 868 ? -76.823 -18.237 92.368 1.00 25.67 868 LEU A N 1
ATOM 6914 C CA . LEU A 1 868 ? -77.970 -17.325 92.151 1.00 25.67 868 LEU A CA 1
ATOM 6915 C C . LEU A 1 868 ? -79.254 -17.972 91.589 1.00 25.67 868 LEU A C 1
ATOM 6917 O O . LEU A 1 868 ? -79.753 -17.633 90.525 1.00 25.67 868 LEU A O 1
ATOM 6921 N N . LYS A 1 869 ? -79.870 -18.848 92.392 1.00 30.59 869 LYS A N 1
ATOM 6922 C CA . LYS A 1 869 ? -81.335 -18.997 92.440 1.00 30.59 869 LYS A CA 1
ATOM 6923 C C . LYS A 1 869 ? -81.814 -18.617 93.837 1.00 30.59 869 LYS A C 1
ATOM 6925 O O . LYS A 1 869 ? -81.879 -19.467 94.722 1.00 30.59 869 LYS A O 1
ATOM 6930 N N . GLN A 1 870 ? -82.122 -17.340 94.043 1.00 26.28 870 GLN A N 1
ATOM 6931 C CA . GLN A 1 870 ? -82.985 -16.893 95.136 1.00 26.28 870 GLN A CA 1
ATOM 6932 C C . GLN A 1 870 ? -83.510 -15.476 94.869 1.00 26.28 870 GLN A C 1
ATOM 6934 O O . GLN A 1 870 ? -82.750 -14.622 94.434 1.00 26.28 870 GLN A O 1
ATOM 6939 N N . ALA A 1 871 ? -84.785 -15.276 95.225 1.00 23.16 871 ALA A N 1
ATOM 6940 C CA . ALA A 1 871 ? -85.619 -14.069 95.112 1.00 23.16 871 ALA A CA 1
ATOM 6941 C C . ALA A 1 871 ? -86.204 -13.799 93.709 1.00 23.16 871 ALA A C 1
ATOM 6943 O O . ALA A 1 871 ? -85.501 -13.839 92.717 1.00 23.16 871 ALA A O 1
ATOM 6944 N N . GLY A 1 872 ? -87.496 -13.532 93.527 1.00 26.78 872 GLY A N 1
ATOM 6945 C CA . GLY A 1 872 ? -88.625 -13.496 94.451 1.00 26.78 872 GLY A CA 1
ATOM 6946 C C . GLY A 1 872 ? -89.921 -13.298 93.651 1.00 26.78 872 GLY A C 1
ATOM 6947 O O . GLY A 1 872 ? -89.952 -12.535 92.695 1.00 26.78 872 GLY A O 1
ATOM 6948 N N . THR A 1 873 ? -90.965 -14.054 93.997 1.00 34.09 873 THR A N 1
ATOM 6949 C CA . THR A 1 873 ? -92.393 -13.656 94.001 1.00 34.09 873 THR A CA 1
ATOM 6950 C C . THR A 1 873 ? -92.976 -12.766 92.876 1.00 34.09 873 THR A C 1
ATOM 6952 O O . THR A 1 873 ? -93.922 -12.029 93.129 1.00 34.09 873 THR A O 1
ATOM 6955 N N . ALA A 1 874 ? -92.509 -12.892 91.629 1.00 34.12 874 ALA A N 1
ATOM 6956 C CA . ALA A 1 874 ? -93.190 -12.375 90.423 1.00 34.12 874 ALA A CA 1
ATOM 6957 C C . ALA A 1 874 ? -93.485 -13.471 89.368 1.00 34.12 874 ALA A C 1
ATOM 6959 O O . ALA A 1 874 ? -94.404 -13.336 88.559 1.00 34.12 874 ALA A O 1
ATOM 6960 N N . GLY A 1 875 ? -92.770 -14.605 89.420 1.00 36.44 875 GLY A N 1
ATOM 6961 C CA . GLY A 1 875 ? -92.911 -15.722 88.471 1.00 36.44 875 GLY A CA 1
ATOM 6962 C C . GLY A 1 875 ? -94.228 -16.510 88.563 1.00 36.44 875 GLY A C 1
ATOM 6963 O O . GLY A 1 875 ? -94.716 -17.000 87.548 1.00 36.44 875 GLY A O 1
ATOM 6964 N N . ASP A 1 876 ? -94.864 -16.572 89.737 1.00 35.62 876 ASP A N 1
ATOM 6965 C CA . ASP A 1 876 ? -96.102 -17.353 89.947 1.00 35.62 876 ASP A CA 1
ATOM 6966 C C . ASP A 1 876 ? -97.383 -16.652 89.457 1.00 35.62 876 ASP A C 1
ATOM 6968 O O . ASP A 1 876 ? -98.423 -17.291 89.276 1.00 35.62 876 ASP A O 1
ATOM 6972 N N . LEU A 1 877 ? -97.322 -15.344 89.195 1.00 35.84 877 LEU A N 1
ATOM 6973 C CA . LEU A 1 877 ? -98.422 -14.582 88.594 1.00 35.84 877 LEU A CA 1
ATOM 6974 C C . LEU A 1 877 ? -98.298 -14.515 87.064 1.00 35.84 877 LEU A C 1
ATOM 6976 O O . LEU A 1 877 ? -99.320 -14.559 86.383 1.00 35.84 877 LEU A O 1
ATOM 6980 N N . LEU A 1 878 ? -97.069 -14.528 86.531 1.00 43.97 878 LEU A N 1
ATOM 6981 C CA . LEU A 1 878 ? -96.767 -14.540 85.095 1.00 43.97 878 LEU A CA 1
ATOM 6982 C C . LEU A 1 878 ? -96.930 -15.924 84.454 1.00 43.97 878 LEU A C 1
ATOM 6984 O O . LEU A 1 878 ? -97.488 -16.010 83.364 1.00 43.97 878 LEU A O 1
ATOM 6988 N N . HIS A 1 879 ? -96.593 -17.024 85.141 1.00 42.34 879 HIS A N 1
ATOM 6989 C CA . HIS A 1 879 ? -96.920 -18.365 84.635 1.00 42.34 879 HIS A CA 1
ATOM 6990 C C . HIS A 1 879 ? -98.423 -18.538 84.370 1.00 42.34 879 HIS A C 1
ATOM 6992 O O . HIS A 1 879 ? -98.791 -19.299 83.487 1.00 42.34 879 HIS A O 1
ATOM 6998 N N . ARG A 1 880 ? -99.307 -17.818 85.072 1.00 40.62 880 ARG A N 1
ATOM 6999 C CA . ARG A 1 880 ? -100.765 -17.954 84.933 1.00 40.62 880 ARG A CA 1
ATOM 7000 C C . ARG A 1 880 ? -101.344 -17.156 83.750 1.00 40.62 880 ARG A C 1
ATOM 7002 O O . ARG A 1 880 ? -102.386 -17.548 83.223 1.00 40.62 880 ARG A O 1
ATOM 7009 N N . THR A 1 881 ? -100.673 -16.088 83.310 1.00 42.12 881 THR A N 1
ATOM 7010 C CA . THR A 1 881 ? -101.035 -15.283 82.126 1.00 42.12 881 THR A CA 1
ATOM 7011 C C . THR A 1 881 ? -100.403 -15.853 80.859 1.00 42.12 881 THR A C 1
ATOM 7013 O O . THR A 1 881 ? -101.113 -16.089 79.884 1.00 42.12 881 THR A O 1
ATOM 7016 N N . THR A 1 882 ? -99.111 -16.197 80.892 1.00 46.94 882 THR A N 1
ATOM 7017 C CA . THR A 1 882 ? -98.426 -16.810 79.746 1.00 46.94 882 THR A CA 1
ATOM 7018 C C . THR A 1 882 ? -98.876 -18.251 79.519 1.00 46.94 882 THR A C 1
ATOM 7020 O O . THR A 1 882 ? -99.004 -18.639 78.366 1.00 46.94 882 THR A O 1
ATOM 7023 N N . ALA A 1 883 ? -99.218 -19.038 80.555 1.00 45.31 883 ALA A N 1
ATOM 7024 C CA . ALA A 1 883 ? -99.767 -20.385 80.345 1.00 45.31 883 ALA A CA 1
ATOM 7025 C C . ALA A 1 883 ? -101.145 -20.372 79.683 1.00 45.31 883 ALA A C 1
ATOM 7027 O O . ALA A 1 883 ? -101.429 -21.298 78.945 1.00 45.31 883 ALA A O 1
ATOM 7028 N N . LYS A 1 884 ? -101.977 -19.339 79.871 1.00 44.44 884 LYS A N 1
ATOM 7029 C CA . LYS A 1 884 ? -103.282 -19.235 79.191 1.00 44.44 884 LYS A CA 1
ATOM 7030 C C . LYS A 1 884 ? -103.139 -18.846 77.721 1.00 44.44 884 LYS A C 1
ATOM 7032 O O . LYS A 1 884 ? -103.809 -19.422 76.871 1.00 44.44 884 LYS A O 1
ATOM 7037 N N . THR A 1 885 ? -102.213 -17.941 77.405 1.00 48.44 885 THR A N 1
ATOM 7038 C CA . THR A 1 885 ? -101.842 -17.624 76.015 1.00 48.44 885 THR A CA 1
ATOM 7039 C C . THR A 1 885 ? -101.164 -18.823 75.339 1.00 48.44 885 THR A C 1
ATOM 7041 O O . THR A 1 885 ? -101.458 -19.136 74.187 1.00 48.44 885 THR A O 1
ATOM 7044 N N . MET A 1 886 ? -100.322 -19.559 76.074 1.00 49.88 886 MET A N 1
ATOM 7045 C CA . MET A 1 886 ? -99.674 -20.786 75.607 1.00 49.88 886 MET A CA 1
ATOM 7046 C C . MET A 1 886 ? -100.668 -21.956 75.499 1.00 49.88 886 MET A C 1
ATOM 7048 O O . MET A 1 886 ? -100.527 -22.762 74.594 1.00 49.88 886 MET A O 1
ATOM 7052 N N . GLU A 1 887 ? -101.711 -22.048 76.330 1.00 49.81 887 GLU A N 1
ATOM 7053 C CA . GLU A 1 887 ? -102.789 -23.055 76.254 1.00 49.81 887 GLU A CA 1
ATOM 7054 C C . GLU A 1 887 ? -103.658 -22.850 74.998 1.00 49.81 887 GLU A C 1
ATOM 7056 O O . GLU A 1 887 ? -104.008 -23.819 74.325 1.00 49.81 887 GLU A O 1
ATOM 7061 N N . VAL A 1 888 ? -103.909 -21.594 74.598 1.00 51.22 888 VAL A N 1
ATOM 7062 C CA . VAL A 1 888 ? -104.585 -21.235 73.331 1.00 51.22 888 VAL A CA 1
ATOM 7063 C C . VAL A 1 888 ? -103.711 -21.530 72.098 1.00 51.22 888 VAL A C 1
ATOM 7065 O O . VAL A 1 888 ? -104.210 -21.969 71.060 1.00 51.22 888 VAL A O 1
ATOM 7068 N N . LEU A 1 889 ? -102.393 -21.332 72.198 1.00 49.09 889 LEU A N 1
ATOM 7069 C CA . LEU A 1 889 ? -101.456 -21.588 71.094 1.00 49.09 889 LEU A CA 1
ATOM 7070 C C . LEU A 1 889 ? -101.036 -23.069 70.981 1.00 49.09 889 LEU A C 1
ATOM 7072 O O . LEU A 1 889 ? -100.801 -23.565 69.882 1.00 49.09 889 LEU A O 1
ATOM 7076 N N . THR A 1 890 ? -100.993 -23.814 72.087 1.00 48.50 890 THR A N 1
ATOM 7077 C CA . THR A 1 890 ? -100.674 -25.257 72.093 1.00 48.50 890 THR A CA 1
ATOM 7078 C C . THR A 1 890 ? -101.859 -26.117 71.664 1.00 48.50 890 THR A C 1
ATOM 7080 O O . THR A 1 890 ? -101.653 -27.142 71.016 1.00 48.50 890 THR A O 1
ATOM 7083 N N . THR A 1 891 ? -103.100 -25.686 71.917 1.00 46.56 891 THR A N 1
ATOM 7084 C CA . THR A 1 891 ? -104.305 -26.376 71.415 1.00 46.56 891 THR A CA 1
ATOM 7085 C C . THR A 1 891 ? -104.472 -26.295 69.893 1.00 46.56 891 THR A C 1
ATOM 7087 O O . THR A 1 891 ? -105.232 -27.082 69.331 1.00 46.56 891 THR A O 1
ATOM 7090 N N . THR A 1 892 ? -103.747 -25.407 69.201 1.00 47.69 892 THR A N 1
ATOM 7091 C CA . THR A 1 892 ? -103.862 -25.211 67.744 1.00 47.69 892 THR A CA 1
ATOM 7092 C C . THR A 1 892 ? -102.785 -25.916 66.909 1.00 47.69 892 THR A C 1
ATOM 7094 O O . THR A 1 892 ? -102.959 -26.035 65.699 1.00 47.69 892 THR A O 1
ATOM 7097 N N . GLY A 1 893 ? -101.720 -26.467 67.508 1.00 49.03 893 GLY A N 1
ATOM 7098 C CA . GLY A 1 893 ? -100.756 -27.334 66.804 1.00 49.03 893 GLY A CA 1
ATOM 7099 C C . GLY A 1 893 ? -100.057 -26.692 65.593 1.00 49.03 893 GLY A C 1
ATOM 7100 O O . GLY A 1 893 ? -99.780 -27.371 64.604 1.00 49.03 893 GLY A O 1
ATOM 7101 N N . LEU A 1 894 ? -99.802 -25.382 65.631 1.00 50.50 894 LEU A N 1
ATOM 7102 C CA . LEU A 1 894 ? -99.291 -24.620 64.490 1.00 50.50 894 LEU A CA 1
ATOM 7103 C C . LEU A 1 894 ? -97.763 -24.436 64.538 1.00 50.50 894 LEU A C 1
ATOM 7105 O O . LEU A 1 894 ? -97.194 -24.051 65.553 1.00 50.50 894 LEU A O 1
ATOM 7109 N N . THR A 1 895 ? -97.098 -24.672 63.400 1.00 56.56 895 THR A N 1
ATOM 7110 C CA . THR A 1 895 ? -95.678 -24.318 63.172 1.00 56.56 895 THR A CA 1
ATOM 7111 C C . THR A 1 895 ? -95.429 -22.809 63.347 1.00 56.56 895 THR A C 1
ATOM 7113 O O . THR A 1 895 ? -96.341 -22.011 63.144 1.00 56.56 895 THR A O 1
ATOM 7116 N N . THR A 1 896 ? -94.195 -22.384 63.642 1.00 54.94 896 THR A N 1
ATOM 7117 C CA . THR A 1 896 ? -93.789 -20.973 63.867 1.00 54.94 896 THR A CA 1
ATOM 7118 C C . THR A 1 896 ? -94.269 -20.016 62.762 1.00 54.94 896 THR A C 1
ATOM 7120 O O . THR A 1 896 ? -94.706 -18.898 63.031 1.00 54.94 896 THR A O 1
ATOM 7123 N N . LYS A 1 897 ? -94.289 -20.482 61.504 1.00 54.03 897 LYS A N 1
ATOM 7124 C CA . LYS A 1 897 ? -94.824 -19.740 60.346 1.00 54.03 897 LYS A CA 1
ATOM 7125 C C . LYS A 1 897 ? -96.337 -19.498 60.447 1.00 54.03 897 LYS A C 1
ATOM 7127 O O . LYS A 1 897 ? -96.829 -18.438 60.071 1.00 54.03 897 LYS A O 1
ATOM 7132 N N . ALA A 1 898 ? -97.074 -20.466 60.976 1.00 54.94 898 ALA A N 1
ATOM 7133 C CA . ALA A 1 898 ? -98.509 -20.365 61.195 1.00 54.94 898 ALA A CA 1
ATOM 7134 C C . ALA A 1 898 ? -98.860 -19.545 62.451 1.00 54.94 898 ALA A C 1
ATOM 7136 O O . ALA A 1 898 ? -99.878 -18.860 62.426 1.00 54.94 898 ALA A O 1
ATOM 7137 N N . VAL A 1 899 ? -97.993 -19.494 63.475 1.00 56.81 899 VAL A N 1
ATOM 7138 C CA . VAL A 1 899 ? -98.120 -18.532 64.593 1.00 56.81 899 VAL A CA 1
ATOM 7139 C C . VAL A 1 899 ? -98.062 -17.095 64.071 1.00 56.81 899 VAL A C 1
ATOM 7141 O O . VAL A 1 899 ? -98.968 -16.316 64.343 1.00 56.81 899 VAL A O 1
ATOM 7144 N N . LEU A 1 900 ? -97.084 -16.760 63.221 1.00 57.44 900 LEU A N 1
ATOM 7145 C CA . LEU A 1 900 ? -97.011 -15.433 62.587 1.00 57.44 900 LEU A CA 1
ATOM 7146 C C . LEU A 1 900 ? -98.230 -15.123 61.698 1.00 57.44 900 LEU A C 1
ATOM 7148 O O . LEU A 1 900 ? -98.638 -13.970 61.590 1.00 57.44 900 LEU A O 1
ATOM 7152 N N . THR A 1 901 ? -98.848 -16.148 61.100 1.00 57.25 901 THR A N 1
ATOM 7153 C CA . THR A 1 901 ? -100.073 -15.986 60.298 1.00 57.25 901 THR A CA 1
ATOM 7154 C C . THR A 1 901 ? -101.308 -15.779 61.188 1.00 57.25 901 THR A C 1
ATOM 7156 O O . THR A 1 901 ? -102.170 -14.974 60.859 1.00 57.25 901 THR A O 1
ATOM 7159 N N . ALA A 1 902 ? -101.395 -16.431 62.349 1.00 56.09 902 ALA A N 1
ATOM 7160 C CA . ALA A 1 902 ? -102.477 -16.218 63.316 1.00 56.09 902 ALA A CA 1
ATOM 7161 C C . ALA A 1 902 ? -102.390 -14.837 63.993 1.00 56.09 902 ALA A C 1
ATOM 7163 O O . ALA A 1 902 ? -103.399 -14.161 64.171 1.00 56.09 902 ALA A O 1
ATOM 7164 N N . VAL A 1 903 ? -101.169 -14.372 64.274 1.00 55.38 903 VAL A N 1
ATOM 7165 C CA . VAL A 1 903 ? -100.885 -13.017 64.776 1.00 55.38 903 VAL A CA 1
ATOM 7166 C C . VAL A 1 903 ? -101.166 -11.938 63.705 1.00 55.38 903 VAL A C 1
ATOM 7168 O O . VAL A 1 903 ? -101.226 -10.752 64.012 1.00 55.38 903 VAL A O 1
ATOM 7171 N N . SER A 1 904 ? -101.418 -12.319 62.447 1.00 52.62 904 SER A N 1
ATOM 7172 C CA . SER A 1 904 ? -101.865 -11.395 61.393 1.00 52.62 904 SER A CA 1
ATOM 7173 C C . SER A 1 904 ? -103.386 -11.134 61.368 1.00 52.62 904 SER A C 1
ATOM 7175 O O . SER A 1 904 ? -103.871 -10.420 60.489 1.00 52.62 904 SER A O 1
ATOM 7177 N N . ASP A 1 905 ? -104.153 -11.645 62.340 1.00 56.62 905 ASP A N 1
ATOM 7178 C CA . ASP A 1 905 ? -105.567 -11.290 62.518 1.00 56.62 905 ASP A CA 1
ATOM 7179 C C . ASP A 1 905 ? -105.724 -10.058 63.435 1.00 56.62 905 ASP A C 1
ATOM 7181 O O . ASP A 1 905 ? -105.342 -10.063 64.606 1.00 56.62 905 ASP A O 1
ATOM 7185 N N . HIS A 1 906 ? -106.346 -8.991 62.922 1.00 54.88 906 HIS A N 1
ATOM 7186 C CA . HIS A 1 906 ? -106.648 -7.771 63.685 1.00 54.88 906 HIS A CA 1
ATOM 7187 C C . HIS A 1 906 ? -107.525 -8.058 64.921 1.00 54.88 906 HIS A C 1
ATOM 7189 O O . HIS A 1 906 ? -107.450 -7.345 65.928 1.00 54.88 906 HIS A O 1
ATOM 7195 N N . ARG A 1 907 ? -108.375 -9.093 64.872 1.00 54.62 907 ARG A N 1
ATOM 7196 C CA . ARG A 1 907 ? -109.217 -9.481 66.014 1.00 54.62 907 ARG A CA 1
ATOM 7197 C C . ARG A 1 907 ? -108.382 -10.048 67.153 1.00 54.62 907 ARG A C 1
ATOM 7199 O O . ARG A 1 907 ? -108.642 -9.708 68.304 1.00 54.62 907 ARG A O 1
ATOM 7206 N N . TRP A 1 908 ? -107.345 -10.816 66.817 1.00 61.69 908 TRP A N 1
ATOM 7207 C CA . TRP A 1 908 ? -106.450 -11.420 67.795 1.00 61.69 908 TRP A CA 1
ATOM 7208 C C . TRP A 1 908 ? -105.775 -10.352 68.648 1.00 61.69 908 TRP A C 1
ATOM 7210 O O . TRP A 1 908 ? -105.831 -10.442 69.866 1.00 61.69 908 TRP A O 1
ATOM 7220 N N . TRP A 1 909 ? -105.232 -9.292 68.044 1.00 57.81 909 TRP A N 1
ATOM 7221 C CA . TRP A 1 909 ? -104.609 -8.193 68.793 1.00 57.81 909 TRP A CA 1
ATOM 7222 C C . TRP A 1 909 ? -105.597 -7.423 69.660 1.00 57.81 909 TRP A C 1
ATOM 7224 O O . TRP A 1 909 ? -105.289 -7.109 70.806 1.00 57.81 909 TRP A O 1
ATOM 7234 N N . LYS A 1 910 ? -106.804 -7.163 69.147 1.00 54.03 910 LYS A N 1
ATOM 7235 C CA . LYS A 1 910 ? -107.846 -6.457 69.899 1.00 54.03 910 LYS A CA 1
ATOM 7236 C C . LYS A 1 910 ? -108.278 -7.223 71.155 1.00 54.03 910 LYS A C 1
ATOM 7238 O O . LYS A 1 910 ? -108.522 -6.606 72.185 1.00 54.03 910 LYS A O 1
ATOM 7243 N N . GLU A 1 911 ? -108.347 -8.550 71.072 1.00 51.56 911 GLU A N 1
ATOM 7244 C CA . GLU A 1 911 ? -108.679 -9.436 72.198 1.00 51.56 911 GLU A CA 1
ATOM 7245 C C . GLU A 1 911 ? -107.459 -9.749 73.079 1.00 51.56 911 GLU A C 1
ATOM 7247 O O . GLU A 1 911 ? -107.593 -9.961 74.280 1.00 51.56 911 GLU A O 1
ATOM 7252 N N . SER A 1 912 ? -106.255 -9.728 72.508 1.00 51.12 912 SER A N 1
ATOM 7253 C CA . SER A 1 912 ? -105.001 -10.069 73.188 1.00 51.12 912 SER A CA 1
ATOM 7254 C C . SER A 1 912 ? -104.379 -8.896 73.949 1.00 51.12 912 SER A C 1
ATOM 7256 O O . SER A 1 912 ? -103.622 -9.124 74.887 1.00 51.12 912 SER A O 1
ATOM 7258 N N . LEU A 1 913 ? -104.751 -7.647 73.643 1.00 48.06 913 LEU A N 1
ATOM 7259 C CA . LEU A 1 913 ? -104.349 -6.445 74.392 1.00 48.06 913 LEU A CA 1
ATOM 7260 C C . LEU A 1 913 ? -104.733 -6.488 75.875 1.00 48.06 913 LEU A C 1
ATOM 7262 O O . LEU A 1 913 ? -103.975 -6.007 76.711 1.00 48.06 913 LEU A O 1
ATOM 7266 N N . SER A 1 914 ? -105.852 -7.126 76.234 1.00 46.03 914 SER A N 1
ATOM 7267 C CA . SER A 1 914 ? -106.201 -7.331 77.647 1.00 46.03 914 SER A CA 1
ATOM 7268 C C . SER A 1 914 ? -105.297 -8.342 78.357 1.00 46.03 914 SER A C 1
ATOM 7270 O O . SER A 1 914 ? -105.201 -8.315 79.580 1.00 46.03 914 SER A O 1
ATOM 7272 N N . TYR A 1 915 ? -104.632 -9.226 77.608 1.00 45.69 915 TYR A N 1
ATOM 7273 C CA . TYR A 1 915 ? -103.747 -10.274 78.130 1.00 45.69 915 TYR A CA 1
ATOM 7274 C C . TYR A 1 915 ? -102.258 -9.913 78.027 1.00 45.69 915 TYR A C 1
ATOM 7276 O O . TYR A 1 915 ? -101.437 -10.514 78.714 1.00 45.69 915 TYR A O 1
ATOM 7284 N N . LEU A 1 916 ? -101.923 -8.920 77.199 1.00 44.31 916 LEU A N 1
ATOM 7285 C CA . LEU A 1 916 ? -100.600 -8.300 77.086 1.00 44.31 916 LEU A CA 1
ATOM 7286 C C . LEU A 1 916 ? -100.420 -7.110 78.049 1.00 44.31 916 LEU A C 1
ATOM 7288 O O . LEU A 1 916 ? -99.335 -6.539 78.108 1.00 44.31 916 LEU A O 1
ATOM 7292 N N . HIS A 1 917 ? -101.453 -6.754 78.825 1.00 42.56 917 HIS A N 1
ATOM 7293 C CA . HIS A 1 917 ? -101.352 -5.771 79.903 1.00 42.56 917 HIS A CA 1
ATOM 7294 C C . HIS A 1 917 ? -100.385 -6.256 81.003 1.00 42.56 917 HIS A C 1
ATOM 7296 O O . HIS A 1 917 ? -100.620 -7.314 81.597 1.00 42.56 917 HIS A O 1
ATOM 7302 N N . PRO A 1 918 ? -99.372 -5.459 81.387 1.00 40.22 918 PRO A N 1
ATOM 7303 C CA . PRO A 1 918 ? -98.744 -5.597 82.690 1.00 40.22 918 PRO A CA 1
ATOM 7304 C C . PRO A 1 918 ? -99.741 -5.077 83.736 1.00 40.22 918 PRO A C 1
ATOM 7306 O O . PRO A 1 918 ? -99.833 -3.878 83.989 1.00 40.22 918 PRO A O 1
ATOM 7309 N N . LEU A 1 919 ? -100.559 -5.958 84.317 1.00 32.81 919 LEU A N 1
ATOM 7310 C CA . LEU A 1 919 ? -101.376 -5.605 85.481 1.00 32.81 919 LEU A CA 1
ATOM 7311 C C . LEU A 1 919 ? -100.435 -5.314 86.661 1.00 32.81 919 LEU A C 1
ATOM 7313 O O . LEU A 1 919 ? -99.779 -6.221 87.172 1.00 32.81 919 LEU A O 1
ATOM 7317 N N . GLN A 1 920 ? -100.370 -4.044 87.075 1.00 34.88 920 GLN A N 1
ATOM 7318 C CA . GLN A 1 920 ? -99.657 -3.574 88.264 1.00 34.88 920 GLN A CA 1
ATOM 7319 C C . GLN A 1 920 ? -100.035 -4.421 89.489 1.00 34.88 920 GLN A C 1
ATOM 7321 O O . GLN A 1 920 ? -101.178 -4.410 89.952 1.00 34.88 920 GLN A O 1
ATOM 7326 N N . GLY A 1 921 ? -99.062 -5.151 90.033 1.00 32.78 921 GLY A N 1
ATOM 7327 C CA . GLY A 1 921 ? -99.201 -5.858 91.299 1.00 32.78 921 GLY A CA 1
ATOM 7328 C C . GLY A 1 921 ? -99.229 -4.878 92.469 1.00 32.78 921 GLY A C 1
ATOM 7329 O O . GLY A 1 921 ? -98.184 -4.466 92.960 1.00 32.78 921 GLY A O 1
ATOM 7330 N N . HIS A 1 922 ? -100.429 -4.542 92.947 1.00 26.53 922 HIS A N 1
ATOM 7331 C CA . HIS A 1 922 ? -100.651 -4.087 94.319 1.00 26.53 922 HIS A CA 1
ATOM 7332 C C . HIS A 1 922 ? -100.246 -5.211 95.293 1.00 26.53 922 HIS A C 1
ATOM 7334 O O . HIS A 1 922 ? -101.016 -6.137 95.546 1.00 26.53 922 HIS A O 1
ATOM 7340 N N . GLY A 1 923 ? -99.033 -5.132 95.839 1.00 29.48 923 GLY A N 1
ATOM 7341 C CA . GLY A 1 923 ? -98.599 -5.873 97.022 1.00 29.48 923 GLY A CA 1
ATOM 7342 C C . GLY A 1 923 ? -98.578 -4.932 98.222 1.00 29.48 923 GLY A C 1
ATOM 7343 O O . GLY A 1 923 ? -97.626 -4.188 98.416 1.00 29.48 923 GLY A O 1
ATOM 7344 N N . VAL A 1 924 ? -99.659 -4.938 98.997 1.00 28.08 924 VAL A N 1
ATOM 7345 C CA . VAL A 1 924 ? -99.849 -4.131 100.209 1.00 28.08 924 VAL A CA 1
ATOM 7346 C C . VAL A 1 924 ? -98.848 -4.554 101.290 1.00 28.08 924 VAL A C 1
ATOM 7348 O O . VAL A 1 924 ? -98.928 -5.676 101.786 1.00 28.08 924 VAL A O 1
ATOM 7351 N N . GLY A 1 925 ? -97.964 -3.640 101.704 1.00 27.25 925 GLY A N 1
ATOM 7352 C CA . GLY A 1 925 ? -97.263 -3.744 102.988 1.00 27.25 925 GLY A CA 1
ATOM 7353 C C . GLY A 1 925 ? -95.876 -3.103 103.055 1.00 27.25 925 GLY A C 1
ATOM 7354 O O . GLY A 1 925 ? -94.899 -3.838 103.030 1.00 27.25 925 GLY A O 1
ATOM 7355 N N . ALA A 1 926 ? -95.807 -1.770 103.198 1.00 27.44 926 ALA A N 1
ATOM 7356 C CA . ALA A 1 926 ? -94.952 -1.030 104.151 1.00 27.44 926 ALA A CA 1
ATOM 7357 C C . ALA A 1 926 ? -94.660 0.410 103.664 1.00 27.44 926 ALA A C 1
ATOM 7359 O O . ALA A 1 926 ? -93.802 0.629 102.820 1.00 27.44 926 ALA A O 1
ATOM 7360 N N . THR A 1 927 ? -95.374 1.363 104.277 1.00 28.38 927 THR A N 1
ATOM 7361 C CA . THR A 1 927 ? -95.049 2.793 104.484 1.00 28.38 927 THR A CA 1
ATOM 7362 C C . THR A 1 927 ? -94.824 3.708 103.270 1.00 28.38 927 THR A C 1
ATOM 7364 O O . THR A 1 927 ? -93.725 3.797 102.739 1.00 28.38 927 THR A O 1
ATOM 7367 N N . ASP A 1 928 ? -95.889 4.455 102.951 1.00 33.59 928 ASP A N 1
ATOM 7368 C CA . ASP A 1 928 ? -95.933 5.876 102.569 1.00 33.59 928 ASP A CA 1
ATOM 7369 C C . ASP A 1 928 ? -94.852 6.420 101.622 1.00 33.59 928 ASP A C 1
ATOM 7371 O O . ASP A 1 928 ? -93.865 7.005 102.063 1.00 33.59 928 ASP A O 1
ATOM 7375 N N . GLN A 1 929 ? -95.138 6.363 100.318 1.00 33.06 929 GLN A N 1
ATOM 7376 C CA . GLN A 1 929 ? -94.954 7.489 99.395 1.00 33.06 929 GLN A CA 1
ATOM 7377 C C . GLN A 1 929 ? -95.851 7.283 98.163 1.00 33.06 929 GLN A C 1
ATOM 7379 O O . GLN A 1 929 ? -95.703 6.321 97.412 1.00 33.06 929 GLN A O 1
ATOM 7384 N N . GLU A 1 930 ? -96.819 8.181 97.976 1.00 34.25 930 GLU A N 1
ATOM 7385 C CA . GLU A 1 930 ? -97.560 8.348 96.725 1.00 34.25 930 GLU A CA 1
ATOM 7386 C C . GLU A 1 930 ? -96.576 8.756 95.613 1.00 34.25 930 GLU A C 1
ATOM 7388 O O . GLU A 1 930 ? -96.271 9.932 95.440 1.00 34.25 930 GLU A O 1
ATOM 7393 N N . GLY A 1 931 ? -96.046 7.781 94.872 1.00 36.97 931 GLY A N 1
ATOM 7394 C CA . GLY A 1 931 ? -95.248 8.001 93.664 1.00 36.97 931 GLY A CA 1
ATOM 7395 C C . GLY A 1 931 ? -96.144 8.094 92.434 1.00 36.97 931 GLY A C 1
ATOM 7396 O O . GLY A 1 931 ? -96.351 7.115 91.719 1.00 36.97 931 GLY A O 1
ATOM 7397 N N . VAL A 1 932 ? -96.725 9.270 92.227 1.00 42.31 932 VAL A N 1
ATOM 7398 C CA . VAL A 1 932 ? -97.346 9.705 90.969 1.00 42.31 932 VAL A CA 1
ATOM 7399 C C . VAL A 1 932 ? -96.321 9.549 89.832 1.00 42.31 932 VAL A C 1
ATOM 7401 O O . VAL A 1 932 ? -95.150 9.832 90.043 1.00 42.31 932 VAL A O 1
ATOM 7404 N N . PHE A 1 933 ? -96.735 9.105 88.637 1.00 53.53 933 PHE A N 1
ATOM 7405 C CA . PHE A 1 933 ? -95.907 9.088 87.416 1.00 53.53 933 PHE A CA 1
ATOM 7406 C C . PHE A 1 933 ? -95.067 10.378 87.292 1.00 53.53 933 PHE A C 1
ATOM 7408 O O . PHE A 1 933 ? -95.621 11.428 86.957 1.00 53.53 933 PHE A O 1
ATOM 7415 N N . GLU A 1 934 ? -93.756 10.313 87.539 1.00 59.84 934 GLU A N 1
ATOM 7416 C CA . GLU A 1 934 ? -92.939 11.516 87.791 1.00 59.84 934 GLU A CA 1
ATOM 7417 C C . GLU A 1 934 ? -92.776 12.446 86.572 1.00 59.84 934 GLU A C 1
ATOM 7419 O O . GLU A 1 93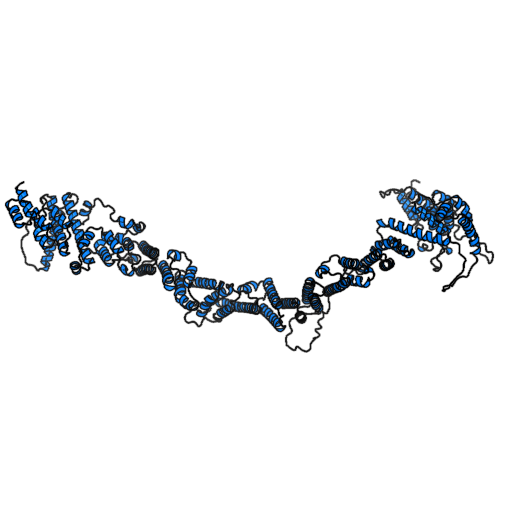4 ? -92.509 13.627 86.755 1.00 59.84 934 GLU A O 1
ATOM 7424 N N . ASN A 1 935 ? -93.032 11.972 85.343 1.00 76.50 935 ASN A N 1
ATOM 7425 C CA . ASN A 1 935 ? -93.129 12.818 84.139 1.00 76.50 935 ASN A CA 1
ATOM 7426 C C . ASN A 1 935 ? -94.475 12.675 83.398 1.00 76.50 935 ASN A C 1
ATOM 7428 O O . ASN A 1 935 ? -94.557 12.851 82.183 1.00 76.50 935 ASN A O 1
ATOM 7432 N N . SER A 1 936 ? -95.561 12.334 84.102 1.00 67.25 936 SER A N 1
ATOM 7433 C CA . SER A 1 936 ? -96.892 12.216 83.470 1.00 67.25 936 SER A CA 1
ATOM 7434 C C . SER A 1 936 ? -97.394 13.521 82.851 1.00 67.25 936 SER A C 1
ATOM 7436 O O . SER A 1 936 ? -98.078 13.481 81.833 1.00 67.25 936 SER A O 1
ATOM 7438 N N . ASN A 1 937 ? -97.015 14.671 83.414 1.00 69.88 937 ASN A N 1
ATOM 7439 C CA . ASN A 1 937 ? -97.355 15.988 82.868 1.00 69.88 937 ASN A CA 1
ATOM 7440 C C . ASN A 1 937 ? -96.491 16.398 81.658 1.00 69.88 937 ASN A C 1
ATOM 7442 O O . ASN A 1 937 ? -96.774 17.431 81.049 1.00 69.88 937 ASN A O 1
ATOM 7446 N N . LEU A 1 938 ? -95.485 15.591 81.283 1.00 76.00 938 LEU A N 1
ATOM 7447 C CA . LEU A 1 938 ? -94.570 15.829 80.159 1.00 76.00 938 LEU A CA 1
ATOM 7448 C C . LEU A 1 938 ? -93.879 17.201 80.239 1.00 76.00 938 LEU A C 1
ATOM 7450 O O . LEU A 1 938 ? -93.913 17.972 79.275 1.00 76.00 938 LEU A O 1
ATOM 7454 N N . GLU A 1 939 ? -93.296 17.508 81.400 1.00 75.25 939 GLU A N 1
ATOM 7455 C CA . GLU A 1 939 ? -92.579 18.766 81.663 1.00 75.25 939 GLU A CA 1
ATOM 7456 C C . GLU A 1 939 ? -91.142 18.725 81.115 1.00 75.25 939 GLU A C 1
ATOM 7458 O O . GLU A 1 939 ? -90.638 19.745 80.647 1.00 75.25 939 GLU A O 1
ATOM 7463 N N . HIS A 1 940 ? -90.535 17.533 81.071 1.00 79.81 940 HIS A N 1
ATOM 7464 C CA . HIS A 1 940 ? -89.198 17.278 80.525 1.00 79.81 940 HIS A CA 1
ATOM 7465 C C . HIS A 1 940 ? -89.245 16.235 79.395 1.00 79.81 940 HIS A C 1
ATOM 7467 O O . HIS A 1 940 ? -90.123 15.364 79.366 1.00 79.81 940 HIS A O 1
ATOM 7473 N N . GLN A 1 941 ? -88.297 16.295 78.452 1.00 83.25 941 GLN A N 1
ATOM 7474 C CA . GLN A 1 941 ? -88.213 15.326 77.354 1.00 83.25 941 GLN A CA 1
ATOM 7475 C C . GLN A 1 941 ? -87.657 13.993 77.865 1.00 83.25 941 GLN A C 1
ATOM 7477 O O . GLN A 1 941 ? -86.504 13.923 78.282 1.00 83.25 941 GLN A O 1
ATOM 7482 N N . GLY A 1 942 ? -88.470 12.936 77.805 1.00 80.88 942 GLY A N 1
ATOM 7483 C CA . GLY A 1 942 ? -88.035 11.575 78.121 1.00 80.88 942 GLY A CA 1
ATOM 7484 C C . GLY A 1 942 ? -87.059 11.034 77.073 1.00 80.88 942 GLY A C 1
ATOM 7485 O O . GLY A 1 942 ? -87.367 11.100 75.877 1.00 80.88 942 GLY A O 1
ATOM 7486 N N . CYS A 1 943 ? -85.918 10.479 77.486 1.00 78.31 943 CYS A N 1
ATOM 7487 C CA . CYS A 1 943 ? -84.969 9.817 76.586 1.00 78.31 943 CYS A CA 1
ATOM 7488 C C . CYS A 1 943 ? -84.240 8.627 77.224 1.00 78.31 943 CYS A C 1
ATOM 7490 O O . CYS A 1 943 ? -84.037 8.576 78.437 1.00 78.31 943 CYS A O 1
ATOM 7492 N N . SER A 1 944 ? -83.760 7.706 76.379 1.00 74.88 944 SER A N 1
ATOM 7493 C CA . SER A 1 944 ? -82.836 6.648 76.798 1.00 74.88 944 SER A CA 1
ATOM 7494 C C . SER A 1 944 ? -81.591 7.221 77.505 1.00 74.88 944 SER A C 1
ATOM 7496 O O . SER A 1 944 ? -81.036 8.215 77.020 1.00 74.88 944 SER A O 1
ATOM 7498 N N . PRO A 1 945 ? -81.084 6.566 78.574 1.00 71.38 945 PRO A N 1
ATOM 7499 C CA . PRO A 1 945 ? -79.851 6.965 79.260 1.00 71.38 945 PRO A CA 1
ATOM 7500 C C . PRO A 1 945 ? -78.653 7.158 78.320 1.00 71.38 945 PRO A C 1
ATOM 7502 O O . PRO A 1 945 ? -77.816 8.025 78.549 1.00 71.38 945 PRO A O 1
ATOM 7505 N N . PHE A 1 946 ? -78.592 6.400 77.217 1.00 66.56 946 PHE A N 1
ATOM 7506 C CA . PHE A 1 946 ? -77.523 6.512 76.220 1.00 66.56 946 PHE A CA 1
ATOM 7507 C C . PHE A 1 946 ? -77.464 7.895 75.545 1.00 66.56 946 PHE A C 1
ATOM 7509 O O . PHE A 1 946 ? -76.386 8.363 75.189 1.00 66.56 946 PHE A O 1
ATOM 7516 N N . TYR A 1 947 ? -78.609 8.562 75.376 1.00 71.19 947 TYR A N 1
ATOM 7517 C CA . TYR A 1 947 ? -78.704 9.866 74.713 1.00 71.19 947 TYR A CA 1
ATOM 7518 C C . TYR A 1 947 ? -78.808 11.040 75.695 1.00 71.19 947 TYR A C 1
ATOM 7520 O O . TYR A 1 947 ? -79.001 12.173 75.255 1.00 71.19 947 TYR A O 1
ATOM 7528 N N . GLN A 1 948 ? -78.653 10.798 77.003 1.00 75.62 948 GLN A N 1
ATOM 7529 C CA . GLN A 1 948 ? -78.821 11.813 78.048 1.00 75.62 948 GLN A CA 1
ATOM 7530 C C . GLN A 1 948 ? -77.958 13.064 77.814 1.00 75.62 948 GLN A C 1
ATOM 7532 O O . GLN A 1 948 ? -78.411 14.173 78.068 1.00 75.62 948 GLN A O 1
ATOM 7537 N N . GLU A 1 949 ? -76.735 12.912 77.299 1.00 71.62 949 GLU A N 1
ATOM 7538 C CA . GLU A 1 949 ? -75.826 14.043 77.046 1.00 71.62 949 GLU A CA 1
ATOM 7539 C C . GLU A 1 949 ? -76.203 14.889 75.816 1.00 71.62 949 GLU A C 1
ATOM 7541 O O . GLU A 1 949 ? -75.679 15.989 75.644 1.00 71.62 949 GLU A O 1
ATOM 7546 N N . LEU A 1 950 ? -77.092 14.393 74.947 1.00 68.50 950 LEU A N 1
ATOM 7547 C CA . LEU A 1 950 ? -77.508 15.090 73.723 1.00 68.50 950 LEU A CA 1
ATOM 7548 C C . LEU A 1 950 ? -78.712 16.011 73.932 1.00 68.50 950 LEU A C 1
ATOM 7550 O O . LEU A 1 950 ? -78.987 16.848 73.073 1.00 68.50 950 LEU A O 1
ATOM 7554 N N . ILE A 1 951 ? -79.448 15.833 75.030 1.00 72.62 951 ILE A N 1
ATOM 7555 C CA . ILE A 1 951 ? -80.690 16.551 75.314 1.00 72.62 951 ILE A CA 1
ATOM 7556 C C . ILE A 1 951 ? -80.474 17.417 76.547 1.00 72.62 951 ILE A C 1
ATOM 7558 O O . ILE A 1 951 ? -79.808 17.029 77.502 1.00 72.62 951 ILE A O 1
ATOM 7562 N N . GLU A 1 952 ? -81.031 18.619 76.521 1.00 67.75 952 GLU A N 1
ATOM 7563 C CA . GLU A 1 952 ? -80.943 19.538 77.644 1.00 67.75 952 GLU A CA 1
ATOM 7564 C C . GLU A 1 952 ? -82.076 19.316 78.624 1.00 67.75 952 GLU A C 1
ATOM 7566 O O . GLU A 1 952 ? -83.241 19.340 78.238 1.00 67.75 952 GLU A O 1
ATOM 7571 N N . ASP A 1 953 ? -81.706 19.134 79.892 1.00 75.75 953 ASP A N 1
ATOM 7572 C CA . ASP A 1 953 ? -82.631 18.868 80.995 1.00 75.75 953 ASP A CA 1
ATOM 7573 C C . ASP A 1 953 ? -83.606 17.693 80.722 1.00 75.75 953 ASP A C 1
ATOM 7575 O O . ASP A 1 953 ? -84.829 17.857 80.825 1.00 75.75 953 ASP A O 1
ATOM 7579 N N . PRO A 1 954 ? -83.091 16.510 80.310 1.00 82.31 954 PRO A N 1
ATOM 7580 C CA . PRO A 1 954 ? -83.927 15.375 79.957 1.00 82.31 954 PRO A CA 1
ATOM 7581 C C . PRO A 1 954 ? -84.491 14.682 81.196 1.00 82.31 954 PRO A C 1
ATOM 7583 O O . PRO A 1 954 ? -83.860 14.620 82.253 1.00 82.31 954 PRO A O 1
ATOM 7586 N N . TYR A 1 955 ? -85.642 14.044 81.016 1.00 81.12 955 TYR A N 1
ATOM 7587 C CA . TYR A 1 955 ? -86.117 13.031 81.944 1.00 81.12 955 TYR A CA 1
ATOM 7588 C C . TYR A 1 955 ? -85.518 11.675 81.559 1.00 81.12 955 TYR A C 1
ATOM 7590 O O . TYR A 1 955 ? -85.709 11.201 80.440 1.00 81.12 955 TYR A O 1
ATOM 7598 N N . VAL A 1 956 ? -84.803 11.041 82.486 1.00 77.50 956 VAL A N 1
ATOM 7599 C CA . VAL A 1 956 ? -84.242 9.697 82.295 1.00 77.50 956 VAL A CA 1
ATOM 7600 C C . VAL A 1 956 ? -84.896 8.752 83.292 1.00 77.50 956 VAL A C 1
ATOM 7602 O O . VAL A 1 956 ? -84.765 8.925 84.504 1.00 77.50 956 VAL A O 1
ATOM 7605 N N . ASP A 1 957 ? -85.599 7.744 82.780 1.00 69.12 957 ASP A N 1
ATOM 7606 C CA . ASP A 1 957 ? -86.205 6.702 83.606 1.00 69.12 957 ASP A CA 1
ATOM 7607 C C . ASP A 1 957 ? -85.122 5.730 84.106 1.00 69.12 957 ASP A C 1
ATOM 7609 O O . ASP A 1 957 ? -84.513 4.995 83.324 1.00 69.12 957 ASP A O 1
ATOM 7613 N N . GLN A 1 958 ? -84.900 5.702 85.424 1.00 63.66 958 GLN A N 1
ATOM 7614 C CA . GLN A 1 958 ? -83.904 4.836 86.068 1.00 63.66 958 GLN A CA 1
ATOM 7615 C C . GLN A 1 958 ? -84.185 3.338 85.864 1.00 63.66 958 GLN A C 1
ATOM 7617 O O . GLN A 1 958 ? -83.275 2.524 85.989 1.00 63.66 958 GLN A O 1
ATOM 7622 N N . SER A 1 959 ? -85.418 2.954 85.514 1.00 59.16 959 SER A N 1
ATOM 7623 C CA . SER A 1 959 ? -85.762 1.561 85.204 1.00 59.16 959 SER A CA 1
ATOM 7624 C C . SER A 1 959 ? -85.262 1.079 83.833 1.00 59.16 959 SER A C 1
ATOM 7626 O O . SER A 1 959 ? -85.293 -0.123 83.572 1.00 59.16 959 SER A O 1
ATOM 7628 N N . GLN A 1 960 ? -84.776 1.982 82.969 1.00 56.00 960 GLN A N 1
ATOM 7629 C CA . GLN A 1 960 ? -84.210 1.659 81.650 1.00 56.00 960 GLN A CA 1
ATOM 7630 C C . GLN A 1 960 ? -82.673 1.689 81.602 1.00 56.00 960 GLN A C 1
ATOM 7632 O O . GLN A 1 960 ? -82.083 1.525 80.531 1.00 56.00 960 GLN A O 1
ATOM 7637 N N . ASP A 1 961 ? -82.000 1.881 82.738 1.00 56.38 961 ASP A N 1
ATOM 7638 C CA . ASP A 1 961 ? -80.538 1.885 82.798 1.00 56.38 961 ASP A CA 1
ATOM 7639 C C . ASP A 1 961 ? -79.965 0.457 82.796 1.00 56.38 961 ASP A C 1
ATOM 7641 O O . ASP A 1 961 ? -79.727 -0.162 83.830 1.00 56.38 961 ASP A O 1
ATOM 7645 N N . VAL A 1 962 ? -79.748 -0.078 81.593 1.00 51.19 962 VAL A N 1
ATOM 7646 C CA . VAL A 1 962 ? -79.119 -1.395 81.373 1.00 51.19 962 VAL A CA 1
ATOM 7647 C C . VAL A 1 962 ? -77.583 -1.303 81.413 1.00 51.19 962 VAL A C 1
ATOM 7649 O O . VAL A 1 962 ? -76.896 -2.311 81.574 1.00 51.19 962 VAL A O 1
ATOM 7652 N N . TYR A 1 963 ? -77.016 -0.099 81.287 1.00 51.72 963 TYR A N 1
ATOM 7653 C CA . TYR A 1 963 ? -75.571 0.096 81.140 1.00 51.72 963 TYR A CA 1
ATOM 7654 C C . TYR A 1 963 ? -74.834 0.143 82.483 1.00 51.72 963 TYR A C 1
ATOM 7656 O O . TYR A 1 963 ? -73.656 -0.222 82.537 1.00 51.72 963 TYR A O 1
ATOM 7664 N N . SER A 1 964 ? -75.506 0.527 83.573 1.00 46.72 964 SER A N 1
ATOM 7665 C CA . SER A 1 964 ? -74.916 0.509 84.919 1.00 46.72 964 SER A CA 1
ATOM 7666 C C . SER A 1 964 ? -74.956 -0.869 85.608 1.00 46.72 964 SER A C 1
ATOM 7668 O O . SER A 1 964 ? -74.117 -1.132 86.475 1.00 46.72 964 SER A O 1
ATOM 7670 N N . SER A 1 965 ? -75.831 -1.800 85.189 1.00 43.91 965 SER A N 1
ATOM 7671 C CA . SER A 1 965 ? -75.919 -3.172 85.731 1.00 43.91 965 SER A CA 1
ATOM 7672 C C . SER A 1 965 ? -75.567 -4.260 84.698 1.00 43.91 965 SER A C 1
ATOM 7674 O O . SER A 1 965 ? -76.422 -4.933 84.131 1.00 43.91 965 SER A O 1
ATOM 7676 N N . TYR A 1 966 ? -74.269 -4.486 84.496 1.00 39.50 966 TYR A N 1
ATOM 7677 C CA . TYR A 1 966 ? -73.660 -5.408 83.517 1.00 39.50 966 TYR A CA 1
ATOM 7678 C C . TYR A 1 966 ? -73.856 -6.926 83.765 1.00 39.50 966 TYR A C 1
ATOM 7680 O O . TYR A 1 966 ? -72.951 -7.715 83.482 1.00 39.50 966 TYR A O 1
ATOM 7688 N N . LYS A 1 967 ? -74.977 -7.382 84.339 1.00 34.91 967 LYS A N 1
ATOM 7689 C CA . LYS A 1 967 ? -75.130 -8.815 84.670 1.00 34.91 967 LYS A CA 1
ATOM 7690 C C . LYS A 1 967 ? -76.362 -9.546 84.177 1.00 34.91 967 LYS A C 1
ATOM 7692 O O . LYS A 1 967 ? -76.315 -10.771 84.193 1.00 34.91 967 LYS A O 1
ATOM 7697 N N . GLU A 1 968 ? -77.376 -8.880 83.651 1.00 34.94 968 GLU A N 1
ATOM 7698 C CA . GLU A 1 968 ? -78.486 -9.583 83.009 1.00 34.94 968 GLU A CA 1
ATOM 7699 C C . GLU A 1 968 ? -78.911 -8.781 81.783 1.00 34.94 968 GLU A C 1
ATOM 7701 O O . GLU A 1 968 ? -79.447 -7.683 81.907 1.00 34.94 968 GLU A O 1
ATOM 7706 N N . THR A 1 969 ? -78.640 -9.308 80.584 1.00 33.62 969 THR A N 1
ATOM 7707 C CA . THR A 1 969 ? -79.374 -8.883 79.391 1.00 33.62 969 THR A CA 1
ATOM 7708 C C . THR A 1 969 ? -80.853 -9.068 79.717 1.00 33.62 969 THR A C 1
ATOM 7710 O O . THR A 1 969 ? -81.233 -10.192 80.067 1.00 33.62 969 THR A O 1
ATOM 7713 N N . PRO A 1 970 ? -81.686 -8.011 79.655 1.00 45.31 970 PRO A N 1
ATOM 7714 C CA . PRO A 1 970 ? -83.113 -8.162 79.885 1.00 45.31 970 PRO A CA 1
ATOM 7715 C C . PRO A 1 970 ? -83.603 -9.271 78.960 1.00 45.31 970 PRO A C 1
ATOM 7717 O O . PRO A 1 970 ? -83.388 -9.196 77.749 1.00 45.31 970 PRO A O 1
ATOM 7720 N N . GLN A 1 971 ? -84.169 -10.346 79.517 1.00 47.25 971 GLN A N 1
ATOM 7721 C CA . GLN A 1 971 ? -84.746 -11.401 78.692 1.00 47.25 971 GLN A CA 1
ATOM 7722 C C . GLN A 1 971 ? -85.793 -10.742 77.799 1.00 47.25 971 GLN A C 1
ATOM 7724 O O . GLN A 1 971 ? -86.790 -10.229 78.311 1.00 47.25 971 GLN A O 1
ATOM 7729 N N . GLU A 1 972 ? -85.538 -10.719 76.485 1.00 50.59 972 GLU A N 1
ATOM 7730 C CA . GLU A 1 972 ? -86.484 -10.158 75.527 1.00 50.59 972 GLU A CA 1
ATOM 7731 C C . GLU A 1 972 ? -87.825 -10.853 75.742 1.00 50.59 972 GLU A C 1
ATOM 7733 O O . GLU A 1 972 ? -87.946 -12.081 75.647 1.00 50.59 972 GLU A O 1
ATOM 7738 N N . ILE A 1 973 ? -88.826 -10.056 76.108 1.00 59.59 973 ILE A N 1
ATOM 7739 C CA . ILE A 1 973 ? -90.152 -10.561 76.431 1.00 59.59 973 ILE A CA 1
ATOM 7740 C C . ILE A 1 973 ? -90.685 -11.217 75.156 1.00 59.59 973 ILE A C 1
ATOM 7742 O O . ILE A 1 973 ? -90.600 -10.634 74.079 1.00 59.59 973 ILE A O 1
ATOM 7746 N N . PHE A 1 974 ? -91.267 -12.414 75.258 1.00 57.75 974 PHE A N 1
ATOM 7747 C CA . PHE A 1 974 ? -91.775 -13.171 74.102 1.00 57.75 974 PHE A CA 1
ATOM 7748 C C . PHE A 1 974 ? -92.654 -12.325 73.153 1.00 57.75 974 PHE A C 1
ATOM 7750 O O . PHE A 1 974 ? -92.618 -12.498 71.936 1.00 57.75 974 PHE A O 1
ATOM 7757 N N . ALA A 1 975 ? -93.401 -11.356 73.695 1.00 58.16 975 ALA A N 1
ATOM 7758 C CA . ALA A 1 975 ? -94.188 -10.388 72.929 1.00 58.16 975 ALA A CA 1
ATOM 7759 C C . ALA A 1 975 ? -93.337 -9.431 72.069 1.00 58.16 975 ALA A C 1
ATOM 7761 O O . ALA A 1 975 ? -93.707 -9.135 70.935 1.00 58.16 975 ALA A O 1
ATOM 7762 N N . GLU A 1 976 ? -92.193 -8.976 72.574 1.00 62.44 976 GLU A N 1
ATOM 7763 C CA . GLU A 1 976 ? -91.237 -8.143 71.843 1.00 62.44 976 GLU A CA 1
ATOM 7764 C C . GLU A 1 976 ? -90.514 -8.951 70.760 1.00 62.44 976 GLU A C 1
ATOM 7766 O O . GLU A 1 976 ? -90.407 -8.495 69.621 1.00 62.44 976 GLU A O 1
ATOM 7771 N N . VAL A 1 977 ? -90.122 -10.193 71.069 1.00 61.94 977 VAL A N 1
ATOM 7772 C CA . VAL A 1 977 ? -89.549 -11.132 70.090 1.00 61.94 977 VAL A CA 1
ATOM 7773 C C . VAL A 1 977 ? -90.541 -11.388 68.948 1.00 61.94 977 VAL A C 1
ATOM 7775 O O . VAL A 1 977 ? -90.167 -11.332 67.775 1.00 61.94 977 VAL A O 1
ATOM 7778 N N . LEU A 1 978 ? -91.826 -11.602 69.256 1.00 63.75 978 LEU A N 1
ATOM 7779 C CA . LEU A 1 978 ? -92.891 -11.763 68.258 1.00 63.75 978 LEU A CA 1
ATOM 7780 C C . LEU A 1 978 ? -93.130 -10.492 67.432 1.00 63.75 978 LEU A C 1
ATOM 7782 O O . LEU A 1 978 ? -93.276 -10.584 66.213 1.00 63.75 978 LEU A O 1
ATOM 7786 N N . LEU A 1 979 ? -93.146 -9.315 68.068 1.00 68.31 979 LEU A N 1
ATOM 7787 C CA . LEU A 1 979 ? -93.316 -8.026 67.390 1.00 68.31 979 LEU A CA 1
ATOM 7788 C C . LEU A 1 979 ? -92.157 -7.752 66.423 1.00 68.31 979 LEU A C 1
ATOM 7790 O O . LEU A 1 979 ? -92.397 -7.404 65.266 1.00 68.31 979 LEU A O 1
ATOM 7794 N N . ARG A 1 980 ? -90.912 -7.969 66.863 1.00 70.06 980 ARG A N 1
ATOM 7795 C CA . ARG A 1 980 ? -89.708 -7.823 66.033 1.00 70.06 980 ARG A CA 1
ATOM 7796 C C . ARG A 1 980 ? -89.702 -8.822 64.884 1.00 70.06 980 ARG A C 1
ATOM 7798 O O . ARG A 1 980 ? -89.484 -8.423 63.745 1.00 70.06 980 ARG A O 1
ATOM 7805 N N . THR A 1 981 ? -90.025 -10.088 65.150 1.00 66.94 981 THR A N 1
ATOM 7806 C CA . THR A 1 981 ? -90.122 -11.130 64.113 1.00 66.94 981 THR A CA 1
ATOM 7807 C C . THR A 1 981 ? -91.191 -10.781 63.070 1.00 66.94 981 THR A C 1
ATOM 7809 O O . THR A 1 981 ? -90.947 -10.900 61.870 1.00 66.94 981 THR A O 1
ATOM 7812 N N . GLY A 1 982 ? -92.359 -10.296 63.503 1.00 67.50 982 GLY A N 1
ATOM 7813 C CA . GLY A 1 982 ? -93.441 -9.858 62.617 1.00 67.50 982 GLY A CA 1
ATOM 7814 C C . GLY A 1 982 ? -93.072 -8.637 61.772 1.00 67.50 982 GLY A C 1
ATOM 7815 O O . GLY A 1 982 ? -93.317 -8.627 60.566 1.00 67.50 982 GLY A O 1
ATOM 7816 N N . LYS A 1 983 ? -92.421 -7.633 62.370 1.00 72.50 983 LYS A N 1
ATOM 7817 C CA . LYS A 1 983 ? -91.969 -6.423 61.665 1.00 72.50 983 LYS A CA 1
ATOM 7818 C C . LYS A 1 983 ? -90.799 -6.684 60.709 1.00 72.50 983 LYS A C 1
ATOM 7820 O O . LYS A 1 983 ? -90.772 -6.108 59.626 1.00 72.50 983 LYS A O 1
ATOM 7825 N N . LEU A 1 984 ? -89.889 -7.602 61.041 1.00 70.69 984 LEU A N 1
ATOM 7826 C CA . LEU A 1 984 ? -88.847 -8.087 60.124 1.00 70.69 984 LEU A CA 1
ATOM 7827 C C . LEU A 1 984 ? -89.443 -8.855 58.936 1.00 70.69 984 LEU A C 1
ATOM 7829 O O . LEU A 1 984 ? -89.023 -8.651 57.797 1.00 70.69 984 LEU A O 1
ATOM 7833 N N . ALA A 1 985 ? -90.463 -9.687 59.169 1.00 67.94 985 ALA A N 1
ATOM 7834 C CA . ALA A 1 985 ? -91.183 -10.367 58.093 1.00 67.94 985 ALA A CA 1
ATOM 7835 C C . ALA A 1 985 ? -91.923 -9.376 57.172 1.00 67.94 985 ALA A C 1
ATOM 7837 O O . ALA A 1 985 ? -91.879 -9.526 55.951 1.00 67.94 985 ALA A O 1
ATOM 7838 N N . GLU A 1 986 ? -92.545 -8.334 57.733 1.00 70.56 986 GLU A N 1
ATOM 7839 C CA . GLU A 1 986 ? -93.145 -7.229 56.973 1.00 70.56 986 GLU A CA 1
ATOM 7840 C C . GLU A 1 986 ? -92.093 -6.496 56.123 1.00 70.56 986 GLU A C 1
ATOM 7842 O O . GLU A 1 986 ? -92.297 -6.314 54.917 1.00 70.56 986 GLU A O 1
ATOM 7847 N N . ALA A 1 987 ? -90.936 -6.162 56.707 1.00 70.44 987 ALA A N 1
ATOM 7848 C CA . ALA A 1 987 ? -89.823 -5.524 56.004 1.00 70.44 987 ALA A CA 1
ATOM 7849 C C . ALA A 1 987 ? -89.297 -6.378 54.837 1.00 70.44 987 ALA A C 1
ATOM 7851 O O . ALA A 1 987 ? -89.044 -5.849 53.756 1.00 70.44 987 ALA A O 1
ATOM 7852 N N . LYS A 1 988 ? -89.229 -7.708 54.999 1.00 66.31 988 LYS A N 1
ATOM 7853 C CA . LYS A 1 988 ? -88.847 -8.652 53.931 1.00 66.31 988 LYS A CA 1
ATOM 7854 C C . LYS A 1 988 ? -89.814 -8.648 52.741 1.00 66.31 988 LYS A C 1
ATOM 7856 O O . LYS A 1 988 ? -89.432 -9.005 51.630 1.00 66.31 988 LYS A O 1
ATOM 7861 N N . THR A 1 989 ? -91.062 -8.235 52.955 1.00 67.12 989 THR A N 1
ATOM 7862 C CA . THR A 1 989 ? -92.052 -8.049 51.881 1.00 67.12 989 THR A CA 1
ATOM 7863 C C . THR A 1 989 ? -92.122 -6.617 51.352 1.00 67.12 989 THR A C 1
ATOM 7865 O O . THR A 1 989 ? -93.010 -6.322 50.554 1.00 67.12 989 THR A O 1
ATOM 7868 N N . GLU A 1 990 ? -91.221 -5.728 51.786 1.00 62.88 990 GLU A N 1
ATOM 7869 C CA . GLU A 1 990 ? -91.237 -4.292 51.467 1.00 62.88 990 GLU A CA 1
ATOM 7870 C C . GLU A 1 990 ? -92.580 -3.628 51.831 1.00 62.88 990 GLU A C 1
ATOM 7872 O O . GLU A 1 990 ? -93.073 -2.753 51.120 1.00 62.88 990 GLU A O 1
ATOM 7877 N N . GLY A 1 991 ? -93.229 -4.093 52.904 1.00 62.88 991 GLY A N 1
ATOM 7878 C CA . GLY A 1 991 ? -94.533 -3.581 53.336 1.00 62.88 991 GLY A CA 1
ATOM 7879 C C . GLY A 1 991 ? -95.729 -4.039 52.489 1.00 62.88 991 GLY A C 1
ATOM 7880 O O . GLY A 1 991 ? -96.836 -3.539 52.682 1.00 62.88 991 GLY A O 1
ATOM 7881 N N . LYS A 1 992 ? -95.560 -5.004 51.568 1.00 64.12 992 LYS A N 1
ATOM 7882 C CA . LYS A 1 992 ? -96.679 -5.588 50.795 1.00 64.12 992 LYS A CA 1
ATOM 7883 C C . LYS A 1 992 ? -97.650 -6.370 51.681 1.00 64.12 992 LYS A C 1
ATOM 7885 O O . LYS A 1 992 ? -98.846 -6.395 51.396 1.00 64.12 992 LYS A O 1
ATOM 7890 N N . THR A 1 993 ? -97.157 -7.004 52.746 1.00 67.06 993 THR A N 1
ATOM 7891 C CA . THR A 1 993 ? -97.992 -7.646 53.769 1.00 67.06 993 THR A CA 1
ATOM 7892 C C . THR A 1 993 ? -97.830 -6.914 55.093 1.00 67.06 993 THR A C 1
ATOM 7894 O O . THR A 1 993 ? -96.817 -7.077 55.770 1.00 67.06 993 THR A O 1
ATOM 7897 N N . LEU A 1 994 ? -98.831 -6.107 55.448 1.00 64.56 994 LEU A N 1
ATOM 7898 C CA . LEU A 1 994 ? -98.836 -5.326 56.683 1.00 64.56 994 LEU A CA 1
ATOM 7899 C C . LEU A 1 994 ? -99.014 -6.238 57.901 1.00 64.56 994 LEU A C 1
ATOM 7901 O O . LEU A 1 994 ? -99.929 -7.064 57.935 1.00 64.56 994 LEU A O 1
ATOM 7905 N N . PHE A 1 995 ? -98.183 -6.047 58.924 1.00 69.56 995 PHE A N 1
ATOM 7906 C CA . PHE A 1 995 ? -98.360 -6.705 60.213 1.00 69.56 995 PHE A CA 1
ATOM 7907 C C . PHE A 1 995 ? -99.332 -5.876 61.075 1.00 69.56 995 PHE A C 1
ATOM 7909 O O . PHE A 1 995 ? -99.047 -4.703 61.348 1.00 69.56 995 PHE A O 1
ATOM 7916 N N . PRO A 1 996 ? -100.487 -6.424 61.503 1.00 65.75 996 PRO A N 1
ATOM 7917 C CA . PRO A 1 996 ? -101.569 -5.660 62.132 1.00 65.75 996 PRO A CA 1
ATOM 7918 C C . PRO A 1 996 ? -101.282 -5.358 63.608 1.00 65.75 996 PRO A C 1
ATOM 7920 O O . PRO A 1 996 ? -101.985 -5.809 64.502 1.00 65.75 996 PRO A O 1
ATOM 7923 N N . ALA A 1 997 ? -100.250 -4.563 63.872 1.00 70.19 997 ALA A N 1
ATOM 7924 C CA . ALA A 1 997 ? -99.823 -4.197 65.219 1.00 70.19 997 ALA A CA 1
ATOM 7925 C C . ALA A 1 997 ? -100.321 -2.812 65.668 1.00 70.19 997 ALA A C 1
ATOM 7927 O O . ALA A 1 997 ? -99.844 -2.316 66.679 1.00 70.19 997 ALA A O 1
ATOM 7928 N N . THR A 1 998 ? -101.255 -2.174 64.946 1.00 72.81 998 THR A N 1
ATOM 7929 C CA . THR A 1 998 ? -101.678 -0.776 65.181 1.00 72.81 998 THR A CA 1
ATOM 7930 C C . THR A 1 998 ? -101.997 -0.485 66.645 1.00 72.81 998 THR A C 1
ATOM 7932 O O . THR A 1 998 ? -101.441 0.440 67.221 1.00 72.81 998 THR A O 1
ATOM 7935 N N . GLU A 1 999 ? -102.861 -1.285 67.267 1.00 71.44 999 GLU A N 1
ATOM 7936 C CA . GLU A 1 999 ? -103.305 -1.045 68.644 1.00 71.44 999 GLU A CA 1
ATOM 7937 C C . GLU A 1 999 ? -102.179 -1.270 69.671 1.00 71.44 999 GLU A C 1
ATOM 7939 O O . GLU A 1 999 ? -102.065 -0.523 70.638 1.00 71.44 999 GLU A O 1
ATOM 7944 N N . VAL A 1 1000 ? -101.297 -2.249 69.435 1.00 71.94 1000 VAL A N 1
ATOM 7945 C CA . VAL A 1 1000 ? -100.128 -2.496 70.297 1.00 71.94 1000 VAL A CA 1
ATOM 7946 C C . VAL A 1 1000 ? -99.078 -1.411 70.133 1.00 71.94 1000 VAL A C 1
ATOM 7948 O O . VAL A 1 1000 ? -98.539 -0.946 71.125 1.00 71.94 1000 VAL A O 1
ATOM 7951 N N . LEU A 1 1001 ? -98.822 -0.953 68.910 1.00 71.75 1001 LEU A N 1
ATOM 7952 C CA . LEU A 1 1001 ? -97.914 0.159 68.643 1.00 71.75 1001 LEU A CA 1
ATOM 7953 C C . LEU A 1 1001 ? -98.434 1.467 69.241 1.00 71.75 1001 LEU A C 1
ATOM 7955 O O . LEU A 1 1001 ? -97.646 2.213 69.803 1.00 71.75 1001 LEU A O 1
ATOM 7959 N N . LEU A 1 1002 ? -99.744 1.734 69.177 1.00 74.50 1002 LEU A N 1
ATOM 7960 C CA . LEU A 1 1002 ? -100.350 2.895 69.837 1.00 74.50 1002 LEU A CA 1
ATOM 7961 C C . LEU A 1 1002 ? -100.213 2.815 71.360 1.00 74.50 1002 LEU A C 1
ATOM 7963 O O . LEU A 1 1002 ? -99.931 3.828 71.997 1.00 74.50 1002 LEU A O 1
ATOM 7967 N N . GLN A 1 1003 ? -100.387 1.626 71.942 1.00 72.19 1003 GLN A N 1
ATOM 7968 C CA . GLN A 1 1003 ? -100.219 1.430 73.379 1.00 72.19 1003 GLN A CA 1
ATOM 7969 C C . GLN A 1 1003 ? -98.750 1.563 73.802 1.00 72.19 1003 GLN A C 1
ATOM 7971 O O . GLN A 1 1003 ? -98.454 2.321 74.717 1.00 72.19 1003 GLN A O 1
ATOM 7976 N N . LEU A 1 1004 ? -97.822 0.914 73.094 1.00 73.94 1004 LEU A N 1
ATOM 7977 C CA . LEU A 1 1004 ? -96.382 1.027 73.343 1.00 73.94 1004 LEU A CA 1
ATOM 7978 C C . LEU A 1 1004 ? -95.885 2.461 73.147 1.00 73.94 1004 LEU A C 1
ATOM 7980 O O . LEU A 1 1004 ? -95.082 2.938 73.941 1.00 73.94 1004 LEU A O 1
ATOM 7984 N N . ALA A 1 1005 ? -96.390 3.170 72.134 1.00 74.38 1005 ALA A N 1
ATOM 7985 C CA . ALA A 1 1005 ? -96.108 4.587 71.940 1.00 74.38 1005 ALA A CA 1
ATOM 7986 C C . ALA A 1 1005 ? -96.610 5.422 73.121 1.00 74.38 1005 ALA A C 1
ATOM 7988 O O . ALA A 1 1005 ? -95.868 6.263 73.616 1.00 74.38 1005 ALA A O 1
ATOM 7989 N N . SER A 1 1006 ? -97.832 5.167 73.600 1.00 75.12 1006 SER A N 1
ATOM 7990 C CA . SER A 1 1006 ? -98.409 5.854 74.759 1.00 75.12 1006 SER A CA 1
ATOM 7991 C C . SER A 1 1006 ? -97.621 5.592 76.045 1.00 75.12 1006 SER A C 1
ATOM 7993 O O . SER A 1 1006 ? -97.406 6.510 76.831 1.00 75.12 1006 SER A O 1
ATOM 7995 N N . ASP A 1 1007 ? -97.176 4.354 76.251 1.00 74.06 1007 ASP A N 1
ATOM 7996 C CA . ASP A 1 1007 ? -96.438 3.940 77.445 1.00 74.06 1007 ASP A CA 1
ATOM 7997 C C . ASP A 1 1007 ? -94.976 4.408 77.419 1.00 74.06 1007 ASP A C 1
ATOM 7999 O O . ASP A 1 1007 ? -94.381 4.642 78.477 1.00 74.06 1007 ASP A O 1
ATOM 8003 N N . ALA A 1 1008 ? -94.385 4.519 76.227 1.00 74.25 1008 ALA A N 1
ATOM 8004 C CA . ALA A 1 1008 ? -93.047 5.059 76.024 1.00 74.25 1008 ALA A CA 1
ATOM 8005 C C . ALA A 1 1008 ? -93.038 6.592 76.078 1.00 74.25 1008 ALA A C 1
ATOM 8007 O O . ALA A 1 1008 ? -92.045 7.159 76.506 1.00 74.25 1008 ALA A O 1
ATOM 8008 N N . PHE A 1 1009 ? -94.138 7.264 75.723 1.00 76.00 1009 PHE A N 1
ATOM 8009 C CA . PHE A 1 1009 ? -94.217 8.723 75.581 1.00 76.00 1009 PHE A CA 1
ATOM 8010 C C . PHE A 1 1009 ? -93.599 9.539 76.737 1.00 76.00 1009 PHE A C 1
ATOM 8012 O O . PHE A 1 1009 ? -92.793 10.425 76.452 1.00 76.00 1009 PHE A O 1
ATOM 8019 N N . PRO A 1 1010 ? -93.904 9.267 78.024 1.00 76.56 1010 PRO A N 1
ATOM 8020 C CA . PRO A 1 1010 ? -93.315 10.022 79.135 1.00 76.56 1010 PRO A CA 1
ATOM 8021 C C . PRO A 1 1010 ? -91.871 9.621 79.486 1.00 76.56 1010 PRO A C 1
ATOM 8023 O O . PRO A 1 1010 ? -91.219 10.339 80.242 1.00 76.56 1010 PRO A O 1
ATOM 8026 N N . ARG A 1 1011 ? -91.374 8.492 78.960 1.00 78.69 1011 ARG A N 1
ATOM 8027 C CA . ARG A 1 1011 ? -90.091 7.866 79.334 1.00 78.69 1011 ARG A CA 1
ATOM 8028 C C . ARG A 1 1011 ? -89.019 7.985 78.254 1.00 78.69 1011 ARG A C 1
ATOM 8030 O O . ARG A 1 1011 ? -87.892 8.343 78.556 1.00 78.69 1011 ARG A O 1
ATOM 8037 N N . ASP A 1 1012 ? -89.382 7.716 77.005 1.00 78.75 1012 ASP A N 1
ATOM 8038 C CA . ASP A 1 1012 ? -88.532 7.832 75.824 1.00 78.75 1012 ASP A CA 1
ATOM 8039 C C . ASP A 1 1012 ? -89.384 8.271 74.623 1.00 78.75 1012 ASP A C 1
ATOM 8041 O O . ASP A 1 1012 ? -90.081 7.477 73.978 1.00 78.75 1012 ASP A O 1
ATOM 8045 N N . MET A 1 1013 ? -89.323 9.568 74.318 1.00 81.94 1013 MET A N 1
ATOM 8046 C CA . MET A 1 1013 ? -90.080 10.162 73.217 1.00 81.94 1013 MET A CA 1
ATOM 8047 C C . MET A 1 1013 ? -89.589 9.694 71.844 1.00 81.94 1013 MET A C 1
ATOM 8049 O O . MET A 1 1013 ? -90.378 9.662 70.899 1.00 81.94 1013 MET A O 1
ATOM 8053 N N . MET A 1 1014 ? -88.319 9.301 71.714 1.00 78.12 1014 MET A N 1
ATOM 8054 C CA . MET A 1 1014 ? -87.768 8.803 70.452 1.00 78.12 1014 MET A CA 1
ATOM 8055 C C . MET A 1 1014 ? -88.238 7.378 70.182 1.00 78.12 1014 MET A C 1
ATOM 8057 O O . MET A 1 1014 ? -88.652 7.058 69.065 1.00 78.12 1014 MET A O 1
ATOM 8061 N N . LEU A 1 1015 ? -88.254 6.537 71.216 1.00 76.69 1015 LEU A N 1
ATOM 8062 C CA . LEU A 1 1015 ? -88.835 5.204 71.138 1.00 76.69 1015 LEU A CA 1
ATOM 8063 C C . LEU A 1 1015 ? -90.343 5.285 70.861 1.00 76.69 1015 LEU A C 1
ATOM 8065 O O . LEU A 1 1015 ? -90.838 4.593 69.969 1.00 76.69 1015 LEU A O 1
ATOM 8069 N N . ALA A 1 1016 ? -91.059 6.189 71.534 1.00 76.69 1016 ALA A N 1
ATOM 8070 C CA . ALA A 1 1016 ? -92.470 6.449 71.255 1.00 76.69 1016 ALA A CA 1
ATOM 8071 C C . ALA A 1 1016 ? -92.694 6.875 69.796 1.00 76.69 1016 ALA A C 1
ATOM 8073 O O . ALA A 1 1016 ? -93.558 6.323 69.112 1.00 76.69 1016 ALA A O 1
ATOM 8074 N N . LEU A 1 1017 ? -91.874 7.798 69.284 1.00 80.25 1017 LEU A N 1
ATOM 8075 C CA . LEU A 1 1017 ? -91.914 8.216 67.887 1.00 80.25 1017 LEU A CA 1
ATOM 8076 C C . LEU A 1 1017 ? -91.650 7.045 66.934 1.00 80.25 1017 LEU A C 1
ATOM 8078 O O . LEU A 1 1017 ? -92.336 6.932 65.922 1.00 80.25 1017 LEU A O 1
ATOM 8082 N N . SER A 1 1018 ? -90.709 6.152 67.252 1.00 77.44 1018 SER A N 1
ATOM 8083 C CA . SER A 1 1018 ? -90.422 4.972 66.428 1.00 77.44 1018 SER A CA 1
ATOM 8084 C C . SER A 1 1018 ? -91.635 4.040 66.310 1.00 77.44 1018 SER A C 1
ATOM 8086 O O . SER A 1 1018 ? -91.960 3.585 65.211 1.00 77.44 1018 SER A O 1
ATOM 8088 N N . TYR A 1 1019 ? -92.377 3.836 67.406 1.00 79.06 1019 TYR A N 1
ATOM 8089 C CA . TYR A 1 1019 ? -93.611 3.053 67.395 1.00 79.06 1019 TYR A CA 1
ATOM 8090 C C . TYR A 1 1019 ? -94.720 3.739 66.596 1.00 79.06 1019 TYR A C 1
ATOM 8092 O O . TYR A 1 1019 ? -95.420 3.071 65.835 1.00 79.06 1019 TYR A O 1
ATOM 8100 N N . LEU A 1 1020 ? -94.846 5.066 66.706 1.00 81.31 1020 LEU A N 1
ATOM 8101 C CA . LEU A 1 1020 ? -95.794 5.843 65.903 1.00 81.31 1020 LEU A CA 1
ATOM 8102 C C . LEU A 1 1020 ? -95.449 5.790 64.409 1.00 81.31 1020 LEU A C 1
ATOM 8104 O O . LEU A 1 1020 ? -96.335 5.622 63.578 1.00 81.31 1020 LEU A O 1
ATOM 8108 N N . LEU A 1 1021 ? -94.169 5.894 64.045 1.00 79.75 1021 LEU A N 1
ATOM 8109 C CA . LEU A 1 1021 ? -93.712 5.786 62.656 1.00 79.75 1021 LEU A CA 1
ATOM 8110 C C . LEU A 1 1021 ? -93.923 4.380 62.079 1.00 79.75 1021 LEU A C 1
ATOM 8112 O O . LEU A 1 1021 ? -94.141 4.249 60.877 1.00 79.75 1021 LEU A O 1
ATOM 8116 N N . ALA A 1 1022 ? -93.912 3.347 62.925 1.00 74.00 1022 ALA A N 1
ATOM 8117 C CA . ALA A 1 1022 ? -94.197 1.967 62.539 1.00 74.00 1022 ALA A CA 1
ATOM 8118 C C . ALA A 1 1022 ? -95.699 1.664 62.345 1.00 74.00 1022 ALA A C 1
ATOM 8120 O O . ALA A 1 1022 ? -96.048 0.526 61.993 1.00 74.00 1022 ALA A O 1
ATOM 8121 N N . LEU A 1 1023 ? -96.592 2.640 62.581 1.00 77.00 1023 LEU A N 1
ATOM 8122 C CA . LEU A 1 1023 ? -98.032 2.481 62.378 1.00 77.00 1023 LEU A CA 1
ATOM 8123 C C . LEU A 1 1023 ? -98.369 2.315 60.886 1.00 77.00 1023 LEU A C 1
ATOM 8125 O O . LEU A 1 1023 ? -97.905 3.094 60.053 1.00 77.00 1023 LEU A O 1
ATOM 8129 N N . PRO A 1 1024 ? -99.254 1.365 60.530 1.00 71.25 1024 PRO A N 1
ATOM 8130 C CA . PRO A 1 1024 ? -99.652 1.155 59.138 1.00 71.25 1024 PRO A CA 1
ATOM 8131 C C . PRO A 1 1024 ? -100.521 2.297 58.587 1.00 71.25 1024 PRO A C 1
ATOM 8133 O O . PRO A 1 1024 ? -100.532 2.540 57.380 1.00 71.25 1024 PRO A O 1
ATOM 8136 N N . GLN A 1 1025 ? -101.251 3.020 59.447 1.00 79.00 1025 GLN A N 1
ATOM 8137 C CA . GLN A 1 1025 ? -102.004 4.215 59.065 1.00 79.00 1025 GLN A CA 1
ATOM 8138 C C . GLN A 1 1025 ? -101.522 5.440 59.836 1.00 79.00 1025 GLN A C 1
ATOM 8140 O O . GLN A 1 1025 ? -101.607 5.512 61.057 1.00 79.00 1025 GLN A O 1
ATOM 8145 N N . VAL A 1 1026 ? -101.096 6.454 59.083 1.00 80.56 1026 VAL A N 1
ATOM 8146 C CA . VAL A 1 1026 ? -100.512 7.691 59.623 1.00 80.56 1026 VAL A CA 1
ATOM 8147 C C . VAL A 1 1026 ? -101.432 8.400 60.619 1.00 80.56 1026 VAL A C 1
ATOM 8149 O O . VAL A 1 1026 ? -100.966 8.883 61.647 1.00 80.56 1026 VAL A O 1
ATOM 8152 N N . LEU A 1 1027 ? -102.732 8.463 60.316 1.00 82.62 1027 LEU A N 1
ATOM 8153 C CA . LEU A 1 1027 ? -103.714 9.211 61.106 1.00 82.62 1027 LEU A CA 1
ATOM 8154 C C . LEU A 1 1027 ? -104.112 8.507 62.409 1.00 82.62 1027 LEU A C 1
ATOM 8156 O O . LEU A 1 1027 ? -104.679 9.157 63.284 1.00 82.62 1027 LEU A O 1
ATOM 8160 N N . ASP A 1 1028 ? -103.803 7.215 62.572 1.00 83.94 1028 ASP A N 1
ATOM 8161 C CA . ASP A 1 1028 ? -104.082 6.505 63.825 1.00 83.94 1028 ASP A CA 1
ATOM 8162 C C . ASP A 1 1028 ? -103.271 7.074 64.995 1.00 83.94 1028 ASP A C 1
ATOM 8164 O O . ASP A 1 1028 ? -103.728 7.007 66.135 1.00 83.94 1028 ASP A O 1
ATOM 8168 N N . ALA A 1 1029 ? -102.130 7.719 64.725 1.00 83.44 1029 ALA A N 1
ATOM 8169 C CA . ALA A 1 1029 ? -101.329 8.404 65.736 1.00 83.44 1029 ALA A CA 1
ATOM 8170 C C . ALA A 1 1029 ? -102.113 9.488 66.501 1.00 83.44 1029 ALA A C 1
ATOM 8172 O O . ALA A 1 1029 ? -101.808 9.735 67.667 1.00 83.44 1029 ALA A O 1
ATOM 8173 N N . ASN A 1 1030 ? -103.166 10.079 65.908 1.00 82.88 1030 ASN A N 1
ATOM 8174 C CA . ASN A 1 1030 ? -104.057 11.010 66.617 1.00 82.88 1030 ASN A CA 1
ATOM 8175 C C . ASN A 1 1030 ? -104.647 10.381 67.878 1.00 82.88 1030 ASN A C 1
ATOM 8177 O O . ASN A 1 1030 ? -104.693 11.036 68.910 1.00 82.88 1030 ASN A O 1
ATOM 8181 N N . LYS A 1 1031 ? -105.005 9.091 67.838 1.00 82.62 1031 LYS A N 1
ATOM 8182 C CA . LYS A 1 1031 ? -105.540 8.376 69.007 1.00 82.62 1031 LYS A CA 1
ATOM 8183 C C . LYS A 1 1031 ? -104.540 8.320 70.163 1.00 82.62 1031 LYS A C 1
ATOM 8185 O O . LYS A 1 1031 ? -104.958 8.207 71.311 1.00 82.62 1031 LYS A O 1
ATOM 8190 N N . CYS A 1 1032 ? -103.238 8.346 69.865 1.00 82.69 1032 CYS A N 1
ATOM 8191 C CA . CYS A 1 1032 ? -102.192 8.434 70.878 1.00 82.69 1032 CYS A CA 1
ATOM 8192 C C . CYS A 1 1032 ? -102.076 9.874 71.389 1.00 82.69 1032 CYS A C 1
ATOM 8194 O O . CYS A 1 1032 ? -102.215 10.092 72.586 1.00 82.69 1032 CYS A O 1
ATOM 8196 N N . PHE A 1 1033 ? -101.897 10.858 70.500 1.00 83.44 1033 PHE A N 1
ATOM 8197 C CA . PHE A 1 1033 ? -101.714 12.263 70.891 1.00 83.44 1033 PHE A CA 1
ATOM 8198 C C . PHE A 1 1033 ? -102.924 12.870 71.621 1.00 83.44 1033 PHE A C 1
ATOM 8200 O O . PHE A 1 1033 ? -102.734 13.668 72.531 1.00 83.44 1033 PHE A O 1
ATOM 8207 N N . GLU A 1 1034 ? -104.153 12.466 71.289 1.00 82.56 1034 GLU A N 1
ATOM 8208 C CA . GLU A 1 1034 ? -105.377 12.889 71.990 1.00 82.56 1034 GLU A CA 1
ATOM 8209 C C . GLU A 1 1034 ? -105.456 12.370 73.434 1.00 82.56 1034 GLU A C 1
ATOM 8211 O O . GLU A 1 1034 ? -106.101 12.995 74.272 1.00 82.56 1034 GLU A O 1
ATOM 8216 N N . LYS A 1 1035 ? -104.820 11.228 73.731 1.00 77.44 1035 LYS A N 1
ATOM 8217 C CA . LYS A 1 1035 ? -104.792 10.635 75.077 1.00 77.44 1035 LYS A CA 1
ATOM 8218 C C . LYS A 1 1035 ? -103.682 11.201 75.965 1.00 77.44 1035 LYS A C 1
ATOM 8220 O O . LYS A 1 1035 ? -103.745 11.006 77.175 1.00 77.44 1035 LYS A O 1
ATOM 8225 N N . GLN A 1 1036 ? -102.669 11.846 75.385 1.00 76.06 1036 GLN A N 1
ATOM 8226 C CA . GLN A 1 1036 ? -101.543 12.407 76.133 1.00 76.06 1036 GLN A CA 1
ATOM 8227 C C . GLN A 1 1036 ? -101.888 13.760 76.765 1.00 76.06 1036 GLN A C 1
ATOM 8229 O O . GLN A 1 1036 ? -102.782 14.476 76.309 1.00 76.06 1036 GLN A O 1
ATOM 8234 N N . CYS A 1 1037 ? -101.141 14.135 77.805 1.00 71.56 1037 CYS A N 1
ATOM 8235 C CA . CYS A 1 1037 ? -101.243 15.456 78.417 1.00 71.56 1037 CYS A CA 1
ATOM 8236 C C . CYS A 1 1037 ? -100.916 16.558 77.397 1.00 71.56 1037 CYS A C 1
ATOM 8238 O O . CYS A 1 1037 ? -99.951 16.449 76.645 1.00 71.56 1037 CYS A O 1
ATOM 8240 N N . HIS A 1 1038 ? -101.703 17.639 77.390 1.00 74.50 1038 HIS A N 1
ATOM 8241 C CA . HIS A 1 1038 ? -101.540 18.775 76.476 1.00 74.50 1038 HIS A CA 1
ATOM 8242 C C . HIS A 1 1038 ? -100.321 19.648 76.840 1.00 74.50 1038 HIS A C 1
ATOM 8244 O O . HIS A 1 1038 ? -100.472 20.780 77.298 1.00 74.50 1038 HIS A O 1
ATOM 8250 N N . SER A 1 1039 ? -99.108 19.124 76.646 1.00 80.38 1039 SER A N 1
ATOM 8251 C CA . SER A 1 1039 ? -97.842 19.839 76.860 1.00 80.38 1039 SER A CA 1
ATOM 8252 C C . SER A 1 1039 ? -97.223 20.330 75.545 1.00 80.38 1039 SER A C 1
ATOM 8254 O O . SER A 1 1039 ? -97.538 19.820 74.464 1.00 80.38 1039 SER A O 1
ATOM 8256 N N . ALA A 1 1040 ? -96.298 21.295 75.621 1.00 78.19 1040 ALA A N 1
ATOM 8257 C CA . ALA A 1 1040 ? -95.556 21.775 74.451 1.00 78.19 1040 ALA A CA 1
ATOM 8258 C C . ALA A 1 1040 ? -94.788 20.640 73.748 1.00 78.19 1040 ALA A C 1
ATOM 8260 O O . ALA A 1 1040 ? -94.792 20.578 72.520 1.00 78.19 1040 ALA A O 1
ATOM 8261 N N . LEU A 1 1041 ? -94.218 19.706 74.517 1.00 80.44 1041 LEU A N 1
ATOM 8262 C CA . LEU A 1 1041 ? -93.493 18.545 73.996 1.00 80.44 1041 LEU A CA 1
ATOM 8263 C C . LEU A 1 1041 ? -94.420 17.582 73.241 1.00 80.44 1041 LEU A C 1
ATOM 8265 O O . LEU A 1 1041 ? -94.074 17.123 72.154 1.00 80.44 1041 LEU A O 1
ATOM 8269 N N . SER A 1 1042 ? -95.635 17.337 73.751 1.00 81.94 1042 SER A N 1
ATOM 8270 C CA . SER A 1 1042 ? -96.620 16.490 73.059 1.00 81.94 1042 SER A CA 1
ATOM 8271 C C . SER A 1 1042 ? -97.032 17.063 71.693 1.00 81.94 1042 SER A C 1
ATOM 8273 O O . SER A 1 1042 ? -97.106 16.333 70.702 1.00 81.94 1042 SER A O 1
ATOM 8275 N N . LEU A 1 1043 ? -97.223 18.387 71.617 1.00 80.94 1043 LEU A N 1
ATOM 8276 C CA . LEU A 1 1043 ? -97.584 19.104 70.393 1.00 80.94 1043 LEU A CA 1
ATOM 8277 C C . LEU A 1 1043 ? -96.415 19.181 69.407 1.00 80.94 1043 LEU A C 1
ATOM 8279 O O . LEU A 1 1043 ? -96.619 19.007 68.206 1.00 80.94 1043 LEU A O 1
ATOM 8283 N N . GLN A 1 1044 ? -95.194 19.412 69.898 1.00 82.12 1044 GLN A N 1
ATOM 8284 C CA . GLN A 1 1044 ? -93.982 19.410 69.079 1.00 82.12 1044 GLN A CA 1
ATOM 8285 C C . GLN A 1 1044 ? -93.728 18.032 68.467 1.00 82.12 1044 GLN A C 1
ATOM 8287 O O . GLN A 1 1044 ? -93.473 17.948 67.267 1.00 82.12 1044 GLN A O 1
ATOM 8292 N N . LEU A 1 1045 ? -93.873 16.952 69.242 1.00 81.19 1045 LEU A N 1
ATOM 8293 C CA . LEU A 1 1045 ? -93.699 15.595 68.728 1.00 81.19 1045 LEU A CA 1
ATOM 8294 C C . LEU A 1 1045 ? -94.794 15.222 67.719 1.00 81.19 1045 LEU A C 1
ATOM 8296 O O . LEU A 1 1045 ? -94.495 14.603 66.700 1.00 81.19 1045 LEU A O 1
ATOM 8300 N N . ALA A 1 1046 ? -96.041 15.652 67.940 1.00 82.81 1046 ALA A N 1
ATOM 8301 C CA . ALA A 1 1046 ? -97.121 15.484 66.967 1.00 82.81 1046 ALA A CA 1
ATOM 8302 C C . ALA A 1 1046 ? -96.843 16.240 65.660 1.00 82.81 1046 ALA A C 1
ATOM 8304 O O . ALA A 1 1046 ? -96.959 15.670 64.572 1.00 82.81 1046 ALA A O 1
ATOM 8305 N N . ALA A 1 1047 ? -96.423 17.506 65.750 1.00 80.25 1047 ALA A N 1
ATOM 8306 C CA . ALA A 1 1047 ? -96.040 18.306 64.589 1.00 80.25 1047 ALA A CA 1
ATOM 8307 C C . ALA A 1 1047 ? -94.849 17.682 63.842 1.00 80.25 1047 ALA A C 1
ATOM 8309 O O . ALA A 1 1047 ? -94.840 17.622 62.608 1.00 80.25 1047 ALA A O 1
ATOM 8310 N N . TYR A 1 1048 ? -93.869 17.160 64.578 1.00 82.25 1048 TYR A N 1
ATOM 8311 C CA . TYR A 1 1048 ? -92.704 16.486 64.018 1.00 82.25 1048 TYR A CA 1
ATOM 8312 C C . TYR A 1 1048 ? -93.075 15.168 63.320 1.00 82.25 1048 TYR A C 1
ATOM 8314 O O . TYR A 1 1048 ? -92.708 14.945 62.168 1.00 82.25 1048 TYR A O 1
ATOM 8322 N N . TYR A 1 1049 ? -93.896 14.331 63.952 1.00 84.12 1049 TYR A N 1
ATOM 8323 C CA . TYR A 1 1049 ? -94.411 13.102 63.350 1.00 84.12 1049 TYR A CA 1
ATOM 8324 C C . TYR A 1 1049 ? -95.182 13.380 62.050 1.00 84.12 1049 TYR A C 1
ATOM 8326 O O . TYR A 1 1049 ? -94.911 12.763 61.018 1.00 84.12 1049 TYR A O 1
ATOM 8334 N N . TYR A 1 1050 ? -96.113 14.340 62.053 1.00 82.81 1050 TYR A N 1
ATOM 8335 C CA . TYR A 1 1050 ? -96.897 14.645 60.855 1.00 82.81 1050 TYR A CA 1
ATOM 8336 C C . TYR A 1 1050 ? -96.075 15.314 59.754 1.00 82.81 1050 TYR A C 1
ATOM 8338 O O . TYR A 1 1050 ? -96.297 15.014 58.581 1.00 82.81 1050 TYR A O 1
ATOM 8346 N N . SER A 1 1051 ? -95.098 16.158 60.094 1.00 79.00 1051 SER A N 1
ATOM 8347 C CA . SER A 1 1051 ? -94.175 16.721 59.099 1.00 79.00 1051 SER A CA 1
ATOM 8348 C C . SER A 1 1051 ? -93.298 15.643 58.457 1.00 79.00 1051 SER A C 1
ATOM 8350 O O . SER A 1 1051 ? -93.187 15.626 57.231 1.00 79.00 1051 SER A O 1
ATOM 8352 N N . LEU A 1 1052 ? -92.784 14.681 59.232 1.00 77.62 1052 LEU A N 1
ATOM 8353 C CA . LEU A 1 1052 ? -92.079 13.502 58.713 1.00 77.62 1052 LEU A CA 1
ATOM 8354 C C . LEU A 1 1052 ? -92.954 12.671 57.770 1.00 77.62 1052 LEU A C 1
ATOM 8356 O O . LEU A 1 1052 ? -92.510 12.269 56.695 1.00 77.62 1052 LEU A O 1
ATOM 8360 N N . GLN A 1 1053 ? -94.212 12.434 58.136 1.00 81.12 1053 GLN A N 1
ATOM 8361 C CA . GLN A 1 1053 ? -95.137 11.643 57.323 1.00 81.12 1053 GLN A CA 1
ATOM 8362 C C . GLN A 1 1053 ? -95.559 12.373 56.040 1.00 81.12 1053 GLN A C 1
ATOM 8364 O O . GLN A 1 1053 ? -95.692 11.752 54.985 1.00 81.12 1053 GLN A O 1
ATOM 8369 N N . ILE A 1 1054 ? -95.719 13.698 56.095 1.00 74.88 1054 ILE A N 1
ATOM 8370 C CA . ILE A 1 1054 ? -95.939 14.538 54.912 1.00 74.88 1054 ILE A CA 1
ATOM 8371 C C . ILE A 1 1054 ? -94.706 14.503 54.006 1.00 74.88 1054 ILE A C 1
ATOM 8373 O O . ILE A 1 1054 ? -94.849 14.301 52.803 1.00 74.88 1054 ILE A O 1
ATOM 8377 N N . TYR A 1 1055 ? -93.506 14.648 54.570 1.00 72.69 1055 TYR A N 1
ATOM 8378 C CA . TYR A 1 1055 ? -92.249 14.571 53.828 1.00 72.69 1055 TYR A CA 1
ATOM 8379 C C . TYR A 1 1055 ? -92.087 13.210 53.132 1.00 72.69 1055 TYR A C 1
ATOM 8381 O O . TYR A 1 1055 ? -91.836 13.155 51.929 1.00 72.69 1055 TYR A O 1
ATOM 8389 N N . SER A 1 1056 ? -92.331 12.119 53.865 1.00 68.94 1056 SER A N 1
ATOM 8390 C CA . SER A 1 1056 ? -92.300 10.741 53.362 1.00 68.94 1056 SER A CA 1
ATOM 8391 C C . SER A 1 1056 ? -93.338 10.483 52.263 1.00 68.94 1056 SER A C 1
ATOM 8393 O O . SER A 1 1056 ? -93.038 9.829 51.271 1.00 68.94 1056 SER A O 1
ATOM 8395 N N . ARG A 1 1057 ? -94.557 11.031 52.370 1.00 68.50 1057 ARG A N 1
ATOM 8396 C CA . ARG A 1 1057 ? -95.603 10.849 51.344 1.00 68.50 1057 ARG A CA 1
ATOM 8397 C C . ARG A 1 1057 ? -95.414 11.710 50.107 1.00 68.50 1057 ARG A C 1
ATOM 8399 O O . ARG A 1 1057 ? -95.731 11.264 49.008 1.00 68.50 1057 ARG A O 1
ATOM 8406 N N . LEU A 1 1058 ? -94.965 12.950 50.282 1.00 65.75 1058 LEU A N 1
ATOM 8407 C CA . LEU A 1 1058 ? -94.741 13.853 49.159 1.00 65.75 1058 LEU A CA 1
ATOM 8408 C C . LEU A 1 1058 ? -93.552 13.408 48.313 1.00 65.75 1058 LEU A C 1
ATOM 8410 O O . LEU A 1 1058 ? -93.493 13.825 47.158 1.00 65.75 1058 LEU A O 1
ATOM 8414 N N . MET A 1 1059 ? -92.639 12.595 48.877 1.00 60.16 1059 MET A N 1
ATOM 8415 C CA . MET A 1 1059 ? -91.385 12.169 48.243 1.00 60.16 1059 MET A CA 1
ATOM 8416 C C . MET A 1 1059 ? -90.817 13.295 47.371 1.00 60.16 1059 MET A C 1
ATOM 8418 O O . MET A 1 1059 ? -90.668 13.104 46.162 1.00 60.16 1059 MET A O 1
ATOM 8422 N N . PRO A 1 1060 ? -90.623 14.512 47.927 1.00 54.12 1060 PRO A N 1
ATOM 8423 C CA . PRO A 1 1060 ? -90.325 15.675 47.112 1.00 54.12 1060 PRO A CA 1
ATOM 8424 C C . PRO A 1 1060 ? -89.089 15.375 46.266 1.00 54.12 1060 PRO A C 1
ATOM 8426 O O . PRO A 1 1060 ? -88.008 15.099 46.785 1.00 54.12 1060 PRO A O 1
ATOM 8429 N N . CYS A 1 1061 ? -89.279 15.367 44.946 1.00 47.97 1061 CYS A N 1
ATOM 8430 C CA . CYS A 1 1061 ? -88.232 15.112 43.973 1.00 47.97 1061 CYS A CA 1
ATOM 8431 C C . CYS A 1 1061 ? -87.214 16.256 44.045 1.00 47.97 1061 CYS A C 1
ATOM 8433 O O . CYS A 1 1061 ? -87.325 17.233 43.304 1.00 47.97 1061 CYS A O 1
ATOM 8435 N N . PHE A 1 1062 ? -86.223 16.158 44.931 1.00 48.75 1062 PHE A N 1
ATOM 8436 C CA . PHE A 1 1062 ? -85.087 17.075 44.965 1.00 48.75 1062 PHE A CA 1
ATOM 8437 C C . PHE A 1 1062 ? -84.206 16.819 43.741 1.00 48.75 1062 PHE A C 1
ATOM 8439 O O . PHE A 1 1062 ? -83.181 16.149 43.819 1.00 48.75 1062 PHE A O 1
ATOM 8446 N N . LYS A 1 1063 ? -84.633 17.327 42.583 1.00 47.69 1063 LYS A N 1
ATOM 8447 C CA . LYS A 1 1063 ? -83.761 17.443 41.411 1.00 47.69 1063 LYS A CA 1
ATOM 8448 C C . LYS A 1 1063 ? -83.002 18.765 41.381 1.00 47.69 1063 LYS A C 1
ATOM 8450 O O . LYS A 1 1063 ? -81.963 18.806 40.748 1.00 47.69 1063 LYS A O 1
ATOM 8455 N N . ASP A 1 1064 ? -83.436 19.772 42.141 1.00 43.97 1064 ASP A N 1
ATOM 8456 C CA . ASP A 1 1064 ? -82.678 21.003 42.360 1.00 43.97 1064 ASP A CA 1
ATOM 8457 C C . ASP A 1 1064 ? -82.996 21.624 43.728 1.00 43.97 1064 ASP A C 1
ATOM 8459 O O . ASP A 1 1064 ? -84.146 21.687 44.167 1.00 43.97 1064 ASP A O 1
ATOM 8463 N N . LYS A 1 1065 ? -81.958 22.109 44.415 1.00 50.75 1065 LYS A N 1
ATOM 8464 C CA . LYS A 1 1065 ? -82.069 22.918 45.635 1.00 50.75 1065 LYS A CA 1
ATOM 8465 C C . LYS A 1 1065 ? -82.705 24.276 45.298 1.00 50.75 1065 LYS A C 1
ATOM 8467 O O . LYS A 1 1065 ? -81.961 25.206 45.017 1.00 50.75 1065 LYS A O 1
ATOM 8472 N N . SER A 1 1066 ? -84.033 24.433 45.295 1.00 50.62 1066 SER A N 1
ATOM 8473 C CA . SER A 1 1066 ? -84.648 25.782 45.241 1.00 50.62 1066 SER A CA 1
ATOM 8474 C C . SER A 1 1066 ? -86.175 25.816 45.420 1.00 50.62 1066 SER A C 1
ATOM 8476 O O . SER A 1 1066 ? -86.916 26.219 44.529 1.00 50.62 1066 SER A O 1
ATOM 8478 N N . HIS A 1 1067 ? -86.682 25.500 46.616 1.00 45.22 1067 HIS A N 1
ATOM 8479 C CA . HIS A 1 1067 ? -87.936 26.131 47.051 1.00 45.22 1067 HIS A CA 1
ATOM 8480 C C . HIS A 1 1067 ? -87.927 26.382 48.564 1.00 45.22 1067 HIS A C 1
ATOM 8482 O O . HIS A 1 1067 ? -87.826 25.456 49.371 1.00 45.22 1067 HIS A O 1
ATOM 8488 N N . THR A 1 1068 ? -88.047 27.654 48.946 1.00 46.53 1068 THR A N 1
ATOM 8489 C CA . THR A 1 1068 ? -87.927 28.172 50.324 1.00 46.53 1068 THR A CA 1
ATOM 8490 C C . THR A 1 1068 ? -88.914 27.545 51.308 1.00 46.53 1068 THR A C 1
ATOM 8492 O O . THR A 1 1068 ? -88.630 27.448 52.499 1.00 46.53 1068 THR A O 1
ATOM 8495 N N . LEU A 1 1069 ? -90.053 27.063 50.810 1.00 42.78 1069 LEU A N 1
ATOM 8496 C CA . LEU A 1 1069 ? -91.097 26.420 51.610 1.00 42.78 1069 LEU A CA 1
ATOM 8497 C C . LEU A 1 1069 ? -90.655 25.049 52.170 1.00 42.78 1069 LEU A C 1
ATOM 8499 O O . LEU A 1 1069 ? -91.014 24.711 53.292 1.00 42.78 1069 LEU A O 1
ATOM 8503 N N . TYR A 1 1070 ? -89.813 24.302 51.442 1.00 46.84 1070 TYR A N 1
ATOM 8504 C CA . TYR A 1 1070 ? -89.281 23.003 51.886 1.00 46.84 1070 TYR A CA 1
ATOM 8505 C C . TYR A 1 1070 ? -87.940 23.118 52.619 1.00 46.84 1070 TYR A C 1
ATOM 8507 O O . TYR A 1 1070 ? -87.682 22.325 53.520 1.00 46.84 1070 TYR A O 1
ATOM 8515 N N . GLN A 1 1071 ? -87.134 24.143 52.314 1.00 44.25 1071 GLN A N 1
ATOM 8516 C CA . GLN A 1 1071 ? -85.987 24.518 53.151 1.00 44.25 1071 GLN A CA 1
ATOM 8517 C C . GLN A 1 1071 ? -86.439 24.892 54.560 1.00 44.25 1071 GLN A C 1
ATOM 8519 O O . GLN A 1 1071 ? -85.904 24.351 55.512 1.00 44.25 1071 GLN A O 1
ATOM 8524 N N . ARG A 1 1072 ? -87.514 25.680 54.706 1.00 44.00 1072 ARG A N 1
ATOM 8525 C CA . ARG A 1 1072 ? -88.084 25.961 56.030 1.00 44.00 1072 ARG A CA 1
ATOM 8526 C C . ARG A 1 1072 ? -88.686 24.737 56.722 1.00 44.00 1072 ARG A C 1
ATOM 8528 O O . ARG A 1 1072 ? -88.747 24.747 57.935 1.00 44.00 1072 ARG A O 1
ATOM 8535 N N . LEU A 1 1073 ? -89.108 23.688 56.014 1.00 40.56 1073 LEU A N 1
ATOM 8536 C CA . LEU A 1 1073 ? -89.596 22.445 56.637 1.00 40.56 1073 LEU A CA 1
ATOM 8537 C C . LEU A 1 1073 ? -88.451 21.540 57.108 1.00 40.56 1073 LEU A C 1
ATOM 8539 O O . LEU A 1 1073 ? -88.550 20.980 58.191 1.00 40.56 1073 LEU A O 1
ATOM 8543 N N . VAL A 1 1074 ? -87.354 21.438 56.349 1.00 39.53 1074 VAL A N 1
ATOM 8544 C CA . VAL A 1 1074 ? -86.133 20.740 56.792 1.00 39.53 1074 VAL A CA 1
ATOM 8545 C C . VAL A 1 1074 ? -85.437 21.528 57.897 1.00 39.53 1074 VAL A C 1
ATOM 8547 O O . VAL A 1 1074 ? -85.039 20.923 58.881 1.00 39.53 1074 VAL A O 1
ATOM 8550 N N . ASP A 1 1075 ? -85.383 22.857 57.797 1.00 39.00 1075 ASP A N 1
ATOM 8551 C CA . ASP A 1 1075 ? -84.886 23.730 58.858 1.00 39.00 1075 ASP A CA 1
ATOM 8552 C C . ASP A 1 1075 ? -85.835 23.739 60.059 1.00 39.00 1075 ASP A C 1
ATOM 8554 O O . ASP A 1 1075 ? -85.353 23.859 61.161 1.00 39.00 1075 ASP A O 1
ATOM 8558 N N . VAL A 1 1076 ? -87.150 23.525 59.931 1.00 39.84 1076 VAL A N 1
ATOM 8559 C CA . VAL A 1 1076 ? -88.038 23.306 61.096 1.00 39.84 1076 VAL A CA 1
ATOM 8560 C C . VAL A 1 1076 ? -87.858 21.901 61.674 1.00 39.84 1076 VAL A C 1
ATOM 8562 O O . VAL A 1 1076 ? -87.846 21.754 62.887 1.00 39.84 1076 VAL A O 1
ATOM 8565 N N . CYS A 1 1077 ? -87.644 20.863 60.864 1.00 37.44 1077 CYS A N 1
ATOM 8566 C CA . CYS A 1 1077 ? -87.344 19.519 61.367 1.00 37.44 1077 CYS A CA 1
ATOM 8567 C C . CYS A 1 1077 ? -85.954 19.440 62.030 1.00 37.44 1077 CYS A C 1
ATOM 8569 O O . CYS A 1 1077 ? -85.815 18.750 63.036 1.00 37.44 1077 CYS A O 1
ATOM 8571 N N . PHE A 1 1078 ? -84.953 20.177 61.535 1.00 36.97 1078 PHE A N 1
ATOM 8572 C CA . PHE A 1 1078 ? -83.625 20.308 62.148 1.00 36.97 1078 PHE A CA 1
ATOM 8573 C C . PHE A 1 1078 ? -83.566 21.376 63.248 1.00 36.97 1078 PHE A C 1
ATOM 8575 O O . PHE A 1 1078 ? -82.809 21.197 64.188 1.00 36.97 1078 PHE A O 1
ATOM 8582 N N . CYS A 1 1079 ? -84.376 22.438 63.212 1.00 36.22 1079 CYS A N 1
ATOM 8583 C CA . CYS A 1 1079 ? -84.533 23.379 64.328 1.00 36.22 1079 CYS A CA 1
ATOM 8584 C C . CYS A 1 1079 ? -85.470 22.838 65.411 1.00 36.22 1079 CYS A C 1
ATOM 8586 O O . CYS A 1 1079 ? -85.444 23.349 66.514 1.00 36.22 1079 CYS A O 1
ATOM 8588 N N . VAL A 1 1080 ? -86.261 21.789 65.188 1.00 35.97 1080 VAL A N 1
ATOM 8589 C CA . VAL A 1 1080 ? -86.950 21.090 66.292 1.00 35.97 1080 VAL A CA 1
ATOM 8590 C C . VAL A 1 1080 ? -86.074 19.963 66.852 1.00 35.97 1080 VAL A C 1
ATOM 8592 O O . VAL A 1 1080 ? -86.073 19.760 68.059 1.00 35.97 1080 VAL A O 1
ATOM 8595 N N . LEU A 1 1081 ? -85.221 19.325 66.038 1.00 33.28 1081 LEU A N 1
ATOM 8596 C CA . LEU A 1 1081 ? -84.142 18.445 66.531 1.00 33.28 1081 LEU A CA 1
ATOM 8597 C C . LEU A 1 1081 ? -82.881 19.193 67.015 1.00 33.28 1081 LEU A C 1
ATOM 8599 O O . LEU A 1 1081 ? -81.959 18.565 67.523 1.00 33.28 1081 LEU A O 1
ATOM 8603 N N . GLY A 1 1082 ? -82.832 20.518 66.872 1.00 34.47 1082 GLY A N 1
ATOM 8604 C CA . GLY A 1 1082 ? -81.653 21.341 67.173 1.00 34.47 1082 GLY A CA 1
ATOM 8605 C C . GLY A 1 1082 ? -81.948 22.696 67.821 1.00 34.47 1082 GLY A C 1
ATOM 8606 O O . GLY A 1 1082 ? -81.015 23.446 68.093 1.00 34.47 1082 GLY A O 1
ATOM 8607 N N . CYS A 1 1083 ? -83.209 23.036 68.103 1.00 28.80 1083 CYS A N 1
ATOM 8608 C CA . CYS A 1 1083 ? -83.576 24.231 68.868 1.00 28.80 1083 CYS A CA 1
ATOM 8609 C C . CYS A 1 1083 ? -84.643 23.920 69.933 1.00 28.80 1083 CYS A C 1
ATOM 8611 O O . CYS A 1 1083 ? -85.731 24.488 69.940 1.00 28.80 1083 CYS A O 1
ATOM 8613 N N . VAL A 1 1084 ? -84.251 23.138 70.940 1.00 35.03 1084 VAL A N 1
ATOM 8614 C CA . VAL A 1 1084 ? -84.336 23.656 72.316 1.00 35.03 1084 VAL A CA 1
ATOM 8615 C C . VAL A 1 1084 ? -82.948 24.175 72.696 1.00 35.03 1084 VAL A C 1
ATOM 8617 O O . VAL A 1 1084 ? -82.301 23.686 73.604 1.00 35.03 1084 VAL A O 1
ATOM 8620 N N . LYS A 1 1085 ? -82.454 25.155 71.930 1.00 27.98 1085 LYS A N 1
ATOM 8621 C CA . LYS A 1 1085 ? -81.546 26.194 72.414 1.00 27.98 1085 LYS A CA 1
ATOM 8622 C C . LYS A 1 1085 ? -81.450 27.338 71.410 1.00 27.98 1085 LYS A C 1
ATOM 8624 O O . LYS A 1 1085 ? -81.267 27.128 70.218 1.00 27.98 1085 LYS A O 1
ATOM 8629 N N . LEU A 1 1086 ? -81.505 28.541 71.976 1.00 28.62 1086 LEU A N 1
ATOM 8630 C CA . LEU A 1 1086 ? -81.172 29.856 71.417 1.00 28.62 1086 LEU A CA 1
ATOM 8631 C C . LEU A 1 1086 ? -82.295 30.631 70.710 1.00 28.62 1086 LEU A C 1
ATOM 8633 O O . LEU A 1 1086 ? -82.413 30.757 69.498 1.00 28.62 1086 LEU A O 1
ATOM 8637 N N . SER A 1 1087 ? -83.065 31.241 71.606 1.00 26.78 1087 SER A N 1
ATOM 8638 C CA . SER A 1 1087 ? -83.692 32.555 71.542 1.00 26.78 1087 SER A CA 1
ATOM 8639 C C . SER A 1 1087 ? -83.061 33.617 70.625 1.00 26.78 1087 SER A C 1
ATOM 8641 O O . SER A 1 1087 ? -81.851 33.831 70.636 1.00 26.78 1087 SER A O 1
ATOM 8643 N N . ALA A 1 1088 ? -83.972 34.445 70.107 1.00 29.12 1088 ALA A N 1
ATOM 8644 C CA . ALA A 1 1088 ? -83.849 35.878 69.841 1.00 29.12 1088 ALA A CA 1
ATOM 8645 C C . ALA A 1 1088 ? -83.034 36.332 68.617 1.00 29.12 1088 ALA A C 1
ATOM 8647 O O . ALA A 1 1088 ? -81.851 36.059 68.453 1.00 29.12 1088 ALA A O 1
ATOM 8648 N N . SER A 1 1089 ? -83.696 37.209 67.858 1.00 30.70 1089 SER A N 1
ATOM 8649 C CA . SER A 1 1089 ? -83.265 37.917 66.650 1.00 30.70 1089 SER A CA 1
ATOM 8650 C C . SER A 1 1089 ? -83.502 37.160 65.341 1.00 30.70 1089 SER A C 1
ATOM 8652 O O . SER A 1 1089 ? -83.257 35.971 65.223 1.00 30.70 1089 SER A O 1
ATOM 8654 N N . VAL A 1 1090 ? -83.981 37.904 64.341 1.00 28.81 1090 VAL A N 1
ATOM 8655 C CA . VAL A 1 1090 ? -84.305 37.474 62.969 1.00 28.81 1090 VAL A CA 1
ATOM 8656 C C . VAL A 1 1090 ? -85.704 36.876 62.757 1.00 28.81 1090 VAL A C 1
ATOM 8658 O O . VAL A 1 1090 ? -85.871 35.803 62.199 1.00 28.81 1090 VAL A O 1
ATOM 8661 N N . SER A 1 1091 ? -86.734 37.664 63.073 1.00 28.05 1091 SER A N 1
ATOM 8662 C CA . SER A 1 1091 ? -87.789 37.959 62.083 1.00 28.05 1091 SER A CA 1
ATOM 8663 C C . SER A 1 1091 ? -88.681 39.105 62.557 1.00 28.05 1091 SER A C 1
ATOM 8665 O O . SER A 1 1091 ? -89.890 38.971 62.705 1.00 28.05 1091 SER A O 1
ATOM 8667 N N . HIS A 1 1092 ? -88.061 40.273 62.730 1.00 29.80 1092 HIS A N 1
ATOM 8668 C CA . HIS A 1 1092 ? -88.739 41.571 62.751 1.00 29.80 1092 HIS A CA 1
ATOM 8669 C C . HIS A 1 1092 ? -89.080 42.046 61.316 1.00 29.80 1092 HIS A C 1
ATOM 8671 O O . HIS A 1 1092 ? -89.108 43.239 61.045 1.00 29.80 1092 HIS A O 1
ATOM 8677 N N . SER A 1 1093 ? -89.283 41.117 60.371 1.00 32.06 1093 SER A N 1
ATOM 8678 C CA . SER A 1 1093 ? -89.406 41.406 58.933 1.00 32.06 1093 SER A CA 1
ATOM 8679 C C . SER A 1 1093 ? -90.470 40.578 58.198 1.00 32.06 1093 SER A C 1
ATOM 8681 O O . SER A 1 1093 ? -90.427 40.484 56.976 1.00 32.06 1093 SER A O 1
ATOM 8683 N N . LEU A 1 1094 ? -91.437 39.985 58.912 1.00 32.16 1094 LEU A N 1
ATOM 8684 C CA . LEU A 1 1094 ? -92.601 39.307 58.306 1.00 32.16 1094 LEU A CA 1
ATOM 8685 C C . LEU A 1 1094 ? -93.946 39.667 58.974 1.00 32.16 1094 LEU A C 1
ATOM 8687 O O . LEU A 1 1094 ? -94.916 38.932 58.839 1.00 32.16 1094 LEU A O 1
ATOM 8691 N N . LEU A 1 1095 ? -94.006 40.817 59.657 1.00 29.92 1095 LEU A N 1
ATOM 8692 C CA . LEU A 1 1095 ? -95.234 41.429 60.197 1.00 29.92 1095 LEU A CA 1
ATOM 8693 C C . LEU A 1 1095 ? -95.270 42.952 59.928 1.00 29.92 1095 LEU A C 1
ATOM 8695 O O . LEU A 1 1095 ? -95.658 43.748 60.775 1.00 29.92 1095 LEU A O 1
ATOM 8699 N N . GLU A 1 1096 ? -94.852 43.351 58.724 1.00 31.70 1096 GLU A N 1
ATOM 8700 C CA . GLU A 1 1096 ? -95.268 44.617 58.091 1.00 31.70 1096 GLU A CA 1
ATOM 8701 C C . GLU A 1 1096 ? -95.990 44.324 56.762 1.00 31.70 1096 GLU A C 1
ATOM 8703 O O . GLU A 1 1096 ? -95.706 44.893 55.720 1.00 31.70 1096 GLU A O 1
ATOM 8708 N N . GLU A 1 1097 ? -96.935 43.390 56.815 1.00 40.34 1097 GLU A N 1
ATOM 8709 C CA . GLU A 1 1097 ? -98.294 43.601 56.307 1.00 40.34 1097 GLU A CA 1
ATOM 8710 C C . GLU A 1 1097 ? -99.174 43.139 57.474 1.00 40.34 1097 GLU A C 1
ATOM 8712 O O . GLU A 1 1097 ? -99.421 41.946 57.647 1.00 40.34 1097 GLU A O 1
ATOM 8717 N N . GLN A 1 1098 ? -99.397 44.097 58.387 1.00 33.34 1098 GLN A N 1
ATOM 8718 C CA . GLN A 1 1098 ? -99.841 43.925 59.779 1.00 33.34 1098 GLN A CA 1
ATOM 8719 C C . GLN A 1 1098 ? -101.240 43.340 59.933 1.00 33.34 1098 GLN A C 1
ATOM 8721 O O . GLN A 1 1098 ? -102.156 43.802 59.213 1.00 33.34 1098 GLN A O 1
#

pLDDT: mean 80.09, std 18.61, range [23.16, 97.25]

Secondary structure (DSSP, 8-state):
-HHHHHHHHHHHTT-HHHHHHHHHHTT--THHHHHHHHHHS---HHHHHHTGGG--BHHHHHHHHHH---SSHHHHHHHHHHHHHTTSHHHHHHHHTT-STTBPPPTT-S------------HHHHHHHHHHHHHHHHHHHHHT--GGG--HHHHHHHHHHHHHHHHHHHHHHHHHHHTSHHHHHHH--HHHHHHHHHS-HHHHHHHHHHTT-HHHHHHHHHHSHHHHGGGHHHHHTTS-TTS-TTTTGGGS--EEE-TTS-EEEPPP----SSPPPGGGSHHHHHHH-S----TTGGGTSS-GGGGGG--SS--HHHHHHHHHHHHHHHHHHH--HHHHHHHHHHHHHTT--S-HHHHHHHHHHHIIIIIS---TT--HHHHHHS-HHHHHHHHHTT--TTTHHHHIIIIIHHHHHHHHHHSTTHHHHHHHHHHHHHHTT-SHHHHHHHHTTSTT-SS-SS--HHHHHHHHHHHHHH---SS-HHHHHHHHTTSPPTT-SPPPTTHHHHHHHHHHHHHHHHHHHHHHHHT----HHHHHHHTT-HHHHHHHHHHHHHHHHT-SSPPPHHHHHHHHHHHHHHHHHT-TTS-HHHHHHHHHHHHHTSS-HHHHHHHHHTB---SS-----S-TT--------PBPHHHHHHHHHHHHHHHHHH-SSTTSHHHHHHHHHHTT-TT--HHHHHHHHHHHHHHHHHHTT----HHHHHH-S-THHHHHHHHHH-TTGGG-HHHHHHHHHHTTTTTT-HHHHHHHHHHHHHHHHHHTT-HHHHHHHHHHHHHTT-GGGHHHHHHHHH-TT---HHHHHHHHHHHHHHS-HHHHHHHHHHHHHHHHHHHHHHHHHHHS--------------------SSHHHHHHHHHHHHHHHHTTT--HHHHHHHTT-HHHHHHHTTTS---------S-------TTTT--S-B--GGGGGGSSS-B--GGG--SS-TT------HHHHHHHHHHHHHHHTTTSS----HHHHHHHHHHHTTT-HHHHHHHHHT-SSGGGGHHHHTTS---HHHHHHHHHHHHHHHHHHH----SSS--HHHHHHHHHHHHHTT-SS----S-TTS-S--